Protein 3N5F (pdb70)

CATH classification: 3.40.630.10 (+1 more: 3.30.70.360)

Sequence (812 aa):
QGERLWQRLMELGEVGKQPSGGVTRLSFTAEERRAKDLVASYMREAGLFVYEDAAGNLIGRKEGTNPDATVVLVGSHLDSVYNGGCFDGPLGVLAGVEVVQTMNEHGVVTHHPIEVVAFTDEEGARFRFGMIGSRAMAGTLPPEALECRDAEGISLAEAMKQAGLDPDRLPQAARKPGTVKAYVELHIEQGRVLEETGLPVGIVTGIAGLIWVKFTIEGKAEHAGATPMSLRRDPMAAAAQIIIVIEEEARRRRTGTTVGTVGQLHVYPGGINVIPERVEFVLDLRDLKAEVRDQVWKAIAVRAEETIAKERNVRVTTERLQEMMPPVLCSDEVKRAAEAACQKLGYPSFWLPSGAAHDSVQLAPICPIGMIFVRSQDGVSHSPAEWSTKEDCAAGAEVLYHTVWQLAQGQGERLWQRLMELGEVGKQPSGGVTRLSFTAEERRAKKDLVASYMREAGLFVYEDAAGNLIGRKEGTNPDATVVLVGSHLDSVYNGGCFDGPLGVLAGVEVVQTMNEHGVVVTHHPIEVVAFTDEEGARFRFGMIGSRAMAGTLPPEALECRDAEGISLAEAMKQAGLDPDRLPQAARKPGTVKAYVELHIEQGRVLEETGLPVGIVTGIAGLIIWVKFTIEGKAEHAGATPMSLRRDPMAAAAQIIIVIEEEARRTGTTVGTVGQQLHVYPGGINVIPERVEFVLDLRDLKAEVRDQVWKAIAVRAETIAKERNVRVTTEERLQEMPPVLCSDEVKRAAEAACQKLGYPSFWWLPSGAAHDSVQLAPICPIGMIFVRSQDGVSHSPAEWSTKEDCAAGAEVLYHTVWQLAQG

Foldseek 3Di:
DLVVLVVLLVVLQVLQQDPQQAGAFAFLDPSVVVNLVSLQVLLVVLVFDWDADLLGKTKTKDQAPANQAAEEEWAAASHAAGFFASARGSLRLSLLSVQSSVQVVPVHHFRHMYMYIHFTFQVCRFFVDGLSRLLLAQQNRDPCQQQTAGPVGQGVVNSSVVSVRHPVSSNVNYDALRRHAEHETEHAQLACPCVVVVHFKAWAFWEWKKWKKKKKKFWDKDFQPPDDPVGGQARVVLVVVLVVQLVVLQVVVVFKDKDWDDKDFPPDDPGIRTGMIMTMIIITGQDPVSRVVSVVSSVVVSVVSCVVSVMDIDMDIDDTGHMDTADVLLVVLLCVLCVVVVHHHHYDHRNDDGSVVSNVVSYGYIYMHGYWDNSDTSHSVTDDDSVSSVVSSSSVSSSSRVSRHD/DLVVLVVLLVVLLVQQQDPLSFHAFAFLDVSVVVSLVSLVVLLVVLVFDWDADLLRKIKTKDAAPANQDAEEEWAFASGAAGRFASAFGSLRQSLLSVLSSVCVVVVHHFHHMYMRIHFTAAVCHFQVDHLSRLLLQQVNDDVVQQQGAGPVGQGNCRSCVVVVHHVVCSNVNYDAFPSHLEYETEGAQLAQPCVVVPFFKAWAQWEKKKWKKKKKKFWDKDFQVPDDPVRGLARVVLVVVLQVQQVVLQVVVVFKDKDWDDKDFPPDDPGIRTRIMMTMIIIIGQDPVSRVVSVVSSVVVSVVSCVVRVMDIDMDIPDTDHMGGADPLLLVQLCVLCVVVVHDHHYDHRHDDGSQSSCRVRYGYIYMHGRWVNSDTGHHVTDGDSVSSVVSSSSVSRSSRSSRHD

Structure (mmCIF, N/CA/C/O backbone):
data_3N5F
#
_entry.id   3N5F
#
_cell.length_a   103.208
_cell.length_b   211.683
_cell.length_c   43.091
_cell.angle_alpha   90.00
_cell.angle_beta   90.00
_cell.angle_gamma   90.00
#
_symmetry.space_group_name_H-M   'P 21 21 2'
#
loop_
_entity.id
_entity.type
_entity.pdbx_description
1 polymer 'N-carbamoyl-L-amino acid hydrolase'
2 non-polymer 'ISOPROPYL ALCOHOL'
3 non-polymer 'COBALT (II) ION'
4 non-polymer 'CACODYLATE ION'
5 water water
#
loop_
_atom_site.group_PDB
_atom_site.id
_atom_site.type_symbol
_atom_site.label_atom_id
_atom_site.label_alt_id
_atom_site.label_comp_id
_atom_site.label_asym_id
_atom_site.label_entity_id
_atom_site.label_seq_id
_atom_site.pdbx_PDB_ins_code
_atom_site.Cartn_x
_atom_site.Cartn_y
_atom_site.Cartn_z
_atom_site.occupancy
_atom_site.B_iso_or_equiv
_atom_site.auth_seq_id
_atom_site.auth_comp_id
_atom_site.auth_asym_id
_atom_site.auth_atom_id
_atom_site.pdbx_PDB_model_num
ATOM 1 N N . GLN A 1 3 ? -13.625 20.413 3.569 1.00 28.63 3 GLN A N 1
ATOM 2 C CA . GLN A 1 3 ? -13.551 19.141 2.796 1.00 28.77 3 GLN A CA 1
ATOM 3 C C . GLN A 1 3 ? -13.962 17.888 3.618 1.00 28.31 3 GLN A C 1
ATOM 4 O O . GLN A 1 3 ? -15.137 17.475 3.557 1.00 28.23 3 GLN A O 1
ATOM 10 N N . GLY A 1 4 ? -13.025 17.298 4.374 1.00 27.30 4 GLY A N 1
ATOM 11 C CA . GLY A 1 4 ? -13.339 16.132 5.222 1.00 26.48 4 GLY A CA 1
ATOM 12 C C . GLY A 1 4 ? -14.646 16.240 6.018 1.00 25.85 4 GLY A C 1
ATOM 13 O O . GLY A 1 4 ? -15.531 15.394 5.890 1.00 25.47 4 GLY A O 1
ATOM 14 N N . GLU A 1 5 ? -14.757 17.307 6.813 1.00 25.40 5 GLU A N 1
ATOM 15 C CA . GLU A 1 5 ? -15.887 17.595 7.697 1.00 24.70 5 GLU A CA 1
ATOM 16 C C . GLU A 1 5 ? -17.213 17.850 6.985 1.00 23.93 5 GLU A C 1
ATOM 17 O O . GLU A 1 5 ? -18.263 17.316 7.393 1.00 23.40 5 GLU A O 1
ATOM 23 N N . ARG A 1 6 ? -17.168 18.662 5.922 1.00 23.19 6 ARG A N 1
ATOM 24 C CA . ARG A 1 6 ? -18.361 18.938 5.093 1.00 22.05 6 ARG A CA 1
ATOM 25 C C . ARG A 1 6 ? -18.978 17.637 4.575 1.00 21.11 6 ARG A C 1
ATOM 26 O O . ARG A 1 6 ? -20.198 17.475 4.610 1.00 20.95 6 ARG A O 1
ATOM 34 N N . LEU A 1 7 ? -18.127 16.712 4.122 1.00 20.26 7 LEU A N 1
ATOM 35 C CA . LEU A 1 7 ? -18.587 15.390 3.673 1.00 19.67 7 LEU A CA 1
ATOM 36 C C . LEU A 1 7 ? -19.324 14.666 4.804 1.00 19.72 7 LEU A C 1
ATOM 37 O O . LEU A 1 7 ? -20.453 14.191 4.632 1.00 18.99 7 LEU A O 1
ATOM 42 N N . TRP A 1 8 ? -18.690 14.635 5.970 1.00 20.16 8 TRP A N 1
ATOM 43 C CA . TRP A 1 8 ? -19.246 13.932 7.116 1.00 20.85 8 TRP A CA 1
ATOM 44 C C . TRP A 1 8 ? -20.607 14.517 7.555 1.00 20.78 8 TRP A C 1
ATOM 45 O O . TRP A 1 8 ? -21.596 13.776 7.761 1.00 20.12 8 TRP A O 1
ATOM 56 N N . GLN A 1 9 ? -20.651 15.847 7.671 1.00 20.80 9 GLN A N 1
ATOM 57 C CA . GLN A 1 9 ? -21.844 16.508 8.181 1.00 21.04 9 GLN A CA 1
ATOM 58 C C . GLN A 1 9 ? -23.030 16.166 7.282 1.00 20.93 9 GLN A C 1
ATOM 59 O O . GLN A 1 9 ? -24.134 15.897 7.770 1.00 20.89 9 GLN A O 1
ATOM 61 N N . ARG A 1 10 ? -22.765 16.137 5.975 1.00 20.75 10 ARG A N 1
ATOM 62 C CA . ARG A 1 10 ? -23.765 15.815 4.950 1.00 20.43 10 ARG A CA 1
ATOM 63 C C . ARG A 1 10 ? -24.252 14.361 5.025 1.00 20.19 10 ARG A C 1
ATOM 64 O O . ARG A 1 10 ? -25.442 14.092 4.925 1.00 19.54 10 ARG A O 1
ATOM 72 N N . LEU A 1 11 ? -23.313 13.433 5.195 1.00 20.37 11 LEU A N 1
ATOM 73 C CA . LEU A 1 11 ? -23.628 12.015 5.399 1.00 20.47 11 LEU A CA 1
ATOM 74 C C . LEU A 1 11 ? -24.592 11.813 6.549 1.00 20.92 11 LEU A C 1
ATOM 75 O O . LEU A 1 11 ? -25.541 11.034 6.445 1.00 20.80 11 LEU A O 1
ATOM 80 N N . MET A 1 12 ? -24.355 12.536 7.635 1.00 21.87 12 MET A N 1
ATOM 81 C CA . MET A 1 12 ? -25.254 12.477 8.771 1.00 23.07 12 MET A CA 1
ATOM 82 C C . MET A 1 12 ? -26.561 13.198 8.463 1.00 22.97 12 MET A C 1
ATOM 83 O O . MET A 1 12 ? -27.645 12.658 8.704 1.00 23.41 12 MET A O 1
ATOM 88 N N . GLU A 1 13 ? -26.471 14.401 7.911 1.00 22.93 13 GLU A N 1
ATOM 89 C CA . GLU A 1 13 ? -27.670 15.149 7.550 1.00 22.95 13 GLU A CA 1
ATOM 90 C C . GLU A 1 13 ? -28.558 14.242 6.683 1.00 23.36 13 GLU A C 1
ATOM 91 O O . GLU A 1 13 ? -29.749 14.120 6.926 1.00 23.03 13 GLU A O 1
ATOM 95 N N . LEU A 1 14 ? -27.946 13.559 5.716 1.00 24.26 14 LEU A N 1
ATOM 96 C CA . LEU A 1 14 ? -28.655 12.701 4.771 1.00 25.10 14 LEU A CA 1
ATOM 97 C C . LEU A 1 14 ? -29.097 11.401 5.413 1.00 25.96 14 LEU A C 1
ATOM 98 O O . LEU A 1 14 ? -30.196 10.912 5.130 1.00 25.74 14 LEU A O 1
ATOM 103 N N . GLY A 1 15 ? -28.226 10.853 6.264 1.00 26.90 15 GLY A N 1
ATOM 104 C CA . GLY A 1 15 ? -28.510 9.654 7.052 1.00 28.63 15 GLY A CA 1
ATOM 105 C C . GLY A 1 15 ? -29.717 9.716 7.992 1.00 30.04 15 GLY A C 1
ATOM 106 O O . GLY A 1 15 ? -30.113 8.7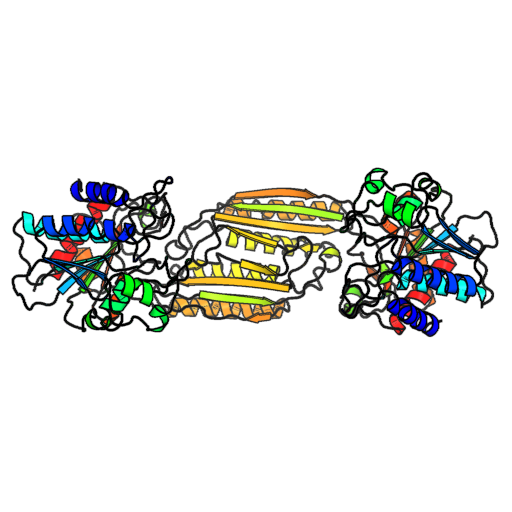06 8.577 1.00 29.81 15 GLY A O 1
ATOM 107 N N . GLU A 1 16 ? -30.296 10.907 8.141 1.00 31.57 16 GLU A N 1
ATOM 108 C CA . GLU A 1 16 ? -31.533 11.097 8.912 1.00 32.64 16 GLU A CA 1
ATOM 109 C C . GLU A 1 16 ? -32.790 10.989 8.021 1.00 33.25 16 GLU A C 1
ATOM 110 O O . GLU A 1 16 ? -33.906 10.838 8.533 1.00 33.45 16 GLU A O 1
ATOM 116 N N . VAL A 1 17 ? -32.615 11.041 6.700 1.00 33.85 17 VAL A N 1
ATOM 117 C CA . VAL A 1 17 ? -33.771 11.173 5.807 1.00 34.65 17 VAL A CA 1
ATOM 118 C C . VAL A 1 17 ? -34.721 9.974 5.738 1.00 35.09 17 VAL A C 1
ATOM 119 O O . VAL A 1 17 ? -35.923 10.163 5.639 1.00 35.51 17 VAL A O 1
ATOM 123 N N . GLY A 1 18 ? -34.220 8.753 5.797 1.00 35.59 18 GLY A N 1
ATOM 124 C CA . GLY A 1 18 ? -35.137 7.610 5.871 1.00 36.34 18 GLY A CA 1
ATOM 125 C C . GLY A 1 18 ? -34.974 6.844 7.170 1.00 37.14 18 GLY A C 1
ATOM 126 O O . GLY A 1 18 ? -35.382 5.674 7.265 1.00 36.39 18 GLY A O 1
ATOM 127 N N . LYS A 1 19 ? -34.369 7.527 8.156 1.00 38.07 19 LYS A N 1
ATOM 128 C CA . LYS A 1 19 ? -33.927 6.950 9.432 1.00 39.08 19 LYS A CA 1
ATOM 129 C C . LYS A 1 19 ? -35.068 6.282 10.149 1.00 39.96 19 LYS A C 1
ATOM 130 O O . LYS A 1 19 ? -36.081 6.912 10.454 1.00 40.05 19 LYS A O 1
ATOM 132 N N . GLN A 1 20 ? -34.894 4.991 10.390 1.00 41.03 20 GLN A N 1
ATOM 133 C CA . GLN A 1 20 ? -35.897 4.156 11.018 1.00 41.96 20 GLN A CA 1
ATOM 134 C C . GLN A 1 20 ? -35.509 3.889 12.478 1.00 42.74 20 GLN A C 1
ATOM 135 O O . GLN A 1 20 ? -34.334 3.662 12.773 1.00 42.45 20 GLN A O 1
ATOM 141 N N . PRO A 1 21 ? -36.507 3.944 13.392 1.00 43.59 21 PRO A N 1
ATOM 142 C CA . PRO A 1 21 ? -36.355 3.586 14.804 1.00 43.96 21 PRO A CA 1
ATOM 143 C C . PRO A 1 21 ? -35.762 2.213 14.867 1.00 44.21 21 PRO A C 1
ATOM 144 O O . PRO A 1 21 ? -35.208 1.822 15.878 1.00 44.51 21 PRO A O 1
ATOM 148 N N . SER A 1 22 ? -35.884 1.494 13.757 1.00 44.22 22 SER A N 1
ATOM 149 C CA . SER A 1 22 ? -35.195 0.222 13.560 1.00 44.08 22 SER A CA 1
ATOM 150 C C . SER A 1 22 ? -33.681 0.375 13.794 1.00 43.59 22 SER A C 1
ATOM 151 O O . SER A 1 22 ? -33.059 -0.518 14.333 1.00 43.70 22 SER A O 1
ATOM 154 N N . GLY A 1 23 ? -33.116 1.515 13.390 1.00 42.99 23 GLY A N 1
ATOM 155 C CA . GLY A 1 23 ? -31.672 1.792 13.435 1.00 41.65 23 GLY A CA 1
ATOM 156 C C . GLY A 1 23 ? -31.146 2.294 12.085 1.00 40.83 23 GLY A C 1
ATOM 157 O O . GLY A 1 23 ? -30.319 3.218 12.024 1.00 40.77 23 GLY A O 1
ATOM 158 N N . GLY A 1 24 ? -31.626 1.698 10.991 1.00 39.42 24 GLY A N 1
ATOM 159 C CA . GLY A 1 24 ? -31.064 1.990 9.670 1.00 37.67 24 GLY A CA 1
ATOM 160 C C . GLY A 1 24 ? -31.737 3.045 8.802 1.00 36.28 24 GLY A C 1
ATOM 161 O O . GLY A 1 24 ? -32.350 3.986 9.294 1.00 35.76 24 GLY A O 1
ATOM 162 N N . VAL A 1 25 ? -31.579 2.893 7.491 1.00 34.93 25 VAL A N 1
ATOM 163 C CA . VAL A 1 25 ? -32.314 3.705 6.532 1.00 33.77 25 VAL A CA 1
ATOM 164 C C . VAL A 1 25 ? -33.196 2.819 5.667 1.00 32.91 25 VAL A C 1
ATOM 165 O O . VAL A 1 25 ? -32.801 1.726 5.259 1.00 32.97 25 VAL A O 1
ATOM 169 N N . THR A 1 26 ? -34.416 3.281 5.442 1.00 31.69 26 THR A N 1
ATOM 170 C CA . THR A 1 26 ? -35.266 2.701 4.435 1.00 30.71 26 THR A CA 1
ATOM 171 C C . THR A 1 26 ? -35.585 3.856 3.486 1.00 30.26 26 THR A C 1
ATOM 172 O O . THR A 1 26 ? -36.313 4.801 3.824 1.00 30.24 26 THR A O 1
ATOM 176 N N . ARG A 1 27 ? -34.989 3.791 2.305 1.00 29.37 27 ARG A N 1
ATOM 177 C CA . ARG A 1 27 ? -35.187 4.811 1.296 1.00 28.27 27 ARG A CA 1
ATOM 178 C C . ARG A 1 27 ? -35.465 4.066 0.005 1.00 27.89 27 ARG A C 1
ATOM 179 O O . ARG A 1 27 ? -34.546 3.598 -0.655 1.00 27.78 27 ARG A O 1
ATOM 187 N N . LEU A 1 28 ? -36.741 3.908 -0.319 1.00 27.62 28 LEU A N 1
ATOM 188 C CA . LEU A 1 28 ? -37.127 3.223 -1.535 1.00 27.72 28 LEU A CA 1
ATOM 189 C C . LEU A 1 28 ? -37.496 4.220 -2.616 1.00 27.91 28 LEU A C 1
ATOM 190 O O . LEU A 1 28 ? -37.952 5.331 -2.334 1.00 28.05 28 LEU A O 1
ATOM 195 N N . SER A 1 29 ? -37.303 3.820 -3.864 1.00 28.06 29 SER A N 1
ATOM 196 C CA . SER A 1 29 ? -37.420 4.755 -4.969 1.00 28.26 29 SER A CA 1
ATOM 197 C C . SER A 1 29 ? -38.840 5.256 -5.084 1.00 28.42 29 SER A C 1
ATOM 198 O O . SER A 1 29 ? -39.754 4.606 -4.611 1.00 28.83 29 SER A O 1
ATOM 201 N N . PHE A 1 30 ? -39.006 6.428 -5.691 1.00 28.74 30 PHE A N 1
ATOM 202 C CA . PHE A 1 30 ? -40.321 6.989 -6.044 1.00 28.62 30 PHE A CA 1
ATOM 203 C C . PHE A 1 30 ? -41.275 7.184 -4.869 1.00 28.82 30 PHE A C 1
ATOM 204 O O . PHE A 1 30 ? -42.475 7.310 -5.054 1.00 29.36 30 PHE A O 1
ATOM 212 N N . THR A 1 31 ? -40.706 7.245 -3.670 1.00 28.74 31 THR A N 1
ATOM 213 C CA . THR A 1 31 ? -41.436 7.477 -2.443 1.00 28.52 31 THR A CA 1
ATOM 214 C C . THR A 1 31 ? -41.122 8.859 -1.901 1.00 28.77 31 THR A C 1
ATOM 215 O O . THR A 1 31 ? -40.198 9.529 -2.365 1.00 28.65 31 THR A O 1
ATOM 219 N N . ALA A 1 32 ? -41.863 9.249 -0.870 1.00 28.86 32 ALA A N 1
ATOM 220 C CA . ALA A 1 32 ? -41.686 10.544 -0.246 1.00 29.14 32 ALA A CA 1
ATOM 221 C C . ALA A 1 32 ? -40.284 10.695 0.340 1.00 29.49 32 ALA A C 1
ATOM 222 O O . ALA A 1 32 ? -39.774 11.803 0.476 1.00 29.42 32 ALA A O 1
ATOM 224 N N . GLU A 1 33 ? -39.667 9.572 0.688 1.00 29.99 33 GLU A N 1
ATOM 225 C CA . GLU A 1 33 ? -38.374 9.604 1.361 1.00 30.46 33 GLU A CA 1
ATOM 226 C C . GLU A 1 33 ? -37.248 9.832 0.354 1.00 30.39 33 GLU A C 1
ATOM 227 O O . GLU A 1 33 ? -36.194 10.378 0.705 1.00 30.15 33 GLU A O 1
ATOM 233 N N . GLU A 1 34 ? -37.474 9.398 -0.886 1.00 30.32 34 GLU A N 1
ATOM 234 C CA . GLU A 1 34 ? -36.518 9.612 -1.959 1.00 30.42 34 GLU A CA 1
ATOM 235 C C . GLU A 1 34 ? -36.501 11.090 -2.286 1.00 30.85 34 GLU A C 1
ATOM 236 O O . GLU A 1 34 ? -35.427 11.712 -2.338 1.00 31.44 34 GLU A O 1
ATOM 242 N N . ARG A 1 35 ? -37.694 11.654 -2.486 1.00 30.68 35 ARG A N 1
ATOM 243 C CA . ARG A 1 35 ? -37.836 13.066 -2.798 1.00 30.37 35 ARG A CA 1
ATOM 244 C C . ARG A 1 35 ? -37.021 13.885 -1.811 1.00 30.00 35 ARG A C 1
ATOM 245 O O . ARG A 1 35 ? -36.143 14.657 -2.204 1.00 29.94 35 ARG A O 1
ATOM 253 N N . ARG A 1 36 ? -37.292 13.678 -0.528 1.00 29.31 36 ARG A N 1
ATOM 254 C CA . ARG A 1 36 ? -36.685 14.480 0.527 1.00 28.83 36 ARG A CA 1
ATOM 255 C C . ARG A 1 36 ? -35.150 14.398 0.415 1.00 28.25 36 ARG A C 1
ATOM 256 O O . ARG A 1 36 ? -34.429 15.368 0.749 1.00 27.99 36 ARG A O 1
ATOM 260 N N . ALA A 1 37 ? -34.670 13.252 -0.089 1.00 26.93 37 ALA A N 1
ATOM 261 C CA . ALA A 1 37 ? -33.235 12.965 -0.168 1.00 25.86 37 ALA A CA 1
ATOM 262 C C . ALA A 1 37 ? -32.561 13.610 -1.382 1.00 25.13 37 ALA A C 1
ATOM 263 O O . ALA A 1 37 ? -31.423 14.055 -1.286 1.00 24.44 37 ALA A O 1
ATOM 265 N N . LYS A 1 38 ? -33.261 13.661 -2.514 1.00 24.69 38 LYS A N 1
ATOM 266 C CA . LYS A 1 38 ? -32.731 14.342 -3.692 1.00 24.39 38 LYS A CA 1
ATOM 267 C C . LYS A 1 38 ? -32.811 15.850 -3.493 1.00 24.84 38 LYS A C 1
ATOM 268 O O . LYS A 1 38 ? -31.802 16.534 -3.590 1.00 25.14 38 LYS A O 1
ATOM 274 N N . ASP A 1 39 ? -33.995 16.373 -3.186 1.00 25.15 39 ASP A N 1
ATOM 275 C CA . ASP A 1 39 ? -34.112 17.774 -2.852 1.00 25.43 39 ASP A CA 1
ATOM 276 C C . ASP A 1 39 ? -32.964 18.118 -1.957 1.00 25.49 39 ASP A C 1
ATOM 277 O O . ASP A 1 39 ? -32.320 19.137 -2.136 1.00 26.18 39 ASP A O 1
ATOM 282 N N . LEU A 1 40 ? -32.677 17.264 -0.992 1.00 25.30 40 LEU A N 1
ATOM 283 C CA . LEU A 1 40 ? -31.545 17.549 -0.143 1.00 25.54 40 LEU A CA 1
ATOM 284 C C . LEU A 1 40 ? -30.218 17.594 -0.893 1.00 25.55 40 LEU A C 1
ATOM 285 O O . LEU A 1 40 ? -29.510 18.581 -0.766 1.00 25.91 40 LEU A O 1
ATOM 290 N N . VAL A 1 41 ? -29.860 16.551 -1.647 1.00 25.37 41 VAL A N 1
ATOM 291 C CA . VAL A 1 41 ? -28.549 16.574 -2.311 1.00 25.56 41 VAL A CA 1
ATOM 292 C C . VAL A 1 41 ? -28.531 17.628 -3.401 1.00 25.38 41 VAL A C 1
ATOM 293 O O . VAL A 1 41 ? -27.500 18.258 -3.622 1.00 25.37 41 VAL A O 1
ATOM 297 N N . ALA A 1 42 ? -29.672 17.799 -4.073 1.00 24.97 42 ALA A N 1
ATOM 298 C CA . ALA A 1 42 ? -29.861 18.819 -5.106 1.00 24.55 42 ALA A CA 1
ATOM 299 C C . ALA A 1 42 ? -29.492 20.185 -4.555 1.00 24.35 42 ALA A C 1
ATOM 300 O O . ALA A 1 42 ? -29.089 21.095 -5.252 1.00 24.43 42 ALA A O 1
ATOM 302 N N . SER A 1 43 ? -29.637 20.294 -3.258 1.00 24.07 43 SER A N 1
ATOM 303 C CA . SER A 1 43 ? -29.488 21.522 -2.583 1.00 23.65 43 SER A CA 1
ATOM 304 C C . SER A 1 43 ? -28.008 21.730 -2.361 1.00 23.56 43 SER A C 1
ATOM 305 O O . SER A 1 43 ? -27.534 22.847 -2.407 1.00 23.24 43 SER A O 1
ATOM 308 N N . TYR A 1 44 ? -27.277 20.643 -2.128 1.00 23.85 44 TYR A N 1
ATOM 309 C CA . TYR A 1 44 ? -25.831 20.717 -1.927 1.00 24.51 44 TYR A CA 1
ATOM 310 C C . TYR A 1 44 ? -25.171 21.040 -3.237 1.00 24.24 44 TYR A C 1
ATOM 311 O O . TYR A 1 44 ? -24.214 21.825 -3.298 1.00 24.17 44 TYR A O 1
ATOM 320 N N . MET A 1 45 ? -25.687 20.386 -4.275 1.00 23.77 45 MET A N 1
ATOM 321 C CA . MET A 1 45 ? -25.244 20.588 -5.631 1.00 23.31 45 MET A CA 1
ATOM 322 C C . MET A 1 45 ? -25.380 22.061 -6.024 1.00 23.13 45 MET A C 1
ATOM 323 O O . MET A 1 45 ? -24.429 22.643 -6.571 1.00 22.89 45 MET A O 1
ATOM 328 N N . ARG A 1 46 ? -26.543 22.663 -5.740 1.00 22.75 46 ARG A N 1
ATOM 329 C CA . ARG A 1 46 ? -26.779 24.071 -6.100 1.00 22.63 46 ARG A CA 1
ATOM 330 C C . ARG A 1 46 ? -25.774 25.003 -5.420 1.00 22.77 46 ARG A C 1
ATOM 331 O O . ARG A 1 46 ? -25.266 25.940 -6.029 1.00 22.72 46 ARG A O 1
ATOM 336 N N . GLU A 1 47 ? -25.467 24.685 -4.172 1.00 22.99 47 GLU A N 1
ATOM 337 C CA . GLU A 1 47 ? -24.461 25.351 -3.381 1.00 23.10 47 GLU A CA 1
ATOM 338 C C . GLU A 1 47 ? -23.050 25.137 -3.930 1.00 22.60 47 GLU A C 1
ATOM 339 O O . GLU A 1 47 ? -22.212 26.019 -3.845 1.00 23.03 47 GLU A O 1
ATOM 345 N N . ALA A 1 48 ? -22.775 23.966 -4.486 1.00 22.45 48 ALA A N 1
ATOM 346 C CA . ALA A 1 48 ? -21.485 23.721 -5.134 1.00 21.98 48 ALA A CA 1
ATOM 347 C C . ALA A 1 48 ? -21.253 24.651 -6.354 1.00 21.85 48 ALA A C 1
ATOM 348 O O . ALA A 1 48 ? -20.113 24.933 -6.743 1.00 22.64 48 ALA A O 1
ATOM 350 N N . GLY A 1 49 ? -22.325 25.152 -6.944 1.00 20.69 49 GLY A N 1
ATOM 351 C CA . GLY A 1 49 ? -22.171 26.052 -8.059 1.00 19.82 49 GLY A CA 1
ATOM 352 C C . GLY A 1 49 ? -22.226 25.296 -9.363 1.00 19.45 49 GLY A C 1
ATOM 353 O O . GLY A 1 49 ? -21.430 25.541 -10.269 1.00 18.90 49 GLY A O 1
ATOM 354 N N . LEU A 1 50 ? -23.202 24.394 -9.438 1.00 19.19 50 LEU A N 1
ATOM 355 C CA . LEU A 1 50 ? -23.380 23.489 -10.545 1.00 19.04 50 LEU A CA 1
ATOM 356 C C . LEU A 1 50 ? -24.728 23.743 -11.211 1.00 19.70 50 LEU A C 1
ATOM 357 O O . LEU A 1 50 ? -25.651 24.293 -10.595 1.00 19.56 50 LEU A O 1
ATOM 362 N N . PHE A 1 51 ? -24.822 23.360 -12.485 1.00 20.02 51 PHE A N 1
ATOM 363 C CA . PHE A 1 51 ? -26.087 23.300 -13.156 1.00 20.41 51 PHE A CA 1
ATOM 364 C C . PHE A 1 51 ? -26.737 22.004 -12.685 1.00 20.80 51 PHE A C 1
ATOM 365 O O . PHE A 1 51 ? -26.122 20.947 -12.731 1.00 21.20 51 PHE A O 1
ATOM 373 N N . VAL A 1 52 ? -27.970 22.082 -12.217 1.00 21.40 52 VAL A N 1
ATOM 374 C CA . VAL A 1 52 ? -28.612 20.913 -11.642 1.00 22.11 52 VAL A CA 1
ATOM 375 C C . VAL A 1 52 ? -29.882 20.534 -12.371 1.00 22.64 52 VAL A C 1
ATOM 376 O O . VAL A 1 52 ? -30.719 21.390 -12.622 1.00 22.85 52 VAL A O 1
ATOM 380 N N . TYR A 1 53 ? -30.013 19.247 -12.703 1.00 23.51 53 TYR A N 1
ATOM 381 C CA . TYR A 1 53 ? -31.226 18.696 -13.338 1.00 24.08 53 TYR A CA 1
ATOM 382 C C . TYR A 1 53 ? -31.498 17.233 -13.010 1.00 24.40 53 TYR A C 1
ATOM 383 O O . TYR A 1 53 ? -30.645 16.539 -12.463 1.00 24.64 53 TYR A O 1
ATOM 392 N N . GLU A 1 54 ? -32.702 16.781 -13.356 1.00 25.07 54 GLU A N 1
ATOM 393 C CA . GLU A 1 54 ? -33.082 15.375 -13.244 1.00 25.44 54 GLU A CA 1
ATOM 394 C C . GLU A 1 54 ? -33.460 14.857 -14.593 1.00 25.27 54 GLU A C 1
ATOM 395 O O . GLU A 1 54 ? -34.193 15.526 -15.320 1.00 24.93 54 GLU A O 1
ATOM 401 N N . ASP A 1 55 ? -32.987 13.659 -14.933 1.00 25.52 55 ASP A N 1
ATOM 402 C CA . ASP A 1 55 ? -33.412 13.054 -16.188 1.00 25.92 55 ASP A CA 1
ATOM 403 C C . ASP A 1 55 ? -34.823 12.443 -16.117 1.00 25.95 55 ASP A C 1
ATOM 404 O O . ASP A 1 55 ? -35.505 12.494 -15.086 1.00 26.08 55 ASP A O 1
ATOM 409 N N . ALA A 1 56 ? -35.258 11.870 -17.232 1.00 25.94 56 ALA A N 1
ATOM 410 C CA . ALA A 1 56 ? -36.604 11.348 -17.346 1.00 25.30 56 ALA A CA 1
ATOM 411 C C . ALA A 1 56 ? -36.751 10.008 -16.621 1.00 24.99 56 ALA A C 1
ATOM 412 O O . ALA A 1 56 ? -37.835 9.411 -16.639 1.00 25.65 56 ALA A O 1
ATOM 414 N N . ALA A 1 57 ? -35.661 9.536 -16.008 1.00 23.97 57 ALA A N 1
ATOM 415 C CA . ALA A 1 57 ? -35.688 8.352 -15.138 1.00 23.26 57 ALA A CA 1
ATOM 416 C C . ALA A 1 57 ? -35.504 8.764 -13.666 1.00 22.90 57 ALA A C 1
ATOM 417 O O . ALA A 1 57 ? -35.420 7.912 -12.768 1.00 22.40 57 ALA A O 1
ATOM 419 N N . GLY A 1 58 ? -35.434 10.075 -13.439 1.00 22.20 58 GLY A N 1
ATOM 420 C CA . GLY A 1 58 ? -35.281 10.629 -12.106 1.00 21.63 58 GLY A CA 1
ATOM 421 C C . GLY A 1 58 ? -33.854 10.661 -11.577 1.00 21.25 58 GLY A C 1
ATOM 422 O O . GLY A 1 58 ? -33.633 10.973 -10.391 1.00 21.40 58 GLY A O 1
ATOM 423 N N . ASN A 1 59 ? -32.880 10.324 -12.418 1.00 19.97 59 ASN A N 1
ATOM 424 C CA . ASN A 1 59 ? -31.501 10.493 -12.001 1.00 19.56 59 ASN A CA 1
ATOM 425 C C . ASN A 1 59 ? -31.199 11.960 -11.667 1.00 19.51 59 ASN A C 1
ATOM 426 O O . ASN A 1 59 ? -31.749 12.883 -12.283 1.00 19.52 59 ASN A O 1
ATOM 431 N N . LEU A 1 60 ? -30.323 12.189 -10.700 1.00 19.02 60 LEU A N 1
ATOM 432 C CA . LEU A 1 60 ? -30.035 13.555 -10.307 1.00 18.26 60 LEU A CA 1
ATOM 433 C C . LEU A 1 60 ? -28.621 13.980 -10.733 1.00 17.77 60 LEU A C 1
ATOM 434 O O . LEU A 1 60 ? -27.624 13.382 -10.303 1.00 18.08 60 LEU A O 1
ATOM 439 N N . ILE A 1 61 ? -28.543 15.026 -11.554 1.00 16.48 61 ILE A N 1
ATOM 440 C CA . ILE A 1 61 ? -27.271 15.461 -12.125 1.00 15.34 61 ILE A CA 1
ATOM 441 C C . ILE A 1 61 ? -26.881 16.862 -11.676 1.00 14.78 61 ILE A C 1
ATOM 442 O O . ILE A 1 61 ? -27.715 17.775 -11.658 1.00 14.47 61 ILE A O 1
ATOM 447 N N . GLY A 1 62 ? -25.608 17.022 -11.330 1.00 14.14 62 GLY A N 1
ATOM 448 C CA . GLY A 1 62 ? -25.006 18.329 -11.077 1.00 13.54 62 GLY A CA 1
ATOM 449 C C . GLY A 1 62 ? -23.815 18.478 -12.005 1.00 13.48 62 GLY A C 1
ATOM 450 O O . GLY A 1 62 ? -22.834 17.741 -11.900 1.00 13.32 62 GLY A O 1
ATOM 451 N N . ARG A 1 63 ? -23.904 19.415 -12.939 1.00 13.23 63 ARG A N 1
ATOM 452 C CA . ARG A 1 63 ? -22.857 19.579 -13.948 1.00 13.15 63 ARG A CA 1
ATOM 453 C C . ARG A 1 63 ? -21.926 20.713 -13.553 1.00 12.74 63 ARG A C 1
ATOM 454 O O . ARG A 1 63 ? -22.385 21.795 -13.189 1.00 12.83 63 ARG A O 1
ATOM 462 N N . LYS A 1 64 ? -20.626 20.466 -13.649 1.00 11.80 64 LYS A N 1
ATOM 463 C CA . LYS A 1 64 ? -19.641 21.521 -13.561 1.00 11.45 64 LYS A CA 1
ATOM 464 C C . LYS A 1 64 ? -19.173 21.709 -14.992 1.00 11.54 64 LYS A C 1
ATOM 465 O O . LYS A 1 64 ? -18.680 20.763 -15.615 1.00 11.80 64 LYS A O 1
ATOM 471 N N . GLU A 1 65 ? -19.348 22.913 -15.534 1.00 10.77 65 GLU A N 1
ATOM 472 C CA . GLU A 1 65 ? -19.084 23.121 -16.932 1.00 10.09 65 GLU A CA 1
ATOM 473 C C . GLU A 1 65 ? -17.595 23.040 -17.111 1.00 10.45 65 GLU A C 1
ATOM 474 O O . GLU A 1 65 ? -16.830 23.539 -16.290 1.00 10.32 65 GLU A O 1
ATOM 480 N N . GLY A 1 66 ? -17.186 22.356 -18.167 1.00 10.70 66 GLY A N 1
ATOM 481 C CA . GLY A 1 66 ? -15.790 22.348 -18.513 1.00 11.25 66 GLY A CA 1
ATOM 482 C C . GLY A 1 66 ? -15.459 23.513 -19.421 1.00 11.80 66 GLY A C 1
ATOM 483 O O . GLY A 1 66 ? -16.337 24.228 -19.919 1.00 12.22 66 GLY A O 1
ATOM 484 N N . THR A 1 67 ? -14.169 23.679 -19.643 1.00 11.99 67 THR A N 1
ATOM 485 C CA . THR A 1 67 ? -13.614 24.647 -20.554 1.00 12.26 67 THR A CA 1
ATOM 486 C C . THR A 1 67 ? -13.989 24.350 -22.023 1.00 12.30 67 THR A C 1
ATOM 487 O O . THR A 1 67 ? -14.083 25.244 -22.871 1.00 12.45 67 THR A O 1
ATOM 491 N N . ASN A 1 68 ? -14.220 23.087 -22.311 1.00 12.24 68 ASN A N 1
ATOM 492 C CA . ASN A 1 68 ? -14.784 22.711 -23.575 1.00 12.51 68 ASN A CA 1
ATOM 493 C C . ASN A 1 68 ? -16.227 22.219 -23.374 1.00 13.20 68 ASN A C 1
ATOM 494 O O . ASN A 1 68 ? -16.481 21.031 -23.197 1.00 12.97 68 ASN A O 1
ATOM 499 N N . PRO A 1 69 ? -17.187 23.154 -23.383 1.00 14.04 69 PRO A N 1
ATOM 500 C CA . PRO A 1 69 ? -18.578 22.791 -23.133 1.00 14.46 69 PRO A CA 1
ATOM 501 C C . PRO A 1 69 ? -19.073 21.666 -24.037 1.00 14.64 69 PRO A C 1
ATOM 502 O O . PRO A 1 69 ? -20.021 20.985 -23.686 1.00 15.14 69 PRO A O 1
ATOM 506 N N . ASP A 1 70 ? -18.439 21.488 -25.192 1.00 14.58 70 ASP A N 1
ATOM 507 C CA . ASP A 1 70 ? -18.808 20.421 -26.138 1.00 14.35 70 ASP A CA 1
ATOM 508 C C . ASP A 1 70 ? -18.083 19.102 -25.858 1.00 13.45 70 ASP A C 1
ATOM 509 O O . ASP A 1 70 ? -18.348 18.087 -26.491 1.00 12.69 70 ASP A O 1
ATOM 514 N N . ALA A 1 71 ? -17.159 19.110 -24.917 1.00 12.98 71 ALA A N 1
ATOM 515 C CA . ALA A 1 71 ? -16.372 17.919 -24.688 1.00 12.48 71 ALA A CA 1
ATOM 516 C C . ALA A 1 71 ? -17.148 16.813 -23.985 1.00 11.99 71 ALA A C 1
ATOM 517 O O . ALA A 1 71 ? -18.268 16.969 -23.507 1.00 11.70 71 ALA A O 1
ATOM 519 N N . THR A 1 72 ? -16.497 15.684 -23.951 1.00 11.40 72 THR A N 1
ATOM 520 C CA . THR A 1 72 ? -17.071 14.478 -23.517 1.00 11.39 72 THR A CA 1
ATOM 521 C C . THR A 1 72 ? -17.152 14.565 -21.961 1.00 11.31 72 THR A C 1
ATOM 522 O O . THR A 1 72 ? -16.305 15.188 -21.318 1.00 11.16 72 THR A O 1
ATOM 526 N N . VAL A 1 73 ? -18.208 13.998 -21.383 1.00 11.04 73 VAL A N 1
ATOM 527 C CA . VAL A 1 73 ? -18.551 14.156 -19.957 1.00 11.05 73 VAL A CA 1
ATOM 528 C C . VAL A 1 73 ? -17.874 13.140 -19.046 1.00 10.67 73 VAL A C 1
ATOM 529 O O . VAL A 1 73 ? -17.992 11.945 -19.264 1.00 9.72 73 VAL A O 1
ATOM 533 N N . VAL A 1 74 ? -17.189 13.616 -18.011 1.00 10.67 74 VAL A N 1
ATOM 534 C CA . VAL A 1 74 ? -16.663 12.729 -16.967 1.00 11.13 74 VAL A CA 1
ATOM 535 C C . VAL A 1 74 ? -17.729 12.470 -15.870 1.00 11.50 74 VAL A C 1
ATOM 536 O O . VAL A 1 74 ? -18.127 13.383 -15.110 1.00 11.40 74 VAL A O 1
ATOM 540 N N . LEU A 1 75 ? -18.196 11.223 -15.803 1.00 11.86 75 LEU A N 1
ATOM 541 C CA . LEU A 1 75 ? -19.249 10.860 -14.849 1.00 12.27 75 LEU A CA 1
ATOM 542 C C . LEU A 1 75 ? -18.725 10.449 -13.481 1.00 11.95 75 LEU A C 1
ATOM 543 O O . LEU A 1 75 ? -17.703 9.774 -13.372 1.00 11.84 75 LEU A O 1
ATOM 548 N N . VAL A 1 76 ? -19.440 10.887 -12.452 1.00 12.03 76 VAL A N 1
ATOM 549 C CA . VAL A 1 76 ? -19.046 10.692 -11.048 1.00 12.78 76 VAL A CA 1
ATOM 550 C C . VAL A 1 76 ? -20.307 10.474 -10.224 1.00 12.59 76 VAL A C 1
ATOM 551 O O . VAL A 1 76 ? -21.073 11.411 -9.999 1.00 12.09 76 VAL A O 1
ATOM 555 N N . GLY A 1 77 ? -20.545 9.249 -9.783 1.00 12.61 77 GLY A N 1
ATOM 556 C CA . GLY A 1 77 ? -21.744 9.031 -8.984 1.00 13.24 77 GLY A CA 1
ATOM 557 C C . GLY A 1 77 ? -21.814 7.858 -8.036 1.00 13.51 77 GLY A C 1
ATOM 558 O O . GLY A 1 77 ? -20.826 7.203 -7.737 1.00 13.30 77 GLY A O 1
ATOM 559 N N . SER A 1 78 ? -23.015 7.643 -7.528 1.00 14.51 78 SER A N 1
ATOM 560 C CA . SER A 1 78 ? -23.406 6.396 -6.859 1.00 15.18 78 SER A CA 1
ATOM 561 C C . SER A 1 78 ? -24.938 6.408 -6.745 1.00 15.83 78 SER A C 1
ATOM 562 O O . SER A 1 78 ? -25.615 6.775 -7.706 1.00 16.20 78 SER A O 1
ATOM 565 N N . HIS A 1 79 ? -25.486 6.023 -5.592 1.00 16.58 79 HIS A N 1
ATOM 566 C CA . HIS A 1 79 ? -26.944 5.954 -5.415 1.00 16.98 79 HIS A CA 1
ATOM 567 C C . HIS A 1 79 ? -27.389 6.550 -4.086 1.00 17.26 79 HIS A C 1
ATOM 568 O O . HIS A 1 79 ? -26.678 6.480 -3.088 1.00 17.29 79 HIS A O 1
ATOM 575 N N . LEU A 1 80 ? -28.576 7.133 -4.078 1.00 17.60 80 LEU A N 1
ATOM 576 C CA . LEU A 1 80 ? -29.132 7.652 -2.845 1.00 17.77 80 LEU A CA 1
ATOM 577 C C . LEU A 1 80 ? -30.066 6.673 -2.122 1.00 18.31 80 LEU A C 1
ATOM 578 O O . LEU A 1 80 ? -30.359 6.874 -0.955 1.00 19.05 80 LEU A O 1
ATOM 583 N N . ASP A 1 81 ? -30.536 5.633 -2.803 1.00 18.49 81 ASP A N 1
ATOM 584 C CA . ASP A 1 81 ? -31.572 4.768 -2.246 1.00 19.00 81 ASP A CA 1
ATOM 585 C C . ASP A 1 81 ? -30.968 3.639 -1.396 1.00 19.85 81 ASP A C 1
ATOM 586 O O . ASP A 1 81 ? -29.734 3.472 -1.364 1.00 20.29 81 ASP A O 1
ATOM 591 N N . SER A 1 82 ? -31.815 2.862 -0.711 1.00 20.30 82 SER A N 1
ATOM 592 C CA . SER A 1 82 ? -31.311 1.736 0.105 1.00 21.01 82 SER A CA 1
ATOM 593 C C . SER A 1 82 ? -32.102 0.421 0.008 1.00 21.51 82 SER A C 1
ATOM 594 O O . SER A 1 82 ? -33.129 0.332 -0.702 1.00 21.79 82 SER A O 1
ATOM 597 N N . VAL A 1 83 ? -31.562 -0.594 0.698 1.00 21.58 83 VAL A N 1
ATOM 598 C CA . VAL A 1 83 ? -32.273 -1.828 1.065 1.00 21.32 83 VAL A CA 1
ATOM 599 C C . VAL A 1 83 ? -33.040 -1.561 2.373 1.00 21.72 83 VAL A C 1
ATOM 600 O O . VAL A 1 83 ? -32.925 -0.474 2.946 1.00 21.48 83 VAL A O 1
ATOM 604 N N . TYR A 1 84 ? -33.787 -2.546 2.870 1.00 22.39 84 TYR A N 1
ATOM 605 C CA . TYR A 1 84 ? -34.735 -2.278 3.948 1.00 22.84 84 TYR A CA 1
ATOM 606 C C . TYR A 1 84 ? -34.129 -1.788 5.238 1.00 23.66 84 TYR A C 1
ATOM 607 O O . TYR A 1 84 ? -34.615 -0.825 5.838 1.00 23.81 84 TYR A O 1
ATOM 616 N N . ASN A 1 85 ? -33.062 -2.408 5.690 1.00 24.56 85 ASN A N 1
ATOM 617 C CA . ASN A 1 85 ? -32.491 -1.847 6.900 1.00 25.51 85 ASN A CA 1
ATOM 618 C C . ASN A 1 85 ? -31.045 -1.556 6.770 1.00 25.66 85 ASN A C 1
ATOM 619 O O . ASN A 1 85 ? -30.205 -2.319 7.257 1.00 26.11 85 ASN A O 1
ATOM 624 N N . GLY A 1 86 ? -30.788 -0.428 6.105 1.00 25.53 86 GLY A N 1
ATOM 625 C CA . GLY A 1 86 ? -29.488 -0.136 5.505 1.00 25.61 86 GLY A CA 1
ATOM 626 C C . GLY A 1 86 ? -28.631 0.855 6.251 1.00 25.63 86 GLY A C 1
ATOM 627 O O . GLY A 1 86 ? -29.092 1.531 7.163 1.00 26.22 86 GLY A O 1
ATOM 628 N N . GLY A 1 87 ? -27.365 0.928 5.871 1.00 25.62 87 GLY A N 1
ATOM 629 C CA . GLY A 1 87 ? -26.459 1.883 6.480 1.00 25.53 87 GLY A CA 1
ATOM 630 C C . GLY A 1 87 ? -26.553 3.199 5.745 1.00 25.55 87 GLY A C 1
ATOM 631 O O . GLY A 1 87 ? -27.210 3.295 4.703 1.00 26.04 87 GLY A O 1
ATOM 632 N N . CYS A 1 88 ? -25.890 4.221 6.255 1.00 25.05 88 CYS A N 1
ATOM 633 C CA . CYS A 1 88 ? -26.013 5.514 5.612 1.00 24.95 88 CYS A CA 1
ATOM 634 C C . CYS A 1 88 ? -24.798 5.875 4.727 1.00 23.59 88 CYS A C 1
ATOM 635 O O . CYS A 1 88 ? -24.679 7.014 4.269 1.00 23.74 88 CYS A O 1
ATOM 638 N N . PHE A 1 89 ? -23.915 4.903 4.498 1.00 22.02 89 PHE A N 1
ATOM 639 C CA . PHE A 1 89 ? -22.736 5.079 3.644 1.00 20.77 89 PHE A CA 1
ATOM 640 C C . PHE A 1 89 ? -22.878 4.434 2.264 1.00 19.84 89 PHE A C 1
ATOM 641 O O . PHE A 1 89 ? -22.369 4.972 1.279 1.00 19.32 89 PHE A O 1
ATOM 649 N N . ASP A 1 90 ? -23.546 3.280 2.200 1.00 18.98 90 ASP A N 1
ATOM 650 C CA . ASP A 1 90 ? -23.830 2.625 0.917 1.00 18.87 90 ASP A CA 1
ATOM 651 C C . ASP A 1 90 ? -24.742 3.470 0.034 1.00 18.07 90 ASP A C 1
ATOM 652 O O . ASP A 1 90 ? -25.964 3.497 0.203 1.00 18.48 90 ASP A O 1
ATOM 657 N N . GLY A 1 91 ? -24.124 4.166 -0.907 1.00 16.93 91 GLY A N 1
ATOM 658 C CA . GLY A 1 91 ? -24.853 5.050 -1.775 1.00 16.00 91 GLY A CA 1
ATOM 659 C C . GLY A 1 91 ? -24.328 6.451 -1.572 1.00 15.24 91 GLY A C 1
ATOM 660 O O . GLY A 1 91 ? -23.596 6.976 -2.409 1.00 14.83 91 GLY A O 1
ATOM 661 N N . PRO A 1 92 ? -24.715 7.063 -0.444 1.00 14.59 92 PRO A N 1
ATOM 662 C CA . PRO A 1 92 ? -24.358 8.418 -0.191 1.00 13.95 92 PRO A CA 1
ATOM 663 C C . PRO A 1 92 ? -22.892 8.666 -0.406 1.00 13.58 92 PRO A C 1
ATOM 664 O O . PRO A 1 92 ? -22.507 9.663 -1.031 1.00 14.00 92 PRO A O 1
ATOM 668 N N . LEU A 1 93 ? -22.059 7.776 0.092 1.00 12.90 93 LEU A N 1
ATOM 669 C CA . LEU A 1 93 ? -20.655 8.129 0.137 1.00 12.47 93 LEU A CA 1
ATOM 670 C C . LEU A 1 93 ? -20.240 8.606 -1.240 1.00 12.10 93 LEU A C 1
ATOM 671 O O . LEU A 1 93 ? -19.524 9.594 -1.371 1.00 11.86 93 LEU A O 1
ATOM 676 N N . GLY A 1 94 ? -20.746 7.931 -2.269 1.00 11.79 94 GLY A N 1
ATOM 677 C CA . GLY A 1 94 ? -20.311 8.210 -3.622 1.00 11.17 94 GLY A CA 1
ATOM 678 C C . GLY A 1 94 ? -20.868 9.535 -4.060 1.00 10.56 94 GLY A C 1
ATOM 679 O O . GLY A 1 94 ? -20.123 10.417 -4.485 1.00 10.18 94 GLY A O 1
ATOM 680 N N . VAL A 1 95 ? -22.185 9.667 -3.934 1.00 10.05 95 VAL A N 1
ATOM 681 C CA . VAL A 1 95 ? -22.887 10.864 -4.386 1.00 9.98 95 VAL A CA 1
ATOM 682 C C . VAL A 1 95 ? -22.407 12.085 -3.624 1.00 10.29 95 VAL A C 1
ATOM 683 O O . VAL A 1 95 ? -22.196 13.154 -4.211 1.00 10.72 95 VAL A O 1
ATOM 687 N N . LEU A 1 96 ? -22.187 11.930 -2.325 1.00 10.46 96 LEU A N 1
ATOM 688 C CA . LEU A 1 96 ? -21.735 13.066 -1.549 1.00 10.19 96 LEU A CA 1
ATOM 689 C C . LEU A 1 96 ? -20.239 13.338 -1.726 1.00 10.35 96 LEU A C 1
ATOM 690 O O . LEU A 1 96 ? -19.789 14.487 -1.586 1.00 11.03 96 LEU A O 1
ATOM 695 N N . ALA A 1 97 ? -19.467 12.308 -2.053 1.00 9.50 97 ALA A N 1
ATOM 696 C CA . ALA A 1 97 ? -18.054 12.529 -2.269 1.00 8.97 97 ALA A CA 1
ATOM 697 C C . ALA A 1 97 ? -17.848 13.198 -3.625 1.00 8.98 97 ALA A C 1
ATOM 698 O O . ALA A 1 97 ? -16.963 14.068 -3.801 1.00 8.55 97 ALA A O 1
ATOM 700 N N . GLY A 1 98 ? -18.685 12.796 -4.577 1.00 8.76 98 GLY A N 1
ATOM 701 C CA . GLY A 1 98 ? -18.652 13.354 -5.922 1.00 8.38 98 GLY A CA 1
ATOM 702 C C . GLY A 1 98 ? -18.975 14.827 -5.897 1.00 8.32 98 GLY A C 1
ATOM 703 O O . GLY A 1 98 ? -18.235 15.625 -6.457 1.00 8.06 98 GLY A O 1
ATOM 704 N N . VAL A 1 99 ? -20.070 15.188 -5.230 1.00 8.13 99 VAL A N 1
ATOM 705 C CA . VAL A 1 99 ? -20.387 16.586 -4.990 1.00 7.86 99 VAL A CA 1
ATOM 706 C C . VAL A 1 99 ? -19.229 17.287 -4.303 1.00 8.31 99 VAL A C 1
ATOM 707 O O . VAL A 1 99 ? -18.895 18.417 -4.656 1.00 8.78 99 VAL A O 1
ATOM 711 N N . GLU A 1 100 ? -18.601 16.649 -3.320 1.00 8.61 100 GLU A N 1
ATOM 712 C CA . GLU A 1 100 ? -17.484 17.312 -2.651 1.00 9.50 100 GLU A CA 1
ATOM 713 C C . GLU A 1 100 ? -16.390 17.682 -3.635 1.00 9.87 100 GLU A C 1
ATOM 714 O O . GLU A 1 100 ? -15.821 18.760 -3.544 1.00 10.45 100 GLU A O 1
ATOM 720 N N . VAL A 1 101 ? -16.078 16.775 -4.559 1.00 9.63 101 VAL A N 1
ATOM 721 C CA . VAL A 1 101 ? -15.039 17.032 -5.526 1.00 9.25 101 VAL A CA 1
ATOM 722 C C . VAL A 1 101 ? -15.317 18.313 -6.315 1.00 9.35 101 VAL A C 1
ATOM 723 O O . VAL A 1 101 ? -14.575 19.291 -6.214 1.00 8.93 101 VAL A O 1
ATOM 727 N N . VAL A 1 102 ? -16.391 18.311 -7.086 1.00 9.79 102 VAL A N 1
ATOM 728 C CA . VAL A 1 102 ? -16.678 19.453 -7.939 1.00 10.99 102 VAL A CA 1
ATOM 729 C C . VAL A 1 102 ? -16.668 20.783 -7.145 1.00 11.72 102 VAL A C 1
ATOM 730 O O . VAL A 1 102 ? -15.952 21.721 -7.500 1.00 11.95 102 VAL A O 1
ATOM 734 N N . GLN A 1 103 ? -17.436 20.840 -6.056 1.00 12.30 103 GLN A N 1
ATOM 735 C CA . GLN A 1 103 ? -17.445 22.006 -5.172 1.00 12.75 103 GLN A CA 1
ATOM 736 C C . GLN A 1 103 ? -16.056 22.447 -4.663 1.00 13.24 103 GLN A C 1
ATOM 737 O O . GLN A 1 103 ? -15.741 23.648 -4.635 1.00 13.72 103 GLN A O 1
ATOM 743 N N . THR A 1 104 ? -15.236 21.493 -4.241 1.00 13.28 104 THR A N 1
ATOM 744 C CA . THR A 1 104 ? -13.896 21.836 -3.812 1.00 13.32 104 THR A CA 1
ATOM 745 C C . THR A 1 104 ? -13.190 22.481 -4.990 1.00 13.67 104 THR A C 1
ATOM 746 O O . THR A 1 104 ? -12.595 23.552 -4.830 1.00 14.49 104 THR A O 1
ATOM 750 N N . MET A 1 105 ? -13.298 21.860 -6.166 1.00 13.25 105 MET A N 1
ATOM 751 C CA . MET A 1 105 ? -12.767 22.442 -7.397 1.00 13.26 105 MET A CA 1
ATOM 752 C C . MET A 1 105 ? -13.262 23.899 -7.614 1.00 13.66 105 MET A C 1
ATOM 753 O O . MET A 1 105 ? -12.470 24.836 -7.764 1.00 12.79 105 MET A O 1
ATOM 758 N N . ASN A 1 106 ? -14.569 24.092 -7.607 1.00 14.47 106 ASN A N 1
ATOM 759 C CA . ASN A 1 106 ? -15.085 25.418 -7.826 1.00 15.80 106 ASN A CA 1
ATOM 760 C C . ASN A 1 106 ? -14.524 26.415 -6.829 1.00 16.44 106 ASN A C 1
ATOM 761 O O . ASN A 1 106 ? -13.989 27.444 -7.269 1.00 17.34 106 ASN A O 1
ATOM 766 N N . GLU A 1 107 ? -14.575 26.105 -5.522 1.00 16.50 107 GLU A N 1
ATOM 767 C CA . GLU A 1 107 ? -14.038 27.014 -4.479 1.00 16.91 107 GLU A CA 1
ATOM 768 C C . GLU A 1 107 ? -12.547 27.302 -4.646 1.00 17.60 107 GLU A C 1
ATOM 769 O O . GLU A 1 107 ? -12.063 28.390 -4.359 1.00 18.22 107 GLU A O 1
ATOM 775 N N . HIS A 1 108 ? -11.795 26.310 -5.083 1.00 18.08 108 HIS A N 1
ATOM 776 C CA . HIS A 1 108 ? -10.417 26.559 -5.428 1.00 18.14 108 HIS A CA 1
ATOM 777 C C . HIS A 1 108 ? -10.511 27.010 -6.872 1.00 17.85 108 HIS A C 1
ATOM 778 O O . HIS A 1 108 ? -11.628 27.183 -7.387 1.00 17.74 108 HIS A O 1
ATOM 785 N N . GLY A 1 109 ? -9.409 27.263 -7.552 1.00 17.04 109 GLY A N 1
ATOM 786 C CA . GLY A 1 109 ? -9.612 27.849 -8.878 1.00 16.66 109 GLY A CA 1
ATOM 787 C C . GLY A 1 109 ? -9.859 26.901 -10.042 1.00 15.91 109 GLY A C 1
ATOM 788 O O . GLY A 1 109 ? -9.443 27.200 -11.137 1.00 16.10 109 GLY A O 1
ATOM 789 N N . VAL A 1 110 ? -10.549 25.780 -9.837 1.00 15.45 110 VAL A N 1
ATOM 790 C CA . VAL A 1 110 ? -10.286 24.630 -10.696 1.00 14.89 110 VAL A CA 1
ATOM 791 C C . VAL A 1 110 ? -11.247 24.429 -11.835 1.00 14.54 110 VAL A C 1
ATOM 792 O O . VAL A 1 110 ? -12.446 24.231 -11.640 1.00 14.51 110 VAL A O 1
ATOM 796 N N . VAL A 1 111 ? -10.681 24.490 -13.035 1.00 13.60 111 VAL A N 1
ATOM 797 C CA . VAL A 1 111 ? -11.425 24.196 -14.231 1.00 13.10 111 VAL A CA 1
ATOM 798 C C . VAL A 1 111 ? -10.706 23.080 -14.956 1.00 12.61 111 VAL A C 1
ATOM 799 O O . VAL A 1 111 ? -9.489 22.953 -14.881 1.00 12.37 111 VAL A O 1
ATOM 803 N N . THR A 1 112 ? -11.477 22.244 -15.629 1.00 11.99 112 THR A N 1
ATOM 804 C CA . THR A 1 112 ? -10.919 21.118 -16.355 1.00 11.08 112 THR A CA 1
ATOM 805 C C . THR A 1 112 ? -11.489 21.159 -17.753 1.00 11.08 112 THR A C 1
ATOM 806 O O . THR A 1 112 ? -12.574 21.706 -17.946 1.00 10.22 112 THR A O 1
ATOM 810 N N . HIS A 1 113 ? -10.758 20.591 -18.721 1.00 11.53 113 HIS A N 1
ATOM 811 C CA . HIS A 1 113 ? -11.183 20.587 -20.139 1.00 11.38 113 HIS A CA 1
ATOM 812 C C . HIS A 1 113 ? -12.536 19.918 -20.339 1.00 11.45 113 HIS A C 1
ATOM 813 O O . HIS A 1 113 ? -13.412 20.466 -21.010 1.00 11.60 113 HIS A O 1
ATOM 820 N N . HIS A 1 114 ? -12.710 18.736 -19.744 1.00 11.46 114 HIS A N 1
ATOM 821 C CA . HIS A 1 114 ? -13.994 18.044 -19.778 1.00 11.00 114 HIS A CA 1
ATOM 822 C C . HIS A 1 114 ? -14.929 18.511 -18.655 1.00 10.91 114 HIS A C 1
ATOM 823 O O . HIS A 1 114 ? -14.486 18.782 -17.521 1.00 10.49 114 HIS A O 1
ATOM 830 N N . PRO A 1 115 ? -16.229 18.611 -18.969 1.00 10.75 115 PRO A N 1
ATOM 831 C CA . PRO A 1 115 ? -17.245 18.812 -17.951 1.00 11.12 115 PRO A CA 1
ATOM 832 C C . PRO A 1 115 ? -17.317 17.618 -17.028 1.00 11.39 115 PRO A C 1
ATOM 833 O O . PRO A 1 115 ? -17.094 16.492 -17.440 1.00 12.17 115 PRO A O 1
ATOM 837 N N . ILE A 1 116 ? -17.620 17.878 -15.776 1.00 11.71 116 ILE A N 1
ATOM 838 C CA . ILE A 1 116 ? -17.858 16.835 -14.816 1.00 11.75 116 ILE A CA 1
ATOM 839 C C . ILE A 1 116 ? -19.356 16.800 -14.442 1.00 12.30 116 ILE A C 1
ATOM 840 O O . ILE A 1 116 ? -19.994 17.843 -14.228 1.00 12.58 116 ILE A O 1
ATOM 845 N N . GLU A 1 117 ? -19.942 15.615 -14.397 1.00 12.54 117 GLU A N 1
ATOM 846 C CA . GLU A 1 117 ? -21.243 15.531 -13.759 1.00 13.26 117 GLU A CA 1
ATOM 847 C C . GLU A 1 117 ? -21.262 14.566 -12.573 1.00 13.65 117 GLU A C 1
ATOM 848 O O . GLU A 1 117 ? -20.890 13.396 -12.696 1.00 14.41 117 GLU A O 1
ATOM 854 N N . VAL A 1 118 ? -21.701 15.066 -11.429 1.00 13.56 118 VAL A N 1
ATOM 855 C CA . VAL A 1 118 ? -22.052 14.205 -10.331 1.00 14.09 118 VAL A CA 1
ATOM 856 C C . VAL A 1 118 ? -23.430 13.648 -10.593 1.00 14.77 118 VAL A C 1
ATOM 857 O O . VAL A 1 118 ? -24.361 14.406 -10.879 1.00 15.36 118 VAL A O 1
ATOM 861 N N . VAL A 1 119 ? -23.574 12.332 -10.483 1.00 15.06 119 VAL A N 1
ATOM 862 C CA . VAL A 1 119 ? -24.859 11.702 -10.700 1.00 15.61 119 VAL A CA 1
ATOM 863 C C . VAL A 1 119 ? -25.365 10.896 -9.492 1.00 16.49 119 VAL A C 1
ATOM 864 O O . VAL A 1 119 ? -24.604 10.173 -8.865 1.00 17.05 119 VAL A O 1
ATOM 868 N N . ALA A 1 120 ? -26.650 11.025 -9.176 1.00 17.46 120 ALA A N 1
ATOM 869 C CA . ALA A 1 120 ? -27.288 10.153 -8.190 1.00 18.60 120 ALA A CA 1
ATOM 870 C C . ALA A 1 120 ? -28.294 9.239 -8.878 1.00 19.56 120 ALA A C 1
ATOM 871 O O . ALA A 1 120 ? -29.389 9.660 -9.269 1.00 19.35 120 ALA A O 1
ATOM 873 N N . PHE A 1 121 ? -27.906 7.983 -9.051 1.00 20.80 121 PHE A N 1
ATOM 874 C CA . PHE A 1 121 ? -28.732 7.036 -9.779 1.00 21.81 121 PHE A CA 1
ATOM 875 C C . PHE A 1 121 ? -29.979 6.620 -9.007 1.00 22.50 121 PHE A C 1
ATOM 876 O O . PHE A 1 121 ? -29.928 6.321 -7.813 1.00 22.66 121 PHE A O 1
ATOM 884 N N . THR A 1 122 ? -31.103 6.589 -9.700 1.00 23.37 122 THR A N 1
ATOM 885 C CA . THR A 1 122 ? -32.308 6.128 -9.064 1.00 24.36 122 THR A CA 1
ATOM 886 C C . THR A 1 122 ? -32.325 4.597 -9.007 1.00 25.07 122 THR A C 1
ATOM 887 O O . THR A 1 122 ? -32.004 3.920 -9.988 1.00 24.83 122 THR A O 1
ATOM 891 N N . ASP A 1 123 ? -32.653 4.074 -7.823 1.00 25.85 123 ASP A N 1
ATOM 892 C CA . ASP A 1 123 ? -32.864 2.639 -7.575 1.00 26.34 123 ASP A CA 1
ATOM 893 C C . ASP A 1 123 ? -31.795 1.637 -8.059 1.00 26.68 123 ASP A C 1
ATOM 894 O O . ASP A 1 123 ? -32.021 0.865 -8.989 1.00 26.55 123 ASP A O 1
ATOM 899 N N . GLU A 1 124 ? -30.641 1.655 -7.406 1.00 26.97 124 GLU A N 1
ATOM 900 C CA . GLU A 1 124 ? -29.614 0.663 -7.648 1.00 27.44 124 GLU A CA 1
ATOM 901 C C . GLU A 1 124 ? -29.812 -0.624 -6.875 1.00 27.96 124 GLU A C 1
ATOM 902 O O . GLU A 1 124 ? -29.419 -1.694 -7.355 1.00 27.61 124 GLU A O 1
ATOM 908 N N . GLU A 1 125 ? -30.370 -0.511 -5.663 1.00 28.35 125 GLU A N 1
ATOM 909 C CA . GLU A 1 125 ? -30.572 -1.672 -4.788 1.00 28.75 125 GLU A CA 1
ATOM 910 C C . GLU A 1 125 ? -31.761 -2.530 -5.248 1.00 28.83 125 GLU A C 1
ATOM 911 O O . GLU A 1 125 ? -31.775 -3.748 -5.037 1.00 28.73 125 GLU A O 1
ATOM 917 N N . GLY A 1 126 ? -32.734 -1.890 -5.894 1.00 28.95 126 GLY A N 1
ATOM 918 C CA . GLY A 1 126 ? -33.880 -2.591 -6.462 1.00 29.67 126 GLY A CA 1
ATOM 919 C C . GLY A 1 126 ? -34.890 -3.104 -5.449 1.00 30.30 126 GLY A C 1
ATOM 920 O O . GLY A 1 126 ? -35.709 -3.983 -5.765 1.00 30.75 126 GLY A O 1
ATOM 921 N N . ALA A 1 127 ? -34.850 -2.534 -4.244 1.00 30.47 127 ALA A N 1
ATOM 922 C CA . ALA A 1 127 ? -35.649 -2.998 -3.120 1.00 30.53 127 ALA A CA 1
ATOM 923 C C . ALA A 1 127 ? -37.136 -2.916 -3.367 1.00 30.77 127 ALA A C 1
ATOM 924 O O . ALA A 1 127 ? -37.858 -3.813 -2.958 1.00 31.26 127 ALA A O 1
ATOM 926 N N . ARG A 1 128 ? -37.602 -1.873 -4.047 1.00 31.12 128 ARG A N 1
ATOM 927 C CA . ARG A 1 128 ? -39.040 -1.718 -4.242 1.00 31.12 128 ARG A CA 1
ATOM 928 C C . ARG A 1 128 ? -39.641 -2.691 -5.237 1.00 31.61 128 ARG A C 1
ATOM 929 O O . ARG A 1 128 ? -40.804 -3.076 -5.090 1.00 32.01 128 ARG A O 1
ATOM 937 N N . PHE A 1 129 ? -38.877 -3.093 -6.246 1.00 32.00 129 PHE A N 1
ATOM 938 C CA . PHE A 1 129 ? -39.494 -3.819 -7.349 1.00 32.35 129 PHE A CA 1
ATOM 939 C C . PHE A 1 129 ? -38.898 -5.142 -7.743 1.00 33.05 129 PHE A C 1
ATOM 940 O O . PHE A 1 129 ? -39.237 -5.630 -8.824 1.00 33.46 129 PHE A O 1
ATOM 948 N N . ARG A 1 130 ? -38.017 -5.717 -6.926 1.00 33.53 130 ARG A N 1
ATOM 949 C CA . ARG A 1 130 ? -37.288 -6.926 -7.337 1.00 34.43 130 ARG A CA 1
ATOM 950 C C . ARG A 1 130 ? -36.380 -6.615 -8.536 1.00 34.19 130 ARG A C 1
ATOM 951 O O . ARG A 1 130 ? -35.793 -7.520 -9.156 1.00 34.49 130 ARG A O 1
ATOM 959 N N . PHE A 1 131 ? -36.313 -5.351 -8.920 1.00 33.48 131 PHE A N 1
ATOM 960 C CA . PHE A 1 131 ? -35.546 -5.019 -10.092 1.00 32.43 131 PHE A CA 1
ATOM 961 C C . PHE A 1 131 ? -34.669 -3.850 -9.761 1.00 31.60 131 PHE A C 1
ATOM 962 O O . PHE A 1 131 ? -35.162 -2.801 -9.331 1.00 31.65 131 PHE A O 1
ATOM 970 N N . GLY A 1 132 ?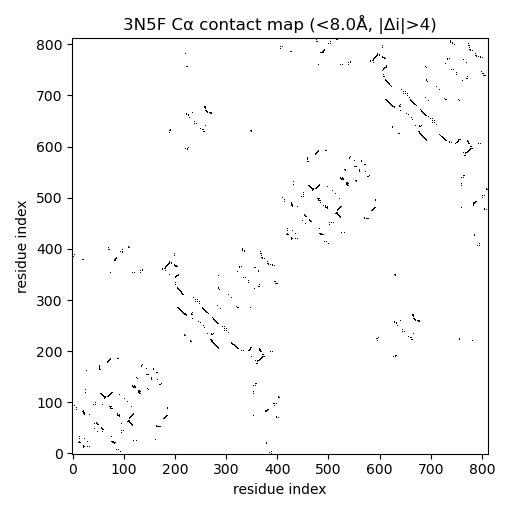 -33.369 -4.042 -9.962 1.00 30.44 132 GLY A N 1
ATOM 971 C CA . GLY A 1 132 ? -32.370 -3.048 -9.580 1.00 28.87 132 GLY A CA 1
ATOM 972 C C . GLY A 1 132 ? -31.697 -2.329 -10.728 1.00 27.66 132 GLY A C 1
ATOM 973 O O . GLY A 1 132 ? -31.724 -2.782 -11.876 1.00 27.79 132 GLY A O 1
ATOM 974 N N . MET A 1 133 ? -31.092 -1.195 -10.400 1.00 26.35 133 MET A N 1
ATOM 975 C CA . MET A 1 133 ? -30.336 -0.386 -11.356 1.00 24.92 133 MET A CA 1
ATOM 976 C C . MET A 1 133 ? -31.202 0.249 -12.435 1.00 24.58 133 MET A C 1
ATOM 977 O O . MET A 1 133 ? -30.776 0.379 -13.584 1.00 24.50 133 MET A O 1
ATOM 982 N N . ILE A 1 134 ? -32.416 0.641 -12.043 1.00 23.88 134 ILE A N 1
ATOM 983 C CA . ILE A 1 134 ? -33.355 1.336 -12.931 1.00 23.15 134 ILE A CA 1
ATOM 984 C C . ILE A 1 134 ? -32.690 2.561 -13.591 1.00 22.80 134 ILE A C 1
ATOM 985 O O . ILE A 1 134 ? -32.653 2.675 -14.816 1.00 22.64 134 ILE A O 1
ATOM 990 N N . GLY A 1 135 ? -32.137 3.447 -12.778 1.00 22.35 135 GLY A N 1
ATOM 991 C CA . GLY A 1 135 ? -31.492 4.666 -13.279 1.00 22.42 135 GLY A CA 1
ATOM 992 C C . GLY A 1 135 ? -30.310 4.480 -14.218 1.00 22.09 135 GLY A C 1
ATOM 993 O O . GLY A 1 135 ? -30.335 4.965 -15.351 1.00 22.27 135 GLY A O 1
ATOM 994 N N . SER A 1 136 ? -29.271 3.800 -13.736 1.00 21.66 136 SER A N 1
ATOM 995 C CA . SER A 1 136 ? -28.103 3.437 -14.538 1.00 21.41 136 SER A CA 1
ATOM 996 C C . SER A 1 136 ? -28.421 2.667 -15.845 1.00 21.52 136 SER A C 1
ATOM 997 O O . SER A 1 136 ? -27.811 2.919 -16.874 1.00 21.61 136 SER A O 1
ATOM 1000 N N . ARG A 1 137 ? -29.364 1.732 -15.803 1.00 21.60 137 ARG A N 1
ATOM 1001 C CA . ARG A 1 137 ? -29.825 1.063 -17.008 1.00 21.82 137 ARG A CA 1
ATOM 1002 C C . ARG A 1 137 ? -30.463 2.054 -17.990 1.00 21.61 137 ARG A C 1
ATOM 1003 O O . ARG A 1 137 ? -30.192 1.992 -19.205 1.00 21.15 137 ARG A O 1
ATOM 1011 N N . ALA A 1 138 ? -31.290 2.963 -17.454 1.00 21.51 138 ALA A N 1
ATOM 1012 C CA . ALA A 1 138 ? -32.001 3.984 -18.252 1.00 21.58 138 ALA A CA 1
ATOM 1013 C C . ALA A 1 138 ? -31.046 4.910 -18.973 1.00 21.65 138 ALA A C 1
ATOM 1014 O O . ALA A 1 138 ? -31.329 5.348 -20.073 1.00 21.85 138 ALA A O 1
ATOM 1016 N N . MET A 1 139 ? -29.917 5.192 -18.340 1.00 22.15 139 MET A N 1
ATOM 1017 C CA . MET A 1 139 ? -28.920 6.096 -18.889 1.00 23.08 139 MET A CA 1
ATOM 1018 C C . MET A 1 139 ? -28.040 5.360 -19.863 1.00 23.76 139 MET A C 1
ATOM 1019 O O . MET A 1 139 ? -27.587 5.939 -20.838 1.00 24.20 139 MET A O 1
ATOM 1024 N N . ALA A 1 140 ? -27.776 4.091 -19.585 1.00 24.53 140 ALA A N 1
ATOM 1025 C CA . ALA A 1 140 ? -26.933 3.295 -20.452 1.00 25.65 140 ALA A CA 1
ATOM 1026 C C . ALA A 1 140 ? -27.708 2.873 -21.700 1.00 26.64 140 ALA A C 1
ATOM 1027 O O . ALA A 1 140 ? -27.107 2.457 -22.698 1.00 26.40 140 ALA A O 1
ATOM 1029 N N . GLY A 1 141 ? -29.038 2.989 -21.613 1.00 28.06 141 GLY A N 1
ATOM 1030 C CA . GLY A 1 141 ? -29.975 2.667 -22.692 1.00 29.81 141 GLY A CA 1
ATOM 1031 C C . GLY A 1 141 ? -30.500 1.243 -22.654 1.00 31.39 141 GLY A C 1
ATOM 1032 O O . GLY A 1 141 ? -31.110 0.782 -23.612 1.00 32.02 141 GLY A O 1
ATOM 1033 N N . THR A 1 142 ? -30.276 0.541 -21.549 1.00 32.65 142 THR A N 1
ATOM 1034 C CA . THR A 1 142 ? -30.519 -0.902 -21.502 1.00 33.66 142 THR A CA 1
ATOM 1035 C C . THR A 1 142 ? -31.593 -1.269 -20.498 1.00 34.67 142 THR A C 1
ATOM 1036 O O . THR A 1 142 ? -31.579 -2.377 -19.955 1.00 35.12 142 THR A O 1
ATOM 1040 N N . LEU A 1 143 ? -32.504 -0.332 -20.238 1.00 35.95 143 LEU A N 1
ATOM 1041 C CA . LEU A 1 143 ? -33.595 -0.542 -19.289 1.00 36.97 143 LEU A CA 1
ATOM 1042 C C . LEU A 1 143 ? -34.717 -1.290 -19.993 1.00 38.25 143 LEU A C 1
ATOM 1043 O O . LEU A 1 143 ? -35.387 -0.703 -20.848 1.00 38.68 143 LEU A O 1
ATOM 1048 N N . PRO A 1 144 ? -34.934 -2.578 -19.638 1.00 39.27 144 PRO A N 1
ATOM 1049 C CA . PRO A 1 144 ? -35.892 -3.388 -20.376 1.00 40.20 144 PRO A CA 1
ATOM 1050 C C . PRO A 1 144 ? -37.300 -2.831 -20.205 1.00 41.42 144 PRO A C 1
ATOM 1051 O O . PRO A 1 144 ? -37.644 -2.362 -19.108 1.00 41.40 144 PRO A O 1
ATOM 1055 N N . PRO A 1 145 ? -38.107 -2.850 -21.289 1.00 42.63 145 PRO A N 1
ATOM 1056 C CA . PRO A 1 145 ? -39.466 -2.301 -21.192 1.00 43.36 145 PRO A CA 1
ATOM 1057 C C . PRO A 1 145 ? -40.345 -3.185 -20.289 1.00 44.21 145 PRO A C 1
ATOM 1058 O O . PRO A 1 145 ? -41.417 -2.752 -19.846 1.00 44.69 145 PRO A O 1
ATOM 1062 N N . GLU A 1 146 ? -39.857 -4.394 -19.999 1.00 44.80 146 GLU A N 1
ATOM 1063 C CA . GLU A 1 146 ? -40.537 -5.390 -19.147 1.00 45.39 146 GLU A CA 1
ATOM 1064 C C . GLU A 1 146 ? -40.599 -5.008 -17.670 1.00 45.05 146 GLU A C 1
ATOM 1065 O O . GLU A 1 146 ? -41.420 -5.529 -16.922 1.00 45.08 146 GLU A O 1
ATOM 1071 N N . ALA A 1 147 ? -39.722 -4.113 -17.244 1.00 44.93 147 ALA A N 1
ATOM 1072 C CA . ALA A 1 147 ? -39.663 -3.754 -15.838 1.00 45.04 147 ALA A CA 1
ATOM 1073 C C . ALA A 1 147 ? -40.618 -2.609 -15.515 1.00 45.13 147 ALA A C 1
ATOM 1074 O O . ALA A 1 147 ? -40.750 -2.198 -14.359 1.00 45.05 147 ALA A O 1
ATOM 1076 N N . LEU A 1 148 ? -41.278 -2.091 -16.547 1.00 45.07 148 LEU A N 1
ATOM 1077 C CA . LEU A 1 148 ? -42.334 -1.105 -16.355 1.00 44.94 148 LEU A CA 1
ATOM 1078 C C . LEU A 1 148 ? -43.518 -1.829 -15.735 1.00 44.82 148 LEU A C 1
ATOM 1079 O O . LEU A 1 148 ? -44.311 -1.239 -14.993 1.00 44.93 148 LEU A O 1
ATOM 1084 N N . GLU A 1 149 ? -43.591 -3.124 -16.040 1.00 44.31 149 GLU A N 1
ATOM 1085 C CA . GLU A 1 149 ? -44.600 -4.028 -15.518 1.00 43.85 149 GLU A CA 1
ATOM 1086 C C . GLU A 1 149 ? -44.348 -4.503 -14.065 1.00 43.62 149 GLU A C 1
ATOM 1087 O O . GLU A 1 149 ? -45.308 -4.839 -13.368 1.00 43.30 149 GLU A O 1
ATOM 1091 N N . CYS A 1 150 ? -43.080 -4.518 -13.620 1.00 43.16 150 CYS A N 1
ATOM 1092 C CA . CYS A 1 150 ? -42.682 -4.960 -12.254 1.00 42.45 150 CYS A CA 1
ATOM 1093 C C . CYS A 1 150 ? -43.434 -4.287 -11.099 1.00 42.17 150 CYS A C 1
ATOM 1094 O O . CYS A 1 150 ? -43.554 -3.060 -11.046 1.00 41.91 150 CYS A O 1
ATOM 1097 N N . ARG A 1 151 ? -43.898 -5.098 -10.153 1.00 42.12 151 ARG A N 1
ATOM 1098 C CA . ARG A 1 151 ? -44.822 -4.636 -9.110 1.00 42.15 151 ARG A CA 1
ATOM 1099 C C . ARG A 1 151 ? -44.336 -4.592 -7.644 1.00 42.09 151 ARG A C 1
ATOM 1100 O O . ARG A 1 151 ? -43.599 -5.444 -7.159 1.00 42.03 151 ARG A O 1
ATOM 1102 N N . ASP A 1 152 ? -44.806 -3.558 -6.974 1.00 42.03 152 ASP A N 1
ATOM 1103 C CA . ASP A 1 152 ? -44.582 -3.248 -5.580 1.00 42.24 152 ASP A CA 1
ATOM 1104 C C . ASP A 1 152 ? -45.198 -4.276 -4.617 1.00 42.39 152 ASP A C 1
ATOM 1105 O O . ASP A 1 152 ? -46.140 -4.974 -4.981 1.00 42.44 152 ASP A O 1
ATOM 1110 N N . ALA A 1 153 ? -44.699 -4.338 -3.380 1.00 42.40 153 ALA A N 1
ATOM 1111 C CA . ALA A 1 153 ? -45.386 -5.062 -2.286 1.00 42.47 153 ALA A CA 1
ATOM 1112 C C . ALA A 1 153 ? -46.830 -4.590 -2.056 1.00 42.51 153 ALA A C 1
ATOM 1113 O O . ALA A 1 153 ? -47.706 -5.406 -1.809 1.00 42.24 153 ALA A O 1
ATOM 1115 N N . GLU A 1 154 ? -47.058 -3.277 -2.128 1.00 42.85 154 GLU A N 1
ATOM 1116 C CA . GLU A 1 154 ? -48.405 -2.690 -2.097 1.00 43.38 154 GLU A CA 1
ATOM 1117 C C . GLU A 1 154 ? -49.069 -2.936 -3.426 1.00 43.79 154 GLU A C 1
ATOM 1118 O O . GLU A 1 154 ? -50.235 -2.593 -3.620 1.00 43.99 154 GLU A O 1
ATOM 1124 N N . GLY A 1 155 ? -48.299 -3.492 -4.355 1.00 44.07 155 GLY A N 1
ATOM 1125 C CA . GLY A 1 155 ? -48.828 -3.912 -5.644 1.00 44.03 155 GLY A CA 1
ATOM 1126 C C . GLY A 1 155 ? -48.826 -2.888 -6.767 1.00 43.82 155 GLY A C 1
ATOM 1127 O O . GLY A 1 155 ? -49.217 -3.232 -7.870 1.00 44.00 155 GLY A O 1
ATOM 1128 N N . ILE A 1 156 ? -48.383 -1.653 -6.495 1.00 43.50 156 ILE A N 1
ATOM 1129 C CA . ILE A 1 156 ? -48.182 -0.618 -7.529 1.00 42.92 156 ILE A CA 1
ATOM 1130 C C . ILE A 1 156 ? -47.102 -1.030 -8.542 1.00 42.72 156 ILE A C 1
ATOM 1131 O O . ILE A 1 156 ? -46.096 -1.628 -8.181 1.00 42.43 156 ILE A O 1
ATOM 1133 N N . SER A 1 157 ? -47.336 -0.715 -9.811 1.00 42.74 157 SER A N 1
ATOM 1134 C CA . SER A 1 157 ? -46.409 -1.078 -10.875 1.00 42.79 157 SER A CA 1
ATOM 1135 C C . SER A 1 157 ? -45.399 0.038 -11.130 1.00 42.93 157 SER A C 1
ATOM 1136 O O . SER A 1 157 ? -45.769 1.214 -11.152 1.00 43.28 157 SER A O 1
ATOM 1139 N N . LEU A 1 158 ? -44.132 -0.331 -11.333 1.00 42.83 158 LEU A N 1
ATOM 1140 C CA . LEU A 1 158 ? -43.077 0.654 -11.611 1.00 42.57 158 LEU A CA 1
ATOM 1141 C C . LEU A 1 158 ? -43.608 1.840 -12.416 1.00 42.62 158 LEU A C 1
ATOM 1142 O O . LEU A 1 158 ? -43.523 2.993 -11.979 1.00 42.46 158 LEU A O 1
ATOM 1147 N N . ALA A 1 159 ? -44.165 1.546 -13.588 1.00 42.47 159 ALA A N 1
ATOM 1148 C CA . ALA A 1 159 ? -44.770 2.565 -14.421 1.00 42.15 159 ALA A CA 1
ATOM 1149 C C . ALA A 1 159 ? -45.719 3.450 -13.605 1.00 42.03 159 ALA A C 1
ATOM 1150 O O . ALA A 1 159 ? -45.618 4.669 -13.676 1.00 42.08 159 ALA A O 1
ATOM 1152 N N . GLU A 1 160 ? -46.604 2.846 -12.807 1.00 42.07 160 GLU A N 1
ATOM 1153 C CA . GLU A 1 160 ? -47.569 3.621 -11.997 1.00 42.23 160 GLU A CA 1
ATOM 1154 C C . GLU A 1 160 ? -46.909 4.471 -10.916 1.00 42.12 160 GLU A C 1
ATOM 1155 O O . GLU A 1 160 ? -47.454 5.499 -10.512 1.00 41.98 160 GLU A O 1
ATOM 1157 N N . ALA A 1 161 ? -45.741 4.031 -10.457 1.00 42.22 161 ALA A N 1
ATOM 1158 C CA . ALA A 1 161 ? -44.972 4.751 -9.444 1.00 42.44 161 ALA A CA 1
ATOM 1159 C C . ALA A 1 161 ? -44.242 5.941 -10.041 1.00 42.50 161 ALA A C 1
ATOM 1160 O O . ALA A 1 161 ? -44.026 6.948 -9.369 1.00 42.41 161 ALA A O 1
ATOM 1162 N N . MET A 1 162 ? -43.857 5.811 -11.307 1.00 42.78 162 MET A N 1
ATOM 1163 C CA . MET A 1 162 ? -43.191 6.891 -12.025 1.00 43.10 162 MET A CA 1
ATOM 1164 C C . MET A 1 162 ? -44.176 7.977 -12.425 1.00 43.37 162 MET A C 1
ATOM 1165 O O . MET A 1 162 ? -43.890 9.168 -12.248 1.00 43.47 162 MET A O 1
ATOM 1170 N N . LYS A 1 163 ? -45.327 7.570 -12.969 1.00 43.45 163 LYS A N 1
ATOM 1171 C CA . LYS A 1 163 ? -46.413 8.517 -13.245 1.00 43.73 163 LYS A CA 1
ATOM 1172 C C . LYS A 1 163 ? -46.745 9.270 -11.958 1.00 43.74 163 LYS A C 1
ATOM 1173 O O . LYS A 1 163 ? -46.800 10.494 -11.957 1.00 43.49 163 LYS A O 1
ATOM 1175 N N . GLN A 1 164 ? -46.917 8.524 -10.868 1.00 44.09 164 GLN A N 1
ATOM 1176 C CA . GLN A 1 164 ? -47.142 9.090 -9.543 1.00 44.55 164 GLN A CA 1
ATOM 1177 C C . GLN A 1 164 ? -46.113 10.163 -9.211 1.00 45.07 164 GLN A C 1
ATOM 1178 O O . GLN A 1 164 ? -46.487 11.268 -8.836 1.00 45.13 164 GLN A O 1
ATOM 1180 N N . ALA A 1 165 ? -44.824 9.859 -9.374 1.00 45.72 165 ALA A N 1
ATOM 1181 C CA . ALA A 1 165 ? -43.759 10.864 -9.168 1.00 46.25 165 ALA A CA 1
ATOM 1182 C C . ALA A 1 165 ? -43.692 11.905 -10.303 1.00 46.80 165 ALA A C 1
ATOM 1183 O O . ALA A 1 165 ? -42.783 12.741 -10.336 1.00 46.80 165 ALA A O 1
ATOM 1185 N N . GLY A 1 166 ? -44.653 11.843 -11.229 1.00 47.33 166 GLY A N 1
ATOM 1186 C CA . GLY A 1 166 ? -44.699 12.745 -12.383 1.00 47.61 166 GLY A CA 1
ATOM 1187 C C . GLY A 1 166 ? -43.514 12.570 -13.319 1.00 47.81 166 GLY A C 1
ATOM 1188 O O . GLY A 1 166 ? -42.784 13.522 -13.587 1.00 47.85 166 GLY A O 1
ATOM 1189 N N . LEU A 1 167 ? -43.309 11.346 -13.796 1.00 47.80 167 LEU A N 1
ATOM 1190 C CA . LEU A 1 167 ? -42.273 11.069 -14.782 1.00 47.79 167 LEU A CA 1
ATOM 1191 C C . LEU A 1 167 ? -42.846 10.150 -15.851 1.00 47.90 167 LEU A C 1
ATOM 1192 O O . LEU A 1 167 ? -43.138 8.985 -15.591 1.00 48.05 167 LEU A O 1
ATOM 1197 N N . ASP A 1 168 ? -43.015 10.702 -17.046 1.00 47.92 168 ASP A N 1
ATOM 1198 C CA . ASP A 1 168 ? -43.621 10.013 -18.174 1.00 48.06 168 ASP A CA 1
ATOM 1199 C C . ASP A 1 168 ? -42.788 8.793 -18.615 1.00 48.22 168 ASP A C 1
ATOM 1200 O O . ASP A 1 168 ? -41.707 8.957 -19.196 1.00 48.31 168 ASP A O 1
ATOM 1205 N N . PRO A 1 169 ? -43.289 7.563 -18.343 1.00 48.20 169 PRO A N 1
ATOM 1206 C CA . PRO A 1 169 ? -42.596 6.295 -18.675 1.00 48.06 169 PRO A CA 1
ATOM 1207 C C . PRO A 1 169 ? -42.282 6.141 -20.159 1.00 47.96 169 PRO A C 1
ATOM 1208 O O . PRO A 1 169 ? -41.423 5.328 -20.547 1.00 47.93 169 PRO A O 1
ATOM 1212 N N . ASP A 1 170 ? -42.998 6.902 -20.978 1.00 47.56 170 ASP A N 1
ATOM 1213 C CA . ASP A 1 170 ? -42.816 6.848 -22.420 1.00 47.72 170 ASP A CA 1
ATOM 1214 C C . ASP A 1 170 ? -41.608 7.708 -22.775 1.00 47.08 170 ASP A C 1
ATOM 1215 O O . ASP A 1 170 ? -40.925 7.446 -23.772 1.00 46.90 170 ASP A O 1
ATOM 1220 N N . ARG A 1 171 ? -41.344 8.722 -21.947 1.00 46.21 171 ARG A N 1
ATOM 1221 C CA . ARG A 1 171 ? -40.205 9.618 -22.156 1.00 45.49 171 ARG A CA 1
ATOM 1222 C C . ARG A 1 171 ? -38.916 9.032 -21.545 1.00 45.02 171 ARG A C 1
ATOM 1223 O O . ARG A 1 171 ? -37.897 9.709 -21.455 1.00 45.02 171 ARG A O 1
ATOM 1225 N N . LEU A 1 172 ? -38.966 7.760 -21.156 1.00 44.51 172 LEU A N 1
ATOM 1226 C CA . LEU A 1 172 ? -37.818 7.067 -20.575 1.00 44.20 172 LEU A CA 1
ATOM 1227 C C . LEU A 1 172 ? -36.569 6.992 -21.470 1.00 43.97 172 LEU A C 1
ATOM 1228 O O . LEU A 1 172 ? -35.454 7.214 -20.990 1.00 44.11 172 LEU A O 1
ATOM 1233 N N . PRO A 1 173 ? -36.737 6.683 -22.771 1.00 43.74 173 PRO A N 1
ATOM 1234 C CA . PRO A 1 173 ? -35.533 6.465 -23.571 1.00 43.21 173 PRO A CA 1
ATOM 1235 C C . PRO A 1 173 ? -34.670 7.713 -23.643 1.00 42.59 173 PRO A C 1
ATOM 1236 O O . PRO A 1 173 ? -33.491 7.622 -23.949 1.00 42.43 173 PRO A O 1
ATOM 1240 N N . GLN A 1 174 ? -35.261 8.863 -23.334 1.00 42.10 174 GLN A N 1
ATOM 1241 C CA . GLN A 1 174 ? -34.574 10.159 -23.421 1.00 41.69 174 GLN A CA 1
ATOM 1242 C C . GLN A 1 174 ? -33.460 10.322 -22.388 1.00 40.91 174 GLN A C 1
ATOM 1243 O O . GLN A 1 174 ? -32.605 11.193 -22.521 1.00 40.32 174 GLN A O 1
ATOM 1249 N N . ALA A 1 175 ? -33.484 9.471 -21.365 1.00 40.49 175 ALA A N 1
ATOM 1250 C CA . ALA A 1 175 ? -32.459 9.448 -20.325 1.00 39.78 175 ALA A CA 1
ATOM 1251 C C . ALA A 1 175 ? -31.143 8.938 -20.867 1.00 39.26 175 ALA A C 1
ATOM 1252 O O . ALA A 1 175 ? -30.087 9.183 -20.272 1.00 39.46 175 ALA A O 1
ATOM 1254 N N . ALA A 1 176 ? -31.215 8.232 -21.994 1.00 38.66 176 ALA A N 1
ATOM 1255 C CA . ALA A 1 176 ? -30.056 7.551 -22.563 1.00 38.60 176 ALA A CA 1
ATOM 1256 C C . ALA A 1 176 ? -28.999 8.498 -23.147 1.00 38.77 176 ALA A C 1
ATOM 1257 O O . ALA A 1 176 ? -29.294 9.633 -23.543 1.00 39.19 176 ALA A O 1
ATOM 1259 N N . ARG A 1 177 ? -27.762 8.030 -23.201 1.00 38.52 177 ARG A N 1
ATOM 1260 C CA . ARG A 1 177 ? -26.672 8.833 -23.713 1.00 38.05 177 ARG A CA 1
ATOM 1261 C C . ARG A 1 177 ? -25.833 7.949 -24.616 1.00 38.30 177 ARG A C 1
ATOM 1262 O O . ARG A 1 177 ? -25.732 6.744 -24.375 1.00 37.91 177 ARG A O 1
ATOM 1270 N N . LYS A 1 178 ? -25.233 8.552 -25.643 1.00 38.52 178 LYS A N 1
ATOM 1271 C CA . LYS A 1 178 ? -24.362 7.845 -26.590 1.00 38.65 178 LYS A CA 1
ATOM 1272 C C . LYS A 1 178 ? -23.081 7.272 -25.961 1.00 38.73 178 LYS A C 1
ATOM 1273 O O . LYS A 1 178 ? -22.608 7.732 -24.885 1.00 39.08 178 LYS A O 1
ATOM 1275 N N . PRO A 1 179 ? -22.522 6.239 -26.615 1.00 38.36 179 PRO A N 1
ATOM 1276 C CA . PRO A 1 179 ? -21.193 5.732 -26.254 1.00 37.92 179 PRO A CA 1
ATOM 1277 C C . PRO A 1 179 ? -20.166 6.860 -26.376 1.00 37.20 179 PRO A C 1
ATOM 1278 O O . PRO A 1 179 ? -19.165 6.879 -25.642 1.00 37.76 179 PRO A O 1
ATOM 1282 N N . GLY A 1 180 ? -20.440 7.802 -27.276 1.00 35.72 180 GLY A N 1
ATOM 1283 C CA . GLY A 1 180 ? -19.588 8.972 -27.451 1.00 33.64 180 GLY A CA 1
ATOM 1284 C C . GLY A 1 180 ? -19.692 10.018 -26.357 1.00 31.88 180 GLY A C 1
ATOM 1285 O O . GLY A 1 180 ? -18.708 10.611 -25.970 1.00 31.60 180 GLY A O 1
ATOM 1286 N N . THR A 1 181 ? -20.904 10.212 -25.860 1.00 30.12 181 THR A N 1
ATOM 1287 C CA . THR A 1 181 ? -21.290 11.318 -24.984 1.00 27.96 181 THR A CA 1
ATOM 1288 C C . THR A 1 181 ? -20.494 11.405 -23.676 1.00 26.19 181 THR A C 1
ATOM 1289 O O . THR A 1 181 ? -20.294 12.494 -23.129 1.00 25.96 181 THR A O 1
ATOM 1293 N N . VAL A 1 182 ? -20.024 10.262 -23.196 1.00 23.93 182 VAL A N 1
ATOM 1294 C CA . VAL A 1 182 ? -19.406 10.167 -21.882 1.00 21.86 182 VAL A CA 1
ATOM 1295 C C . VAL A 1 182 ? -17.971 9.637 -21.964 1.00 21.04 182 VAL A C 1
ATOM 1296 O O . VAL A 1 182 ? -17.743 8.585 -22.544 1.00 21.42 182 VAL A O 1
ATOM 1300 N N . LYS A 1 183 ? -17.014 10.345 -21.359 1.00 19.60 183 LYS A N 1
ATOM 1301 C CA . LYS A 1 183 ? -15.611 9.929 -21.367 1.00 18.12 183 LYS A CA 1
ATOM 1302 C C . LYS A 1 183 ? -15.262 8.785 -20.413 1.00 17.79 183 LYS A C 1
ATOM 1303 O O . LYS A 1 183 ? -14.445 7.915 -20.736 1.00 18.23 183 LYS A O 1
ATOM 1309 N N . ALA A 1 184 ? -15.838 8.821 -19.221 1.00 17.00 184 ALA A N 1
ATOM 1310 C CA . ALA A 1 184 ? -15.465 7.905 -18.162 1.00 16.25 184 ALA A CA 1
ATOM 1311 C C . ALA A 1 184 ? -16.529 7.917 -17.083 1.00 16.10 184 ALA A C 1
ATOM 1312 O O . ALA A 1 184 ? -17.310 8.869 -16.981 1.00 15.90 184 ALA A O 1
ATOM 1314 N N . TYR A 1 185 ? -16.567 6.846 -16.291 1.00 15.81 185 TYR A N 1
ATOM 1315 C CA . TYR A 1 185 ? -17.409 6.799 -15.107 1.00 15.45 185 TYR A CA 1
ATOM 1316 C C . TYR A 1 185 ? -16.604 6.348 -13.896 1.00 15.30 185 TYR A C 1
ATOM 1317 O O . TYR A 1 185 ? -15.920 5.317 -13.961 1.00 15.56 185 TYR A O 1
ATOM 1326 N N . VAL A 1 186 ? -16.684 7.118 -12.803 1.00 14.51 186 VAL A N 1
ATOM 1327 C CA . VAL A 1 186 ? -16.078 6.729 -11.522 1.00 14.22 186 VAL A CA 1
ATOM 1328 C C . VAL A 1 186 ? -17.082 6.775 -10.402 1.00 13.53 186 VAL A C 1
ATOM 1329 O O . VAL A 1 186 ? -17.885 7.701 -10.303 1.00 14.26 186 VAL A O 1
ATOM 1333 N N . GLU A 1 187 ? -16.977 5.791 -9.526 1.00 12.87 187 GLU A N 1
ATOM 1334 C CA . GLU A 1 187 ? -17.796 5.706 -8.339 1.00 12.25 187 GLU A CA 1
ATOM 1335 C C . GLU A 1 187 ? -16.928 5.427 -7.098 1.00 11.95 187 GLU A C 1
ATOM 1336 O O . GLU A 1 187 ? -15.972 4.627 -7.131 1.00 12.49 187 GLU A O 1
ATOM 1342 N N . LEU A 1 188 ? -17.245 6.110 -6.014 1.00 11.01 188 LEU A N 1
ATOM 1343 C CA . LEU A 1 188 ? -16.605 5.826 -4.763 1.00 9.94 188 LEU A CA 1
ATOM 1344 C C . LEU A 1 188 ? -17.622 5.074 -3.939 1.00 9.84 188 LEU A C 1
ATOM 1345 O O . LEU A 1 188 ? -18.751 5.543 -3.747 1.00 9.57 188 LEU A O 1
ATOM 1350 N N . HIS A 1 189 ? -17.212 3.896 -3.479 1.00 9.40 189 HIS A N 1
ATOM 1351 C CA . HIS A 1 189 ? -18.062 3.031 -2.679 1.00 9.49 189 HIS A CA 1
ATOM 1352 C C . HIS A 1 189 ? -17.326 2.505 -1.463 1.00 9.47 189 HIS A C 1
ATOM 1353 O O . HIS A 1 189 ? -16.087 2.469 -1.446 1.00 9.76 189 HIS A O 1
ATOM 1360 N N . ILE A 1 190 ? -18.077 2.083 -0.453 1.00 8.86 190 ILE A N 1
ATOM 1361 C CA . ILE A 1 190 ? -17.456 1.353 0.653 1.00 9.28 190 ILE A CA 1
ATOM 1362 C C . ILE A 1 190 ? -17.076 -0.041 0.166 1.00 9.22 190 ILE A C 1
ATOM 1363 O O . ILE A 1 190 ? -17.773 -0.591 -0.695 1.00 9.41 190 ILE A O 1
ATOM 1368 N N . GLU A 1 191 ? -15.993 -0.609 0.701 1.00 8.79 191 GLU A N 1
ATOM 1369 C CA . GLU A 1 191 ? -15.600 -1.965 0.306 1.00 8.46 191 GLU A CA 1
ATOM 1370 C C . GLU A 1 191 ? -16.744 -2.973 0.396 1.00 8.86 191 GLU A C 1
ATOM 1371 O O . GLU A 1 191 ? -16.925 -3.765 -0.541 1.00 9.74 191 GLU A O 1
ATOM 1377 N N . GLN A 1 192 ? -17.491 -2.964 1.509 1.00 8.20 192 GLN A N 1
ATOM 1378 C CA . GLN A 1 192 ? -18.513 -3.998 1.766 1.00 7.93 192 GLN A CA 1
ATOM 1379 C C . GLN A 1 192 ? -17.890 -5.376 2.018 1.00 7.18 192 GLN A C 1
ATOM 1380 O O . GLN A 1 192 ? -18.490 -6.408 1.711 1.00 7.30 192 GLN A O 1
ATOM 1386 N N . GLY A 1 193 ? -16.685 -5.354 2.579 1.00 6.60 193 GLY A N 1
ATOM 1387 C CA . GLY A 1 193 ? -15.856 -6.534 2.832 1.00 6.73 193 GLY A CA 1
ATOM 1388 C C . GLY A 1 193 ? -14.693 -6.167 3.755 1.00 6.83 193 GLY A C 1
ATOM 1389 O O . GLY A 1 193 ? -14.499 -4.988 4.090 1.00 6.81 193 GLY A O 1
ATOM 1390 N N . ARG A 1 194 ? -13.903 -7.153 4.168 1.00 6.96 194 ARG A N 1
ATOM 1391 C CA . ARG A 1 194 ? -12.866 -6.871 5.148 1.00 7.40 194 ARG A CA 1
ATOM 1392 C C . ARG A 1 194 ? -11.482 -6.753 4.554 1.00 8.07 194 ARG A C 1
ATOM 1393 O O . ARG A 1 194 ? -10.514 -6.570 5.295 1.00 9.37 194 ARG A O 1
ATOM 1401 N N . VAL A 1 195 ? -11.366 -6.842 3.230 1.00 8.50 195 VAL A N 1
ATOM 1402 C CA . VAL A 1 195 ? -10.050 -6.896 2.578 1.00 8.38 195 VAL A CA 1
ATOM 1403 C C . VAL A 1 195 ? -9.198 -5.702 2.956 1.00 9.03 195 VAL A C 1
ATOM 1404 O O . VAL A 1 195 ? -8.089 -5.892 3.427 1.00 9.13 195 VAL A O 1
ATOM 1408 N N . LEU A 1 196 ? -9.727 -4.486 2.801 1.00 9.90 196 LEU A N 1
ATOM 1409 C CA . LEU A 1 196 ? -8.990 -3.264 3.216 1.00 10.65 196 LEU A CA 1
ATOM 1410 C C . LEU A 1 196 ? -8.697 -3.195 4.706 1.00 11.41 196 LEU A C 1
ATOM 1411 O O . LEU A 1 196 ? -7.611 -2.780 5.115 1.00 11.38 196 LEU A O 1
ATOM 1416 N N . GLU A 1 197 ? -9.667 -3.616 5.511 1.00 12.73 197 GLU A N 1
ATOM 1417 C CA . GLU A 1 197 ? -9.488 -3.698 6.969 1.00 14.01 197 GLU A CA 1
ATOM 1418 C C . GLU A 1 197 ? -8.281 -4.555 7.381 1.00 14.72 197 GLU A C 1
ATOM 1419 O O . GLU A 1 197 ? -7.449 -4.091 8.154 1.00 14.46 197 GLU A O 1
ATOM 1425 N N . GLU A 1 198 ? -8.183 -5.775 6.843 1.00 15.46 198 GLU A N 1
ATOM 1426 C CA . GLU A 1 198 ? -7.066 -6.687 7.161 1.00 16.59 198 GLU A CA 1
ATOM 1427 C C . GLU A 1 198 ? -5.714 -6.280 6.535 1.00 16.23 198 GLU A C 1
ATOM 1428 O O . GLU A 1 198 ? -4.659 -6.576 7.104 1.00 16.02 198 GLU A O 1
ATOM 1434 N N . THR A 1 199 ? -5.755 -5.635 5.365 1.00 15.89 199 THR A N 1
ATOM 1435 C CA . THR A 1 199 ? -4.560 -5.089 4.741 1.00 15.60 199 THR A CA 1
ATOM 1436 C C . THR A 1 199 ? -3.997 -3.964 5.584 1.00 15.68 199 THR A C 1
ATOM 1437 O O . THR A 1 199 ? -2.778 -3.901 5.783 1.00 15.95 199 THR A O 1
ATOM 1441 N N . GLY A 1 200 ? -4.879 -3.092 6.072 1.00 14.88 200 GLY A N 1
ATOM 1442 C CA . GLY A 1 200 ? -4.475 -2.001 6.941 1.00 14.57 200 GLY A CA 1
ATOM 1443 C C . GLY A 1 200 ? -4.660 -0.672 6.252 1.00 14.72 200 GLY A C 1
ATOM 1444 O O . GLY A 1 200 ? -4.114 0.351 6.677 1.00 14.89 200 GLY A O 1
ATOM 1445 N N . LEU A 1 201 ? -5.456 -0.688 5.188 1.00 14.58 201 LEU A N 1
ATOM 1446 C CA . LEU A 1 201 ? -5.571 0.457 4.285 1.00 14.24 201 LEU A CA 1
ATOM 1447 C C . LEU A 1 201 ? -6.967 1.069 4.263 1.00 13.57 201 LEU A C 1
ATOM 1448 O O . LEU A 1 201 ? -7.963 0.347 4.379 1.00 13.47 201 LEU A O 1
ATOM 1453 N N . PRO A 1 202 ? -7.034 2.409 4.123 1.00 12.85 202 PRO A N 1
ATOM 1454 C CA . PRO A 1 202 ? -8.315 3.095 4.084 1.00 12.32 202 PRO A CA 1
ATOM 1455 C C . PRO A 1 202 ? -9.030 3.069 2.733 1.00 11.89 202 PRO A C 1
ATOM 1456 O O . PRO A 1 202 ? -10.228 3.396 2.674 1.00 11.76 202 PRO A O 1
ATOM 1460 N N . VAL A 1 203 ? -8.310 2.684 1.677 1.00 11.32 203 VAL A N 1
ATOM 1461 C CA . VAL A 1 203 ? -8.724 2.938 0.290 1.00 11.10 203 VAL A CA 1
ATOM 1462 C C . VAL A 1 203 ? -8.107 1.904 -0.632 1.00 11.09 203 VAL A C 1
ATOM 1463 O O . VAL A 1 203 ? -7.098 1.299 -0.309 1.00 12.31 203 VAL A O 1
ATOM 1467 N N . GLY A 1 204 ? -8.699 1.718 -1.800 1.00 10.59 204 GLY A N 1
ATOM 1468 C CA . GLY A 1 204 ? -8.193 0.759 -2.759 1.00 9.30 204 GLY A CA 1
ATOM 1469 C C . GLY A 1 204 ? -8.912 0.905 -4.084 1.00 8.72 204 GLY A C 1
ATOM 1470 O O . GLY A 1 204 ? -10.001 1.490 -4.166 1.00 8.43 204 GLY A O 1
ATOM 1471 N N . ILE A 1 205 ? -8.302 0.358 -5.123 1.00 8.22 205 ILE A N 1
ATOM 1472 C CA . ILE A 1 205 ? -8.855 0.460 -6.444 1.00 8.22 205 ILE A CA 1
ATOM 1473 C C . ILE A 1 205 ? -9.457 -0.856 -6.923 1.00 8.68 205 ILE A C 1
ATOM 1474 O O . ILE A 1 205 ? -8.762 -1.857 -7.081 1.00 8.65 205 ILE A O 1
ATOM 1479 N N . VAL A 1 206 ? -10.765 -0.827 -7.156 1.00 9.01 206 VAL A N 1
ATOM 1480 C CA . VAL A 1 206 ? -11.504 -1.961 -7.692 1.00 9.25 206 VAL A CA 1
ATOM 1481 C C . VAL A 1 206 ? -11.010 -2.378 -9.079 1.00 9.98 206 VAL A C 1
ATOM 1482 O O . VAL A 1 206 ? -10.901 -1.547 -9.975 1.00 10.06 206 VAL A O 1
ATOM 1486 N N . THR A 1 207 ? -10.723 -3.671 -9.246 1.00 10.88 207 THR A N 1
ATOM 1487 C CA . THR A 1 207 ? -10.264 -4.256 -10.532 1.00 11.29 207 THR A CA 1
ATOM 1488 C C . THR A 1 207 ? -11.379 -4.812 -11.441 1.00 11.35 207 THR A C 1
ATOM 1489 O O . THR A 1 207 ? -11.212 -4.893 -12.684 1.00 10.95 207 THR A O 1
ATOM 1493 N N . GLY A 1 208 ? -12.485 -5.213 -10.803 1.00 11.30 208 GLY A N 1
ATOM 1494 C CA . GLY A 1 208 ? -13.687 -5.730 -11.472 1.00 11.75 208 GLY A CA 1
ATOM 1495 C C . GLY A 1 208 ? -14.623 -6.514 -10.549 1.00 12.44 208 GLY A C 1
ATOM 1496 O O . GLY A 1 208 ? -14.415 -6.568 -9.320 1.00 12.07 208 GLY A O 1
ATOM 1497 N N . ILE A 1 209 ? -15.678 -7.092 -11.132 1.00 12.80 209 ILE A N 1
ATOM 1498 C CA . ILE A 1 209 ? -16.425 -8.166 -10.455 1.00 13.38 209 ILE A CA 1
ATOM 1499 C C . ILE A 1 209 ? -16.020 -9.513 -11.046 1.00 12.74 209 ILE A C 1
ATOM 1500 O O . ILE A 1 209 ? -15.822 -9.647 -12.256 1.00 12.86 209 ILE A O 1
ATOM 1505 N N . ALA A 1 210 ? -15.873 -10.499 -10.186 1.00 12.13 210 ALA A N 1
ATOM 1506 C CA . ALA A 1 210 ? -15.566 -11.835 -10.634 1.00 12.34 210 ALA A CA 1
ATOM 1507 C C . ALA A 1 210 ? -16.692 -12.459 -11.488 1.00 12.88 210 ALA A C 1
ATOM 1508 O O . ALA A 1 210 ? -17.880 -12.106 -11.356 1.00 12.77 210 ALA A O 1
ATOM 1510 N N . GLY A 1 211 ? -16.306 -13.369 -12.382 1.00 12.90 211 GLY A N 1
ATOM 1511 C CA . GLY A 1 211 ? -17.257 -14.256 -13.027 1.00 13.59 211 GLY A CA 1
ATOM 1512 C C . GLY A 1 211 ? -17.733 -15.338 -12.053 1.00 14.43 211 GLY A C 1
ATOM 1513 O O . GLY A 1 211 ? -17.050 -15.693 -11.085 1.00 14.41 211 GLY A O 1
ATOM 1514 N N . LEU A 1 212 ? -18.898 -15.895 -12.336 1.00 14.86 212 LEU A N 1
ATOM 1515 C CA . LEU A 1 212 ? -19.610 -16.695 -11.368 1.00 14.93 212 LEU A CA 1
ATOM 1516 C C . LEU A 1 212 ? -20.281 -17.902 -12.026 1.00 14.79 212 LEU A C 1
ATOM 1517 O O . LEU A 1 212 ? -20.914 -17.785 -13.100 1.00 15.38 212 LEU A O 1
ATOM 1522 N N . ILE A 1 213 ? -20.138 -19.053 -11.385 1.00 13.98 213 ILE A N 1
ATOM 1523 C CA . ILE A 1 213 ? -21.011 -20.191 -11.668 1.00 13.54 213 ILE A CA 1
ATOM 1524 C C . ILE A 1 213 ? -21.653 -20.719 -10.389 1.00 13.08 213 ILE A C 1
ATOM 1525 O O . ILE A 1 213 ? -21.056 -20.635 -9.315 1.00 13.19 213 ILE A O 1
ATOM 1530 N N . TRP A 1 214 ? -22.876 -21.227 -10.509 1.00 12.51 214 TRP A N 1
ATOM 1531 C CA . TRP A 1 214 ? -23.485 -22.028 -9.465 1.00 12.63 214 TRP A CA 1
ATOM 1532 C C . TRP A 1 214 ? -23.667 -23.463 -9.990 1.00 12.18 214 TRP A C 1
ATOM 1533 O O . TRP A 1 214 ? -24.203 -23.664 -11.071 1.00 12.48 214 TRP A O 1
ATOM 1544 N N . VAL A 1 215 ? -23.197 -24.455 -9.242 1.00 11.32 215 VAL A N 1
ATOM 1545 C CA . VAL A 1 215 ? -23.342 -25.847 -9.643 1.00 10.14 215 VAL A CA 1
ATOM 1546 C C . VAL A 1 215 ? -23.915 -26.660 -8.479 1.00 9.88 215 VAL A C 1
ATOM 1547 O O . VAL A 1 215 ? -23.355 -26.696 -7.391 1.00 9.56 215 VAL A O 1
ATOM 1551 N N . LYS A 1 216 ? -25.042 -27.309 -8.725 1.00 9.72 216 LYS A N 1
ATOM 1552 C CA . LYS A 1 216 ? -25.665 -28.188 -7.746 1.00 9.91 216 LYS A CA 1
ATOM 1553 C C . LYS A 1 216 ? -25.017 -29.571 -7.784 1.00 9.28 216 LYS A C 1
ATOM 1554 O O . LYS A 1 216 ? -24.950 -30.176 -8.848 1.00 8.65 216 LYS A O 1
ATOM 1560 N N . PHE A 1 217 ? -24.546 -30.053 -6.634 1.00 8.86 217 PHE A N 1
ATOM 1561 C CA . PHE A 1 217 ? -24.097 -31.433 -6.506 1.00 9.03 217 PHE A CA 1
ATOM 1562 C C . PHE A 1 217 ? -25.195 -32.170 -5.821 1.00 9.45 217 PHE A C 1
ATOM 1563 O O . PHE A 1 217 ? -25.766 -31.657 -4.864 1.00 10.24 217 PHE A O 1
ATOM 1571 N N . THR A 1 218 ? -25.497 -33.363 -6.314 1.00 9.50 218 THR A N 1
ATOM 1572 C CA . THR A 1 218 ? -26.427 -34.263 -5.670 1.00 9.43 218 THR A CA 1
ATOM 1573 C C . THR A 1 218 ? -25.651 -35.548 -5.545 1.00 9.56 218 THR A C 1
ATOM 1574 O O . THR A 1 218 ? -25.285 -36.153 -6.552 1.00 9.38 218 THR A O 1
ATOM 1578 N N . ILE A 1 219 ? -25.366 -35.931 -4.305 1.00 10.09 219 ILE A N 1
ATOM 1579 C CA . ILE A 1 219 ? -24.575 -37.114 -3.972 1.00 10.58 219 ILE A CA 1
ATOM 1580 C C . ILE A 1 219 ? -25.489 -38.202 -3.406 1.00 10.92 219 ILE A C 1
ATOM 1581 O O . ILE A 1 219 ? -26.159 -37.977 -2.396 1.00 11.58 219 ILE A O 1
ATOM 1586 N N . GLU A 1 220 ? -25.522 -39.371 -4.048 1.00 10.89 220 GLU A N 1
ATOM 1587 C CA . GLU A 1 220 ? -26.426 -40.448 -3.631 1.00 11.25 220 GLU A CA 1
ATOM 1588 C C . GLU A 1 220 ? -25.691 -41.703 -3.234 1.00 10.93 220 GLU A C 1
ATOM 1589 O O . GLU A 1 220 ? -24.875 -42.204 -3.992 1.00 11.02 220 GLU A O 1
ATOM 1595 N N . GLY A 1 221 ? -26.007 -42.206 -2.041 1.00 11.03 221 GLY A N 1
ATOM 1596 C CA . GLY A 1 221 ? -25.501 -43.473 -1.529 1.00 10.52 221 GLY A CA 1
ATOM 1597 C C . GLY A 1 221 ? -26.654 -44.321 -1.035 1.00 10.43 221 GLY A C 1
ATOM 1598 O O . GLY A 1 221 ? -27.710 -44.364 -1.662 1.00 10.97 221 GLY A O 1
ATOM 1599 N N . LYS A 1 222 ? -26.470 -44.987 0.100 1.00 9.99 222 LYS A N 1
ATOM 1600 C CA . LYS A 1 222 ? -27.491 -45.887 0.601 1.00 9.28 222 LYS A CA 1
ATOM 1601 C C . LYS A 1 222 ? -27.858 -45.567 2.045 1.00 8.36 222 LYS A C 1
ATOM 1602 O O . LYS A 1 222 ? -27.013 -45.629 2.934 1.00 7.87 222 LYS A O 1
ATOM 1608 N N . ALA A 1 223 ? -29.127 -45.210 2.251 1.00 7.72 223 ALA A N 1
ATOM 1609 C CA . ALA A 1 223 ? -29.677 -44.973 3.578 1.00 6.96 223 ALA A CA 1
ATOM 1610 C C . ALA A 1 223 ? -29.801 -46.286 4.326 1.00 7.35 223 ALA A C 1
ATOM 1611 O O . ALA A 1 223 ? -30.468 -47.242 3.837 1.00 7.99 223 ALA A O 1
ATOM 1613 N N . GLU A 1 224 ? -29.150 -46.343 5.496 1.00 6.28 224 GLU A N 1
ATOM 1614 C CA . GLU A 1 224 ? -29.092 -47.546 6.308 1.00 5.15 224 GLU A CA 1
ATOM 1615 C C . GLU A 1 224 ? -28.940 -47.179 7.779 1.00 5.67 224 GLU A C 1
ATOM 1616 O O . GLU A 1 224 ? -28.621 -46.034 8.106 1.00 5.97 224 GLU A O 1
ATOM 1622 N N . HIS A 1 225 ? -29.129 -48.161 8.664 1.00 5.86 225 HIS A N 1
ATOM 1623 C CA . HIS A 1 225 ? -29.043 -47.933 10.101 1.00 5.85 225 HIS A CA 1
ATOM 1624 C C . HIS A 1 225 ? -27.601 -47.555 10.476 1.00 5.61 225 HIS A C 1
ATOM 1625 O O . HIS A 1 225 ? -26.665 -48.272 10.127 1.00 5.81 225 HIS A O 1
ATOM 1632 N N . ALA A 1 226 ? -27.445 -46.430 11.173 1.00 4.88 226 ALA A N 1
ATOM 1633 C CA . ALA A 1 226 ? -26.140 -45.887 11.514 1.00 4.43 226 ALA A CA 1
ATOM 1634 C C . ALA A 1 226 ? -25.412 -46.724 12.562 1.00 4.48 226 ALA A C 1
ATOM 1635 O O . ALA A 1 226 ? -24.181 -46.626 12.708 1.00 4.33 226 ALA A O 1
ATOM 1637 N N . GLY A 1 227 ? -26.174 -47.518 13.305 1.00 4.26 227 GLY A N 1
ATOM 1638 C CA . GLY A 1 227 ? -25.600 -48.337 14.351 1.00 4.95 227 GLY A CA 1
ATOM 1639 C C . GLY A 1 227 ? -25.253 -49.735 13.878 1.00 4.95 227 GLY A C 1
ATOM 1640 O O . GLY A 1 227 ? -24.281 -50.335 14.319 1.00 4.39 227 GLY A O 1
ATOM 1641 N N . ALA A 1 228 ? -26.060 -50.240 12.971 1.00 5.54 228 ALA A N 1
ATOM 1642 C CA . ALA A 1 228 ? -25.994 -51.624 12.590 1.00 6.33 228 ALA A CA 1
ATOM 1643 C C . ALA A 1 228 ? -25.158 -51.827 11.346 1.00 7.05 228 ALA A C 1
ATOM 1644 O O . ALA A 1 228 ? -24.835 -52.971 11.014 1.00 7.03 228 ALA A O 1
ATOM 1646 N N . THR A 1 229 ? -24.791 -50.733 10.667 1.00 7.75 229 THR A N 1
ATOM 1647 C CA . THR A 1 229 ? -23.990 -50.831 9.431 1.00 7.75 229 THR A CA 1
ATOM 1648 C C . THR A 1 229 ? -22.531 -50.514 9.740 1.00 7.60 229 THR A C 1
ATOM 1649 O O . THR A 1 229 ? -22.241 -49.397 10.117 1.00 8.08 229 THR A O 1
ATOM 1653 N N . PRO A 1 230 ? -21.616 -51.505 9.603 1.00 7.19 230 PRO A N 1
ATOM 1654 C CA . PRO A 1 230 ? -20.166 -51.328 9.813 1.00 6.66 230 PRO A CA 1
ATOM 1655 C C . PRO A 1 230 ? -19.511 -50.338 8.863 1.00 6.59 230 PRO A C 1
ATOM 1656 O O . PRO A 1 230 ? -19.962 -50.147 7.753 1.00 6.62 230 PRO A O 1
ATOM 1660 N N . MET A 1 231 ? -18.432 -49.713 9.306 1.00 6.80 231 MET A N 1
ATOM 1661 C CA . MET A 1 231 ? -17.813 -48.695 8.505 1.00 6.70 231 MET A CA 1
ATOM 1662 C C . MET A 1 231 ? -17.444 -49.270 7.154 1.00 7.50 231 MET A C 1
ATOM 1663 O O . MET A 1 231 ? -17.459 -48.572 6.155 1.00 8.48 231 MET A O 1
ATOM 1668 N N . SER A 1 232 ? -17.159 -50.562 7.112 1.00 8.38 232 SER A N 1
ATOM 1669 C CA . SER A 1 232 ? -16.639 -51.186 5.897 1.00 8.45 232 SER A CA 1
ATOM 1670 C C . SER A 1 232 ? -17.708 -51.731 4.975 1.00 8.72 232 SER A C 1
ATOM 1671 O O . SER A 1 232 ? -17.379 -52.513 4.079 1.00 9.19 232 SER A O 1
ATOM 1674 N N . LEU A 1 233 ? -18.970 -51.349 5.191 1.00 8.63 233 LEU A N 1
ATOM 1675 C CA . LEU A 1 233 ? -20.054 -51.744 4.275 1.00 8.52 233 LEU A CA 1
ATOM 1676 C C . LEU A 1 233 ? -20.874 -50.593 3.752 1.00 8.59 233 LEU A C 1
ATOM 1677 O O . LEU A 1 233 ? -21.647 -50.751 2.815 1.00 8.70 233 LEU A O 1
ATOM 1682 N N . ARG A 1 234 ? -20.741 -49.441 4.383 1.00 8.84 234 ARG A N 1
ATOM 1683 C CA . ARG A 1 234 ? -21.668 -48.343 4.114 1.00 9.02 234 ARG A CA 1
ATOM 1684 C C . ARG A 1 234 ? -21.246 -47.568 2.872 1.00 8.88 234 ARG A C 1
ATOM 1685 O O . ARG A 1 234 ? -20.143 -47.744 2.336 1.00 8.90 234 ARG A O 1
ATOM 1693 N N . ARG A 1 235 ? -22.150 -46.714 2.426 1.00 8.54 235 ARG A N 1
ATOM 1694 C CA . ARG A 1 235 ? -21.966 -45.956 1.211 1.00 8.39 235 ARG A CA 1
ATOM 1695 C C . ARG A 1 235 ? -22.556 -44.582 1.488 1.00 7.28 235 ARG A C 1
ATOM 1696 O O . ARG A 1 235 ? -23.668 -44.253 1.046 1.00 5.86 235 ARG A O 1
ATOM 1704 N N . ASP A 1 236 ? -21.767 -43.798 2.227 1.00 7.01 236 ASP A N 1
ATOM 1705 C CA . ASP A 1 236 ? -22.238 -42.611 2.948 1.00 6.87 236 ASP A CA 1
ATOM 1706 C C . ASP A 1 236 ? -22.106 -41.306 2.160 1.00 6.36 236 ASP A C 1
ATOM 1707 O O . ASP A 1 236 ? -21.000 -40.790 2.013 1.00 6.48 236 ASP A O 1
ATOM 1712 N N . PRO A 1 237 ? -23.228 -40.756 1.673 1.00 6.13 237 PRO A N 1
ATOM 1713 C CA . PRO A 1 237 ? -23.197 -39.563 0.830 1.00 6.48 237 PRO A CA 1
ATOM 1714 C C . PRO A 1 237 ? -22.688 -38.333 1.586 1.00 6.30 237 PRO A C 1
ATOM 1715 O O . PRO A 1 237 ? -21.982 -37.513 1.005 1.00 6.25 237 PRO A O 1
ATOM 1719 N N . MET A 1 238 ? -23.008 -38.220 2.872 1.00 6.15 238 MET A N 1
ATOM 1720 C CA . MET A 1 238 ? -22.467 -37.122 3.667 1.00 5.86 238 MET A CA 1
ATOM 1721 C C . MET A 1 238 ? -20.965 -37.201 3.726 1.00 4.89 238 MET A C 1
ATOM 1722 O O . MET A 1 238 ? -20.290 -36.226 3.416 1.00 5.45 238 MET A O 1
ATOM 1727 N N . ALA A 1 239 ? -20.432 -38.349 4.099 1.00 3.76 239 ALA A N 1
ATOM 1728 C CA . ALA A 1 239 ? -18.991 -38.456 4.214 1.00 3.85 239 ALA A CA 1
ATOM 1729 C C . ALA A 1 239 ? -18.347 -38.079 2.890 1.00 4.42 239 ALA A C 1
ATOM 1730 O O . ALA A 1 239 ? -17.361 -37.346 2.862 1.00 4.55 239 ALA A O 1
ATOM 1732 N N . ALA A 1 240 ? -18.930 -38.572 1.797 1.00 5.03 240 ALA A N 1
ATOM 1733 C CA . ALA A 1 240 ? -18.467 -38.270 0.446 1.00 5.14 240 ALA A CA 1
ATOM 1734 C C . ALA A 1 240 ? -18.561 -36.783 0.180 1.00 5.33 240 ALA A C 1
ATOM 1735 O O . ALA A 1 240 ? -17.593 -36.169 -0.229 1.00 5.39 240 ALA A O 1
ATOM 1737 N N . ALA A 1 241 ? -19.735 -36.204 0.425 1.00 5.28 241 ALA A N 1
ATOM 1738 C CA . ALA A 1 241 ? -19.935 -34.777 0.244 1.00 5.38 241 ALA A CA 1
ATOM 1739 C C . ALA A 1 241 ? -18.898 -33.975 1.029 1.00 5.61 241 ALA A C 1
ATOM 1740 O O . ALA A 1 241 ? -18.381 -32.976 0.529 1.00 5.17 241 ALA A O 1
ATOM 1742 N N . ALA A 1 242 ? -18.586 -34.428 2.249 1.00 5.73 242 ALA A N 1
ATOM 1743 C CA . ALA A 1 242 ? -17.667 -33.689 3.101 1.00 6.23 242 ALA A CA 1
ATOM 1744 C C . ALA A 1 242 ? -16.336 -33.592 2.375 1.00 6.83 242 ALA A C 1
ATOM 1745 O O . ALA A 1 242 ? -15.734 -32.503 2.270 1.00 6.99 242 ALA A O 1
ATOM 1747 N N . GLN A 1 243 ? -15.910 -34.722 1.817 1.00 6.83 243 GLN A N 1
ATOM 1748 C CA . GLN A 1 243 ? -14.656 -34.756 1.078 1.00 7.15 243 GLN A CA 1
ATOM 1749 C C . GLN A 1 243 ? -14.670 -33.914 -0.222 1.00 7.29 243 GLN A C 1
ATOM 1750 O O . GLN A 1 243 ? -13.656 -33.296 -0.550 1.00 7.42 243 GLN A O 1
ATOM 1756 N N . ILE A 1 244 ? -15.800 -33.874 -0.939 1.00 7.16 244 ILE A N 1
ATOM 1757 C CA . ILE A 1 244 ? -15.907 -33.006 -2.112 1.00 7.28 244 ILE A CA 1
ATOM 1758 C C . ILE A 1 244 ? -15.816 -31.529 -1.683 1.00 7.55 244 ILE A C 1
ATOM 1759 O O . ILE A 1 244 ? -15.216 -30.697 -2.381 1.00 7.69 244 ILE A O 1
ATOM 1764 N N . ILE A 1 245 ? -16.409 -31.218 -0.530 1.00 7.07 245 ILE A N 1
ATOM 1765 C CA . ILE A 1 245 ? -16.433 -29.865 -0.039 1.00 6.61 245 ILE A CA 1
ATOM 1766 C C . ILE A 1 245 ? -15.024 -29.427 0.338 1.00 7.24 245 ILE A C 1
ATOM 1767 O O . ILE A 1 245 ? -14.660 -28.277 0.100 1.00 7.72 245 ILE A O 1
ATOM 1772 N N . ILE A 1 246 ? -14.223 -30.348 0.888 1.00 7.50 246 ILE A N 1
ATOM 1773 C CA . ILE A 1 246 ? -12.835 -30.049 1.224 1.00 7.49 246 ILE A CA 1
ATOM 1774 C C . ILE A 1 246 ? -12.135 -29.820 -0.085 1.00 7.77 246 ILE A C 1
ATOM 1775 O O . ILE A 1 246 ? -11.359 -28.884 -0.247 1.00 7.90 246 ILE A O 1
ATOM 1780 N N . VAL A 1 247 ? -12.390 -30.699 -1.036 1.00 8.19 247 VAL A N 1
ATOM 1781 C CA . VAL A 1 247 ? -11.698 -30.580 -2.306 1.00 8.71 247 VAL A CA 1
ATOM 1782 C C . VAL A 1 247 ? -11.961 -29.192 -2.945 1.00 8.74 247 VAL A C 1
ATOM 1783 O O . VAL A 1 247 ? -11.032 -28.544 -3.424 1.00 8.24 247 VAL A O 1
ATOM 1787 N N . ILE A 1 248 ? -13.222 -28.746 -2.915 1.00 9.14 248 ILE A N 1
ATOM 1788 C CA . ILE A 1 248 ? -13.606 -27.437 -3.433 1.00 8.77 248 ILE A CA 1
ATOM 1789 C C . ILE A 1 248 ? -12.679 -26.409 -2.818 1.00 10.10 248 ILE A C 1
ATOM 1790 O O . ILE A 1 248 ? -12.067 -25.598 -3.515 1.00 10.36 248 ILE A O 1
ATOM 1795 N N . GLU A 1 249 ? -12.530 -26.470 -1.510 1.00 10.82 249 GLU A N 1
ATOM 1796 C CA . GLU A 1 249 ? -11.673 -25.518 -0.877 1.00 12.32 249 GLU A CA 1
ATOM 1797 C C . GLU A 1 249 ? -10.233 -25.648 -1.297 1.00 13.23 249 GLU A C 1
ATOM 1798 O O . GLU A 1 249 ? -9.608 -24.644 -1.582 1.00 13.84 249 GLU A O 1
ATOM 1804 N N . GLU A 1 250 ? -9.695 -26.863 -1.323 1.00 14.57 250 GLU A N 1
ATOM 1805 C CA . GLU A 1 250 ? -8.293 -27.065 -1.713 1.00 15.94 250 GLU A CA 1
ATOM 1806 C C . GLU A 1 250 ? -7.926 -26.419 -3.053 1.00 16.73 250 GLU A C 1
ATOM 1807 O O . GLU A 1 250 ? -6.797 -25.964 -3.253 1.00 16.77 250 GLU A O 1
ATOM 1813 N N . GLU A 1 251 ? -8.900 -26.383 -3.958 1.00 17.18 251 GLU A N 1
ATOM 1814 C CA . GLU A 1 251 ? -8.662 -26.037 -5.334 1.00 17.87 251 GLU A CA 1
ATOM 1815 C C . GLU A 1 251 ? -8.892 -24.534 -5.559 1.00 18.00 251 GLU A C 1
ATOM 1816 O O . GLU A 1 251 ? -8.205 -23.899 -6.362 1.00 18.81 251 GLU A O 1
ATOM 1822 N N . ALA A 1 252 ? -9.836 -23.949 -4.834 1.00 17.69 252 ALA A N 1
ATOM 1823 C CA . ALA A 1 252 ? -10.019 -22.504 -4.887 1.00 16.70 252 ALA A CA 1
ATOM 1824 C C . ALA A 1 252 ? -8.851 -21.819 -4.177 1.00 16.39 252 ALA A C 1
ATOM 1825 O O . ALA A 1 252 ? -8.433 -20.743 -4.587 1.00 16.94 252 ALA A O 1
ATOM 1827 N N . ARG A 1 253 ? -8.308 -22.439 -3.132 1.00 15.66 253 ARG A N 1
ATOM 1828 C CA A ARG A 1 253 ? -7.128 -21.894 -2.466 0.60 15.56 253 ARG A CA 1
ATOM 1829 C CA B ARG A 1 253 ? -7.125 -21.897 -2.471 0.40 15.55 253 ARG A CA 1
ATOM 1830 C C . ARG A 1 253 ? -5.919 -21.909 -3.414 1.00 15.76 253 ARG A C 1
ATOM 1831 O O . ARG A 1 253 ? -5.123 -20.988 -3.424 1.00 15.82 253 ARG A O 1
ATOM 1846 N N . ARG A 1 254 ? -5.802 -22.952 -4.232 1.00 16.15 254 ARG A N 1
ATOM 1847 C CA A ARG A 1 254 ? -4.585 -23.127 -5.005 0.70 16.13 254 ARG A CA 1
ATOM 1848 C CA B ARG A 1 254 ? -4.629 -23.189 -5.073 0.30 15.55 254 ARG A CA 1
ATOM 1849 C C . ARG A 1 254 ? -4.255 -21.983 -5.933 1.00 15.63 254 ARG A C 1
ATOM 1850 O O . ARG A 1 254 ? -3.092 -21.719 -6.150 1.00 15.99 254 ARG A O 1
ATOM 1865 N N . THR A 1 255 ? -5.248 -21.282 -6.457 1.00 14.89 255 THR A N 1
ATOM 1866 C CA . THR A 1 255 ? -4.928 -20.257 -7.442 1.00 14.39 255 THR A CA 1
ATOM 1867 C C . THR A 1 255 ? -4.575 -18.907 -6.835 1.00 15.09 255 THR A C 1
ATOM 1868 O O . THR A 1 255 ? -3.957 -18.065 -7.503 1.00 15.85 255 THR A O 1
ATOM 1872 N N . GLY A 1 256 ? -5.003 -18.675 -5.595 1.00 14.73 256 GLY A N 1
ATOM 1873 C CA . GLY A 1 256 ? -4.776 -17.401 -4.935 1.00 13.98 256 GLY A CA 1
ATOM 1874 C C . GLY A 1 256 ? -5.870 -16.383 -5.238 1.00 14.13 256 GLY A C 1
ATOM 1875 O O . GLY A 1 256 ? -6.099 -15.428 -4.447 1.00 13.58 256 GLY A O 1
ATOM 1876 N N . THR A 1 257 ? -6.559 -16.596 -6.365 1.00 13.56 257 THR A N 1
ATOM 1877 C CA . THR A 1 257 ? -7.444 -15.588 -6.947 1.00 13.24 257 THR A CA 1
ATOM 1878 C C . THR A 1 257 ? -8.884 -16.035 -6.988 1.00 13.52 257 THR A C 1
ATOM 1879 O O . THR A 1 257 ? -9.793 -15.215 -7.117 1.00 13.30 257 THR A O 1
ATOM 1883 N N . THR A 1 258 ? -9.084 -17.353 -6.927 1.00 14.00 258 THR A N 1
ATOM 1884 C CA . THR A 1 258 ? -10.414 -17.979 -6.962 1.00 13.72 258 THR A CA 1
ATOM 1885 C C . THR A 1 258 ? -11.008 -18.127 -5.558 1.00 13.33 258 THR A C 1
ATOM 1886 O O . THR A 1 258 ? -10.305 -18.454 -4.612 1.00 13.85 258 THR A O 1
ATOM 1890 N N . VAL A 1 259 ? -12.305 -17.899 -5.431 1.00 13.07 259 VAL A N 1
ATOM 1891 C CA . VAL A 1 259 ? -13.037 -18.257 -4.222 1.00 12.65 259 VAL A CA 1
ATOM 1892 C C . VAL A 1 259 ? -14.222 -19.181 -4.554 1.00 12.62 259 VAL A C 1
ATOM 1893 O O . VAL A 1 259 ? -14.963 -18.936 -5.519 1.00 11.91 259 VAL A O 1
ATOM 1897 N N . GLY A 1 260 ? -14.370 -20.232 -3.734 1.00 12.60 260 GLY A N 1
ATOM 1898 C CA . GLY A 1 260 ? -15.410 -21.255 -3.856 1.00 12.35 260 GLY A CA 1
ATOM 1899 C C . GLY A 1 260 ? -16.130 -21.444 -2.525 1.00 12.97 260 GLY A C 1
ATOM 1900 O O . GLY A 1 260 ? -15.497 -21.584 -1.455 1.00 13.15 260 GLY A O 1
ATOM 1901 N N . THR A 1 261 ? -17.462 -21.477 -2.584 1.00 12.59 261 THR A N 1
ATOM 1902 C CA . THR A 1 261 ? -18.266 -21.418 -1.378 1.00 12.02 261 THR A CA 1
ATOM 1903 C C . THR A 1 261 ? -19.433 -22.408 -1.368 1.00 11.89 261 THR A C 1
ATOM 1904 O O . THR A 1 261 ? -20.207 -22.478 -2.343 1.00 12.29 261 THR A O 1
ATOM 1908 N N . VAL A 1 262 ? -19.558 -23.175 -0.282 1.00 10.81 262 VAL A N 1
ATOM 1909 C CA . VAL A 1 262 ? -20.787 -23.913 -0.059 1.00 10.89 262 VAL A CA 1
ATOM 1910 C C . VAL A 1 262 ? -21.483 -23.319 1.142 1.00 11.29 262 VAL A C 1
ATOM 1911 O O . VAL A 1 262 ? -20.949 -23.300 2.259 1.00 10.88 262 VAL A O 1
ATOM 1915 N N . GLY A 1 263 ? -22.687 -22.825 0.897 1.00 11.89 263 GLY A N 1
ATOM 1916 C CA . GLY A 1 263 ? -23.402 -22.087 1.923 1.00 13.12 263 GLY A CA 1
ATOM 1917 C C . GLY A 1 263 ? -24.772 -22.613 2.258 1.00 13.87 263 GLY A C 1
ATOM 1918 O O . GLY A 1 263 ? -25.447 -22.043 3.106 1.00 14.36 263 GLY A O 1
ATOM 1919 N N . GLN A 1 264 ? -25.187 -23.671 1.565 1.00 14.72 264 GLN A N 1
ATOM 1920 C CA . GLN A 1 264 ? -26.399 -24.421 1.884 1.00 15.90 264 GLN A CA 1
ATOM 1921 C C . GLN A 1 264 ? -26.143 -25.899 1.639 1.00 15.43 264 GLN A C 1
ATOM 1922 O O . GLN A 1 264 ? -25.415 -26.259 0.702 1.00 16.48 264 GLN A O 1
ATOM 1928 N N . LEU A 1 265 ? -26.750 -26.747 2.461 1.00 14.22 265 LEU A N 1
ATOM 1929 C CA . LEU A 1 265 ? -26.524 -28.175 2.373 1.00 13.31 265 LEU A CA 1
ATOM 1930 C C . LEU A 1 265 ? -27.745 -28.922 2.884 1.00 13.11 265 LEU A C 1
ATOM 1931 O O . LEU A 1 265 ? -28.072 -28.856 4.066 1.00 13.13 265 LEU A O 1
ATOM 1936 N N . HIS A 1 266 ? -28.408 -29.650 1.998 1.00 12.57 266 HIS A N 1
ATOM 1937 C CA . HIS A 1 266 ? -29.551 -30.424 2.408 1.00 12.46 266 HIS A CA 1
ATOM 1938 C C . HIS A 1 266 ? -29.241 -31.887 2.548 1.00 12.10 266 HIS A C 1
ATOM 1939 O O . HIS A 1 266 ? -28.661 -32.511 1.646 1.00 12.13 266 HIS A O 1
ATOM 1946 N N . VAL A 1 267 ? -29.638 -32.443 3.691 1.00 11.81 267 VAL A N 1
ATOM 1947 C CA . VAL A 1 267 ? -29.459 -33.879 3.953 1.00 11.07 267 VAL A CA 1
ATOM 1948 C C . VAL A 1 267 ? -30.806 -34.588 3.879 1.00 11.37 267 VAL A C 1
ATOM 1949 O O . VAL A 1 267 ? -31.834 -34.014 4.255 1.00 11.34 267 VAL A O 1
ATOM 1953 N N . TYR A 1 268 ? -30.794 -35.812 3.354 1.00 11.79 268 TYR A N 1
ATOM 1954 C CA . TYR A 1 268 ? -31.998 -36.644 3.249 1.00 12.93 268 TYR A CA 1
ATOM 1955 C C . TYR A 1 268 ? -31.693 -38.071 3.690 1.00 13.02 268 TYR A C 1
ATOM 1956 O O . TYR A 1 268 ? -30.740 -38.661 3.187 1.00 13.91 268 TYR A O 1
ATOM 1965 N N . PRO A 1 269 ? -32.508 -38.652 4.600 1.00 13.26 269 PRO A N 1
ATOM 1966 C CA . PRO A 1 269 ? -33.785 -38.187 5.186 1.00 13.24 269 PRO A CA 1
ATOM 1967 C C . PRO A 1 269 ? -33.640 -37.192 6.337 1.00 13.20 269 PRO A C 1
ATOM 1968 O O . PRO A 1 269 ? -34.541 -36.408 6.561 1.00 13.78 269 PRO A O 1
ATOM 1972 N N . GLY A 1 270 ? -32.545 -37.236 7.084 1.00 12.92 270 GLY A N 1
ATOM 1973 C CA . GLY A 1 270 ? -32.346 -36.247 8.112 1.00 12.55 270 GLY A CA 1
ATOM 1974 C C . GLY A 1 270 ? -32.067 -36.763 9.504 1.00 12.61 270 GLY A C 1
ATOM 1975 O O . GLY A 1 270 ? -31.767 -35.965 10.383 1.00 13.19 270 GLY A O 1
ATOM 1976 N N . GLY A 1 271 ? -32.149 -38.079 9.710 1.00 12.13 271 GLY A N 1
ATOM 1977 C CA . GLY A 1 271 ? -32.052 -38.677 11.052 1.00 11.09 271 GLY A CA 1
ATOM 1978 C C . GLY A 1 271 ? -30.641 -38.785 11.628 1.00 10.69 271 GLY A C 1
ATOM 1979 O O . GLY A 1 271 ? -29.670 -39.050 10.911 1.00 10.70 271 GLY A O 1
ATOM 1980 N N . ILE A 1 272 ? -30.530 -38.579 12.935 1.00 9.80 272 ILE A N 1
ATOM 1981 C CA . ILE A 1 272 ? -29.247 -38.635 13.617 1.00 8.84 272 ILE A CA 1
ATOM 1982 C C . ILE A 1 272 ? -28.685 -40.052 13.519 1.00 9.02 272 ILE A C 1
ATOM 1983 O O . ILE A 1 272 ? -27.474 -40.224 13.461 1.00 9.74 272 ILE A O 1
ATOM 1988 N N . ASN A 1 273 ? -29.558 -41.065 13.508 1.00 8.35 273 ASN A N 1
ATOM 1989 C CA . ASN A 1 273 ? -29.134 -42.482 13.388 1.00 7.86 273 ASN A CA 1
ATOM 1990 C C . ASN A 1 273 ? -29.334 -43.102 11.998 1.00 7.37 273 ASN A C 1
ATOM 1991 O O . ASN A 1 273 ? -29.383 -44.321 11.846 1.00 7.20 273 ASN A O 1
ATOM 1996 N N . VAL A 1 274 ? -29.470 -42.265 10.980 1.00 7.02 274 VAL A N 1
ATOM 1997 C CA . VAL A 1 274 ? -29.548 -42.773 9.611 1.00 6.57 274 VAL A CA 1
ATOM 1998 C C . VAL A 1 274 ? -28.423 -42.263 8.696 1.00 6.49 274 VAL A C 1
ATOM 1999 O O . VAL A 1 274 ? -28.363 -41.057 8.392 1.00 6.81 274 VAL A O 1
ATOM 2003 N N . ILE A 1 275 ? -27.553 -43.170 8.250 1.00 5.74 275 ILE A N 1
ATOM 2004 C CA . ILE A 1 275 ? -26.715 -42.894 7.099 1.00 5.95 275 ILE A CA 1
ATOM 2005 C C . ILE A 1 275 ? -27.654 -42.349 6.034 1.00 6.67 275 ILE A C 1
ATOM 2006 O O . ILE A 1 275 ? -28.665 -42.971 5.732 1.00 6.91 275 ILE A O 1
ATOM 2011 N N . PRO A 1 276 ? -27.361 -41.164 5.495 1.00 7.26 276 PRO A N 1
ATOM 2012 C CA . PRO A 1 276 ? -28.291 -40.544 4.541 1.00 7.86 276 PRO A CA 1
ATOM 2013 C C . PRO A 1 276 ? -28.369 -41.294 3.197 1.00 9.07 276 PRO A C 1
ATOM 2014 O O . PRO A 1 276 ? -27.389 -41.971 2.828 1.00 9.43 276 PRO A O 1
ATOM 2018 N N . GLU A 1 277 ? -29.521 -41.206 2.499 1.00 9.70 277 GLU A N 1
ATOM 2019 C CA . GLU A 1 277 ? -29.666 -41.672 1.101 1.00 10.24 277 GLU A CA 1
ATOM 2020 C C . GLU A 1 277 ? -29.103 -40.637 0.115 1.00 10.52 277 GLU A C 1
ATOM 2021 O O . GLU A 1 277 ? -28.515 -41.003 -0.896 1.00 9.94 277 GLU A O 1
ATOM 2023 N N . ARG A 1 278 ? -29.278 -39.352 0.416 1.00 11.20 278 ARG A N 1
ATOM 2024 C CA . ARG A 1 278 ? -28.865 -38.264 -0.524 1.00 12.53 278 ARG A CA 1
ATOM 2025 C C . ARG A 1 278 ? -28.405 -36.969 0.171 1.00 12.14 278 ARG A C 1
ATOM 2026 O O . ARG A 1 278 ? -28.967 -36.582 1.202 1.00 11.87 278 ARG A O 1
ATOM 2034 N N . VAL A 1 279 ? -27.384 -36.321 -0.387 1.00 12.14 279 VAL A N 1
ATOM 2035 C CA . VAL A 1 279 ? -26.987 -34.973 0.044 1.00 12.78 279 VAL A CA 1
ATOM 2036 C C . VAL A 1 279 ? -26.969 -33.992 -1.152 1.00 12.90 279 VAL A C 1
ATOM 2037 O O . VAL A 1 279 ? -26.595 -34.349 -2.247 1.00 13.26 279 VAL A O 1
ATOM 2041 N N . GLU A 1 280 ? -27.411 -32.763 -0.942 1.00 13.46 280 GLU A N 1
ATOM 2042 C CA . GLU A 1 280 ? -27.484 -31.769 -2.016 1.00 13.55 280 GLU A CA 1
ATOM 2043 C C . GLU A 1 280 ? -26.870 -30.488 -1.516 1.00 13.15 280 GLU A C 1
ATOM 2044 O O . GLU A 1 280 ? -27.207 -29.990 -0.437 1.00 13.52 280 GLU A O 1
ATOM 2050 N N . PHE A 1 281 ? -25.950 -29.944 -2.282 1.00 12.64 281 PHE A N 1
ATOM 2051 C CA . PHE A 1 281 ? -25.445 -28.634 -1.945 1.00 12.05 281 PHE A CA 1
ATOM 2052 C C . PHE A 1 281 ? -25.108 -27.914 -3.217 1.00 12.74 281 PHE A C 1
ATOM 2053 O O . PHE A 1 281 ? -25.011 -28.534 -4.294 1.00 12.65 281 PHE A O 1
ATOM 2061 N N . VAL A 1 282 ? -24.921 -26.603 -3.073 1.00 13.20 282 VAL A N 1
ATOM 2062 C CA . VAL A 1 282 ? -24.629 -25.748 -4.198 1.00 13.02 282 VAL A CA 1
ATOM 2063 C C . VAL A 1 282 ? -23.312 -25.043 -3.972 1.00 12.97 282 VAL A C 1
ATOM 2064 O O . VAL A 1 282 ? -23.095 -24.409 -2.928 1.00 13.32 282 VAL A O 1
ATOM 2068 N N . LEU A 1 283 ? -22.439 -25.184 -4.966 1.00 12.45 283 LEU A N 1
ATOM 2069 C CA . LEU A 1 283 ? -21.134 -24.567 -4.957 1.00 12.03 283 LEU A CA 1
ATOM 2070 C C . LEU A 1 283 ? -21.220 -23.258 -5.683 1.00 12.09 283 LEU A C 1
ATOM 2071 O O . LEU A 1 283 ? -21.518 -23.235 -6.868 1.00 13.00 283 LEU A O 1
ATOM 2076 N N . ASP A 1 284 ? -20.951 -22.171 -4.972 1.00 12.01 284 ASP A N 1
ATOM 2077 C CA . ASP A 1 284 ? -20.791 -20.844 -5.579 1.00 11.16 284 ASP A CA 1
ATOM 2078 C C . ASP A 1 284 ? -19.301 -20.711 -5.878 1.00 10.90 284 ASP A C 1
ATOM 2079 O O . ASP A 1 284 ? -18.471 -20.794 -4.975 1.00 10.92 284 ASP A O 1
ATOM 2084 N N . LEU A 1 285 ? -18.970 -20.555 -7.152 1.00 10.88 285 LEU A N 1
ATOM 2085 C CA . LEU A 1 285 ? -17.564 -20.453 -7.586 1.00 11.33 285 LEU A CA 1
ATOM 2086 C C . LEU A 1 285 ? -17.241 -19.195 -8.418 1.00 11.76 285 LEU A C 1
ATOM 2087 O O . LEU A 1 285 ? -17.908 -18.910 -9.425 1.00 12.51 285 LEU A O 1
ATOM 2092 N N . ARG A 1 286 ? -16.206 -18.458 -8.027 1.00 11.57 286 ARG A N 1
ATOM 2093 C CA . ARG A 1 286 ? -15.952 -17.171 -8.669 1.00 11.42 286 ARG A CA 1
ATOM 2094 C C . ARG A 1 286 ? -14.478 -16.892 -8.934 1.00 11.33 286 ARG A C 1
ATOM 2095 O O . ARG A 1 286 ? -13.627 -17.250 -8.141 1.00 11.10 286 ARG A O 1
ATOM 2103 N N . ASP A 1 287 ? -14.197 -16.256 -10.069 1.00 11.65 287 ASP A N 1
ATOM 2104 C CA . ASP A 1 287 ? -12.856 -15.755 -10.400 1.00 12.13 287 ASP A CA 1
ATOM 2105 C C . ASP A 1 287 ? -12.991 -14.609 -11.421 1.00 12.29 287 ASP A C 1
ATOM 2106 O O . ASP A 1 287 ? -14.006 -14.522 -12.127 1.00 12.18 287 ASP A O 1
ATOM 2111 N N . LEU A 1 288 ? -11.994 -13.723 -11.466 1.00 12.20 288 LEU A N 1
ATOM 2112 C CA . LEU A 1 288 ? -12.029 -12.518 -12.296 1.00 12.31 288 LEU A CA 1
ATOM 2113 C C . LEU A 1 288 ? -11.722 -12.882 -13.747 1.00 12.71 288 LEU A C 1
ATOM 2114 O O . LEU A 1 288 ? -12.254 -12.294 -14.691 1.00 12.42 288 LEU A O 1
ATOM 2119 N N . LYS A 1 289 ? -10.835 -13.854 -13.909 1.00 13.33 289 LYS A N 1
ATOM 2120 C CA . LYS A 1 289 ? -10.555 -14.421 -15.202 1.00 14.06 289 LYS A CA 1
ATOM 2121 C C . LYS A 1 289 ? -11.444 -15.671 -15.360 1.00 14.55 289 LYS A C 1
ATOM 2122 O O . LYS A 1 289 ? -11.239 -16.678 -14.675 1.00 14.34 289 LYS A O 1
ATOM 2126 N N . ALA A 1 290 ? -12.431 -15.597 -16.254 1.00 14.83 290 ALA A N 1
ATOM 2127 C CA . ALA A 1 290 ? -13.256 -16.752 -16.555 1.00 15.23 290 ALA A CA 1
ATOM 2128 C C . ALA A 1 290 ? -12.391 -18.008 -16.720 1.00 15.69 290 ALA A C 1
ATOM 2129 O O . ALA A 1 290 ? -12.540 -18.963 -15.951 1.00 16.51 290 ALA A O 1
ATOM 2131 N N . GLU A 1 291 ? -11.482 -18.003 -17.702 1.00 15.35 291 GLU A N 1
ATOM 2132 C CA . GLU A 1 291 ? -10.637 -19.163 -17.966 1.00 14.57 291 GLU A CA 1
ATOM 2133 C C . GLU A 1 291 ? -10.152 -19.786 -16.649 1.00 14.31 291 GLU A C 1
ATOM 2134 O O . GLU A 1 291 ? -10.234 -21.002 -16.480 1.00 13.97 291 GLU A O 1
ATOM 2136 N N . VAL A 1 292 ? -9.676 -18.950 -15.719 1.00 14.06 292 VAL A N 1
ATOM 2137 C CA . VAL A 1 292 ? -9.077 -19.436 -14.466 1.00 13.75 292 VAL A CA 1
ATOM 2138 C C . VAL A 1 292 ? -10.138 -20.100 -13.592 1.00 13.57 292 VAL A C 1
ATOM 2139 O O . VAL A 1 292 ? -9.805 -21.034 -12.879 1.00 13.78 292 VAL A O 1
ATOM 2143 N N . ARG A 1 293 ? -11.396 -19.655 -13.654 1.00 13.17 293 ARG A N 1
ATOM 2144 C CA . ARG A 1 293 ? -12.445 -20.333 -12.891 1.00 13.59 293 ARG A CA 1
ATOM 2145 C C . ARG A 1 293 ? -12.839 -21.591 -13.591 1.00 13.90 293 ARG A C 1
ATOM 2146 O O . ARG A 1 293 ? -12.906 -22.635 -12.958 1.00 14.69 293 ARG A O 1
ATOM 2154 N N . ASP A 1 294 ? -13.095 -21.499 -14.893 1.00 13.91 294 ASP A N 1
ATOM 2155 C CA . ASP A 1 294 ? -13.301 -22.678 -15.728 1.00 13.89 294 ASP A CA 1
ATOM 2156 C C . ASP A 1 294 ? -12.254 -23.814 -15.479 1.00 13.95 294 ASP A C 1
ATOM 2157 O O . ASP A 1 294 ? -12.613 -24.997 -15.497 1.00 14.31 294 ASP A O 1
ATOM 2162 N N . GLN A 1 295 ? -10.999 -23.442 -15.199 1.00 13.59 295 GLN A N 1
ATOM 2163 C CA . GLN A 1 295 ? -9.908 -24.374 -14.873 1.00 13.53 295 GLN A CA 1
ATOM 2164 C C . GLN A 1 295 ? -10.079 -24.987 -13.475 1.00 13.97 295 GLN A C 1
ATOM 2165 O O . GLN A 1 295 ? -9.691 -26.141 -13.232 1.00 14.23 295 GLN A O 1
ATOM 2168 N N . VAL A 1 296 ? -10.650 -24.214 -12.553 1.00 14.17 296 VAL A N 1
ATOM 2169 C CA . VAL A 1 296 ? -10.900 -24.689 -11.176 1.00 14.31 296 VAL A CA 1
ATOM 2170 C C . VAL A 1 296 ? -12.129 -25.651 -11.092 1.00 14.55 296 VAL A C 1
ATOM 2171 O O . VAL A 1 296 ? -12.089 -26.688 -10.381 1.00 13.41 296 VAL A O 1
ATOM 2175 N N . TRP A 1 297 ? -13.175 -25.324 -11.856 1.00 14.35 297 TRP A N 1
ATOM 2176 C CA . TRP A 1 297 ? -14.290 -26.221 -12.002 1.00 15.34 297 TRP A CA 1
ATOM 2177 C C . TRP A 1 297 ? -13.889 -27.558 -12.592 1.00 15.97 297 TRP A C 1
ATOM 2178 O O . TRP A 1 297 ? -14.423 -28.580 -12.179 1.00 17.17 297 TRP A O 1
ATOM 2189 N N . LYS A 1 298 ? -12.985 -27.572 -13.570 1.00 15.95 298 LYS A N 1
ATOM 2190 C CA . LYS A 1 298 ? -12.592 -28.847 -14.155 1.00 15.59 298 LYS A CA 1
ATOM 2191 C C . LYS A 1 298 ? -11.874 -29.658 -13.075 1.00 15.15 298 LYS A C 1
ATOM 2192 O O . LYS A 1 298 ? -12.181 -30.839 -12.847 1.00 15.08 298 LYS A O 1
ATOM 2194 N N . ALA A 1 299 ? -10.964 -28.997 -12.371 1.00 14.61 299 ALA A N 1
ATOM 2195 C CA . ALA A 1 299 ? -10.206 -29.656 -11.310 1.00 14.49 299 ALA A CA 1
ATOM 2196 C C . ALA A 1 299 ? -11.104 -30.228 -10.181 1.00 14.35 299 ALA A C 1
ATOM 2197 O O . ALA A 1 299 ? -10.840 -31.317 -9.662 1.00 14.29 299 ALA A O 1
ATOM 2199 N N . ILE A 1 300 ? -12.156 -29.497 -9.812 1.00 13.83 300 ILE A N 1
ATOM 2200 C CA . ILE A 1 300 ? -13.110 -29.979 -8.814 1.00 13.56 300 ILE A CA 1
ATOM 2201 C C . ILE A 1 300 ? -13.837 -31.220 -9.367 1.00 13.37 300 ILE A C 1
ATOM 2202 O O . ILE A 1 300 ? -13.884 -32.297 -8.735 1.00 12.94 300 ILE A O 1
ATOM 2207 N N . ALA A 1 301 ? -14.365 -31.044 -10.575 1.00 12.81 301 ALA A N 1
ATOM 2208 C CA . ALA A 1 301 ? -15.285 -31.976 -11.186 1.00 12.19 301 ALA A CA 1
ATOM 2209 C C . ALA A 1 301 ? -14.662 -33.359 -11.320 1.00 11.67 301 ALA A C 1
ATOM 2210 O O . ALA A 1 301 ? -15.345 -34.383 -11.145 1.00 11.21 301 ALA A O 1
ATOM 2212 N N . VAL A 1 302 ? -13.364 -33.356 -11.616 1.00 11.31 302 VAL A N 1
ATOM 2213 C CA . VAL A 1 302 ? -12.599 -34.565 -11.873 1.00 11.55 302 VAL A CA 1
ATOM 2214 C C . VAL A 1 302 ? -12.321 -35.258 -10.554 1.00 12.45 302 VAL A C 1
ATOM 2215 O O . VAL A 1 302 ? -12.540 -36.467 -10.432 1.00 13.02 302 VAL A O 1
ATOM 2219 N N . ARG A 1 303 ? -11.867 -34.500 -9.557 1.00 12.84 303 ARG A N 1
ATOM 2220 C CA . ARG A 1 303 ? -11.661 -35.095 -8.241 1.00 13.48 303 ARG A CA 1
ATOM 2221 C C . ARG A 1 303 ? -12.968 -35.653 -7.640 1.00 13.82 303 ARG A C 1
ATOM 2222 O O . ARG A 1 303 ? -12.987 -36.767 -7.102 1.00 13.57 303 ARG A O 1
ATOM 2230 N N . ALA A 1 304 ? -14.054 -34.892 -7.792 1.00 13.99 304 ALA A N 1
ATOM 2231 C CA . ALA A 1 304 ? -15.398 -35.348 -7.441 1.00 14.03 304 ALA A CA 1
ATOM 2232 C C . ALA A 1 304 ? -15.734 -36.723 -8.030 1.00 14.32 304 ALA A C 1
ATOM 2233 O O . ALA A 1 304 ? -16.155 -37.608 -7.285 1.00 14.39 304 ALA A O 1
ATOM 2235 N N . GLU A 1 305 ? -15.565 -36.878 -9.354 1.00 14.51 305 GLU A N 1
ATOM 2236 C CA A GLU A 1 305 ? -15.702 -38.142 -10.108 0.70 14.48 305 GLU A CA 1
ATOM 2237 C CA B GLU A 1 305 ? -15.786 -38.169 -10.006 0.30 13.78 305 GLU A CA 1
ATOM 2238 C C . GLU A 1 305 ? -14.832 -39.268 -9.557 1.00 13.80 305 GLU A C 1
ATOM 2239 O O . GLU A 1 305 ? -15.222 -40.429 -9.508 1.00 13.56 305 GLU A O 1
ATOM 2250 N N . THR A 1 306 ? -13.605 -38.905 -9.200 1.00 13.32 306 THR A N 1
ATOM 2251 C CA . THR A 1 306 ? -12.625 -39.862 -8.682 1.00 13.00 306 THR A CA 1
ATOM 2252 C C . THR A 1 306 ? -13.050 -40.369 -7.320 1.00 12.14 306 THR A C 1
ATOM 2253 O O . THR A 1 306 ? -12.906 -41.534 -7.007 1.00 12.42 306 THR A O 1
ATOM 2257 N N . ILE A 1 307 ? -13.577 -39.467 -6.516 1.00 11.10 307 ILE A N 1
ATOM 2258 C CA . ILE A 1 307 ? -14.134 -39.802 -5.246 1.00 10.41 307 ILE A CA 1
ATOM 2259 C C . ILE A 1 307 ? -15.461 -40.598 -5.427 1.00 10.45 307 ILE A C 1
ATOM 2260 O O . ILE A 1 307 ? -15.668 -41.651 -4.791 1.00 10.14 307 ILE A O 1
ATOM 2265 N N . ALA A 1 308 ? -16.329 -40.158 -6.328 1.00 10.04 308 ALA A N 1
ATOM 2266 C CA . ALA A 1 308 ? -17.528 -40.942 -6.594 1.00 10.51 308 ALA A CA 1
ATOM 2267 C C . ALA A 1 308 ? -17.152 -42.419 -6.779 1.00 11.14 308 ALA A C 1
ATOM 2268 O O . ALA A 1 308 ? -17.765 -43.301 -6.174 1.00 10.72 308 ALA A O 1
ATOM 2270 N N . LYS A 1 309 ? -16.124 -42.673 -7.598 1.00 11.97 309 LYS A N 1
ATOM 2271 C CA . LYS A 1 309 ? -15.810 -44.035 -8.020 1.00 12.27 309 LYS A CA 1
ATOM 2272 C C . LYS A 1 309 ? -15.250 -44.778 -6.827 1.00 12.62 309 LYS A C 1
ATOM 2273 O O . LYS A 1 309 ? -15.705 -45.863 -6.532 1.00 12.69 309 LYS A O 1
ATOM 2275 N N . GLU A 1 310 ? -14.321 -44.165 -6.108 1.00 13.67 310 GLU A N 1
ATOM 2276 C CA . GLU A 1 310 ? -13.725 -44.752 -4.884 1.00 15.07 310 GLU A CA 1
ATOM 2277 C C . GLU A 1 310 ? -14.716 -45.152 -3.772 1.00 15.03 310 GLU A C 1
ATOM 2278 O O . GLU A 1 310 ? -14.526 -46.153 -3.110 1.00 14.79 310 GLU A O 1
ATOM 2284 N N . ARG A 1 311 ? -15.753 -44.350 -3.567 1.00 15.26 311 ARG A N 1
ATOM 2285 C CA . ARG A 1 311 ? -16.636 -44.525 -2.440 1.00 15.21 311 ARG A CA 1
ATOM 2286 C C . ARG A 1 311 ? -17.874 -45.270 -2.822 1.00 15.78 311 ARG A C 1
ATOM 2287 O O . ARG A 1 311 ? -18.729 -45.547 -1.960 1.00 16.46 311 ARG A O 1
ATOM 2295 N N . ASN A 1 312 ? -17.969 -45.601 -4.108 1.00 15.75 312 ASN A N 1
ATOM 2296 C CA . ASN A 1 312 ? -19.167 -46.190 -4.702 1.00 15.62 312 ASN A CA 1
ATOM 2297 C C . ASN A 1 312 ? -20.455 -45.389 -4.408 1.00 14.79 312 ASN A C 1
ATOM 2298 O O . ASN A 1 312 ? -21.446 -45.921 -3.905 1.00 15.09 312 ASN A O 1
ATOM 2303 N N . VAL A 1 313 ? -20.420 -44.099 -4.702 1.00 13.96 313 VAL A N 1
ATOM 2304 C CA . VAL A 1 313 ? -21.610 -43.252 -4.635 1.00 13.47 313 VAL A CA 1
ATOM 2305 C C . VAL A 1 313 ? -21.774 -42.500 -5.946 1.00 13.57 313 VAL A C 1
ATOM 2306 O O . VAL A 1 313 ? -20.862 -42.467 -6.790 1.00 13.59 313 VAL A O 1
ATOM 2310 N N . ARG A 1 314 ? -22.931 -41.874 -6.100 1.00 13.47 314 ARG A N 1
ATOM 2311 C CA . ARG A 1 314 ? -23.284 -41.208 -7.326 1.00 13.67 314 ARG A CA 1
ATOM 2312 C C . ARG A 1 314 ? -23.269 -39.683 -7.133 1.00 13.65 314 ARG A C 1
ATOM 2313 O O . ARG A 1 314 ? -23.946 -39.176 -6.255 1.00 13.70 314 ARG A O 1
ATOM 2321 N N . VAL A 1 315 ? -22.453 -38.970 -7.918 1.00 13.77 315 VAL A N 1
ATOM 2322 C CA . VAL A 1 315 ? -22.456 -37.511 -7.920 1.00 14.26 315 VAL A CA 1
ATOM 2323 C C . VAL A 1 315 ? -22.926 -36.945 -9.255 1.00 14.33 315 VAL A C 1
ATOM 2324 O O . VAL A 1 315 ? -22.386 -37.244 -10.299 1.00 13.84 315 VAL A O 1
ATOM 2328 N N . THR A 1 316 ? -23.946 -36.112 -9.203 1.00 15.11 316 THR A N 1
ATOM 2329 C CA . THR A 1 316 ? -24.443 -35.496 -10.411 1.00 15.86 316 THR A CA 1
ATOM 2330 C C . THR A 1 316 ? -24.333 -33.987 -10.272 1.00 16.18 316 THR A C 1
ATOM 2331 O O . THR A 1 316 ? -24.957 -33.382 -9.398 1.00 16.67 316 THR A O 1
ATOM 2335 N N . THR A 1 317 ? -23.528 -33.380 -11.131 1.00 16.28 317 THR A N 1
ATOM 2336 C CA . THR A 1 317 ? -23.398 -31.943 -11.115 1.00 16.47 317 THR A CA 1
ATOM 2337 C C . THR A 1 317 ? -24.348 -31.273 -12.093 1.00 16.78 317 THR A C 1
ATOM 2338 O O . THR A 1 317 ? -24.845 -31.901 -13.030 1.00 17.14 317 THR A O 1
ATOM 2342 N N . GLU A 1 318 ? -24.645 -30.004 -11.847 1.00 17.37 318 GLU A N 1
ATOM 2343 C CA . GLU A 1 318 ? -25.629 -29.298 -12.665 1.00 17.71 318 GLU A CA 1
ATOM 2344 C C . GLU A 1 318 ? -25.465 -27.798 -12.573 1.00 17.13 318 GLU A C 1
ATOM 2345 O O . GLU A 1 318 ? -25.742 -27.229 -11.524 1.00 17.22 318 GLU A O 1
ATOM 2351 N N . ARG A 1 319 ? -25.027 -27.177 -13.670 1.00 17.06 319 ARG A N 1
ATOM 2352 C CA . ARG A 1 319 ? -24.838 -25.723 -13.748 1.00 17.31 319 ARG A CA 1
ATOM 2353 C C . ARG A 1 319 ? -26.172 -25.011 -13.604 1.00 17.72 319 ARG A C 1
ATOM 2354 O O . ARG A 1 319 ? -27.051 -25.185 -14.430 1.00 18.63 319 ARG A O 1
ATOM 2358 N N . LEU A 1 320 ? -26.348 -24.228 -12.548 1.00 18.37 320 LEU A N 1
ATOM 2359 C CA . LEU A 1 320 ? -27.598 -23.493 -12.364 1.00 19.34 320 LEU A CA 1
ATOM 2360 C C . LEU A 1 320 ? -27.597 -22.107 -13.064 1.00 20.56 320 LEU A C 1
ATOM 2361 O O . LEU A 1 320 ? -28.625 -21.670 -13.603 1.00 20.27 320 LEU A O 1
ATOM 2366 N N . GLN A 1 321 ? -26.442 -21.435 -13.044 1.00 21.42 321 GLN A N 1
ATOM 2367 C CA . GLN A 1 321 ? -26.313 -20.060 -13.504 1.00 22.19 321 GLN A CA 1
ATOM 2368 C C . GLN A 1 321 ? -24.880 -19.807 -13.862 1.00 21.91 321 GLN A C 1
ATOM 2369 O O . GLN A 1 321 ? -23.981 -20.356 -13.236 1.00 22.33 321 GLN A O 1
ATOM 2375 N N . GLU A 1 322 ? -24.660 -18.972 -14.866 1.00 21.59 322 GLU A N 1
ATOM 2376 C CA . GLU A 1 322 ? -23.314 -18.587 -15.277 1.00 20.91 322 GLU A CA 1
ATOM 2377 C C . GLU A 1 322 ? -23.321 -17.090 -15.581 1.00 20.53 322 GLU A C 1
ATOM 2378 O O . GLU A 1 322 ? -24.260 -16.579 -16.213 1.00 20.58 322 GLU A O 1
ATOM 2382 N N . MET A 1 323 ? -22.306 -16.392 -15.068 1.00 20.23 323 MET A N 1
ATOM 2383 C CA A MET A 1 323 ? -22.130 -14.949 -15.323 0.70 20.03 323 MET A CA 1
ATOM 2384 C CA B MET A 1 323 ? -22.131 -14.953 -15.314 0.30 19.35 323 MET A CA 1
ATOM 2385 C C . MET A 1 323 ? -20.675 -14.626 -15.679 1.00 18.86 323 MET A C 1
ATOM 2386 O O . MET A 1 323 ? -19.749 -15.150 -15.057 1.00 18.81 323 MET A O 1
ATOM 2395 N N . PRO A 1 324 ? -20.465 -13.774 -16.699 1.00 17.31 324 PRO A N 1
ATOM 2396 C CA . PRO A 1 324 ? -19.105 -13.380 -17.025 1.00 16.18 324 PRO A CA 1
ATOM 2397 C C . PRO A 1 324 ? -18.556 -12.336 -16.034 1.00 15.47 324 PRO A C 1
ATOM 2398 O O . PRO A 1 324 ? -19.341 -11.660 -15.353 1.00 14.78 324 PRO A O 1
ATOM 2402 N N . PRO A 1 325 ? -17.215 -12.202 -15.958 1.00 14.81 325 PRO A N 1
ATOM 2403 C CA . PRO A 1 325 ? -16.602 -11.129 -15.183 1.00 14.34 325 PRO A CA 1
ATOM 2404 C C . PRO A 1 325 ? -16.904 -9.831 -15.870 1.00 14.34 325 PRO A C 1
ATOM 2405 O O . PRO A 1 325 ? -17.272 -9.835 -17.052 1.00 14.75 325 PRO A O 1
ATOM 2409 N N . VAL A 1 326 ? -16.785 -8.728 -15.151 1.00 13.80 326 VAL A N 1
ATOM 2410 C CA . VAL A 1 326 ? -16.714 -7.439 -15.816 1.00 13.54 326 VAL A CA 1
ATOM 2411 C C . VAL A 1 326 ? -15.625 -6.619 -15.166 1.00 13.98 326 VAL A C 1
ATOM 2412 O O . VAL A 1 326 ? -15.673 -6.320 -13.976 1.00 14.78 326 VAL A O 1
ATOM 2416 N N . LEU A 1 327 ? -14.616 -6.323 -15.975 1.00 14.17 327 LEU A N 1
ATOM 2417 C CA . LEU A 1 327 ? -13.421 -5.617 -15.571 1.00 13.93 327 LEU A CA 1
ATOM 2418 C C . LEU A 1 327 ? -13.672 -4.125 -15.537 1.00 14.23 327 LEU A C 1
ATOM 2419 O O . LEU A 1 327 ? -14.566 -3.614 -16.213 1.00 14.12 327 LEU A O 1
ATOM 2424 N N . CYS A 1 328 ? -12.883 -3.437 -14.719 1.00 14.60 328 CYS A N 1
ATOM 2425 C CA . CYS A 1 328 ? -12.814 -2.000 -14.743 1.00 14.78 328 CYS A CA 1
ATOM 2426 C C . CYS A 1 328 ? -11.744 -1.658 -15.733 1.00 15.18 328 CYS A C 1
ATOM 2427 O O . CYS A 1 328 ? -10.695 -2.287 -15.757 1.00 15.70 328 CYS A O 1
ATOM 2430 N N . SER A 1 329 ? -12.025 -0.658 -16.556 1.00 16.07 329 SER A N 1
ATOM 2431 C CA . SER A 1 329 ? -11.184 -0.214 -17.671 1.00 15.84 329 SER A CA 1
ATOM 2432 C C . SER A 1 329 ? -9.865 0.396 -17.207 1.00 15.47 329 SER A C 1
ATOM 2433 O O . SER A 1 329 ? -9.837 1.155 -16.247 1.00 14.90 329 SER A O 1
ATOM 2436 N N . ASP A 1 330 ? -8.789 0.094 -17.931 1.00 15.82 330 ASP A N 1
ATOM 2437 C CA . ASP A 1 330 ? -7.442 0.581 -17.592 1.00 16.37 330 ASP A CA 1
ATOM 2438 C C . ASP A 1 330 ? -7.352 2.123 -17.422 1.00 16.63 330 ASP A C 1
ATOM 2439 O O . ASP A 1 330 ? -6.595 2.613 -16.583 1.00 16.32 330 ASP A O 1
ATOM 2441 N N . GLU A 1 331 ? -8.132 2.871 -18.203 1.00 16.84 331 GLU A N 1
ATOM 2442 C CA . GLU A 1 331 ? -8.091 4.328 -18.158 1.00 17.60 331 GLU A CA 1
ATOM 2443 C C . GLU A 1 331 ? -8.454 4.848 -16.776 1.00 17.19 331 GLU A C 1
ATOM 2444 O O . GLU A 1 331 ? -7.803 5.761 -16.246 1.00 16.99 331 GLU A O 1
ATOM 2450 N N . VAL A 1 332 ? -9.508 4.283 -16.197 1.00 16.78 332 VAL A N 1
ATOM 2451 C CA . VAL A 1 332 ? -9.936 4.737 -14.886 1.00 16.39 332 VAL A CA 1
ATOM 2452 C C . VAL A 1 332 ? -8.914 4.230 -13.868 1.00 16.75 332 VAL A C 1
ATOM 2453 O O . VAL A 1 332 ? -8.550 4.935 -12.906 1.00 17.15 332 VAL A O 1
ATOM 2457 N N . LYS A 1 333 ? -8.425 3.017 -14.118 1.00 16.18 333 LYS A N 1
ATOM 2458 C CA . LYS A 1 333 ? -7.516 2.365 -13.217 1.00 15.65 333 LYS A CA 1
ATOM 2459 C C . LYS A 1 333 ? -6.225 3.136 -13.112 1.00 16.12 333 LYS A C 1
ATOM 2460 O O . LYS A 1 333 ? -5.709 3.315 -12.012 1.00 16.77 333 LYS A O 1
ATOM 2466 N N . ARG A 1 334 ? -5.711 3.600 -14.246 1.00 16.51 334 ARG A N 1
ATOM 2467 C CA . ARG A 1 334 ? -4.485 4.400 -14.266 1.00 16.97 334 ARG A CA 1
ATOM 2468 C C . ARG A 1 334 ? -4.730 5.711 -13.482 1.00 16.98 334 ARG A C 1
ATOM 2469 O O . ARG A 1 334 ? -3.878 6.134 -12.682 1.00 16.96 334 ARG A O 1
ATOM 2471 N N . ALA A 1 335 ? -5.916 6.300 -13.669 1.00 16.35 335 ALA A N 1
ATOM 2472 C CA . ALA A 1 335 ? -6.274 7.531 -12.983 1.00 16.05 335 ALA A CA 1
ATOM 2473 C C . ALA A 1 335 ? -6.271 7.375 -11.461 1.00 16.38 335 ALA A C 1
ATOM 2474 O O . ALA A 1 335 ? -5.585 8.132 -10.748 1.00 16.69 335 ALA A O 1
ATOM 2476 N N . ALA A 1 336 ? -7.020 6.398 -10.954 1.00 16.29 336 ALA A N 1
ATOM 2477 C CA . ALA A 1 336 ? -6.987 6.098 -9.533 1.00 16.18 336 ALA A CA 1
ATOM 2478 C C . ALA A 1 336 ? -5.559 5.784 -9.076 1.00 16.89 336 ALA A C 1
ATOM 2479 O O . ALA A 1 336 ? -5.140 6.224 -7.990 1.00 16.56 336 ALA A O 1
ATOM 2481 N N . GLU A 1 337 ? -4.820 5.031 -9.907 1.00 17.67 337 GLU A N 1
ATOM 2482 C CA . GLU A 1 337 ? -3.393 4.722 -9.666 1.00 18.43 337 GLU A CA 1
ATOM 2483 C C . GLU A 1 337 ? -2.663 6.024 -9.382 1.00 18.73 337 GLU A C 1
ATOM 2484 O O . GLU A 1 337 ? -2.176 6.230 -8.275 1.00 19.03 337 GLU A O 1
ATOM 2488 N N . ALA A 1 338 ? -2.632 6.911 -10.374 1.00 19.02 338 ALA A N 1
ATOM 2489 C CA . ALA A 1 338 ? -2.042 8.248 -10.206 1.00 19.91 338 ALA A CA 1
ATOM 2490 C C . ALA A 1 338 ? -2.583 9.026 -8.971 1.00 20.57 338 ALA A C 1
ATOM 2491 O O . ALA A 1 338 ? -1.809 9.676 -8.250 1.00 20.28 338 ALA A O 1
ATOM 2493 N N . ALA A 1 339 ? -3.896 8.949 -8.727 1.00 21.14 339 ALA A N 1
ATOM 2494 C CA . ALA A 1 339 ? -4.490 9.615 -7.566 1.00 21.54 339 ALA A CA 1
ATOM 2495 C C . ALA A 1 339 ? -3.824 9.179 -6.250 1.00 21.77 339 ALA A C 1
ATOM 2496 O O . ALA A 1 339 ? -3.463 10.017 -5.410 1.00 22.23 339 ALA A O 1
ATOM 2498 N N . CYS A 1 340 ? -3.608 7.880 -6.100 1.00 21.90 340 CYS A N 1
ATOM 2499 C CA . CYS A 1 340 ? -3.002 7.364 -4.879 1.00 21.93 340 CYS A CA 1
ATOM 2500 C C . CYS A 1 340 ? -1.537 7.762 -4.747 1.00 22.39 340 CYS A C 1
ATOM 2501 O O . CYS A 1 340 ? -1.111 8.162 -3.666 1.00 22.31 340 CYS A O 1
ATOM 2504 N N . GLN A 1 341 ? -0.770 7.656 -5.833 1.00 23.03 341 GLN A N 1
ATOM 2505 C CA . GLN A 1 341 ? 0.651 8.039 -5.802 1.00 24.15 341 GLN A CA 1
ATOM 2506 C C . GLN A 1 341 ? 0.824 9.525 -5.399 1.00 24.98 341 GLN A C 1
ATOM 2507 O O . GLN A 1 341 ? 1.658 9.844 -4.543 1.00 25.26 341 GLN A O 1
ATOM 2509 N N . LYS A 1 342 ? 0.011 10.411 -5.987 1.00 25.41 342 LYS A N 1
ATOM 2510 C CA . LYS A 1 342 ? 0.032 11.842 -5.671 1.00 25.83 342 LYS A CA 1
ATOM 2511 C C . LYS A 1 342 ? -0.112 12.147 -4.183 1.00 25.28 342 LYS A C 1
ATOM 2512 O O . LYS A 1 342 ? 0.544 13.055 -3.665 1.00 25.32 342 LYS A O 1
ATOM 2518 N N . LEU A 1 343 ? -0.962 11.376 -3.511 1.00 24.71 343 LEU A N 1
ATOM 2519 C CA . LEU A 1 343 ? -1.325 11.622 -2.117 1.00 23.93 343 LEU A CA 1
ATOM 2520 C C . LEU A 1 343 ? -0.476 10.852 -1.132 1.00 23.61 343 LEU A C 1
ATOM 2521 O O . LEU A 1 343 ? -0.672 10.970 0.073 1.00 23.73 343 LEU A O 1
ATOM 2526 N N . GLY A 1 344 ? 0.438 10.032 -1.643 1.00 23.51 344 GLY A N 1
ATOM 2527 C CA . GLY A 1 344 ? 1.254 9.158 -0.794 1.00 23.22 344 GLY A CA 1
ATOM 2528 C C . GLY A 1 344 ? 0.622 7.837 -0.356 1.00 22.68 344 GLY A C 1
ATOM 2529 O O . GLY A 1 344 ? 1.207 7.142 0.466 1.00 23.00 344 GLY A O 1
ATOM 2530 N N . TYR A 1 345 ? -0.555 7.491 -0.893 1.00 21.89 345 TYR A N 1
ATOM 2531 C CA . TYR A 1 345 ? -1.220 6.216 -0.601 1.00 21.11 345 TYR A CA 1
ATOM 2532 C C . TYR A 1 345 ? -0.684 5.131 -1.516 1.00 19.57 345 TYR A C 1
ATOM 2533 O O . TYR A 1 345 ? -0.526 5.355 -2.730 1.00 19.17 345 TYR A O 1
ATOM 2542 N N . PRO A 1 346 ? -0.382 3.948 -0.943 1.00 17.85 346 PRO A N 1
ATOM 2543 C CA . PRO A 1 346 ? -0.035 2.819 -1.780 1.00 16.18 346 PRO A CA 1
ATOM 2544 C C . PRO A 1 346 ? -1.272 2.416 -2.535 1.00 14.76 346 PRO A C 1
ATOM 2545 O O . PRO A 1 346 ? -2.355 2.490 -1.989 1.00 14.55 346 PRO A O 1
ATOM 2549 N N . SER A 1 347 ? -1.128 2.040 -3.793 1.00 13.47 347 SER A N 1
ATOM 2550 C CA . SER A 1 347 ? -2.273 1.549 -4.530 1.00 12.70 347 SER A CA 1
ATOM 2551 C C . SER A 1 347 ? -2.481 0.055 -4.236 1.00 12.10 347 SER A C 1
ATOM 2552 O O . SER A 1 347 ? -1.539 -0.734 -4.296 1.00 11.05 347 SER A O 1
ATOM 2555 N N . PHE A 1 348 ? -3.716 -0.300 -3.875 1.00 11.86 348 PHE A N 1
ATOM 2556 C CA . PHE A 1 348 ? -4.100 -1.679 -3.565 1.00 11.60 348 PHE A CA 1
ATOM 2557 C C . PHE A 1 348 ? -5.277 -2.143 -4.411 1.00 10.56 348 PHE A C 1
ATOM 2558 O O . PHE A 1 348 ? -6.343 -1.566 -4.344 1.00 10.07 348 PHE A O 1
ATOM 2566 N N . TRP A 1 349 ? -5.085 -3.211 -5.176 1.00 9.97 349 TRP A N 1
ATOM 2567 C CA . TRP A 1 349 ? -6.125 -3.721 -6.092 1.00 9.74 349 TRP A CA 1
ATOM 2568 C C . TRP A 1 349 ? -7.059 -4.799 -5.516 1.00 9.74 349 TRP A C 1
ATOM 2569 O O . TRP A 1 349 ? -6.626 -5.739 -4.858 1.00 9.96 349 TRP A O 1
ATOM 2580 N N . LEU A 1 350 ? -8.344 -4.696 -5.801 1.00 9.60 350 LEU A N 1
ATOM 2581 C CA . LEU A 1 350 ? -9.252 -5.729 -5.333 1.00 9.53 350 LEU A CA 1
ATOM 2582 C C . LEU A 1 350 ? -10.531 -5.837 -6.152 1.00 9.44 350 LEU A C 1
ATOM 2583 O O . LEU A 1 350 ? -10.973 -4.859 -6.761 1.00 9.46 350 LEU A O 1
ATOM 2588 N N . PRO A 1 351 ? -11.086 -7.052 -6.236 1.00 9.21 351 PRO A N 1
ATOM 2589 C CA . PRO A 1 351 ? -12.347 -7.174 -6.928 1.00 9.59 351 PRO A CA 1
ATOM 2590 C C . PRO A 1 351 ? -13.444 -6.629 -6.033 1.00 9.96 351 PRO A C 1
ATOM 2591 O O . PRO A 1 351 ? -13.217 -6.506 -4.826 1.00 10.26 351 PRO A O 1
ATOM 2595 N N . SER A 1 352 ? -14.585 -6.260 -6.619 1.00 9.94 352 SER A N 1
ATOM 2596 C CA . SER A 1 352 ? -15.796 -5.977 -5.852 1.00 10.07 352 SER A CA 1
ATOM 2597 C C . SER A 1 352 ? -16.604 -7.275 -5.764 1.00 10.58 352 SER A C 1
ATOM 2598 O O . SER A 1 352 ? -16.699 -8.010 -6.746 1.00 10.13 352 SER A O 1
ATOM 2601 N N . GLY A 1 353 ? -17.171 -7.567 -4.592 1.00 11.32 353 GLY A N 1
ATOM 2602 C CA . GLY A 1 353 ? -17.977 -8.787 -4.409 1.00 12.28 353 GLY A CA 1
ATOM 2603 C C . GLY A 1 353 ? -19.294 -8.686 -5.179 1.00 13.62 353 GLY A C 1
ATOM 2604 O O . GLY A 1 353 ? -19.784 -9.661 -5.757 1.00 14.01 353 GLY A O 1
ATOM 2605 N N . ALA A 1 354 ? -19.849 -7.479 -5.204 1.00 14.35 354 ALA A N 1
ATOM 2606 C CA . ALA A 1 354 ? -21.130 -7.205 -5.818 1.00 14.63 354 ALA A CA 1
ATOM 2607 C C . ALA A 1 354 ? -20.981 -6.374 -7.115 1.00 15.08 354 ALA A C 1
ATOM 2608 O O . ALA A 1 354 ? -19.927 -5.747 -7.370 1.00 14.88 354 ALA A O 1
ATOM 2610 N N . ALA A 1 355 ? -22.051 -6.362 -7.912 1.00 15.10 355 ALA A N 1
ATOM 2611 C CA . ALA A 1 355 ? -22.178 -5.413 -9.016 1.00 15.53 355 ALA A CA 1
ATOM 2612 C C . ALA A 1 355 ? -22.666 -4.063 -8.484 1.00 15.51 355 ALA A C 1
ATOM 2613 O O . ALA A 1 355 ? -23.401 -4.015 -7.506 1.00 15.07 355 ALA A O 1
ATOM 2615 N N . HIS A 1 356 ? -22.235 -2.975 -9.121 1.00 15.98 356 HIS A N 1
ATOM 2616 C CA . HIS A 1 356 ? -22.747 -1.626 -8.828 1.00 16.20 356 HIS A CA 1
ATOM 2617 C C . HIS A 1 356 ? -23.232 -0.956 -10.110 1.00 16.93 356 HIS A C 1
ATOM 2618 O O . HIS A 1 356 ? -23.112 -1.521 -11.196 1.00 17.49 356 HIS A O 1
ATOM 2625 N N . ASP A 1 357 ? -23.759 0.260 -9.997 1.00 17.85 357 ASP A N 1
ATOM 2626 C CA . ASP A 1 357 ? -24.200 1.057 -11.169 1.00 18.29 357 ASP A CA 1
ATOM 2627 C C . ASP A 1 357 ? -23.206 1.099 -12.326 1.00 18.44 357 ASP A C 1
ATOM 2628 O O . ASP A 1 357 ? -23.583 1.376 -13.458 1.00 17.79 357 ASP A O 1
ATOM 2633 N N . SER A 1 358 ? -21.929 0.869 -12.031 1.00 19.16 358 SER A N 1
ATOM 2634 C CA . SER A 1 358 ? -20.897 0.967 -13.058 1.00 19.83 358 SER A CA 1
ATOM 2635 C C . SER A 1 358 ? -20.926 -0.215 -14.035 1.00 20.43 358 SER A C 1
ATOM 2636 O O . SER A 1 358 ? -20.437 -0.098 -15.166 1.00 20.80 358 SER A O 1
ATOM 2639 N N . VAL A 1 359 ? -21.493 -1.343 -13.603 1.00 20.39 359 VAL A N 1
ATOM 2640 C CA . VAL A 1 359 ? -21.608 -2.509 -14.467 1.00 20.38 359 VAL A CA 1
ATOM 2641 C C . VAL A 1 359 ? -22.508 -2.088 -15.618 1.00 20.29 359 VAL A C 1
ATOM 2642 O O . VAL A 1 359 ? -22.161 -2.224 -16.806 1.00 20.30 359 VAL A O 1
ATOM 2646 N N . GLN A 1 360 ? -23.653 -1.532 -15.245 1.00 19.97 360 GLN A N 1
ATOM 2647 C CA . GLN A 1 360 ? -24.669 -1.126 -16.197 1.00 19.73 360 GLN A CA 1
ATOM 2648 C C . GLN A 1 360 ? -24.140 -0.011 -17.111 1.00 19.72 360 GLN A C 1
ATOM 2649 O O . GLN A 1 360 ? -24.741 0.287 -18.149 1.00 19.78 360 GLN A O 1
ATOM 2653 N N . LEU A 1 361 ? -22.984 0.558 -16.757 1.00 19.33 361 LEU A N 1
ATOM 2654 C CA . LEU A 1 361 ? -22.380 1.610 -17.572 1.00 19.35 361 LEU A CA 1
ATOM 2655 C C . LEU A 1 361 ? -21.314 1.159 -18.568 1.00 19.17 361 LEU A C 1
ATOM 2656 O O . LEU A 1 361 ? -20.963 1.932 -19.456 1.00 19.03 361 LEU A O 1
ATOM 2661 N N . ALA A 1 362 ? -20.826 -0.076 -18.429 1.00 18.83 362 ALA A N 1
ATOM 2662 C CA . ALA A 1 362 ? -19.725 -0.603 -19.244 1.00 18.58 362 ALA A CA 1
ATOM 2663 C C . ALA A 1 362 ? -19.898 -0.492 -20.774 1.00 18.60 362 ALA A C 1
ATOM 2664 O O . ALA A 1 362 ? -18.924 -0.205 -21.477 1.00 18.63 362 ALA A O 1
ATOM 2666 N N . PRO A 1 363 ? -21.121 -0.728 -21.303 1.00 18.38 363 PRO A N 1
ATOM 2667 C CA . PRO A 1 363 ? -21.265 -0.573 -22.754 1.00 17.98 363 PRO A CA 1
ATOM 2668 C C . PRO A 1 363 ? -20.914 0.829 -23.256 1.00 16.99 363 PRO A C 1
ATOM 2669 O O . PRO A 1 363 ? -20.221 0.963 -24.264 1.00 17.38 363 PRO A O 1
ATOM 2673 N N . ILE A 1 364 ? -21.382 1.861 -22.565 1.00 15.64 364 ILE A N 1
ATOM 2674 C CA . ILE A 1 364 ? -21.219 3.218 -23.084 1.00 14.08 364 ILE A CA 1
ATOM 2675 C C . ILE A 1 364 ? -19.913 3.928 -22.736 1.00 12.89 364 ILE A C 1
ATOM 2676 O O . ILE A 1 364 ? -19.545 4.858 -23.436 1.00 13.67 364 ILE A O 1
ATOM 2681 N N . CYS A 1 365 ? -19.187 3.502 -21.713 1.00 11.20 365 CYS A N 1
ATOM 2682 C CA . CYS A 1 365 ? -17.903 4.166 -21.429 1.00 10.07 365 CYS A CA 1
ATOM 2683 C C . CYS A 1 365 ? -16.917 3.374 -20.560 1.00 9.38 365 CYS A C 1
ATOM 2684 O O . CYS A 1 365 ? -17.299 2.398 -19.926 1.00 8.69 365 CYS A O 1
ATOM 2687 N N . PRO A 1 366 ? -15.634 3.805 -20.528 1.00 8.97 366 PRO A N 1
ATOM 2688 C CA . PRO A 1 366 ? -14.740 3.312 -19.464 1.00 8.87 366 PRO A CA 1
ATOM 2689 C C . PRO A 1 366 ? -15.280 3.577 -18.030 1.00 8.62 366 PRO A C 1
ATOM 2690 O O . PRO A 1 366 ? -15.807 4.651 -17.739 1.00 9.10 366 PRO A O 1
ATOM 2694 N N . ILE A 1 367 ? -15.162 2.573 -17.172 1.00 8.07 367 ILE A N 1
ATOM 2695 C CA . ILE A 1 367 ? -15.634 2.620 -15.796 1.00 7.47 367 ILE A CA 1
ATOM 2696 C C . ILE A 1 367 ? -14.518 2.211 -14.824 1.00 7.44 367 ILE A C 1
ATOM 2697 O O . ILE A 1 367 ? -13.521 1.596 -15.209 1.00 7.67 367 ILE A O 1
ATOM 2702 N N . GLY A 1 368 ? -14.681 2.552 -13.555 1.00 7.51 368 GLY A N 1
ATOM 2703 C CA . GLY A 1 368 ? -13.736 2.151 -12.518 1.00 6.92 368 GLY A CA 1
ATOM 2704 C C . GLY A 1 368 ? -14.409 2.458 -11.208 1.00 7.16 368 GLY A C 1
ATOM 2705 O O . GLY A 1 368 ? -15.483 3.081 -11.193 1.00 6.44 368 GLY A O 1
ATOM 2706 N N . MET A 1 369 ? -13.810 2.011 -10.107 1.00 7.39 369 MET A N 1
ATOM 2707 C CA . MET A 1 369 ? -14.329 2.382 -8.791 1.00 8.09 369 MET A CA 1
ATOM 2708 C C . MET A 1 369 ? -13.224 2.521 -7.778 1.00 7.82 369 MET A C 1
ATOM 2709 O O . MET A 1 369 ? -12.132 1.953 -7.951 1.00 7.72 369 MET A O 1
ATOM 2714 N N . ILE A 1 370 ? -13.506 3.260 -6.714 1.00 7.19 370 ILE A N 1
ATOM 2715 C CA . ILE A 1 370 ? -12.586 3.279 -5.580 1.00 7.53 370 ILE A CA 1
ATOM 2716 C C . ILE A 1 370 ? -13.324 2.769 -4.355 1.00 7.37 370 ILE A C 1
ATOM 2717 O O . ILE A 1 370 ? -14.494 3.103 -4.133 1.00 7.57 370 ILE A O 1
ATOM 2722 N N . PHE A 1 371 ? -12.650 1.920 -3.586 1.00 6.93 371 PHE A N 1
ATOM 2723 C CA . PHE A 1 371 ? -13.240 1.386 -2.374 1.00 6.52 371 PHE A CA 1
ATOM 2724 C C . PHE A 1 371 ? -12.653 2.081 -1.187 1.00 6.57 371 PHE A C 1
ATOM 2725 O O . PHE A 1 371 ? -11.456 2.371 -1.159 1.00 6.24 371 PHE A O 1
ATOM 2733 N N . VAL A 1 372 ? -13.499 2.330 -0.196 1.00 7.33 372 VAL A N 1
ATOM 2734 C CA . VAL A 1 372 ? -13.024 2.666 1.142 1.00 8.17 372 VAL A CA 1
ATOM 2735 C C . VAL A 1 372 ? -13.272 1.548 2.153 1.00 8.55 372 VAL A C 1
ATOM 2736 O O . VAL A 1 372 ? -14.278 0.839 2.101 1.00 7.85 372 VAL A O 1
ATOM 2740 N N . ARG A 1 373 ? -12.312 1.399 3.054 1.00 10.01 373 ARG A N 1
ATOM 2741 C CA . ARG A 1 373 ? -12.372 0.486 4.192 1.00 11.59 373 ARG A CA 1
ATOM 2742 C C . ARG A 1 373 ? -13.701 0.546 4.957 1.00 12.44 373 ARG A C 1
ATOM 2743 O O . ARG A 1 373 ? -14.132 1.610 5.391 1.00 12.33 373 ARG A O 1
ATOM 2751 N N . SER A 1 374 ? -14.348 -0.619 5.065 1.00 14.20 374 SER A N 1
ATOM 2752 C CA . SER A 1 374 ? -15.604 -0.850 5.801 1.00 15.11 374 SER A CA 1
ATOM 2753 C C . SER A 1 374 ? -15.323 -1.489 7.170 1.00 15.82 374 SER A C 1
ATOM 2754 O O . SER A 1 374 ? -14.609 -2.501 7.264 1.00 15.85 374 SER A O 1
ATOM 2757 N N . GLN A 1 375 ? -15.902 -0.938 8.229 1.00 16.75 375 GLN A N 1
ATOM 2758 C CA . GLN A 1 375 ? -15.625 -1.475 9.554 1.00 17.63 375 GLN A CA 1
ATOM 2759 C C . GLN A 1 375 ? -16.207 -2.869 9.658 1.00 18.17 375 GLN A C 1
ATOM 2760 O O . GLN A 1 375 ? -17.405 -3.035 9.622 1.00 18.41 375 GLN A O 1
ATOM 2766 N N . ASP A 1 376 ? -15.334 -3.863 9.769 1.00 19.43 376 ASP A N 1
ATOM 2767 C CA . ASP A 1 376 ? -15.709 -5.269 9.949 1.00 20.36 376 ASP A CA 1
ATOM 2768 C C . ASP A 1 376 ? -16.448 -5.818 8.746 1.00 20.28 376 ASP A C 1
ATOM 2769 O O . ASP A 1 376 ? -17.204 -6.774 8.864 1.00 20.11 376 ASP A O 1
ATOM 2774 N N . GLY A 1 377 ? -16.228 -5.209 7.589 1.00 20.41 377 GLY A N 1
ATOM 2775 C CA . GLY A 1 377 ? -16.838 -5.675 6.352 1.00 20.76 377 GLY A CA 1
ATOM 2776 C C . GLY A 1 377 ? -18.351 -5.531 6.275 1.00 21.27 377 GLY A C 1
ATOM 2777 O O . GLY A 1 377 ? -18.949 -5.737 5.217 1.00 20.88 377 GLY A O 1
ATOM 2778 N N . VAL A 1 378 ? -18.974 -5.175 7.394 1.00 22.12 378 VAL A N 1
ATOM 2779 C CA . VAL A 1 378 ? -20.431 -5.252 7.517 1.00 22.79 378 VAL A CA 1
ATOM 2780 C C . VAL A 1 378 ? -21.118 -4.250 6.594 1.00 23.03 378 VAL A C 1
ATOM 2781 O O . VAL A 1 378 ? -20.649 -3.124 6.417 1.00 22.93 378 VAL A O 1
ATOM 2785 N N . SER A 1 379 ? -22.235 -4.673 6.019 1.00 23.49 379 SER A N 1
ATOM 2786 C CA . SER A 1 379 ? -23.024 -3.798 5.192 1.00 24.00 379 SER A CA 1
ATOM 2787 C C . SER A 1 379 ? -24.478 -4.227 5.106 1.00 24.59 379 SER A C 1
ATOM 2788 O O . SER A 1 379 ? -24.858 -5.286 5.602 1.00 24.79 379 SER A O 1
ATOM 2791 N N . HIS A 1 380 ? -25.276 -3.381 4.456 1.00 25.21 380 HIS A N 1
ATOM 2792 C CA . HIS A 1 380 ? -26.669 -3.663 4.144 1.00 25.69 380 HIS A CA 1
ATOM 2793 C C . HIS A 1 380 ? -27.433 -3.946 5.410 1.00 25.50 380 HIS A C 1
ATOM 2794 O O . HIS A 1 380 ? -28.414 -4.699 5.417 1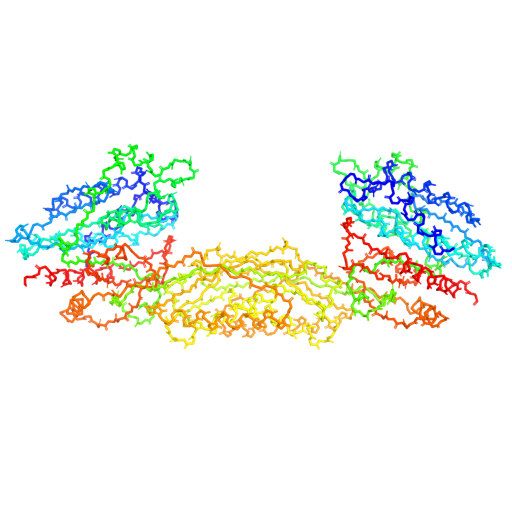.00 25.80 380 HIS A O 1
ATOM 2801 N N . SER A 1 381 ? -26.929 -3.320 6.473 1.00 25.05 381 SER A N 1
ATOM 2802 C CA . SER A 1 381 ? -27.521 -3.307 7.797 1.00 24.75 381 SER A CA 1
ATOM 2803 C C . SER A 1 381 ? -27.029 -2.040 8.536 1.00 24.61 381 SER A C 1
ATOM 2804 O O . SER A 1 381 ? -26.031 -1.431 8.142 1.00 24.90 381 SER A O 1
ATOM 2807 N N . PRO A 1 382 ? -27.738 -1.626 9.600 1.00 24.28 382 PRO A N 1
ATOM 2808 C CA . PRO A 1 382 ? -27.338 -0.423 10.370 1.00 23.61 382 PRO A CA 1
ATOM 2809 C C . PRO A 1 382 ? -25.995 -0.499 11.121 1.00 22.40 382 PRO A C 1
ATOM 2810 O O . PRO A 1 382 ? -25.537 0.498 11.668 1.00 21.75 382 PRO A O 1
ATOM 2814 N N . ALA A 1 383 ? -25.376 -1.664 11.154 1.00 21.42 383 ALA A N 1
ATOM 2815 C CA . ALA A 1 383 ? -24.093 -1.782 11.811 1.00 21.05 383 ALA A CA 1
ATOM 2816 C C . ALA A 1 383 ? -23.023 -1.176 10.883 1.00 20.76 383 ALA A C 1
ATOM 2817 O O . ALA A 1 383 ? -21.874 -0.926 11.288 1.00 20.49 383 ALA A O 1
ATOM 2819 N N . GLU A 1 384 ? -23.457 -0.916 9.645 1.00 20.11 384 GLU 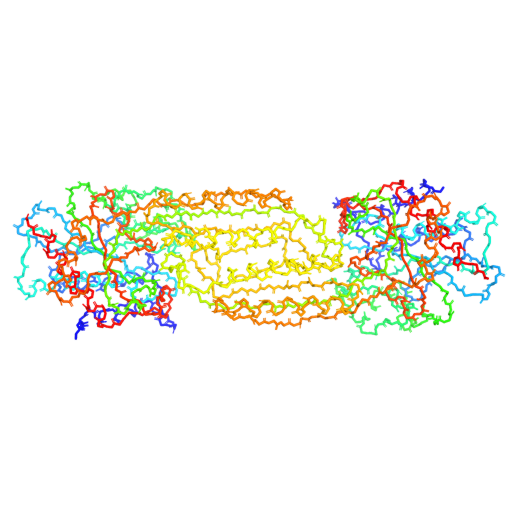A N 1
ATOM 2820 C CA . GLU A 1 384 ? -22.632 -0.450 8.540 1.00 19.22 384 GLU A CA 1
ATOM 2821 C C . GLU A 1 384 ? -21.915 0.820 8.897 1.00 18.85 384 GLU A C 1
ATOM 2822 O O . GLU A 1 384 ? -22.553 1.828 9.201 1.00 19.40 384 GLU A O 1
ATOM 2828 N N . TRP A 1 385 ? -20.592 0.789 8.853 1.00 18.08 385 TRP A N 1
ATOM 2829 C CA . TRP A 1 385 ? -19.824 1.944 9.285 1.00 17.13 385 TRP A CA 1
ATOM 2830 C C . TRP A 1 385 ? -18.513 2.192 8.547 1.00 16.60 385 TRP A C 1
ATOM 2831 O O . TRP A 1 385 ? -17.696 1.280 8.369 1.00 16.54 385 TRP A O 1
ATOM 2842 N N . SER A 1 386 ? -18.306 3.454 8.186 1.00 16.14 386 SER A N 1
ATOM 2843 C CA . SER A 1 386 ? -17.010 3.950 7.717 1.00 16.28 386 SER A CA 1
ATOM 2844 C C . SER A 1 386 ? -16.496 5.180 8.499 1.00 16.23 386 SER A C 1
ATOM 2845 O O . SER A 1 386 ? -17.284 6.070 8.834 1.00 16.22 386 SER A O 1
ATOM 2848 N N . THR A 1 387 ? -15.186 5.250 8.757 1.00 15.92 387 THR A N 1
ATOM 2849 C CA . THR A 1 387 ? -14.641 6.360 9.553 1.00 15.79 387 THR A CA 1
ATOM 2850 C C . THR A 1 387 ? -14.527 7.650 8.752 1.00 16.16 387 THR A C 1
ATOM 2851 O O . THR A 1 387 ? -14.240 7.628 7.548 1.00 16.53 387 THR A O 1
ATOM 2855 N N . LYS A 1 388 ? -14.796 8.770 9.421 1.00 16.44 388 LYS A N 1
ATOM 2856 C CA . LYS A 1 388 ? -14.711 10.098 8.823 1.00 16.85 388 LYS A CA 1
ATOM 2857 C C . LYS A 1 388 ? -13.416 10.203 8.021 1.00 17.53 388 LYS A C 1
ATOM 2858 O O . LYS A 1 388 ? -13.412 10.631 6.864 1.00 17.82 388 LYS A O 1
ATOM 2862 N N . GLU A 1 389 ? -12.325 9.787 8.652 1.00 17.58 389 GLU A N 1
ATOM 2863 C CA . GLU A 1 389 ? -11.009 9.846 8.067 1.00 17.99 389 GLU A CA 1
ATOM 2864 C C . GLU A 1 389 ? -10.923 9.025 6.779 1.00 17.39 389 GLU A C 1
ATOM 2865 O O . GLU A 1 389 ? -10.485 9.528 5.722 1.00 16.81 389 GLU A O 1
ATOM 2871 N N . ASP A 1 390 ? -11.347 7.767 6.889 1.00 16.52 390 ASP A N 1
ATOM 2872 C CA . ASP A 1 390 ? -11.397 6.875 5.765 1.00 15.90 390 ASP A CA 1
ATOM 2873 C C . ASP A 1 390 ? -12.195 7.515 4.622 1.00 15.82 390 ASP A C 1
ATOM 2874 O O . ASP A 1 390 ? -11.711 7.601 3.485 1.00 14.86 390 ASP A O 1
ATOM 2879 N N . CYS A 1 391 ? -13.397 7.998 4.929 1.00 15.72 391 CYS A N 1
ATOM 2880 C CA . CYS A 1 391 ? -14.203 8.674 3.908 1.00 16.01 391 CYS A CA 1
ATOM 2881 C C . CYS A 1 391 ? -13.455 9.827 3.199 1.00 16.05 391 CYS A C 1
ATOM 2882 O O . CYS A 1 391 ? -13.460 9.920 1.969 1.00 16.08 391 CYS A O 1
ATOM 2885 N N . ALA A 1 392 ? -12.791 10.674 3.981 1.00 16.02 392 ALA A N 1
ATOM 2886 C CA . ALA A 1 392 ? -12.036 11.797 3.454 1.00 15.64 392 ALA A CA 1
ATOM 2887 C C . ALA A 1 392 ? -10.938 11.287 2.539 1.00 15.37 392 ALA A C 1
ATOM 2888 O O . ALA A 1 392 ? -10.742 11.808 1.429 1.00 16.19 392 ALA A O 1
ATOM 2890 N N . ALA A 1 393 ? -10.241 10.256 3.000 1.00 14.32 393 ALA A N 1
ATOM 2891 C CA . ALA A 1 393 ? -9.193 9.629 2.220 1.00 13.52 393 ALA A CA 1
ATOM 2892 C C . ALA A 1 393 ? -9.704 9.193 0.842 1.00 12.95 393 ALA A C 1
ATOM 2893 O O . ALA A 1 393 ? -9.040 9.437 -0.163 1.00 12.65 393 ALA A O 1
ATOM 2895 N N . GLY A 1 394 ? -10.885 8.568 0.809 1.00 12.67 394 GLY A N 1
ATOM 2896 C CA . GLY A 1 394 ? -11.470 8.048 -0.430 1.00 12.46 394 GLY A CA 1
ATOM 2897 C C . GLY A 1 394 ? -11.774 9.215 -1.341 1.00 12.59 394 GLY A C 1
ATOM 2898 O O . GLY A 1 394 ? -11.365 9.249 -2.505 1.00 12.00 394 GLY A O 1
ATOM 2899 N N . ALA A 1 395 ? -12.472 10.194 -0.772 1.00 12.76 395 ALA A N 1
ATOM 2900 C CA . ALA A 1 395 ? -12.875 11.382 -1.480 1.00 13.01 395 ALA A CA 1
ATOM 2901 C C . ALA A 1 395 ? -11.679 12.172 -2.040 1.00 13.52 395 ALA A C 1
ATOM 2902 O O . ALA A 1 395 ? -11.727 12.637 -3.186 1.00 13.62 395 ALA A O 1
ATOM 2904 N N . GLU A 1 396 ? -10.606 12.308 -1.259 1.00 13.29 396 GLU A N 1
ATOM 2905 C CA . GLU A 1 396 ? -9.395 12.941 -1.771 1.00 13.34 396 GLU A CA 1
ATOM 2906 C C . GLU A 1 396 ? -8.842 12.120 -2.946 1.00 13.25 396 GLU A C 1
ATOM 2907 O O . GLU A 1 396 ? -8.338 12.685 -3.912 1.00 13.66 396 GLU A O 1
ATOM 2911 N N . VAL A 1 397 ? -8.934 10.790 -2.883 1.00 12.64 397 VAL A N 1
ATOM 2912 C CA . VAL A 1 397 ? -8.423 9.979 -3.987 1.00 11.94 397 VAL A CA 1
ATOM 2913 C C . VAL A 1 397 ? -9.330 10.164 -5.198 1.00 11.80 397 VAL A C 1
ATOM 2914 O O . VAL A 1 397 ? -8.866 10.241 -6.341 1.00 11.69 397 VAL A O 1
ATOM 2918 N N . LEU A 1 398 ? -10.627 10.269 -4.916 1.00 11.77 398 LEU A N 1
ATOM 2919 C CA . LEU A 1 398 ? -11.651 10.439 -5.937 1.00 11.01 398 LEU A CA 1
ATOM 2920 C C . LEU A 1 398 ? -11.420 11.756 -6.638 1.00 11.05 398 LEU A C 1
ATOM 2921 O O . LEU A 1 398 ? -11.590 11.856 -7.872 1.00 11.66 398 LEU A O 1
ATOM 2926 N N . TYR A 1 399 ? -11.019 12.758 -5.851 1.00 10.17 399 TYR A N 1
ATOM 2927 C CA . TYR A 1 399 ? -10.805 14.100 -6.356 1.00 9.54 399 TYR A CA 1
ATOM 2928 C C . TYR A 1 399 ? -9.845 14.047 -7.491 1.00 9.73 399 TYR A C 1
ATOM 2929 O O . TYR A 1 399 ? -10.229 14.335 -8.603 1.00 10.45 399 TYR A O 1
ATOM 2938 N N . HIS A 1 400 ? -8.608 13.639 -7.221 1.00 9.82 400 HIS A N 1
ATOM 2939 C CA . HIS A 1 400 ? -7.559 13.579 -8.248 1.00 9.66 400 HIS A CA 1
ATOM 2940 C C . HIS A 1 400 ? -7.809 12.553 -9.336 1.00 9.20 400 HIS A C 1
ATOM 2941 O O . HIS A 1 400 ? -7.205 12.633 -10.410 1.00 9.04 400 HIS A O 1
ATOM 2948 N N . THR A 1 401 ? -8.677 11.582 -9.066 1.00 8.36 401 THR A N 1
ATOM 2949 C CA . THR A 1 401 ? -9.049 10.653 -10.111 1.00 7.97 401 THR A CA 1
ATOM 2950 C C . THR A 1 401 ? -9.906 11.420 -11.098 1.00 8.23 401 THR A C 1
ATOM 2951 O O . THR A 1 401 ? -9.573 11.514 -12.275 1.00 7.85 401 THR A O 1
ATOM 2955 N N . VAL A 1 402 ? -10.990 12.007 -10.595 1.00 8.72 402 VAL A N 1
ATOM 2956 C CA . VAL A 1 402 ? -11.843 12.876 -11.408 1.00 9.14 402 VAL A CA 1
ATOM 2957 C C . VAL A 1 402 ? -11.020 13.935 -12.149 1.00 9.37 402 VAL A C 1
ATOM 2958 O O . VAL A 1 402 ? -11.278 14.201 -13.317 1.00 9.49 402 VAL A O 1
ATOM 2962 N N . TRP A 1 403 ? -10.013 14.508 -11.483 1.00 9.64 403 TRP A N 1
ATOM 2963 C CA . TRP A 1 403 ? -9.205 15.558 -12.096 1.00 10.26 403 TRP A CA 1
ATOM 2964 C C . TRP A 1 403 ? -8.457 15.033 -13.334 1.00 10.58 403 TRP A C 1
ATOM 2965 O O . TRP A 1 403 ? -8.505 15.651 -14.394 1.00 10.15 403 TRP A O 1
ATOM 2976 N N . GLN A 1 404 ? -7.813 13.877 -13.199 1.00 10.81 404 GLN A N 1
ATOM 2977 C CA . GLN A 1 404 ? -7.012 13.320 -14.264 1.00 11.43 404 GLN A CA 1
ATOM 2978 C C . GLN A 1 404 ? -7.879 12.946 -15.440 1.00 11.46 404 GLN A C 1
ATOM 2979 O O . GLN A 1 404 ? -7.466 13.038 -16.590 1.00 11.69 404 GLN A O 1
ATOM 2985 N N . LEU A 1 405 ? -9.093 12.520 -15.150 1.00 11.56 405 LEU A N 1
ATOM 2986 C CA . LEU A 1 405 ? -9.982 12.045 -16.184 1.00 11.41 405 LEU A CA 1
ATOM 2987 C C . LEU A 1 405 ? -10.650 13.185 -16.898 1.00 11.76 405 LEU A C 1
ATOM 2988 O O . LEU A 1 405 ? -11.296 12.981 -17.923 1.00 11.60 405 LEU A O 1
ATOM 2993 N N . ALA A 1 406 ? -10.521 14.385 -16.351 1.00 12.34 406 ALA A N 1
ATOM 2994 C CA . ALA A 1 406 ? -11.195 15.519 -16.947 1.00 13.34 406 ALA A CA 1
ATOM 2995 C C . ALA A 1 406 ? -10.244 16.372 -17.787 1.00 13.85 406 ALA A C 1
ATOM 2996 O O . ALA A 1 406 ? -10.616 17.440 -18.290 1.00 13.49 406 ALA A O 1
ATOM 2998 N N . GLN A 1 407 ? -9.026 15.874 -17.948 1.00 14.85 407 GLN A N 1
ATOM 2999 C CA . GLN A 1 407 ? -8.026 16.544 -18.767 1.00 16.44 407 GLN A CA 1
ATOM 3000 C C . GLN A 1 407 ? -8.267 16.241 -20.247 1.00 17.26 407 GLN A C 1
ATOM 3001 O O . GLN A 1 407 ? -8.821 15.183 -20.586 1.00 17.20 407 GLN A O 1
ATOM 3007 N N . GLY A 1 408 ? -7.860 17.181 -21.108 1.00 18.28 408 GLY A N 1
ATOM 3008 C CA . GLY A 1 408 ? -7.893 17.003 -22.569 1.00 19.06 408 GLY A CA 1
ATOM 3009 C C . GLY A 1 408 ? -6.498 16.853 -23.160 1.00 19.69 408 GLY A C 1
ATOM 3010 O O . GLY A 1 408 ? -5.877 15.782 -23.066 1.00 19.87 408 GLY A O 1
ATOM 3011 N N . GLN B 1 3 ? -42.293 -75.162 5.966 1.00 17.29 3 GLN B N 1
ATOM 3012 C CA . GLN B 1 3 ? -41.111 -74.860 6.852 1.00 18.63 3 GLN B CA 1
ATOM 3013 C C . GLN B 1 3 ? -41.222 -73.552 7.638 1.00 18.40 3 GLN B C 1
ATOM 3014 O O . GLN B 1 3 ? -40.908 -72.487 7.114 1.00 19.42 3 GLN B O 1
ATOM 3020 N N . GLY B 1 4 ? -41.625 -73.633 8.895 1.00 17.72 4 GLY B N 1
ATOM 3021 C CA . GLY B 1 4 ? -41.895 -72.436 9.665 1.00 15.43 4 GLY B CA 1
ATOM 3022 C C . GLY B 1 4 ? -43.147 -71.783 9.141 1.00 14.53 4 GLY B C 1
ATOM 3023 O O . GLY B 1 4 ? -43.201 -70.566 9.055 1.00 15.04 4 GLY B O 1
ATOM 3024 N N . GLU B 1 5 ? -44.152 -72.595 8.805 1.00 13.37 5 GLU B N 1
ATOM 3025 C CA . GLU B 1 5 ? -45.428 -72.121 8.280 1.00 13.08 5 GLU B CA 1
ATOM 3026 C C . GLU B 1 5 ? -46.219 -71.285 9.253 1.00 12.24 5 GLU B C 1
ATOM 3027 O O . GLU B 1 5 ? -46.490 -70.118 9.010 1.00 12.69 5 GLU B O 1
ATOM 3033 N N . ARG B 1 6 ? -46.627 -71.909 10.348 1.00 11.41 6 ARG B N 1
ATOM 3034 C CA . ARG B 1 6 ? -47.421 -71.252 11.372 1.00 9.90 6 ARG B CA 1
ATOM 3035 C C . ARG B 1 6 ? -46.824 -69.894 11.741 1.00 9.38 6 ARG B C 1
ATOM 3036 O O . ARG B 1 6 ? -47.554 -68.903 11.875 1.00 9.23 6 ARG B O 1
ATOM 3044 N N . LEU B 1 7 ? -45.503 -69.843 11.905 1.00 8.54 7 LEU B N 1
ATOM 3045 C CA . LEU B 1 7 ? -44.870 -68.585 12.267 1.00 7.68 7 LEU B CA 1
ATOM 3046 C C . LEU B 1 7 ? -45.031 -67.595 11.138 1.00 7.47 7 LEU B C 1
ATOM 3047 O O . LEU B 1 7 ? -45.356 -66.445 11.386 1.00 7.32 7 LEU B O 1
ATOM 3052 N N . TRP B 1 8 ? -44.816 -68.038 9.909 1.00 7.32 8 TRP B N 1
ATOM 3053 C CA . TRP B 1 8 ? -44.869 -67.111 8.790 1.00 8.30 8 TRP B CA 1
ATOM 3054 C C . TRP B 1 8 ? -46.283 -66.606 8.578 1.00 9.00 8 TRP B C 1
ATOM 3055 O O . TRP B 1 8 ? -46.511 -65.430 8.299 1.00 9.92 8 TRP B O 1
ATOM 3066 N N . GLN B 1 9 ? -47.234 -67.505 8.736 1.00 9.54 9 GLN B N 1
ATOM 3067 C CA . GLN B 1 9 ? -48.621 -67.184 8.538 1.00 10.31 9 GLN B CA 1
ATOM 3068 C C . GLN B 1 9 ? -49.065 -66.157 9.569 1.00 9.53 9 GLN B C 1
ATOM 3069 O O . GLN B 1 9 ? -49.941 -65.327 9.294 1.00 9.79 9 GLN B O 1
ATOM 3075 N N . ARG B 1 10 ? -48.467 -66.207 10.760 1.00 8.59 10 ARG B N 1
ATOM 3076 C CA . ARG B 1 10 ? -48.851 -65.276 11.824 1.00 7.37 10 ARG B CA 1
ATOM 3077 C C . ARG B 1 10 ? -48.274 -63.883 11.595 1.00 6.61 10 ARG B C 1
ATOM 3078 O O . ARG B 1 10 ? -48.906 -62.856 11.884 1.00 6.59 10 ARG B O 1
ATOM 3086 N N . LEU B 1 11 ? -47.081 -63.864 11.041 1.00 5.66 11 LEU B N 1
ATOM 3087 C CA . LEU B 1 11 ? -46.426 -62.642 10.679 1.00 5.22 11 LEU B CA 1
ATOM 3088 C C . LEU B 1 11 ? -47.208 -61.930 9.581 1.00 5.74 11 LEU B C 1
ATOM 3089 O O . LEU B 1 11 ? -47.452 -60.727 9.659 1.00 5.54 11 LEU B O 1
ATOM 3094 N N . MET B 1 12 ? -47.609 -62.679 8.561 1.00 5.99 12 MET B N 1
ATOM 3095 C CA . MET B 1 12 ? -48.411 -62.098 7.496 1.00 6.65 12 MET B CA 1
ATOM 3096 C C . MET B 1 12 ? -49.732 -61.552 8.066 1.00 6.77 12 MET B C 1
ATOM 3097 O O . MET B 1 12 ? -50.104 -60.412 7.791 1.00 7.16 12 MET B O 1
ATOM 3102 N N . GLU B 1 13 ? -50.395 -62.339 8.906 1.00 6.82 13 GLU B N 1
ATOM 3103 C CA . GLU B 1 13 ? -51.676 -61.953 9.480 1.00 7.32 13 GLU B CA 1
ATOM 3104 C C . GLU B 1 13 ? -51.564 -60.711 10.366 1.00 7.59 13 GLU B C 1
ATOM 3105 O O . GLU B 1 13 ? -52.319 -59.753 10.210 1.00 7.60 13 GLU B O 1
ATOM 3111 N N . LEU B 1 14 ? -50.604 -60.717 11.287 1.00 7.29 14 LEU B N 1
ATOM 3112 C CA . LEU B 1 14 ? -50.399 -59.567 12.145 1.00 6.58 14 LEU B CA 1
ATOM 3113 C C . LEU B 1 14 ? -50.037 -58.351 11.328 1.00 6.40 14 LEU B C 1
ATOM 3114 O O . LEU B 1 14 ? -50.420 -57.236 11.657 1.00 6.62 14 LEU B O 1
ATOM 3119 N N . GLY B 1 15 ? -49.313 -58.583 10.242 1.00 6.47 15 GLY B N 1
ATOM 3120 C CA . GLY B 1 15 ? -48.904 -57.522 9.334 1.00 5.91 15 GLY B CA 1
ATOM 3121 C C . GLY B 1 15 ? -50.072 -56.779 8.731 1.00 5.57 15 GLY B C 1
ATOM 3122 O O . GLY B 1 15 ? -49.902 -55.720 8.140 1.00 5.65 15 GLY B O 1
ATOM 3123 N N . GLU B 1 16 ? -51.266 -57.328 8.864 1.00 5.38 16 GLU B N 1
ATOM 3124 C CA . GLU B 1 16 ? -52.427 -56.634 8.334 1.00 5.71 16 GLU B CA 1
ATOM 3125 C C . GLU B 1 16 ? -52.889 -55.520 9.281 1.00 5.13 16 GLU B C 1
ATOM 3126 O O . GLU B 1 16 ? -53.551 -54.568 8.851 1.00 5.12 16 GLU B O 1
ATOM 3132 N N . VAL B 1 17 ? -52.514 -55.623 10.553 1.00 4.20 17 VAL B N 1
ATOM 3133 C CA . VAL B 1 17 ? -53.054 -54.733 11.550 1.00 3.23 17 VAL B CA 1
ATOM 3134 C C . VAL B 1 17 ? -52.294 -53.416 11.538 1.00 4.04 17 VAL B C 1
ATOM 3135 O O . VAL B 1 17 ? -51.123 -53.331 11.952 1.00 4.01 17 VAL B O 1
ATOM 3139 N N . GLY B 1 18 ? -52.974 -52.386 11.056 1.00 4.55 18 GLY B N 1
ATOM 3140 C CA . GLY B 1 18 ? -52.350 -51.099 10.843 1.00 5.70 18 GLY B CA 1
ATOM 3141 C C . GLY B 1 18 ? -51.500 -51.015 9.581 1.00 7.11 18 GLY B C 1
ATOM 3142 O O . GLY B 1 18 ? -50.664 -50.117 9.466 1.00 7.60 18 GLY B O 1
ATOM 3143 N N . LYS B 1 19 ? -51.702 -51.944 8.643 1.00 8.05 19 LYS B N 1
ATOM 3144 C CA . LYS B 1 19 ? -51.055 -51.903 7.340 1.00 9.23 19 LYS B CA 1
ATOM 3145 C C . LYS B 1 19 ? -51.419 -50.594 6.648 1.00 9.94 19 LYS B C 1
ATOM 3146 O O . LYS B 1 19 ? -52.563 -50.118 6.757 1.00 10.24 19 LYS B O 1
ATOM 3152 N N . GLN B 1 20 ? -50.445 -50.014 5.954 1.00 10.04 20 GLN B N 1
ATOM 3153 C CA . GLN B 1 20 ? -50.646 -48.776 5.213 1.00 10.13 20 GLN B CA 1
ATOM 3154 C C . GLN B 1 20 ? -50.910 -49.071 3.738 1.00 10.54 20 GLN B C 1
ATOM 3155 O O . GLN B 1 20 ? -50.824 -50.210 3.308 1.00 11.13 20 GLN B O 1
ATOM 3161 N N . PRO B 1 21 ? -51.243 -48.053 2.942 1.00 10.90 21 PRO B N 1
ATOM 3162 C CA . PRO B 1 21 ? -51.257 -48.356 1.524 1.00 10.99 21 PRO B CA 1
ATOM 3163 C C . PRO B 1 21 ? -49.888 -48.784 1.017 1.00 11.07 21 PRO B C 1
ATOM 3164 O O . PRO B 1 21 ? -49.809 -49.558 0.069 1.00 11.38 21 PRO B O 1
ATOM 3168 N N . SER B 1 22 ? -48.826 -48.320 1.676 1.00 11.31 22 SER B N 1
ATOM 3169 C CA . SER B 1 22 ? -47.439 -48.697 1.340 1.00 11.45 22 SER B CA 1
ATOM 3170 C C . SER B 1 22 ? -47.093 -50.169 1.540 1.00 11.32 22 SER B C 1
ATOM 3171 O O . SER B 1 22 ? -46.105 -50.633 0.989 1.00 10.83 22 SER B O 1
ATOM 3174 N N . GLY B 1 23 ? -47.866 -50.891 2.350 1.00 11.38 23 GLY B N 1
ATOM 3175 C CA . GLY B 1 23 ? -47.498 -52.255 2.710 1.00 11.62 23 GLY B CA 1
ATOM 3176 C C . GLY B 1 23 ? -46.843 -52.276 4.080 1.00 12.20 23 GLY B C 1
ATOM 3177 O O . GLY B 1 23 ? -46.903 -53.287 4.786 1.00 13.18 23 GLY B O 1
ATOM 3178 N N . GLY B 1 24 ? -46.255 -51.148 4.488 1.00 11.87 24 GLY B N 1
ATOM 3179 C CA . GLY B 1 24 ? -45.677 -51.025 5.830 1.00 11.20 24 GLY B CA 1
ATOM 3180 C C . GLY B 1 24 ? -46.730 -50.923 6.921 1.00 10.45 24 GLY B C 1
ATOM 3181 O O . GLY B 1 24 ? -47.933 -50.928 6.630 1.00 10.40 24 GLY B O 1
ATOM 3182 N N . VAL B 1 25 ? -46.293 -50.836 8.179 1.00 9.52 25 VAL B N 1
ATOM 3183 C CA . VAL B 1 25 ? -47.253 -50.696 9.273 1.00 8.48 25 VAL B CA 1
ATOM 3184 C C . VAL B 1 25 ? -47.009 -49.506 10.189 1.00 7.77 25 VAL B C 1
ATOM 3185 O O . VAL B 1 25 ? -45.895 -48.969 10.278 1.00 7.73 25 VAL B O 1
ATOM 3189 N N . THR B 1 26 ? -48.087 -49.089 10.841 1.00 6.84 26 THR B N 1
ATOM 3190 C CA . THR B 1 26 ? -48.023 -48.068 11.869 1.00 6.53 26 THR B CA 1
ATOM 3191 C C . THR B 1 26 ? -48.915 -48.503 13.021 1.00 6.00 26 THR B C 1
ATOM 3192 O O . THR B 1 26 ? -50.145 -48.580 12.872 1.00 5.49 26 THR B O 1
ATOM 3196 N N . ARG B 1 27 ? -48.272 -48.815 14.143 1.00 5.23 27 ARG B N 1
ATOM 3197 C CA . ARG B 1 27 ? -48.958 -49.114 15.407 1.00 5.29 27 ARG B CA 1
ATOM 3198 C C . ARG B 1 27 ? -48.288 -48.365 16.520 1.00 5.40 27 ARG B C 1
ATOM 3199 O O . ARG B 1 27 ? -47.187 -48.728 16.967 1.00 5.15 27 ARG B O 1
ATOM 3207 N N . LEU B 1 28 ? -48.950 -47.310 16.961 1.00 5.93 28 LEU B N 1
ATOM 3208 C CA . LEU B 1 28 ? -48.445 -46.544 18.071 1.00 6.38 28 LEU B CA 1
ATOM 3209 C C . LEU B 1 28 ? -49.030 -47.157 19.324 1.00 6.74 28 LEU B C 1
ATOM 3210 O O . LEU B 1 28 ? -50.097 -47.752 19.278 1.00 5.80 28 LEU B O 1
ATOM 3215 N N . SER B 1 29 ? -48.298 -47.038 20.427 1.00 7.66 29 SER B N 1
ATOM 3216 C CA . SER B 1 29 ? -48.789 -47.464 21.713 1.00 8.88 29 SER B CA 1
ATOM 3217 C C . SER B 1 29 ? -50.129 -46.784 22.019 1.00 9.59 29 SER B C 1
ATOM 3218 O O . SER B 1 29 ? -50.353 -45.618 21.624 1.00 9.37 29 SER B O 1
ATOM 3221 N N . PHE B 1 30 ? -51.007 -47.529 22.709 1.00 9.81 30 PHE B N 1
ATOM 3222 C CA . PHE B 1 30 ? -52.239 -46.967 23.258 1.00 10.14 30 PHE B CA 1
ATOM 3223 C C . PHE B 1 30 ? -53.115 -46.450 22.130 1.00 10.63 30 PHE B C 1
ATOM 3224 O O . PHE B 1 30 ? -53.627 -45.338 22.154 1.00 11.05 30 PHE B O 1
ATOM 3232 N N . THR B 1 31 ? -53.256 -47.283 21.116 1.00 10.87 31 THR B N 1
ATOM 3233 C CA . THR B 1 31 ? -54.101 -46.973 19.996 1.00 10.59 31 THR B CA 1
ATOM 3234 C C . THR B 1 31 ? -54.937 -48.228 19.772 1.00 10.65 31 THR B C 1
ATOM 3235 O O . THR B 1 31 ? -54.601 -49.304 20.287 1.00 10.65 31 THR B O 1
ATOM 3239 N N . ALA B 1 32 ? -56.021 -48.095 19.013 1.00 10.55 32 ALA B N 1
ATOM 3240 C CA . ALA B 1 32 ? -56.857 -49.242 18.683 1.00 10.63 32 ALA B CA 1
ATOM 3241 C C . ALA B 1 32 ? -56.091 -50.288 17.896 1.00 10.79 32 ALA B C 1
ATOM 3242 O O . ALA B 1 32 ? -56.341 -51.478 18.049 1.00 11.18 32 ALA B O 1
ATOM 3244 N N . GLU B 1 33 ? -55.163 -49.840 17.056 1.00 11.27 33 GLU B N 1
ATOM 3245 C CA . GLU B 1 33 ? -54.350 -50.742 16.247 1.00 11.88 33 GLU B CA 1
ATOM 3246 C C . GLU B 1 33 ? -53.444 -51.606 17.101 1.00 11.95 33 GLU B C 1
ATOM 3247 O O . GLU B 1 33 ? -53.484 -52.836 16.958 1.00 12.11 33 GLU B O 1
ATOM 3253 N N . GLU B 1 34 ? -52.623 -51.016 17.977 1.00 12.00 34 GLU B N 1
ATOM 3254 C CA . GLU B 1 34 ? -51.815 -51.902 18.849 1.00 12.80 34 GLU B CA 1
ATOM 3255 C C . GLU B 1 34 ? -52.717 -52.793 19.713 1.00 12.22 34 GLU B C 1
ATOM 3256 O O . GLU B 1 34 ? -52.383 -53.952 19.987 1.00 12.33 34 GLU B O 1
ATOM 3262 N N . ARG B 1 35 ? -53.885 -52.276 20.074 1.00 11.41 35 ARG B N 1
ATOM 3263 C CA . ARG B 1 35 ? -54.826 -53.075 20.808 1.00 11.14 35 ARG B CA 1
ATOM 3264 C C . ARG B 1 35 ? -55.265 -54.275 20.007 1.00 10.83 35 ARG B C 1
ATOM 3265 O O . ARG B 1 35 ? -55.296 -55.401 20.538 1.00 10.96 35 ARG B O 1
ATOM 3273 N N . ARG B 1 36 ? -55.608 -54.046 18.742 1.00 10.14 36 ARG B N 1
ATOM 3274 C CA . ARG B 1 36 ? -55.999 -55.149 17.880 1.00 10.08 36 ARG B CA 1
ATOM 3275 C C . ARG B 1 36 ? -54.837 -56.150 17.822 1.00 9.72 36 ARG B C 1
ATOM 3276 O O . ARG B 1 36 ? -55.043 -57.359 17.956 1.00 10.90 36 ARG B O 1
ATOM 3280 N N . ALA B 1 37 ? -53.624 -55.632 17.695 1.00 8.78 37 ALA B N 1
ATOM 3281 C CA . ALA B 1 37 ? -52.414 -56.455 17.611 1.00 8.42 37 ALA B CA 1
ATOM 3282 C C . ALA B 1 37 ? -52.201 -57.294 18.849 1.00 7.91 37 ALA B C 1
ATOM 3283 O O . ALA B 1 37 ? -51.911 -58.487 18.754 1.00 7.93 37 ALA B O 1
ATOM 3285 N N . LYS B 1 38 ? -52.319 -56.643 20.012 1.00 7.72 38 LYS B N 1
ATOM 3286 C CA A LYS B 1 38 ? -52.136 -57.288 21.312 0.70 7.11 38 LYS B CA 1
ATOM 3287 C CA B LYS B 1 38 ? -52.117 -57.321 21.283 0.30 6.91 38 LYS B CA 1
ATOM 3288 C C . LYS B 1 38 ? -53.113 -58.467 21.448 1.00 6.81 38 LYS B C 1
ATOM 3289 O O . LYS B 1 38 ? -52.743 -59.536 21.898 1.00 6.56 38 LYS B O 1
ATOM 3300 N N . ASP B 1 39 ? -54.370 -58.252 21.038 1.00 6.94 39 ASP B N 1
ATOM 3301 C CA . ASP B 1 39 ? -55.446 -59.265 21.183 1.00 6.86 39 ASP B CA 1
ATOM 3302 C C . ASP B 1 39 ? -55.242 -60.389 20.191 1.00 6.58 39 ASP B C 1
ATOM 3303 O O . ASP B 1 39 ? -55.538 -61.552 20.466 1.00 6.89 39 ASP B O 1
ATOM 3308 N N . LEU B 1 40 ? -54.735 -60.041 19.021 1.00 5.72 40 LEU B N 1
ATOM 3309 C CA . LEU B 1 40 ? -54.462 -61.045 18.065 1.00 4.85 40 LEU B CA 1
ATOM 3310 C C . LEU B 1 40 ? -53.334 -61.939 18.572 1.00 4.88 40 LEU B C 1
ATOM 3311 O O . LEU B 1 40 ? -53.449 -63.166 18.529 1.00 5.34 40 LEU B O 1
ATOM 3316 N N . VAL B 1 41 ? -52.255 -61.345 19.069 1.00 4.51 41 VAL B N 1
ATOM 3317 C CA . VAL B 1 41 ? -51.131 -62.148 19.563 1.00 4.15 41 VAL B CA 1
ATOM 3318 C C . VAL B 1 41 ? -51.614 -63.002 20.749 1.00 4.84 41 VAL B C 1
ATOM 3319 O O . VAL B 1 41 ? -51.319 -64.196 20.844 1.00 4.76 41 VAL B O 1
ATOM 3323 N N . ALA B 1 42 ? -52.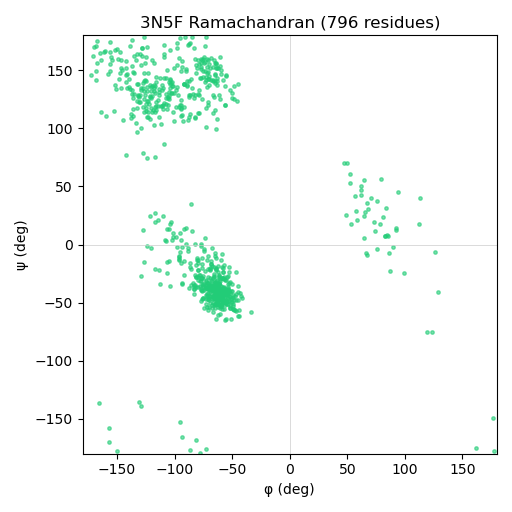414 -62.379 21.615 1.00 5.23 42 ALA B N 1
ATOM 3324 C CA . ALA B 1 42 ? -53.062 -63.039 22.750 1.00 5.24 42 ALA B CA 1
ATOM 3325 C C . ALA B 1 42 ? -53.859 -64.272 22.387 1.00 5.28 42 ALA B C 1
ATOM 3326 O O . ALA B 1 42 ? -53.946 -65.207 23.183 1.00 5.29 42 ALA B O 1
ATOM 3328 N N . SER B 1 43 ? -54.466 -64.274 21.204 1.00 5.85 43 SER B N 1
ATOM 3329 C CA . SER B 1 43 ? -55.263 -65.439 20.773 1.00 6.29 43 SER B CA 1
ATOM 3330 C C . SER B 1 43 ? -54.327 -66.570 20.367 1.00 6.34 43 SER B C 1
ATOM 3331 O O . SER B 1 43 ? -54.691 -67.739 20.455 1.00 6.88 43 SER B O 1
ATOM 3334 N N . TYR B 1 44 ? -53.119 -66.207 19.926 1.00 6.66 44 TYR B N 1
ATOM 3335 C CA . TYR B 1 44 ? -52.056 -67.178 19.592 1.00 6.51 44 TYR B CA 1
ATOM 3336 C C . TYR B 1 44 ? -51.480 -67.735 20.905 1.00 6.43 44 TYR B C 1
ATOM 3337 O O . TYR B 1 44 ? -51.075 -68.904 20.999 1.00 5.80 44 TYR B O 1
ATOM 3346 N N . MET B 1 45 ? -51.443 -66.872 21.919 1.00 6.43 45 MET B N 1
ATOM 3347 C CA . MET B 1 45 ? -50.991 -67.272 23.247 1.00 6.41 45 MET B CA 1
ATOM 3348 C C . MET B 1 45 ? -51.978 -68.290 23.836 1.00 6.46 45 MET B C 1
ATOM 3349 O O . MET B 1 45 ? -51.576 -69.336 24.368 1.00 6.50 45 MET B O 1
ATOM 3354 N N . ARG B 1 46 ? -53.272 -68.026 23.700 1.00 6.31 46 ARG B N 1
ATOM 3355 C CA . ARG B 1 46 ? -54.230 -69.032 24.161 1.00 6.36 46 ARG B CA 1
ATOM 3356 C C . ARG B 1 46 ? -54.061 -70.339 23.413 1.00 5.52 46 ARG B C 1
ATOM 3357 O O . ARG B 1 46 ? -54.063 -71.391 24.029 1.00 5.01 46 ARG B O 1
ATOM 3365 N N . GLU B 1 47 ? -53.893 -70.268 22.095 1.00 5.01 47 GLU B N 1
ATOM 3366 C CA . GLU B 1 47 ? -53.865 -71.479 21.300 1.00 5.23 47 GLU B CA 1
ATOM 3367 C C . GLU B 1 47 ? -52.749 -72.392 21.821 1.00 5.38 47 GLU B C 1
ATOM 3368 O O . GLU B 1 47 ? -52.926 -73.608 21.932 1.00 5.18 47 GLU B O 1
ATOM 3371 N N . ALA B 1 48 ? -51.642 -71.766 22.229 1.00 5.82 48 ALA B N 1
ATOM 3372 C CA . ALA B 1 48 ? -50.434 -72.430 22.732 1.00 5.44 48 ALA B CA 1
ATOM 3373 C C . ALA B 1 48 ? -50.582 -72.998 24.148 1.00 5.90 48 ALA B C 1
ATOM 3374 O O . ALA B 1 48 ? -49.654 -73.646 24.666 1.00 6.61 48 ALA B O 1
ATOM 3376 N N . GLY B 1 49 ? -51.730 -72.763 24.784 1.00 5.76 49 GLY B N 1
ATOM 3377 C CA . GLY B 1 49 ? -51.956 -73.231 26.156 1.00 5.57 49 GLY B CA 1
ATOM 3378 C C . GLY B 1 49 ? -51.437 -72.305 27.238 1.00 5.81 49 GLY B C 1
ATOM 3379 O O . GLY B 1 49 ? -51.453 -72.643 28.410 1.00 6.48 49 GLY B O 1
ATOM 3380 N N . LEU B 1 50 ? -50.982 -71.124 26.852 1.00 5.95 50 LEU B N 1
ATOM 3381 C CA . LEU B 1 50 ? -50.429 -70.178 27.804 1.00 6.02 50 LEU B CA 1
ATOM 3382 C C . LEU B 1 50 ? -51.460 -69.549 28.736 1.00 5.86 50 LEU B C 1
ATOM 3383 O O . LEU B 1 50 ? -52.650 -69.513 28.438 1.00 5.86 50 LEU B O 1
ATOM 3388 N N . PHE B 1 51 ? -50.967 -69.046 29.856 1.00 6.05 51 PHE B N 1
ATOM 3389 C CA . PHE B 1 51 ? -51.743 -68.227 30.774 1.00 6.89 51 PHE B CA 1
ATOM 3390 C C . PHE B 1 51 ? -51.446 -66.783 30.380 1.00 6.82 51 PHE B C 1
ATOM 3391 O O . PHE B 1 51 ? -50.289 -66.360 30.416 1.00 7.13 51 PHE B O 1
ATOM 3399 N N . VAL B 1 52 ? -52.487 -66.039 30.006 1.00 6.61 52 VAL B N 1
ATOM 3400 C CA . VAL B 1 52 ? -52.340 -64.704 29.426 1.00 6.52 52 VAL B CA 1
ATOM 3401 C C . VAL B 1 52 ? -52.706 -63.584 30.391 1.00 6.95 52 VAL B C 1
ATOM 3402 O O . VAL B 1 52 ? -53.798 -63.569 30.960 1.00 7.16 52 VAL B O 1
ATOM 3406 N N . TYR B 1 53 ? -51.786 -62.644 30.566 1.00 7.51 53 TYR B N 1
ATOM 3407 C CA . TYR B 1 53 ? -52.077 -61.419 31.297 1.00 8.16 53 TYR B CA 1
ATOM 3408 C C . TYR B 1 53 ? -51.281 -60.239 30.800 1.00 7.96 53 TYR B C 1
ATOM 3409 O O . TYR B 1 53 ? -50.251 -60.406 30.144 1.00 7.39 53 TYR B O 1
ATOM 3418 N N . GLU B 1 54 ? -51.796 -59.052 31.120 1.00 8.47 54 GLU B N 1
ATOM 3419 C CA . GLU B 1 54 ? -51.087 -57.785 30.902 1.00 9.10 54 GLU B CA 1
ATOM 3420 C C . GLU B 1 54 ? -50.721 -57.216 32.245 1.00 8.43 54 GLU B C 1
ATOM 3421 O O . GLU B 1 54 ? -51.529 -57.213 33.159 1.00 9.35 54 GLU B O 1
ATOM 3427 N N . ASP B 1 55 ? -49.510 -56.711 32.367 1.00 7.63 55 ASP B N 1
ATOM 3428 C CA . ASP B 1 55 ? -49.133 -56.032 33.580 1.00 6.80 55 ASP B CA 1
ATOM 3429 C C . ASP B 1 55 ? -49.596 -54.562 33.666 1.00 6.18 55 ASP B C 1
ATOM 3430 O O . ASP B 1 55 ? -50.419 -54.082 32.873 1.00 5.69 55 ASP B O 1
ATOM 3435 N N . ALA B 1 56 ? -49.042 -53.883 34.668 1.00 5.42 56 ALA B N 1
ATOM 3436 C CA . ALA B 1 56 ? -49.332 -52.508 34.993 1.00 4.42 56 ALA B CA 1
ATOM 3437 C C . ALA B 1 56 ? -48.790 -51.559 33.938 1.00 4.16 56 ALA B C 1
ATOM 3438 O O . ALA B 1 56 ? -49.276 -50.443 33.804 1.00 4.09 56 ALA B O 1
ATOM 3440 N N . ALA B 1 57 ? -47.794 -52.002 33.175 1.00 3.82 57 ALA B N 1
ATOM 3441 C CA . ALA B 1 57 ? -47.285 -51.184 32.087 1.00 3.38 57 ALA B CA 1
ATOM 3442 C C . ALA B 1 57 ? -47.905 -51.471 30.711 1.00 3.93 57 ALA B C 1
ATOM 3443 O O . ALA B 1 57 ? -47.493 -50.865 29.701 1.00 3.95 57 ALA B O 1
ATOM 3445 N N . GLY B 1 58 ? -48.897 -52.374 30.660 1.00 3.75 58 GLY B N 1
ATOM 3446 C CA . GLY B 1 58 ? -49.547 -52.781 29.397 1.00 3.65 58 GLY B CA 1
ATOM 3447 C C . GLY B 1 58 ? -48.848 -53.924 28.646 1.00 4.65 58 GLY B C 1
ATOM 3448 O O . GLY B 1 58 ? -49.361 -54.420 27.643 1.00 4.93 58 GLY B O 1
ATOM 3449 N N . ASN B 1 59 ? -47.665 -54.331 29.123 1.00 5.19 59 ASN B N 1
ATOM 3450 C CA . ASN B 1 59 ? -46.945 -55.513 28.662 1.00 4.72 59 ASN B CA 1
ATOM 3451 C C . ASN B 1 59 ? -47.803 -56.741 28.594 1.00 5.26 59 ASN B C 1
ATOM 3452 O O . ASN B 1 59 ? -48.571 -56.991 29.498 1.00 5.40 59 ASN B O 1
ATOM 3457 N N . LEU B 1 60 ? -47.672 -57.511 27.519 1.00 5.84 60 LEU B N 1
ATOM 3458 C CA . LEU B 1 60 ? -48.536 -58.655 27.288 1.00 6.27 60 LEU B CA 1
ATOM 3459 C C . LEU B 1 60 ? -47.764 -59.923 27.507 1.00 7.19 60 LEU B C 1
ATOM 3460 O O . LEU B 1 60 ? -46.715 -60.126 26.897 1.00 8.83 60 LEU B O 1
ATOM 3465 N N . ILE B 1 61 ? -48.271 -60.801 28.359 1.00 7.46 61 ILE B N 1
ATOM 3466 C CA . ILE B 1 61 ? -47.483 -61.952 28.788 1.00 6.82 61 ILE B CA 1
ATOM 3467 C C . ILE B 1 61 ? -48.189 -63.297 28.623 1.00 7.20 61 ILE B C 1
ATOM 3468 O O . ILE B 1 61 ? -49.358 -63.448 28.968 1.00 7.32 61 ILE B O 1
ATOM 3473 N N . GLY B 1 62 ? -47.467 -64.277 28.097 1.00 7.16 62 GLY B N 1
ATOM 3474 C CA . GLY B 1 62 ? -47.965 -65.632 28.067 1.00 7.60 62 GLY B CA 1
ATOM 3475 C C . GLY B 1 62 ? -47.131 -66.572 28.902 1.00 8.37 62 GLY B C 1
ATOM 3476 O O . GLY B 1 62 ? -45.934 -66.757 28.638 1.00 8.90 62 GLY B O 1
ATOM 3477 N N . ARG B 1 63 ? -47.757 -67.186 29.906 1.00 8.85 63 ARG B N 1
ATOM 3478 C CA . ARG B 1 63 ? -47.029 -68.089 30.804 1.00 8.96 63 ARG B CA 1
ATOM 3479 C C . ARG B 1 63 ? -47.295 -69.551 30.564 1.00 9.71 63 ARG B C 1
ATOM 3480 O O . ARG B 1 63 ? -48.440 -70.010 30.475 1.00 8.84 63 ARG B O 1
ATOM 3488 N N . LYS B 1 64 ? -46.192 -70.273 30.484 1.00 11.20 64 LYS B N 1
ATOM 3489 C CA . LYS B 1 64 ? -46.180 -71.713 30.424 1.00 12.84 64 LYS B CA 1
ATOM 3490 C C . LYS B 1 64 ? -45.461 -72.195 31.682 1.00 13.84 64 LYS B C 1
ATOM 3491 O O . LYS B 1 64 ? -44.282 -71.875 31.903 1.00 13.25 64 LYS B O 1
ATOM 3497 N N . GLU B 1 65 ? -46.181 -72.948 32.508 1.00 15.19 65 GLU B N 1
ATOM 3498 C CA . GLU B 1 65 ? -45.666 -73.373 33.799 1.00 16.06 65 GLU B CA 1
ATOM 3499 C C . GLU B 1 65 ? -44.552 -74.390 33.639 1.00 16.47 65 GLU B C 1
ATOM 3500 O O . GLU B 1 65 ? -44.553 -75.191 32.697 1.00 16.73 65 GLU B O 1
ATOM 3506 N N . GLY B 1 66 ? -43.579 -74.310 34.542 1.00 17.00 66 GLY B N 1
ATOM 3507 C CA . GLY B 1 66 ? -42.535 -75.308 34.647 1.00 17.45 66 GLY B CA 1
ATOM 3508 C C . GLY B 1 66 ? -42.901 -76.284 35.752 1.00 18.16 66 GLY B C 1
ATOM 3509 O O . GLY B 1 66 ? -43.830 -76.036 36.525 1.00 18.10 66 GLY B O 1
ATOM 3510 N N . THR B 1 67 ? -42.162 -77.392 35.823 1.00 18.65 67 THR B N 1
ATOM 3511 C CA . THR B 1 67 ? -42.364 -78.454 36.818 1.00 18.49 67 THR B CA 1
ATOM 3512 C C . THR B 1 67 ? -42.043 -78.007 38.238 1.00 18.46 67 THR B C 1
ATOM 3513 O O . THR B 1 67 ? -42.168 -78.776 39.191 1.00 18.75 67 THR B O 1
ATOM 3517 N N . ASN B 1 68 ? -41.585 -76.780 38.372 1.00 18.12 68 ASN B N 1
ATOM 3518 C CA . ASN B 1 68 ? -41.375 -76.218 39.676 1.00 18.14 68 ASN B CA 1
ATOM 3519 C C . ASN B 1 68 ? -42.074 -74.895 39.626 1.00 18.21 68 ASN B C 1
ATOM 3520 O O . ASN B 1 68 ? -41.517 -73.947 39.078 1.00 18.59 68 ASN B O 1
ATOM 3525 N N . PRO B 1 69 ? -43.295 -74.812 40.186 1.00 18.04 69 PRO B N 1
ATOM 3526 C CA . PRO B 1 69 ? -44.014 -73.535 40.084 1.00 17.71 69 PRO B CA 1
ATOM 3527 C C . PRO B 1 69 ? -43.236 -72.358 40.704 1.00 16.93 69 PRO B C 1
ATOM 3528 O O . PRO B 1 69 ? -43.521 -71.207 40.375 1.00 17.91 69 PRO B O 1
ATOM 3532 N N . ASP B 1 70 ? -42.262 -72.620 41.565 1.00 15.05 70 ASP B N 1
ATOM 3533 C CA . ASP B 1 70 ? -41.558 -71.511 42.206 1.00 13.82 70 ASP B CA 1
ATOM 3534 C C . ASP B 1 70 ? -40.222 -71.184 41.538 1.00 12.70 70 ASP B C 1
ATOM 3535 O O . ASP B 1 70 ? -39.461 -70.346 42.019 1.00 12.03 70 ASP B O 1
ATOM 3540 N N . ALA B 1 71 ? -39.947 -71.839 40.415 1.00 11.82 71 ALA B N 1
ATOM 3541 C CA . ALA B 1 71 ? -38.673 -71.644 39.724 1.00 11.13 71 ALA B CA 1
ATOM 3542 C C . ALA B 1 71 ? -38.610 -70.279 39.002 1.00 10.99 71 ALA B C 1
ATOM 3543 O O . ALA B 1 71 ? -39.606 -69.714 38.541 1.00 10.61 71 ALA B O 1
ATOM 3545 N N . THR B 1 72 ? -37.406 -69.765 38.926 1.00 10.65 72 THR B N 1
ATOM 3546 C CA . THR B 1 72 ? -37.122 -68.504 38.339 1.00 10.38 72 THR B CA 1
ATOM 3547 C C . THR B 1 72 ? -37.432 -68.530 36.808 1.00 10.85 72 THR B C 1
ATOM 3548 O O . THR B 1 72 ? -37.296 -69.580 36.160 1.00 10.81 72 THR B O 1
ATOM 3552 N N . VAL B 1 73 ? -37.898 -67.393 36.258 1.00 10.48 73 VAL B N 1
ATOM 3553 C CA . VAL B 1 73 ? -38.489 -67.314 34.891 1.00 10.08 73 VAL B CA 1
ATOM 3554 C C . VAL B 1 73 ? -37.516 -67.033 33.720 1.00 9.17 73 VAL B C 1
ATOM 3555 O O . VAL B 1 73 ? -36.658 -66.129 33.810 1.00 8.83 73 VAL B O 1
ATOM 3559 N N . VAL B 1 74 ? -37.702 -67.775 32.624 1.00 7.17 74 VAL B N 1
ATOM 3560 C CA . VAL B 1 74 ? -36.998 -67.524 31.387 1.00 6.52 74 VAL B CA 1
ATOM 3561 C C . VAL B 1 74 ? -37.891 -66.659 30.500 1.00 6.77 74 VAL B C 1
ATOM 3562 O O . VAL B 1 74 ? -39.000 -67.047 30.155 1.00 6.96 74 VAL B O 1
ATOM 3566 N N . LEU B 1 75 ? -37.414 -65.477 30.139 1.00 6.44 75 LEU B N 1
ATOM 3567 C CA . LEU B 1 75 ? -38.230 -64.542 29.418 1.00 6.52 75 LEU B CA 1
ATOM 3568 C C . LEU B 1 75 ? -37.842 -64.443 27.966 1.00 7.18 75 LEU B C 1
ATOM 3569 O O . LEU B 1 75 ? -36.654 -64.193 27.663 1.00 7.71 75 LEU B O 1
ATOM 3574 N N . VAL B 1 76 ? -38.816 -64.625 27.068 1.00 7.03 76 VAL B N 1
ATOM 3575 C CA . VAL B 1 76 ? -38.582 -64.394 25.646 1.00 7.40 76 VAL B CA 1
ATOM 3576 C C . VAL B 1 76 ? -39.549 -63.364 25.157 1.00 7.51 76 VAL B C 1
ATOM 3577 O O . VAL B 1 76 ? -40.759 -63.538 25.250 1.00 8.19 76 VAL B O 1
ATOM 3581 N N . GLY B 1 77 ? -39.035 -62.272 24.628 1.00 7.48 77 GLY B N 1
ATOM 3582 C CA . GLY B 1 77 ? -39.935 -61.379 23.948 1.00 7.14 77 GLY B CA 1
ATOM 3583 C C . GLY B 1 77 ? -39.344 -60.449 22.922 1.00 7.00 77 GLY B C 1
ATOM 3584 O O . GLY B 1 77 ? -38.290 -60.686 22.330 1.00 7.07 77 GLY B O 1
ATOM 3585 N N . SER B 1 78 ? -40.098 -59.391 22.708 1.00 7.05 78 SER B N 1
ATOM 3586 C CA . SER B 1 78 ? -39.803 -58.350 21.757 1.00 7.58 78 SER B CA 1
ATOM 3587 C C . SER B 1 78 ? -40.995 -57.402 21.811 1.00 7.74 78 SER B C 1
ATOM 3588 O O . SER B 1 78 ? -41.628 -57.280 22.867 1.00 8.92 78 SER B O 1
ATOM 3591 N N . HIS B 1 79 ? -41.339 -56.741 20.714 1.00 7.08 79 HIS B N 1
ATOM 3592 C CA . HIS B 1 79 ? -42.389 -55.731 20.815 1.00 7.14 79 HIS B CA 1
ATOM 3593 C C . HIS B 1 79 ? -43.395 -55.817 19.677 1.00 7.68 79 HIS B C 1
ATOM 3594 O O . HIS B 1 79 ? -43.117 -56.443 18.650 1.00 8.25 79 HIS B O 1
ATOM 3601 N N . LEU B 1 80 ? -44.564 -55.206 19.869 1.00 7.43 80 LEU B N 1
ATOM 3602 C CA . LEU B 1 80 ? -45.598 -55.209 18.835 1.00 7.42 80 LEU B CA 1
ATOM 3603 C C . LEU B 1 80 ? -45.766 -53.862 18.129 1.00 7.78 80 LEU B C 1
ATOM 3604 O O . LEU B 1 80 ? -46.245 -53.808 16.991 1.00 8.71 80 LEU B O 1
ATOM 3609 N N . ASP B 1 81 ? -45.384 -52.776 18.792 1.00 7.50 81 ASP B N 1
ATOM 3610 C CA . ASP B 1 81 ? -45.521 -51.454 18.205 1.00 7.43 81 ASP B CA 1
ATOM 3611 C C . ASP B 1 81 ? -44.505 -51.234 17.068 1.00 7.01 81 ASP B C 1
ATOM 3612 O O . ASP B 1 81 ? -43.488 -51.915 17.009 1.00 6.74 81 ASP B O 1
ATOM 3617 N N . SER B 1 82 ? -44.770 -50.276 16.186 1.00 6.81 82 SER B N 1
ATOM 3618 C CA . SER B 1 82 ? -43.820 -49.946 15.130 1.00 7.08 82 SER B CA 1
ATOM 3619 C C . SER B 1 82 ? -43.532 -48.468 15.092 1.00 7.61 82 SER B C 1
ATOM 3620 O O . SER B 1 82 ? -44.217 -47.678 15.743 1.00 7.77 82 SER B O 1
ATOM 3623 N N . VAL B 1 83 ? -42.509 -48.103 14.323 1.00 8.58 83 VAL B N 1
ATOM 3624 C CA . VAL B 1 83 ? -42.329 -46.726 13.853 1.00 9.57 83 VAL B CA 1
ATOM 3625 C C . VAL B 1 83 ? -43.393 -46.414 12.754 1.00 10.55 83 VAL B C 1
ATOM 3626 O O . VAL B 1 83 ? -44.236 -47.253 12.436 1.00 10.47 83 VAL B O 1
ATOM 3630 N N . TYR B 1 84 ? -43.339 -45.238 12.141 1.00 12.05 84 TYR B N 1
ATOM 3631 C CA . TYR B 1 84 ? -44.410 -44.822 11.229 1.00 12.92 84 TYR B CA 1
ATOM 3632 C C . TYR B 1 84 ? -44.650 -45.654 9.972 1.00 13.69 84 TYR B C 1
ATOM 3633 O O . TYR B 1 84 ? -45.737 -46.191 9.752 1.00 14.49 84 TYR B O 1
ATOM 3642 N N . ASN B 1 85 ? -43.686 -45.775 9.108 1.00 14.01 85 ASN B N 1
ATOM 3643 C CA . ASN B 1 85 ? -44.024 -46.582 7.966 1.00 14.28 85 ASN B CA 1
ATOM 3644 C C . ASN B 1 85 ? -43.071 -47.704 8.106 1.00 14.00 85 ASN B C 1
ATOM 3645 O O . ASN B 1 85 ? -42.036 -47.740 7.442 1.00 14.48 85 ASN B O 1
ATOM 3650 N N . GLY B 1 86 ? -43.377 -48.578 9.047 1.00 13.69 86 GLY B N 1
ATOM 3651 C CA . GLY B 1 86 ? -42.428 -49.605 9.441 1.00 13.73 86 GLY B CA 1
ATOM 3652 C C . GLY B 1 86 ? -42.636 -50.924 8.732 1.00 13.95 86 GLY B C 1
ATOM 3653 O O . GLY B 1 86 ? -43.565 -51.077 7.933 1.00 13.94 86 GLY B O 1
ATOM 3654 N N . GLY B 1 87 ? -41.760 -51.882 9.025 1.00 14.21 87 GLY B N 1
ATOM 3655 C CA . GLY B 1 87 ? -41.857 -53.230 8.463 1.00 14.24 87 GLY B CA 1
ATOM 3656 C C . GLY B 1 87 ? -42.682 -54.098 9.379 1.00 14.31 87 GLY B C 1
ATOM 3657 O O . GLY B 1 87 ? -43.141 -53.658 10.419 1.00 15.24 87 GLY B O 1
ATOM 3658 N N . CYS B 1 88 ? -42.887 -55.340 9.012 1.00 14.09 88 CYS B N 1
ATOM 3659 C CA . CYS B 1 88 ? -43.691 -56.178 9.848 1.00 14.16 88 CYS B CA 1
ATOM 3660 C C . CYS B 1 88 ? -42.885 -57.317 10.456 1.00 12.46 88 CYS B C 1
ATOM 3661 O O . CYS B 1 88 ? -43.461 -58.301 10.901 1.00 12.38 88 CYS B O 1
ATOM 3664 N N . PHE B 1 89 ? -41.561 -57.150 10.517 1.00 10.77 89 PHE B N 1
ATOM 3665 C CA . PHE B 1 89 ? -40.663 -58.137 11.131 1.00 9.26 89 PHE B CA 1
ATOM 3666 C C . PHE B 1 89 ? -39.978 -57.639 12.415 1.00 8.83 89 PHE B C 1
ATOM 3667 O O . PHE B 1 89 ? -39.712 -58.419 13.351 1.00 8.18 89 PHE B O 1
ATOM 3675 N N . ASP B 1 90 ? -39.676 -56.338 12.454 1.00 8.21 90 ASP B N 1
ATOM 3676 C CA . ASP B 1 90 ? -39.043 -55.736 13.625 1.00 7.48 90 ASP B CA 1
ATOM 3677 C C . ASP B 1 90 ? -40.058 -55.637 14.744 1.00 7.08 90 ASP B C 1
ATOM 3678 O O . ASP B 1 90 ? -40.886 -54.719 14.738 1.00 8.04 90 ASP B O 1
ATOM 3683 N N . GLY B 1 91 ? -39.990 -56.562 15.696 1.00 5.50 91 GLY B N 1
ATOM 3684 C CA . GLY B 1 91 ? -40.980 -56.631 16.754 1.00 3.79 91 GLY B CA 1
ATOM 3685 C C . GLY B 1 91 ? -41.600 -58.003 16.763 1.00 3.18 91 GLY B C 1
ATOM 3686 O O . GLY B 1 91 ? -41.252 -58.838 17.575 1.00 3.28 91 GLY B O 1
ATOM 3687 N N . PRO B 1 92 ? -42.482 -58.270 15.804 1.00 2.54 92 PRO B N 1
ATOM 3688 C CA . PRO B 1 92 ? -43.212 -59.503 15.857 1.00 2.40 92 PRO B CA 1
ATOM 3689 C C . PRO B 1 92 ? -42.391 -60.769 15.704 1.00 2.19 92 PRO B C 1
ATOM 3690 O O . PRO B 1 92 ? -42.761 -61.786 16.296 1.00 2.38 92 PRO B O 1
ATOM 3694 N N . LEU B 1 93 ? -41.304 -60.736 14.934 1.00 2.00 93 LEU B N 1
ATOM 3695 C CA . LEU B 1 93 ? -40.453 -61.924 14.851 1.00 2.00 93 LEU B CA 1
ATOM 3696 C C . LEU B 1 93 ? -40.169 -62.457 16.250 1.00 2.00 93 LEU B C 1
ATOM 3697 O O . LEU B 1 93 ? -40.485 -63.595 16.553 1.00 2.00 93 LEU B O 1
ATOM 3702 N N . GLY B 1 94 ? -39.623 -61.610 17.111 1.00 2.00 94 GLY B N 1
ATOM 3703 C CA . GLY B 1 94 ? -39.276 -62.048 18.439 1.00 2.00 94 GLY B CA 1
ATOM 3704 C C . GLY B 1 94 ? -40.468 -62.572 19.214 1.00 2.15 94 GLY B C 1
ATOM 3705 O O . GLY B 1 94 ? -40.365 -63.606 19.880 1.00 2.27 94 GLY B O 1
ATOM 3706 N N . VAL B 1 95 ? -41.592 -61.860 19.125 1.00 2.04 95 VAL B N 1
ATOM 3707 C CA . VAL B 1 95 ? -42.760 -62.199 19.896 1.00 2.07 95 VAL B CA 1
ATOM 3708 C C . VAL B 1 95 ? -43.331 -63.481 19.351 1.00 3.12 95 VAL B C 1
ATOM 3709 O O . VAL B 1 95 ? -43.521 -64.444 20.086 1.00 3.57 95 VAL B O 1
ATOM 3713 N N . LEU B 1 96 ? -43.580 -63.499 18.048 1.00 3.64 96 LEU B N 1
ATOM 3714 C CA . LEU B 1 96 ? -44.247 -64.627 17.445 1.00 4.01 96 LEU B CA 1
ATOM 3715 C C . LEU B 1 96 ? -43.369 -65.844 17.519 1.00 4.31 96 LEU B C 1
ATOM 3716 O O . LEU B 1 96 ? -43.878 -66.926 17.760 1.00 5.55 96 LEU B O 1
ATOM 3721 N N . ALA B 1 97 ? -42.061 -65.690 17.349 1.00 4.10 97 ALA B N 1
ATOM 3722 C CA . ALA B 1 97 ? -41.176 -66.840 17.525 1.00 4.05 97 ALA B CA 1
ATOM 3723 C C . ALA B 1 97 ? -41.216 -67.282 18.982 1.00 4.14 97 ALA B C 1
ATOM 3724 O O . ALA B 1 97 ? -41.153 -68.481 19.290 1.00 4.83 97 ALA B O 1
ATOM 3726 N N . GLY B 1 98 ? -41.337 -66.321 19.887 1.00 3.26 98 GLY B N 1
ATOM 3727 C CA . GLY B 1 98 ? -41.486 -66.670 21.276 1.00 2.45 98 GLY B CA 1
ATOM 3728 C C . GLY B 1 98 ? -42.675 -67.599 21.433 1.00 2.20 98 GLY B C 1
ATOM 3729 O O . GLY B 1 98 ? -42.578 -68.649 22.063 1.00 2.61 98 GLY B O 1
ATOM 3730 N N . VAL B 1 99 ? -43.809 -67.229 20.860 1.00 2.00 99 VAL B N 1
ATOM 3731 C CA . VAL B 1 99 ? -44.989 -68.042 21.043 1.00 2.00 99 VAL B CA 1
ATOM 3732 C C . VAL B 1 99 ? -44.739 -69.416 20.417 1.00 2.06 99 VAL B C 1
ATOM 3733 O O . VAL B 1 99 ? -44.929 -70.468 21.043 1.00 2.18 99 VAL B O 1
ATOM 3737 N N . GLU B 1 100 ? -44.270 -69.384 19.181 1.00 2.38 100 GLU B N 1
ATOM 3738 C CA . GLU B 1 100 ? -43.904 -70.569 18.448 1.00 2.19 100 GLU B CA 1
ATOM 3739 C C . GLU B 1 100 ? -43.081 -71.526 19.306 1.00 2.80 100 GLU B C 1
ATOM 3740 O O . GLU B 1 100 ? -43.295 -72.735 19.262 1.00 3.20 100 GLU B O 1
ATOM 3746 N N . VAL B 1 101 ? -42.151 -70.994 20.100 1.00 2.90 101 VAL B N 1
ATOM 3747 C CA . VAL B 1 101 ? -41.310 -71.865 20.889 1.00 2.66 101 VAL B CA 1
ATOM 3748 C C . VAL B 1 101 ? -42.109 -72.605 21.941 1.00 3.80 101 VAL B C 1
ATOM 3749 O O . VAL B 1 101 ? -42.038 -73.834 22.028 1.00 4.00 101 VAL B O 1
ATOM 3753 N N . VAL B 1 102 ? -42.882 -71.877 22.736 1.00 4.69 102 VAL B N 1
ATOM 3754 C CA . VAL B 1 102 ? -43.649 -72.552 23.795 1.00 5.51 102 VAL B CA 1
ATOM 3755 C C . VAL B 1 102 ? -44.720 -73.513 23.272 1.00 6.10 102 VAL B C 1
ATOM 3756 O O . VAL B 1 102 ? -44.903 -74.611 23.837 1.00 6.18 102 VAL B O 1
ATOM 3760 N N . GLN B 1 103 ? -45.389 -73.126 22.188 1.00 6.26 103 GLN B N 1
ATOM 3761 C CA . GLN B 1 103 ? -46.502 -73.913 21.677 1.00 6.85 103 GLN B CA 1
ATOM 3762 C C . GLN B 1 103 ? -46.027 -75.238 21.074 1.00 7.69 103 GLN B C 1
ATOM 3763 O O . GLN B 1 103 ? -46.714 -76.271 21.151 1.00 7.73 103 GLN B O 1
ATOM 3769 N N . THR B 1 104 ? -44.838 -75.200 20.497 1.00 8.30 104 THR B N 1
ATOM 3770 C CA . THR B 1 104 ? -44.173 -76.405 20.060 1.00 9.01 104 THR B CA 1
ATOM 3771 C C . THR B 1 104 ? -43.971 -77.307 21.282 1.00 9.56 104 THR B C 1
ATOM 3772 O O . THR B 1 104 ? -44.394 -78.464 21.296 1.00 9.88 104 THR B O 1
ATOM 3776 N N . MET B 1 105 ? -43.364 -76.764 22.328 1.00 10.41 105 MET B N 1
ATOM 3777 C CA . MET B 1 105 ? -43.211 -77.501 23.590 1.00 10.84 105 MET B CA 1
ATOM 3778 C C . MET B 1 105 ? -44.527 -78.135 24.106 1.00 11.36 105 MET B C 1
ATOM 3779 O O . MET B 1 105 ? -44.575 -79.341 24.398 1.00 11.44 105 MET B O 1
ATOM 3784 N N . ASN B 1 106 ? -45.603 -77.371 24.173 1.00 11.81 106 ASN B N 1
ATOM 3785 C CA . ASN B 1 106 ? -46.867 -77.948 24.609 1.00 12.64 106 ASN B CA 1
ATOM 3786 C C . ASN B 1 106 ? -47.458 -79.030 23.711 1.00 12.88 106 ASN B C 1
ATOM 3787 O O . ASN B 1 106 ? -48.014 -80.004 24.202 1.00 12.87 106 ASN B O 1
ATOM 3792 N N . GLU B 1 107 ? -47.323 -78.855 22.402 1.00 13.35 107 GLU B N 1
ATOM 3793 C CA . GLU B 1 107 ? -47.806 -79.822 21.421 1.00 13.80 107 GLU B CA 1
ATOM 3794 C C . GLU B 1 107 ? -47.051 -81.130 21.462 1.00 14.55 107 GLU B C 1
ATOM 3795 O O . GLU B 1 107 ? -47.575 -82.164 21.094 1.00 14.51 107 GLU B O 1
ATOM 3801 N N . HIS B 1 108 ? -45.794 -81.072 21.868 1.00 14.97 108 HIS B N 1
ATOM 3802 C CA . HIS B 1 108 ? -44.976 -82.249 21.912 1.00 15.15 108 HIS B CA 1
ATOM 3803 C C . HIS B 1 108 ? -44.778 -82.740 23.316 1.00 15.23 108 HIS B C 1
ATOM 3804 O O . HIS B 1 108 ? -43.918 -83.568 23.547 1.00 15.32 108 HIS B O 1
ATOM 3811 N N . GLY B 1 109 ? -45.584 -82.215 24.240 1.00 15.23 109 GLY B N 1
ATOM 3812 C CA . GLY B 1 109 ? -45.538 -82.564 25.665 1.00 14.79 109 GLY B CA 1
ATOM 3813 C C . GLY B 1 109 ? -44.130 -82.409 26.209 1.00 14.53 109 GLY B C 1
ATOM 3814 O O . GLY B 1 109 ? -43.505 -83.366 26.638 1.00 14.83 109 GLY B O 1
ATOM 3815 N N . VAL B 1 110 ? -43.602 -81.201 26.155 1.00 13.77 110 VAL B N 1
ATOM 3816 C CA . VAL B 1 110 ? -42.280 -80.983 26.662 1.00 12.73 110 VAL B CA 1
ATOM 3817 C C . VAL B 1 110 ? -42.386 -80.089 27.854 1.00 12.14 110 VAL B C 1
ATOM 3818 O O . VAL B 1 110 ? -43.056 -79.070 27.835 1.00 12.00 110 VAL B O 1
ATOM 3822 N N . VAL B 1 111 ? -41.724 -80.519 28.905 1.00 11.91 111 VAL B N 1
ATOM 3823 C CA A VAL B 1 111 ? -41.790 -80.004 30.247 0.50 11.97 111 VAL B CA 1
ATOM 3824 C CA B VAL B 1 111 ? -41.804 -79.741 30.114 0.50 11.65 111 VAL B CA 1
ATOM 3825 C C . VAL B 1 111 ? -40.451 -79.297 30.513 1.00 11.71 111 VAL B C 1
ATOM 3826 O O . VAL B 1 111 ? -39.427 -79.698 29.970 1.00 11.98 111 VAL B O 1
ATOM 3833 N N . THR B 1 112 ? -40.443 -78.338 31.406 1.00 11.44 112 THR B N 1
ATOM 3834 C CA . THR B 1 112 ? -39.221 -77.636 31.646 1.00 10.52 112 THR B CA 1
ATOM 3835 C C . THR B 1 112 ? -39.167 -77.276 33.104 1.00 9.81 112 THR B C 1
ATOM 3836 O O . THR B 1 112 ? -40.204 -77.114 33.729 1.00 9.04 112 THR B O 1
ATOM 3840 N N . HIS B 1 113 ? -37.968 -77.196 33.674 1.00 9.93 113 HIS B N 1
ATOM 3841 C CA . HIS B 1 113 ? -37.891 -76.976 35.125 1.00 9.80 113 HIS B CA 1
ATOM 3842 C C . HIS B 1 113 ? -38.436 -75.588 35.418 1.00 9.98 113 HIS B C 1
ATOM 3843 O O . HIS B 1 113 ? -39.427 -75.452 36.139 1.00 9.92 113 HIS B O 1
ATOM 3850 N N . HIS B 1 114 ? -37.809 -74.580 34.803 1.00 9.65 114 HIS B N 1
ATOM 3851 C CA . HIS B 1 114 ? -38.251 -73.194 34.894 1.00 10.06 114 HIS B CA 1
ATOM 3852 C C . HIS B 1 114 ? -39.495 -72.881 34.035 1.00 9.96 114 HIS B C 1
ATOM 3853 O O . HIS B 1 114 ? -39.688 -73.477 32.963 1.00 10.61 114 HIS B O 1
ATOM 3860 N N . PRO B 1 115 ? -40.334 -71.928 34.483 1.00 9.34 115 PRO B N 1
ATOM 3861 C CA . PRO B 1 115 ? -41.386 -71.499 33.577 1.00 8.84 115 PRO B CA 1
ATOM 3862 C C . PRO B 1 115 ? -40.865 -70.500 32.538 1.00 8.27 115 PRO B C 1
ATOM 3863 O O . PRO B 1 115 ? -39.840 -69.854 32.760 1.00 8.29 115 PRO B O 1
ATOM 3867 N N . ILE B 1 116 ? -41.583 -70.387 31.427 1.00 7.62 116 ILE B N 1
ATOM 3868 C CA . ILE B 1 116 ? -41.197 -69.559 30.312 1.00 7.02 116 ILE B CA 1
ATOM 3869 C C . ILE B 1 116 ? -42.304 -68.577 29.997 1.00 6.75 116 ILE B C 1
ATOM 3870 O O . ILE B 1 116 ? -43.452 -68.952 29.755 1.00 6.55 116 ILE B O 1
ATOM 3875 N N . GLU B 1 117 ? -41.961 -67.302 30.006 1.00 6.57 117 GLU B N 1
ATOM 3876 C CA . GLU B 1 117 ? -42.926 -66.278 29.698 1.00 5.87 117 GLU B CA 1
ATOM 3877 C C . GLU B 1 117 ? -42.529 -65.604 28.384 1.00 5.75 117 GLU B C 1
ATOM 3878 O O . GLU B 1 117 ? -41.330 -65.288 28.155 1.00 5.26 117 GLU B O 1
ATOM 3884 N N . VAL B 1 118 ? -43.538 -65.435 27.519 1.00 4.56 118 VAL B N 1
ATOM 3885 C CA . VAL B 1 118 ? -43.373 -64.716 26.282 1.00 3.88 118 VAL B CA 1
ATOM 3886 C C . VAL B 1 118 ? -43.984 -63.362 26.504 1.00 3.68 118 VAL B C 1
ATOM 3887 O O . VAL B 1 118 ? -45.109 -63.266 26.971 1.00 4.02 118 VAL B O 1
ATOM 3891 N N . VAL B 1 119 ? -43.243 -62.318 26.154 1.00 3.28 119 VAL B N 1
ATOM 3892 C CA . VAL B 1 119 ? -43.668 -60.977 26.463 1.00 2.39 119 VAL B CA 1
ATOM 3893 C C . VAL B 1 119 ? -43.601 -60.052 25.268 1.00 2.43 119 VAL B C 1
ATOM 3894 O O . VAL B 1 119 ? -42.570 -59.938 24.593 1.00 2.00 119 VAL B O 1
ATOM 3898 N N . ALA B 1 120 ? -44.719 -59.396 25.008 1.00 2.42 120 ALA B N 1
ATOM 3899 C CA . ALA B 1 120 ? -44.705 -58.282 24.084 1.00 3.51 120 ALA B CA 1
ATOM 3900 C C . ALA B 1 120 ? -44.691 -56.938 24.866 1.00 3.76 120 ALA B C 1
ATOM 3901 O O . ALA B 1 120 ? -45.696 -56.527 25.471 1.00 3.96 120 ALA B O 1
ATOM 3903 N N . PHE B 1 121 ? -43.545 -56.283 24.871 1.00 3.78 121 PHE B N 1
ATOM 3904 C CA . PHE B 1 121 ? -43.356 -55.072 25.653 1.00 5.00 121 PHE B CA 1
ATOM 3905 C C . PHE B 1 121 ? -44.048 -53.834 25.086 1.00 6.23 121 PHE B C 1
ATOM 3906 O O . PHE B 1 121 ? -44.014 -53.569 23.914 1.00 6.59 121 PHE B O 1
ATOM 3914 N N . THR B 1 122 ? -44.622 -53.032 25.944 1.00 7.25 122 THR B N 1
ATOM 3915 C CA . THR B 1 122 ? -45.206 -51.814 25.495 1.00 8.88 122 THR B CA 1
ATOM 3916 C C . THR B 1 122 ? -44.202 -50.778 24.961 1.00 10.40 122 THR B C 1
ATOM 3917 O O . THR B 1 122 ? -43.215 -50.463 25.636 1.00 11.40 122 THR B O 1
ATOM 3921 N N . ASP B 1 123 ? -44.460 -50.265 23.750 1.00 11.17 123 ASP B N 1
ATOM 3922 C CA . ASP B 1 123 ? -43.713 -49.130 23.148 1.00 11.47 123 ASP B CA 1
ATOM 3923 C C . ASP B 1 123 ? -42.178 -49.128 23.184 1.00 12.01 123 ASP B C 1
ATOM 3924 O O . ASP B 1 123 ? -41.570 -48.293 23.866 1.00 12.43 123 ASP B O 1
ATOM 3929 N N . GLU B 1 124 ? -41.558 -50.013 22.409 1.00 11.82 124 GLU B N 1
ATOM 3930 C CA . GLU B 1 124 ? -40.106 -50.008 22.234 1.00 12.06 124 GLU B CA 1
ATOM 3931 C C . GLU B 1 124 ? -39.617 -48.921 21.279 1.00 12.30 124 GLU B C 1
ATOM 3932 O O . GLU B 1 124 ? -38.569 -48.341 21.507 1.00 12.89 124 GLU B O 1
ATOM 3938 N N . GLU B 1 125 ? -40.330 -48.657 20.194 1.00 12.77 125 GLU B N 1
ATOM 3939 C CA . GLU B 1 125 ? -39.763 -47.756 19.195 1.00 13.43 125 GLU B CA 1
ATOM 3940 C C . GLU B 1 125 ? -39.842 -46.283 19.632 1.00 13.41 125 GLU B C 1
ATOM 3941 O O . GLU B 1 125 ? -38.979 -45.497 19.252 1.00 14.06 125 GLU B O 1
ATOM 3947 N N . GLY B 1 126 ? -40.849 -45.938 20.444 1.00 13.04 126 GLY B N 1
ATOM 3948 C CA . GLY B 1 126 ? -41.022 -44.594 21.016 1.00 12.81 126 GLY B CA 1
ATOM 3949 C C . GLY B 1 126 ? -41.713 -43.556 20.140 1.00 12.47 126 GLY B C 1
ATOM 3950 O O . GLY B 1 126 ? -41.420 -42.372 20.241 1.00 12.60 126 GLY B O 1
ATOM 3951 N N . ALA B 1 127 ? -42.632 -43.982 19.287 1.00 11.51 127 ALA B N 1
ATOM 3952 C CA . ALA B 1 127 ? -42.986 -43.149 18.162 1.00 11.12 127 ALA B CA 1
ATOM 3953 C C . ALA B 1 127 ? -43.996 -42.124 18.592 1.00 11.83 127 ALA B C 1
ATOM 3954 O O . ALA B 1 127 ? -43.907 -40.950 18.206 1.00 12.63 127 ALA B O 1
ATOM 3956 N N . ARG B 1 128 ? -44.963 -42.565 19.395 1.00 11.68 128 ARG B N 1
ATOM 3957 C CA . ARG B 1 128 ? -46.047 -41.716 19.807 1.00 10.78 128 ARG B CA 1
ATOM 3958 C C . ARG B 1 128 ? -45.580 -40.603 20.723 1.00 11.16 128 ARG B C 1
ATOM 3959 O O . ARG B 1 128 ? -45.838 -39.436 20.441 1.00 11.57 128 ARG B O 1
ATOM 3967 N N . PHE B 1 129 ? -44.905 -40.931 21.816 1.00 10.83 129 PHE B N 1
ATOM 3968 C CA . PHE B 1 129 ? -44.488 -39.866 22.726 1.00 11.29 129 PHE B CA 1
ATOM 3969 C C . PHE B 1 129 ? -42.977 -39.537 22.622 1.00 12.06 129 PHE B C 1
ATOM 3970 O O . PHE B 1 129 ? -42.386 -38.898 23.508 1.00 11.80 129 PHE B O 1
ATOM 3978 N N . ARG B 1 130 ? -42.337 -39.947 21.536 1.00 12.62 130 ARG B N 1
ATOM 3979 C CA . ARG B 1 130 ? -40.900 -39.688 21.421 1.00 13.98 130 ARG B CA 1
ATOM 3980 C C . ARG B 1 130 ? -40.152 -40.101 22.706 1.00 14.08 130 ARG B C 1
ATOM 3981 O O . ARG B 1 130 ? -39.079 -39.570 23.023 1.00 14.50 130 ARG B O 1
ATOM 3985 N N . PHE B 1 131 ? -40.716 -41.034 23.455 1.00 13.78 131 PHE B N 1
ATOM 3986 C CA . PHE B 1 131 ? -39.951 -41.653 24.508 1.00 13.84 131 PHE B CA 1
ATOM 3987 C C . PHE B 1 131 ? -40.028 -43.145 24.308 1.00 13.87 131 PHE B C 1
ATOM 3988 O O . PHE B 1 131 ? -41.121 -43.707 24.227 1.00 14.24 131 PHE B O 1
ATOM 3996 N N . GLY B 1 132 ? -38.871 -43.791 24.229 1.00 13.74 132 GLY B N 1
ATOM 3997 C CA . GLY B 1 132 ? -38.824 -45.210 23.875 1.00 13.63 132 GLY B CA 1
ATOM 3998 C C . GLY B 1 132 ? -38.750 -46.209 25.029 1.00 13.67 132 GLY B C 1
ATOM 3999 O O . GLY B 1 132 ? -38.375 -45.844 26.158 1.00 14.28 132 GLY B O 1
ATOM 4000 N N . MET B 1 133 ? -39.115 -47.471 24.737 1.00 12.96 133 MET B N 1
ATOM 4001 C CA . MET B 1 133 ? -38.901 -48.601 25.635 1.00 11.87 133 MET B CA 1
ATOM 4002 C C . MET B 1 133 ? -39.642 -48.480 26.977 1.00 11.72 133 MET B C 1
ATOM 4003 O O . MET B 1 133 ? -39.078 -48.813 28.051 1.00 11.85 133 MET B O 1
ATOM 4008 N N . ILE B 1 134 ? -40.907 -48.035 26.892 1.00 10.31 134 ILE B N 1
ATOM 4009 C CA . ILE B 1 134 ? -41.753 -47.812 28.053 1.00 9.14 134 ILE B CA 1
ATOM 4010 C C . ILE B 1 134 ? -42.082 -49.102 28.795 1.00 8.98 134 ILE B C 1
ATOM 4011 O O . ILE B 1 134 ? -42.005 -49.136 30.018 1.00 8.54 134 ILE B O 1
ATOM 4016 N N . GLY B 1 135 ? -42.444 -50.152 28.062 1.00 8.58 135 GLY B N 1
ATOM 4017 C CA . GLY B 1 135 ? -42.775 -51.420 28.688 1.00 8.25 135 GLY B CA 1
ATOM 4018 C C . GLY B 1 135 ? -41.619 -52.083 29.418 1.00 8.47 135 GLY B C 1
ATOM 4019 O O . GLY B 1 135 ? -41.768 -52.506 30.570 1.00 9.43 135 GLY B O 1
ATOM 4020 N N . SER B 1 136 ? -40.461 -52.168 28.775 1.00 7.98 136 SER B N 1
ATOM 4021 C CA . SER B 1 136 ? -39.325 -52.870 29.360 1.00 7.75 136 SER B CA 1
ATOM 4022 C C . SER B 1 136 ? -38.642 -52.119 30.530 1.00 8.44 136 SER B C 1
ATOM 4023 O O . SER B 1 136 ? -38.183 -52.747 31.499 1.00 7.72 136 SER B O 1
ATOM 4026 N N . ARG B 1 137 ? -38.568 -50.784 30.450 1.00 8.74 137 ARG B N 1
ATOM 4027 C CA . ARG B 1 137 ? -38.131 -50.013 31.620 1.00 8.98 137 ARG B CA 1
ATOM 4028 C C . ARG B 1 137 ? -39.069 -50.300 32.801 1.00 8.65 137 ARG B C 1
ATOM 4029 O O . ARG B 1 137 ? -38.610 -50.499 33.925 1.00 8.14 137 ARG B O 1
ATOM 4037 N N . ALA B 1 138 ? -40.372 -50.340 32.533 1.00 8.02 138 ALA B N 1
ATOM 4038 C CA . ALA B 1 138 ? -41.338 -50.607 33.570 1.00 8.60 138 ALA B CA 1
ATOM 4039 C C . ALA B 1 138 ? -41.146 -51.978 34.261 1.00 8.92 138 ALA B C 1
ATOM 4040 O O . ALA B 1 138 ? -41.084 -52.053 35.486 1.00 8.94 138 ALA B O 1
ATOM 4042 N N . MET B 1 139 ? -41.037 -53.053 33.491 1.00 8.96 139 MET B N 1
ATOM 4043 C CA . MET B 1 139 ? -40.750 -54.372 34.064 1.00 8.93 139 MET B CA 1
ATOM 4044 C C . MET B 1 139 ? -39.397 -54.356 34.762 1.00 9.63 139 MET B C 1
ATOM 4045 O O . MET B 1 139 ? -39.166 -55.120 35.685 1.00 9.63 139 MET B O 1
ATOM 4050 N N . ALA B 1 140 ? -38.483 -53.500 34.311 1.00 10.46 140 ALA B N 1
ATOM 4051 C CA . ALA B 1 140 ? -37.160 -53.447 34.929 1.00 11.33 140 ALA B CA 1
ATOM 4052 C C . ALA B 1 140 ? -37.166 -52.509 36.137 1.00 12.43 140 ALA B C 1
ATOM 4053 O O . ALA B 1 140 ? -36.241 -52.535 36.954 1.00 13.05 140 ALA B O 1
ATOM 4055 N N . GLY B 1 141 ? -38.208 -51.677 36.231 1.00 13.14 141 GLY B N 1
ATOM 4056 C CA . GLY B 1 141 ? -38.362 -50.713 37.319 1.00 13.71 141 GLY B CA 1
ATOM 4057 C C . GLY B 1 141 ? -37.583 -49.403 37.185 1.00 14.10 141 GLY B C 1
ATOM 4058 O O . GLY B 1 141 ? -37.327 -48.736 38.190 1.00 14.26 141 GLY B O 1
ATOM 4059 N N . THR B 1 142 ? -37.234 -49.021 35.953 1.00 14.02 142 THR B N 1
ATOM 4060 C CA . THR B 1 142 ? -36.439 -47.820 35.697 1.00 13.41 142 THR B CA 1
ATOM 4061 C C . THR B 1 142 ? -37.146 -46.826 34.792 1.00 13.11 142 THR B C 1
ATOM 4062 O O . THR B 1 142 ? -36.501 -46.035 34.103 1.00 12.92 142 THR B O 1
ATOM 4066 N N . LEU B 1 143 ? -38.465 -46.863 34.756 1.00 13.19 143 LEU B N 1
ATOM 4067 C CA . LEU B 1 143 ? -39.164 -45.823 34.004 1.00 13.57 143 LEU B CA 1
ATOM 4068 C C . LEU B 1 143 ? -39.080 -44.512 34.792 1.00 14.30 143 LEU B C 1
ATOM 4069 O O . LEU B 1 143 ? -39.588 -44.445 35.911 1.00 14.47 143 LEU B O 1
ATOM 4074 N N . PRO B 1 144 ? -38.426 -43.471 34.224 1.00 14.96 144 PRO B N 1
ATOM 4075 C CA . PRO B 1 144 ? -38.411 -42.186 34.921 1.00 15.69 144 PRO B CA 1
ATOM 4076 C C . PRO B 1 144 ? -39.774 -41.517 34.844 1.00 16.44 144 PRO B C 1
ATOM 4077 O O . PRO B 1 144 ? -40.435 -41.622 33.823 1.00 16.42 144 PRO B O 1
ATOM 4081 N N . PRO B 1 145 ? -40.205 -40.861 35.929 1.00 17.57 145 PRO B N 1
ATOM 4082 C CA . PRO B 1 145 ? -41.464 -40.102 35.907 1.00 18.31 145 PRO B CA 1
ATOM 4083 C C . PRO B 1 145 ? -41.426 -38.930 34.935 1.00 18.53 145 PRO B C 1
ATOM 4084 O O . PRO B 1 145 ? -42.476 -38.459 34.513 1.00 18.35 145 PRO B O 1
ATOM 4088 N N . GLU B 1 146 ? -40.233 -38.467 34.573 1.00 19.27 146 GLU B N 1
ATOM 4089 C CA . GLU B 1 146 ? -40.115 -37.491 33.469 1.00 20.10 146 GLU B CA 1
ATOM 4090 C C . GLU B 1 146 ? -40.897 -37.962 32.198 1.00 20.15 146 GLU B C 1
ATOM 4091 O O . GLU B 1 146 ? -41.482 -37.148 31.474 1.00 20.32 146 GLU B O 1
ATOM 4093 N N . ALA B 1 147 ? -40.922 -39.278 31.967 1.00 19.86 147 ALA B N 1
ATOM 4094 C CA . ALA B 1 147 ? -41.569 -39.891 30.802 1.00 19.55 147 ALA B CA 1
ATOM 4095 C C . ALA B 1 147 ? -43.086 -39.816 30.812 1.00 19.54 147 ALA B C 1
ATOM 4096 O O . ALA B 1 147 ? -43.709 -39.713 29.760 1.00 20.02 147 ALA B O 1
ATOM 4098 N N . LEU B 1 148 ? -43.683 -39.909 31.988 1.00 19.01 148 LEU B N 1
ATOM 4099 C CA . LEU B 1 148 ? -45.113 -39.763 32.103 1.00 18.89 148 LEU B CA 1
ATOM 4100 C C . LEU B 1 148 ? -45.620 -38.421 31.550 1.00 18.82 148 LEU B C 1
ATOM 4101 O O . LEU B 1 148 ? -46.756 -38.331 31.069 1.00 18.61 148 LEU B O 1
ATOM 4106 N N . GLU B 1 149 ? -44.773 -37.395 31.595 1.00 18.86 149 GLU B N 1
ATOM 4107 C CA . GLU B 1 149 ? -45.170 -36.045 31.185 1.00 18.98 149 GLU B CA 1
ATOM 4108 C C . GLU B 1 149 ? -44.918 -35.755 29.674 1.00 19.14 149 GLU B C 1
ATOM 4109 O O . GLU B 1 149 ? -45.193 -34.663 29.179 1.00 19.65 149 GLU B O 1
ATOM 4111 N N . CYS B 1 150 ? -44.390 -36.725 28.940 1.00 19.19 150 CYS B N 1
ATOM 4112 C CA . CYS B 1 150 ? -44.240 -36.580 27.495 1.00 19.21 150 CYS B CA 1
ATOM 4113 C C . CYS B 1 150 ? -45.594 -36.616 26.782 1.00 19.68 150 CYS B C 1
ATOM 4114 O O . CYS B 1 150 ? -46.495 -37.393 27.122 1.00 19.35 150 CYS B O 1
ATOM 4117 N N . ARG B 1 151 ? -45.723 -35.805 25.748 1.00 20.30 151 ARG B N 1
ATOM 4118 C CA . ARG B 1 151 ? -46.971 -35.717 25.008 1.00 20.74 151 ARG B CA 1
ATOM 4119 C C . ARG B 1 151 ? -46.802 -36.102 23.560 1.00 20.73 151 ARG B C 1
ATOM 4120 O O . ARG B 1 151 ? -45.697 -36.087 23.040 1.00 20.10 151 ARG B O 1
ATOM 4128 N N . ASP B 1 152 ? -47.909 -36.480 22.932 1.00 20.93 152 ASP B N 1
ATOM 4129 C CA . ASP B 1 152 ? -47.876 -36.939 21.565 1.00 21.40 152 ASP B CA 1
ATOM 4130 C C . ASP B 1 152 ? -48.145 -35.764 20.626 1.00 21.82 152 ASP B C 1
ATOM 4131 O O . ASP B 1 152 ? -48.045 -34.629 21.018 1.00 22.10 152 ASP B O 1
ATOM 4136 N N . ALA B 1 153 ? -48.438 -36.022 19.370 1.00 22.21 153 ALA B N 1
ATOM 4137 C CA . ALA B 1 153 ? -48.685 -34.934 18.452 1.00 22.02 153 ALA B CA 1
ATOM 4138 C C . ALA B 1 153 ? -49.973 -34.251 18.800 1.00 21.76 153 ALA B C 1
ATOM 4139 O O . ALA B 1 153 ? -50.053 -33.047 18.752 1.00 22.06 153 ALA B O 1
ATOM 4141 N N . GLU B 1 154 ? -50.991 -35.026 19.146 1.00 21.21 154 GLU B N 1
ATOM 4142 C CA . GLU B 1 154 ? -52.293 -34.461 19.430 1.00 19.97 154 GLU B CA 1
ATOM 4143 C C . GLU B 1 154 ? -52.237 -33.853 20.818 1.00 19.73 154 GLU B C 1
ATOM 4144 O O . GLU B 1 154 ? -53.175 -33.259 21.279 1.00 19.61 154 GLU B O 1
ATOM 4147 N N . GLY B 1 155 ? -51.091 -33.984 21.468 1.00 19.50 155 GLY B N 1
ATOM 4148 C CA . GLY B 1 155 ? -50.834 -33.336 22.767 1.00 18.68 155 GLY B CA 1
ATOM 4149 C C . GLY B 1 155 ? -51.321 -34.077 24.045 1.00 18.65 155 GLY B C 1
ATOM 4150 O O . GLY B 1 155 ? -51.236 -33.516 25.134 1.00 17.98 155 GLY B O 1
ATOM 4151 N N . ILE B 1 156 ? -51.793 -35.321 23.907 1.00 18.02 156 ILE B N 1
ATOM 4152 C CA . ILE B 1 156 ? -52.195 -36.118 25.056 1.00 17.75 156 ILE B CA 1
ATOM 4153 C C . ILE B 1 156 ? -50.956 -36.759 25.667 1.00 17.44 156 ILE B C 1
ATOM 4154 O O . ILE B 1 156 ? -50.168 -37.384 24.959 1.00 17.53 156 ILE B O 1
ATOM 4159 N N . SER B 1 157 ? -50.788 -36.596 26.979 1.00 16.86 157 SER B N 1
ATOM 4160 C CA . SER B 1 157 ? -49.620 -37.127 27.683 1.00 16.06 157 SER B CA 1
ATOM 4161 C C . SER B 1 157 ? -49.656 -38.646 27.884 1.00 14.89 157 SER B C 1
ATOM 4162 O O . SER B 1 157 ? -50.711 -39.270 27.801 1.00 14.61 157 SER B O 1
ATOM 4165 N N . LEU B 1 158 ? -48.491 -39.224 28.156 1.00 13.54 158 LEU B N 1
ATOM 4166 C CA . LEU B 1 158 ? -48.386 -40.645 28.421 1.00 12.92 158 LEU B CA 1
ATOM 4167 C C . LEU B 1 158 ? -49.275 -41.045 29.595 1.00 12.92 158 LEU B C 1
ATOM 4168 O O . LEU B 1 158 ? -50.017 -42.024 29.519 1.00 12.50 158 LEU B O 1
ATOM 4173 N N . ALA B 1 159 ? -49.196 -40.286 30.680 1.00 13.09 159 ALA B N 1
ATOM 4174 C CA . ALA B 1 159 ? -50.037 -40.555 31.836 1.00 13.52 159 ALA B CA 1
ATOM 4175 C C . ALA B 1 159 ? -51.490 -40.503 31.442 1.00 13.79 159 ALA B C 1
ATOM 4176 O O . ALA B 1 159 ? -52.283 -41.276 31.941 1.00 13.46 159 ALA B O 1
ATOM 4178 N N . GLU B 1 160 ? -51.838 -39.578 30.553 1.00 14.59 160 GLU B N 1
ATOM 4179 C CA . GLU B 1 160 ? -53.235 -39.400 30.156 1.00 15.18 160 GLU B CA 1
ATOM 4180 C C . GLU B 1 160 ? -53.683 -40.579 29.315 1.00 15.20 160 GLU B C 1
ATOM 4181 O O . GLU B 1 160 ? -54.763 -41.157 29.540 1.00 15.08 160 GLU B O 1
ATOM 4184 N N . ALA B 1 161 ? -52.833 -40.933 28.352 1.00 15.09 161 ALA B N 1
ATOM 4185 C CA . ALA B 1 161 ? -53.025 -42.118 27.530 1.00 14.84 161 ALA B CA 1
ATOM 4186 C C . ALA B 1 161 ? -53.193 -43.343 28.408 1.00 14.79 161 ALA B C 1
ATOM 4187 O O . ALA B 1 161 ? -54.136 -44.131 28.215 1.00 14.57 161 ALA B O 1
ATOM 4189 N N . MET B 1 162 ? -52.287 -43.484 29.383 1.00 14.99 162 MET B N 1
ATOM 4190 C CA . MET B 1 162 ? -52.314 -44.628 30.303 1.00 15.16 162 MET B CA 1
ATOM 4191 C C . MET B 1 162 ? -53.623 -44.654 31.037 1.00 15.56 162 MET B C 1
ATOM 4192 O O . MET B 1 162 ? -54.330 -45.659 30.997 1.00 15.64 162 MET B O 1
ATOM 4197 N N . LYS B 1 163 ? -53.974 -43.515 31.636 1.00 16.33 163 LYS B N 1
ATOM 4198 C CA . LYS B 1 163 ? -55.299 -43.328 32.244 1.00 16.68 163 LYS B CA 1
ATOM 4199 C C . LYS B 1 163 ? -56.415 -43.792 31.322 1.00 17.03 163 LYS B C 1
ATOM 4200 O O . LYS B 1 163 ? -57.182 -44.673 31.689 1.00 16.80 163 LYS B O 1
ATOM 4202 N N . GLN B 1 164 ? -56.479 -43.232 30.117 1.00 18.05 164 GLN B N 1
ATOM 4203 C CA . GLN B 1 164 ? -57.583 -43.538 29.204 1.00 18.98 164 GLN B CA 1
ATOM 4204 C C . GLN B 1 164 ? -57.649 -45.036 29.011 1.00 19.56 164 GLN B C 1
ATOM 4205 O O . GLN B 1 164 ? -58.730 -45.590 28.826 1.00 19.80 164 GLN B O 1
ATOM 4207 N N . ALA B 1 165 ? -56.493 -45.694 29.087 1.00 20.30 165 ALA B N 1
ATOM 4208 C CA . ALA B 1 165 ? -56.421 -47.132 28.815 1.00 21.14 165 ALA B CA 1
ATOM 4209 C C . ALA B 1 165 ? -56.813 -48.044 30.018 1.00 21.73 165 ALA B C 1
ATOM 4210 O O . ALA B 1 165 ? -56.796 -49.274 29.908 1.00 21.86 165 ALA B O 1
ATOM 4212 N N . GLY B 1 166 ? -57.179 -47.437 31.144 1.00 22.15 166 GLY B N 1
ATOM 4213 C CA . GLY B 1 166 ? -57.503 -48.181 32.365 1.00 22.81 166 GLY B CA 1
ATOM 4214 C C . GLY B 1 166 ? -56.297 -48.357 33.283 1.00 23.37 166 GLY B C 1
ATOM 4215 O O . GLY B 1 166 ? -56.308 -49.167 34.223 1.00 23.02 166 GLY B O 1
ATOM 4216 N N . LEU B 1 167 ? -55.249 -47.586 33.017 1.00 23.74 167 LEU B N 1
ATOM 4217 C CA . LEU B 1 167 ? -53.954 -47.828 33.632 1.00 23.95 167 LEU B CA 1
ATOM 4218 C C . LEU B 1 167 ? -53.588 -46.688 34.568 1.00 23.72 167 LEU B C 1
ATOM 4219 O O . LEU B 1 167 ? -53.305 -45.581 34.116 1.00 23.65 167 LEU B O 1
ATOM 4224 N N . ASP B 1 168 ? -53.606 -46.958 35.871 1.00 23.54 168 ASP B N 1
ATOM 4225 C CA . ASP B 1 168 ? -53.222 -45.953 36.852 1.00 23.77 168 ASP B CA 1
ATOM 4226 C C . ASP B 1 168 ? -51.699 -45.909 36.913 1.00 23.52 168 ASP B C 1
ATOM 4227 O O . ASP B 1 168 ? -51.082 -46.881 37.319 1.00 23.57 168 ASP B O 1
ATOM 4232 N N . PRO B 1 169 ? -51.077 -44.790 36.480 1.00 23.51 169 PRO B N 1
ATOM 4233 C CA . PRO B 1 169 ? -49.608 -44.645 36.503 1.00 23.57 169 PRO B CA 1
ATOM 4234 C C . PRO B 1 169 ? -49.064 -44.840 37.904 1.00 23.99 169 PRO B C 1
ATOM 4235 O O . PRO B 1 169 ? -47.872 -45.050 38.103 1.00 24.11 169 PRO B O 1
ATOM 4239 N N . ASP B 1 170 ? -49.953 -44.730 38.878 1.00 24.67 170 ASP B N 1
ATOM 4240 C CA . ASP B 1 170 ? -49.605 -44.966 40.257 1.00 25.35 170 ASP B CA 1
ATOM 4241 C C . ASP B 1 170 ? -49.236 -46.431 40.499 1.00 24.60 170 ASP B C 1
ATOM 4242 O O . ASP B 1 170 ? -48.487 -46.754 41.405 1.00 24.39 170 ASP B O 1
ATOM 4247 N N . ARG B 1 171 ? -49.745 -47.314 39.672 1.00 24.15 171 ARG B N 1
ATOM 4248 C CA . ARG B 1 171 ? -49.515 -48.719 39.858 1.00 23.91 171 ARG B CA 1
ATOM 4249 C C . ARG B 1 171 ? -48.370 -49.257 39.055 1.00 23.54 171 ARG B C 1
ATOM 4250 O O . ARG B 1 171 ? -48.177 -50.439 38.999 1.00 24.05 171 ARG B O 1
ATOM 4258 N N . LEU B 1 172 ? -47.604 -48.376 38.446 1.00 23.18 172 LEU B N 1
ATOM 4259 C CA . LEU B 1 172 ? -46.532 -48.747 37.565 1.00 22.96 172 LEU B CA 1
ATOM 4260 C C . LEU B 1 172 ? -45.434 -49.555 38.231 1.00 22.96 172 LEU B C 1
ATOM 4261 O O . LEU B 1 172 ? -44.790 -50.358 37.591 1.00 23.03 172 LEU B O 1
ATOM 4266 N N . PRO B 1 173 ? -45.169 -49.301 39.511 1.00 23.12 173 PRO B N 1
ATOM 4267 C CA . PRO B 1 173 ? -44.171 -50.114 40.194 1.00 22.90 173 PRO B CA 1
ATOM 4268 C C . PRO B 1 173 ? -44.574 -51.584 40.318 1.00 22.85 173 PRO B C 1
ATOM 4269 O O . PRO B 1 173 ? -43.730 -52.442 40.497 1.00 23.02 173 PRO B O 1
ATOM 4273 N N . GLN B 1 174 ? -45.856 -51.869 40.226 1.00 22.73 174 GLN B N 1
ATOM 4274 C CA . GLN B 1 174 ? -46.331 -53.238 40.309 1.00 23.33 174 GLN B CA 1
ATOM 4275 C C . GLN B 1 174 ? -45.906 -54.064 39.097 1.00 22.92 174 GLN B C 1
ATOM 4276 O O . GLN B 1 174 ? -45.951 -55.287 39.131 1.00 22.92 174 GLN B O 1
ATOM 4282 N N . ALA B 1 175 ? -45.495 -53.375 38.035 1.00 22.69 175 ALA B N 1
ATOM 4283 C CA . ALA B 1 175 ? -45.101 -53.997 36.788 1.00 22.30 175 ALA B CA 1
ATOM 4284 C C . ALA B 1 175 ? -43.680 -54.478 36.897 1.00 22.26 175 ALA B C 1
ATOM 4285 O O . ALA B 1 175 ? -43.240 -55.309 36.109 1.00 22.96 175 ALA B O 1
ATOM 4287 N N . ALA B 1 176 ? -42.954 -53.960 37.872 1.00 21.67 176 ALA B N 1
ATOM 4288 C CA . ALA B 1 176 ? -41.561 -54.291 37.973 1.00 21.56 176 ALA B CA 1
ATOM 4289 C C . ALA B 1 176 ? -41.405 -55.705 38.450 1.00 21.67 176 ALA B C 1
ATOM 4290 O O . ALA B 1 176 ? -42.195 -56.192 39.250 1.00 21.91 176 ALA B O 1
ATOM 4292 N N . ARG B 1 177 ? -40.383 -56.357 37.919 1.00 21.93 177 ARG B N 1
ATOM 4293 C CA . ARG B 1 177 ? -39.888 -57.610 38.422 1.00 22.33 177 ARG B CA 1
ATOM 4294 C C . ARG B 1 177 ? -38.712 -57.283 39.298 1.00 22.94 177 ARG B C 1
ATOM 4295 O O . ARG B 1 177 ? -37.842 -56.481 38.927 1.00 23.32 177 ARG B O 1
ATOM 4303 N N . LYS B 1 178 ? -38.670 -57.921 40.457 1.00 23.44 178 LYS B N 1
ATOM 4304 C CA . LYS B 1 178 ? -37.567 -57.739 41.379 1.00 23.49 178 LYS B CA 1
ATOM 4305 C C . LYS B 1 178 ? -36.409 -58.596 40.865 1.00 23.36 178 LYS B C 1
ATOM 4306 O O . LYS B 1 178 ? -36.640 -59.594 40.138 1.00 23.87 178 LYS B O 1
ATOM 4312 N N . PRO B 1 179 ? -35.153 -58.230 41.220 1.00 22.91 179 PRO B N 1
ATOM 4313 C CA . PRO B 1 179 ? -34.050 -59.025 40.640 1.00 21.95 179 PRO B CA 1
ATOM 4314 C C . PRO B 1 179 ? -34.119 -60.434 41.201 1.00 20.63 179 PRO B C 1
ATOM 4315 O O . PRO B 1 179 ? -34.671 -60.632 42.255 1.00 20.51 179 PRO B O 1
ATOM 4319 N N . GLY B 1 180 ? -33.631 -61.416 40.469 1.00 19.97 180 GLY B N 1
ATOM 4320 C CA . GLY B 1 180 ? -33.726 -62.805 40.912 1.00 18.36 180 GLY B CA 1
ATOM 4321 C C . GLY B 1 180 ? -35.127 -63.380 41.005 1.00 17.30 180 GLY B C 1
ATOM 4322 O O . GLY B 1 180 ? -35.376 -64.223 41.839 1.00 17.01 180 GLY B O 1
ATOM 4323 N N . THR B 1 181 ? -36.062 -62.884 40.201 1.00 16.65 181 THR B N 1
ATOM 4324 C CA . THR B 1 181 ? -37.294 -63.647 39.909 1.00 15.51 181 THR B CA 1
ATOM 4325 C C . THR B 1 181 ? -37.208 -64.182 38.476 1.00 14.61 181 THR B C 1
ATOM 4326 O O . THR B 1 181 ? -37.929 -65.101 38.106 1.00 14.50 181 THR B O 1
ATOM 4330 N N . VAL B 1 182 ? -36.274 -63.620 37.707 1.00 13.59 182 VAL B N 1
ATOM 4331 C CA . VAL B 1 182 ? -36.040 -63.954 36.301 1.00 12.30 182 VAL B CA 1
ATOM 4332 C C . VAL B 1 182 ? -34.689 -64.682 36.076 1.00 12.02 182 VAL B C 1
ATOM 4333 O O . VAL B 1 182 ? -33.620 -64.133 36.353 1.00 11.71 182 VAL B O 1
ATOM 4337 N N . LYS B 1 183 ? -34.742 -65.910 35.559 1.00 11.36 183 LYS B N 1
ATOM 4338 C CA . LYS B 1 183 ? -33.532 -66.636 35.163 1.00 10.46 183 LYS B CA 1
ATOM 4339 C C . LYS B 1 183 ? -32.747 -65.841 34.139 1.00 9.81 183 LYS B C 1
ATOM 4340 O O . LYS B 1 183 ? -31.575 -65.571 34.372 1.00 10.66 183 LYS B O 1
ATOM 4346 N N . ALA B 1 184 ? -33.387 -65.467 33.024 1.00 8.50 184 ALA B N 1
ATOM 4347 C CA . ALA B 1 184 ? -32.723 -64.772 31.913 1.00 7.56 184 ALA B CA 1
ATOM 4348 C C . ALA B 1 184 ? -33.720 -64.268 30.896 1.00 7.03 184 ALA B C 1
ATOM 4349 O O . ALA B 1 184 ? -34.901 -64.633 30.954 1.00 7.46 184 ALA B O 1
ATOM 4351 N N . TYR B 1 185 ? -33.237 -63.440 29.966 1.00 5.85 185 TYR B N 1
ATOM 4352 C CA . TYR B 1 185 ? -34.031 -62.931 28.834 1.00 4.77 185 TYR B CA 1
ATOM 4353 C C . TYR B 1 185 ? -33.350 -63.109 27.454 1.00 4.52 185 TYR B C 1
ATOM 4354 O O . TYR B 1 185 ? -32.153 -62.819 27.269 1.00 4.52 185 TYR B O 1
ATOM 4363 N N . VAL B 1 186 ? -34.115 -63.573 26.475 1.00 4.01 186 VAL B N 1
ATOM 4364 C CA . VAL B 1 186 ? -33.562 -63.810 25.142 1.00 3.36 186 VAL B CA 1
ATOM 4365 C C . VAL B 1 186 ? -34.526 -63.202 24.186 1.00 3.51 186 VAL B C 1
ATOM 4366 O O . VAL B 1 186 ? -35.743 -63.346 24.367 1.00 3.61 186 VAL B O 1
ATOM 4370 N N . GLU B 1 187 ? -34.006 -62.525 23.164 1.00 3.22 187 GLU B N 1
ATOM 4371 C CA . GLU B 1 187 ? -34.875 -61.914 22.160 1.00 3.40 187 GLU B CA 1
ATOM 4372 C C . GLU B 1 187 ? -34.366 -62.286 20.771 1.00 3.40 187 GLU B C 1
ATOM 4373 O O . GLU B 1 187 ? -33.196 -62.122 20.474 1.00 3.90 187 GLU B O 1
ATOM 4379 N N . LEU B 1 188 ? -35.242 -62.814 19.940 1.00 3.47 188 LEU B N 1
ATOM 4380 C CA . LEU B 1 188 ? -34.946 -62.981 18.544 1.00 3.86 188 LEU B CA 1
ATOM 4381 C C . LEU B 1 188 ? -35.308 -61.694 17.823 1.00 4.45 188 LEU B C 1
ATOM 4382 O O . LEU B 1 188 ? -36.418 -61.179 17.964 1.00 4.62 188 LEU B O 1
ATOM 4387 N N . HIS B 1 189 ? -34.371 -61.172 17.045 1.00 4.63 189 HIS B N 1
ATOM 4388 C CA . HIS B 1 189 ? -34.609 -59.927 16.320 1.00 4.91 1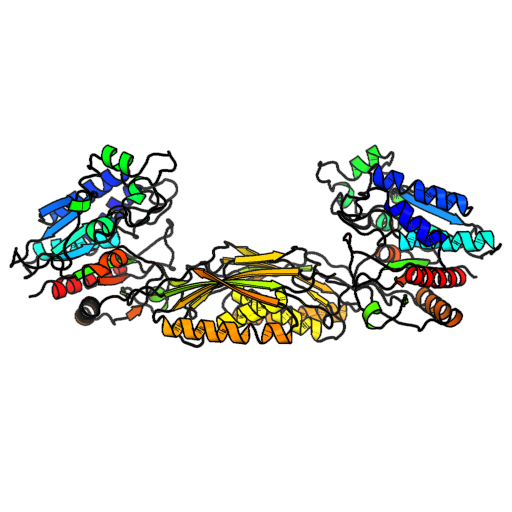89 HIS B CA 1
ATOM 4389 C C . HIS B 1 189 ? -33.965 -60.007 14.933 1.00 4.88 189 HIS B C 1
ATOM 4390 O O . HIS B 1 189 ? -32.987 -60.745 14.737 1.00 4.60 189 HIS B O 1
ATOM 4397 N N . ILE B 1 190 ? -34.544 -59.278 13.980 1.00 4.16 190 ILE B N 1
ATOM 4398 C CA . ILE B 1 190 ? -33.920 -59.115 12.682 1.00 4.27 190 ILE B CA 1
ATOM 4399 C C . ILE B 1 190 ? -32.704 -58.221 12.890 1.00 4.78 190 ILE B C 1
ATOM 4400 O O . ILE B 1 190 ? -32.730 -57.344 13.771 1.00 5.21 190 ILE B O 1
ATOM 4405 N N . GLU B 1 191 ? -31.652 -58.427 12.096 1.00 4.74 191 GLU B N 1
ATOM 4406 C CA . GLU B 1 191 ? -30.374 -57.724 12.304 1.00 4.62 191 GLU B CA 1
ATOM 4407 C C . GLU B 1 191 ? -30.450 -56.214 12.115 1.00 4.40 191 GLU B C 1
ATOM 4408 O O . GLU B 1 191 ? -29.823 -55.475 12.855 1.00 5.05 191 GLU B O 1
ATOM 4414 N N . GLN B 1 192 ? -31.186 -55.752 11.116 1.00 3.75 192 GLN B N 1
ATOM 4415 C CA . GLN B 1 192 ? -31.215 -54.322 10.766 1.00 3.46 192 GLN B CA 1
ATOM 4416 C C . GLN B 1 192 ? -29.952 -53.835 10.070 1.00 3.04 192 GLN B C 1
ATOM 4417 O O . GLN B 1 192 ? -29.773 -52.656 9.876 1.00 2.27 192 GLN B O 1
ATOM 4423 N N . GLY B 1 193 ? -29.104 -54.766 9.662 1.00 3.74 193 GLY B N 1
ATOM 4424 C CA . GLY B 1 193 ? -27.918 -54.454 8.856 1.00 4.33 193 GLY B CA 1
ATOM 4425 C C . GLY B 1 193 ? -27.532 -55.604 7.934 1.00 4.38 193 GLY B C 1
ATOM 4426 O O . GLY B 1 193 ? -28.193 -56.638 7.896 1.00 4.89 193 GLY B O 1
ATOM 4427 N N . ARG B 1 194 ? -26.447 -55.446 7.202 1.00 4.01 194 ARG B N 1
ATOM 4428 C CA . ARG B 1 194 ? -26.183 -56.354 6.123 1.00 3.76 194 ARG B CA 1
ATOM 4429 C C . ARG B 1 194 ? -25.052 -57.294 6.467 1.00 4.74 194 ARG B C 1
ATOM 4430 O O . ARG B 1 194 ? -24.528 -58.001 5.583 1.00 5.76 194 ARG B O 1
ATOM 4438 N N . VAL B 1 195 ? -24.679 -57.324 7.748 1.00 4.66 195 VAL B N 1
ATOM 4439 C CA . VAL B 1 195 ? -23.530 -58.098 8.186 1.00 4.25 195 VAL B CA 1
ATOM 4440 C C . VAL B 1 195 ? -23.763 -59.547 7.816 1.00 5.02 195 VAL B C 1
ATOM 4441 O O . VAL B 1 195 ? -22.937 -60.156 7.113 1.00 6.02 195 VAL B O 1
ATOM 4445 N N . LEU B 1 196 ? -24.890 -60.087 8.276 1.00 4.96 196 LEU B N 1
ATOM 4446 C CA . LEU B 1 196 ? -25.262 -61.476 8.009 1.00 5.36 196 LEU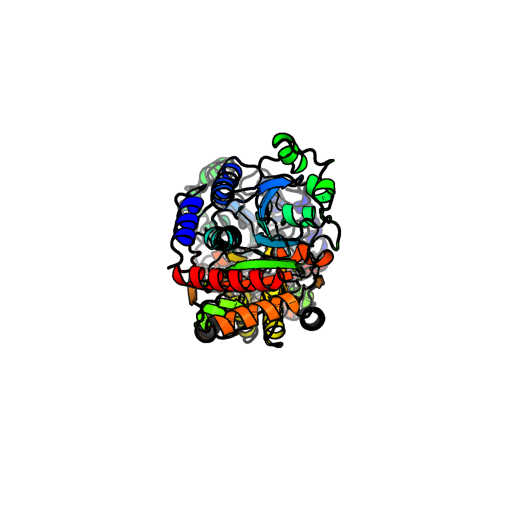 B CA 1
ATOM 4447 C C . LEU B 1 196 ? -25.524 -61.797 6.513 1.00 6.12 196 LEU B C 1
ATOM 4448 O O . LEU B 1 196 ? -25.134 -62.874 6.029 1.00 6.33 196 LEU B O 1
ATOM 4453 N N . GLU B 1 197 ? -26.215 -60.905 5.802 1.00 6.34 197 GLU B N 1
ATOM 4454 C CA . GLU B 1 197 ? -26.431 -61.116 4.387 1.00 7.82 197 GLU B CA 1
ATOM 4455 C C . GLU B 1 197 ? -25.055 -61.175 3.663 1.00 9.60 197 GLU B C 1
ATOM 4456 O O . GLU B 1 197 ? -24.852 -62.011 2.748 1.00 9.62 197 GLU B O 1
ATOM 4462 N N . GLU B 1 198 ? -24.102 -60.332 4.100 1.00 10.13 198 GLU B N 1
ATOM 4463 C CA . GLU B 1 198 ? -22.799 -60.305 3.444 1.00 10.20 198 GLU B CA 1
ATOM 4464 C C . GLU B 1 198 ? -22.028 -61.596 3.687 1.00 10.33 198 GLU B C 1
ATOM 4465 O O . GLU B 1 198 ? -21.342 -62.075 2.804 1.00 10.63 198 GLU B O 1
ATOM 4468 N N . THR B 1 199 ? -22.177 -62.192 4.855 1.00 10.46 199 THR B N 1
ATOM 4469 C CA . THR B 1 199 ? -21.504 -63.456 5.125 1.00 11.03 199 THR B CA 1
ATOM 4470 C C . THR B 1 199 ? -22.217 -64.653 4.510 1.00 11.07 199 THR B C 1
ATOM 4471 O O . THR B 1 199 ? -21.602 -65.698 4.269 1.00 11.90 199 THR B O 1
ATOM 4475 N N . GLY B 1 200 ? -23.508 -64.497 4.235 1.00 10.66 200 GLY B N 1
ATOM 4476 C CA . GLY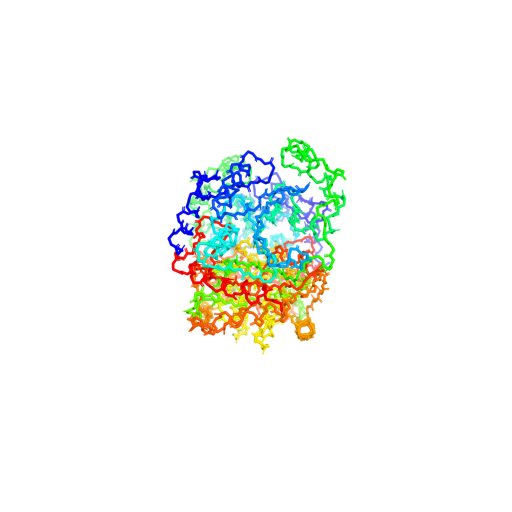 B 1 200 ? -24.287 -65.581 3.663 1.00 9.43 200 GLY B CA 1
ATOM 4477 C C . GLY B 1 200 ? -24.705 -66.590 4.705 1.00 8.67 200 GLY B C 1
ATOM 4478 O O . GLY B 1 200 ? -24.394 -67.762 4.568 1.00 9.12 200 GLY B O 1
ATOM 4479 N N . LEU B 1 201 ? -25.398 -66.129 5.749 1.00 7.57 201 LEU B N 1
ATOM 4480 C CA . LEU B 1 201 ? -25.915 -67.011 6.793 1.00 6.26 201 LEU B CA 1
ATOM 4481 C C . LEU B 1 201 ? -27.228 -66.472 7.342 1.00 5.90 201 LEU B C 1
ATOM 4482 O O . LEU B 1 201 ? -27.440 -65.251 7.406 1.00 5.62 201 LEU B O 1
ATOM 4487 N N . PRO B 1 202 ? -28.123 -67.382 7.750 1.00 5.37 202 PRO B N 1
ATOM 4488 C CA . PRO B 1 202 ? -29.445 -66.922 8.168 1.00 4.94 202 PRO B CA 1
ATOM 4489 C C . PRO B 1 202 ? -29.468 -66.418 9.605 1.00 4.65 202 PRO B C 1
ATOM 4490 O O . PRO B 1 202 ? -30.308 -65.572 9.960 1.00 5.12 202 PRO B O 1
ATOM 4494 N N . VAL B 1 203 ? -28.557 -66.907 10.432 1.00 3.62 203 VAL B N 1
ATOM 4495 C CA . VAL B 1 203 ? -28.676 -66.624 11.847 1.00 3.63 203 VAL B CA 1
ATOM 4496 C C . VAL B 1 203 ? -27.337 -66.321 12.489 1.00 3.32 203 VAL B C 1
ATOM 4497 O O . VAL B 1 203 ? -26.364 -67.044 12.266 1.00 3.71 203 VAL B O 1
ATOM 4501 N N . GLY B 1 204 ? -27.304 -65.281 13.313 1.00 2.52 204 GLY B N 1
ATOM 4502 C CA . GLY B 1 204 ? -26.111 -64.948 14.071 1.00 2.23 204 GLY B CA 1
ATOM 4503 C C . GLY B 1 204 ? -26.383 -64.856 15.547 1.00 2.04 204 GLY B C 1
ATOM 4504 O O . GLY B 1 204 ? -27.533 -64.725 15.954 1.00 2.40 204 GLY B O 1
ATOM 4505 N N . ILE B 1 205 ? -25.325 -64.933 16.347 1.00 2.01 205 ILE B N 1
ATOM 4506 C CA . ILE B 1 205 ? -25.420 -64.726 17.791 1.00 2.05 205 ILE B CA 1
ATOM 4507 C C . ILE B 1 205 ? -24.928 -63.332 18.220 1.00 2.49 205 ILE B C 1
ATOM 4508 O O . ILE B 1 205 ? -23.895 -62.827 17.763 1.00 2.07 205 ILE B O 1
ATOM 4513 N N . VAL B 1 206 ? -25.680 -62.710 19.115 1.00 3.06 206 VAL B N 1
ATOM 4514 C CA . VAL B 1 206 ? -25.350 -61.368 19.550 1.00 2.59 206 VAL B CA 1
ATOM 4515 C C . VAL B 1 206 ? -24.390 -61.408 20.707 1.00 3.19 206 VAL B C 1
ATOM 4516 O O . VAL B 1 206 ? -24.596 -62.136 21.693 1.00 2.33 206 VAL B O 1
ATOM 4520 N N . THR B 1 207 ? -23.311 -60.638 20.545 1.00 4.20 207 THR B N 1
ATOM 4521 C CA . THR B 1 207 ? -22.272 -60.552 21.550 1.00 4.70 207 THR B CA 1
ATOM 4522 C C . THR B 1 207 ? -22.656 -59.502 22.551 1.00 5.53 207 THR B C 1
ATOM 4523 O O . THR B 1 207 ? -22.388 -59.661 23.724 1.00 6.97 207 THR B O 1
ATOM 4527 N N . GLY B 1 208 ? -23.304 -58.441 22.097 1.00 6.27 208 GLY B N 1
ATOM 4528 C CA . GLY B 1 208 ? -23.857 -57.437 22.997 1.00 6.78 208 GLY B CA 1
ATOM 4529 C C . GLY B 1 208 ? -24.506 -56.278 22.267 1.00 7.36 208 GLY B C 1
ATOM 4530 O O . GLY B 1 208 ? -24.564 -56.263 21.033 1.00 7.94 208 GLY B O 1
ATOM 4531 N N . ILE B 1 209 ? -24.989 -55.304 23.028 1.00 7.38 209 ILE B N 1
ATOM 4532 C CA . ILE B 1 209 ? -25.663 -54.140 22.469 1.00 7.89 209 ILE B CA 1
ATOM 4533 C C . ILE B 1 209 ? -24.758 -52.929 22.670 1.00 8.59 209 ILE B C 1
ATOM 4534 O O . ILE B 1 209 ? -24.487 -52.550 23.820 1.00 8.54 209 ILE B O 1
ATOM 4539 N N . ALA B 1 210 ? -24.298 -52.327 21.561 1.00 8.85 210 ALA B N 1
ATOM 4540 C CA . ALA B 1 210 ? -23.171 -51.391 21.587 1.00 8.74 210 ALA B CA 1
ATOM 4541 C C . ALA B 1 210 ? -23.483 -50.199 22.476 1.00 9.45 210 ALA B C 1
ATOM 4542 O O . ALA B 1 210 ? -24.657 -49.857 22.681 1.00 9.64 210 ALA B O 1
ATOM 4544 N N . GLY B 1 211 ? -22.438 -49.588 23.024 1.00 9.82 211 GLY B N 1
ATOM 4545 C CA . GLY B 1 211 ? -22.586 -48.331 23.747 1.00 10.67 211 GLY B CA 1
ATOM 4546 C C . GLY B 1 211 ? -22.801 -47.195 22.770 1.00 11.11 211 GLY B C 1
ATOM 4547 O O . GLY B 1 211 ? -22.381 -47.288 21.634 1.00 11.41 211 GLY B O 1
ATOM 4548 N N . LEU B 1 212 ? -23.422 -46.112 23.221 1.00 11.77 212 LEU B N 1
ATOM 4549 C CA . LEU B 1 212 ? -23.862 -45.035 22.334 1.00 12.30 212 LEU B CA 1
ATOM 4550 C C . LEU B 1 212 ? -23.572 -43.638 22.894 1.00 12.20 212 LEU B C 1
ATOM 4551 O O . LEU B 1 212 ? -23.649 -43.402 24.099 1.00 12.47 212 LEU B O 1
ATOM 4556 N N A ILE B 1 213 ? -23.257 -42.720 21.989 0.50 12.30 213 ILE B N 1
ATOM 4557 N N B ILE B 1 213 ? -23.167 -42.721 22.029 0.50 12.10 213 ILE B N 1
ATOM 4558 C CA A ILE B 1 213 ? -23.074 -41.308 22.308 0.50 12.42 213 ILE B CA 1
ATOM 4559 C CA B ILE B 1 213 ? -23.240 -41.305 22.369 0.50 12.08 213 ILE B CA 1
ATOM 4560 C C A ILE B 1 213 ? -23.653 -40.462 21.165 0.50 12.45 213 ILE B C 1
ATOM 4561 C C B ILE B 1 213 ? -23.749 -40.512 21.189 0.50 12.24 213 ILE B C 1
ATOM 4562 O O A ILE B 1 213 ? -23.510 -40.819 19.995 0.50 12.53 213 ILE B O 1
ATOM 4563 O O B ILE B 1 213 ? -23.629 -40.925 20.035 0.50 12.33 213 ILE B O 1
ATOM 4572 N N . TRP B 1 214 ? -24.346 -39.378 21.515 1.00 12.36 214 TRP B N 1
ATOM 4573 C CA . TRP B 1 214 ? -24.812 -38.398 20.546 1.00 12.50 214 TRP B CA 1
ATOM 4574 C C . TRP B 1 214 ? -24.176 -37.104 20.989 1.00 12.39 214 TRP B C 1
ATOM 4575 O O . TRP B 1 214 ? -24.423 -36.650 22.096 1.00 12.44 214 TRP B O 1
ATOM 4586 N N . VAL B 1 215 ? -23.309 -36.545 20.152 1.00 12.67 215 VAL B N 1
ATOM 4587 C CA . VAL B 1 215 ? -22.657 -35.263 20.450 1.00 12.46 215 VAL B CA 1
ATOM 4588 C C . VAL B 1 215 ? -23.105 -34.284 19.398 1.00 12.30 215 VAL B C 1
ATOM 4589 O O . VAL B 1 215 ? -23.070 -34.591 18.202 1.00 13.12 215 VAL B O 1
ATOM 4593 N N . LYS B 1 216 ? -23.548 -33.117 19.832 1.00 11.69 216 LYS B N 1
ATOM 4594 C CA . LYS B 1 216 ? -23.932 -32.090 18.891 1.00 11.52 216 LYS B CA 1
ATOM 4595 C C . LYS B 1 216 ? -22.738 -31.171 18.669 1.00 11.17 216 LYS B C 1
ATOM 4596 O O . LYS B 1 216 ? -22.173 -30.633 19.621 1.00 11.16 216 LYS B O 1
ATOM 4602 N N . PHE B 1 217 ? -22.332 -31.017 17.418 1.00 10.55 217 PHE B N 1
ATOM 4603 C CA . PHE B 1 217 ? -21.270 -30.080 17.111 1.00 10.69 217 PHE B CA 1
ATOM 4604 C C . PHE B 1 217 ? -21.902 -28.796 16.651 1.00 10.79 217 PHE B C 1
ATOM 4605 O O . PHE B 1 217 ? -22.760 -28.814 15.778 1.00 10.46 217 PHE B O 1
ATOM 4613 N N . THR B 1 218 ? -21.475 -27.692 17.262 1.00 11.57 218 THR B N 1
ATOM 4614 C CA . THR B 1 218 ? -21.866 -26.325 16.892 1.00 11.81 218 THR B CA 1
ATOM 4615 C C . THR B 1 218 ? -20.596 -25.613 16.451 1.00 12.47 218 THR B C 1
ATOM 4616 O O . THR B 1 218 ? -19.685 -25.427 17.256 1.00 12.22 218 THR B O 1
ATOM 4620 N N . ILE B 1 219 ? -20.523 -25.249 15.171 1.00 13.20 219 ILE B N 1
ATOM 4621 C CA . ILE B 1 219 ? -19.334 -24.595 14.652 1.00 14.74 219 ILE B CA 1
ATOM 4622 C C . ILE B 1 219 ? -19.642 -23.159 14.220 1.00 15.25 219 ILE B C 1
ATOM 4623 O O . ILE B 1 219 ? -20.471 -22.937 13.325 1.00 15.29 219 ILE B O 1
ATOM 4628 N N . GLU B 1 220 ? -18.964 -22.198 14.854 1.00 15.60 220 GLU B N 1
ATOM 4629 C CA . GLU B 1 220 ? -19.233 -20.775 14.637 1.00 16.28 220 GLU B CA 1
ATOM 4630 C C . GLU B 1 220 ? -18.126 -20.107 13.844 1.00 16.37 220 GLU B C 1
ATOM 4631 O O . GLU B 1 220 ? -16.940 -20.230 14.190 1.00 16.76 220 GLU B O 1
ATOM 4637 N N . GLY B 1 221 ? -18.524 -19.393 12.788 1.00 16.38 221 GLY B N 1
ATOM 4638 C CA . GLY B 1 221 ? -17.593 -18.629 11.934 1.00 16.32 221 GLY B CA 1
ATOM 4639 C C . GLY B 1 221 ? -18.031 -17.189 11.689 1.00 15.96 221 GLY B C 1
ATOM 4640 O O . GLY B 1 221 ? -18.466 -16.501 12.606 1.00 15.42 221 GLY B O 1
ATOM 4641 N N . LYS B 1 222 ? -17.928 -16.737 10.445 1.00 15.87 222 LYS B N 1
ATOM 4642 C CA . LYS B 1 222 ? -18.291 -15.369 10.122 1.00 16.17 222 LYS B CA 1
ATOM 4643 C C . LYS B 1 222 ? -19.064 -15.336 8.813 1.00 15.80 222 LYS B C 1
ATOM 4644 O O . LYS B 1 222 ? -18.501 -15.579 7.751 1.00 15.96 222 LYS B O 1
ATOM 4650 N N . ALA B 1 223 ? -20.358 -15.060 8.897 1.00 15.44 223 ALA B N 1
ATOM 4651 C CA . ALA B 1 223 ? -21.182 -14.852 7.714 1.00 15.31 223 ALA B CA 1
ATOM 4652 C C . ALA B 1 223 ? -20.693 -13.635 6.936 1.00 15.81 223 ALA B C 1
ATOM 4653 O O . ALA B 1 223 ? -20.372 -12.588 7.530 1.00 16.80 223 ALA B O 1
ATOM 4655 N N . GLU B 1 224 ? -20.637 -13.758 5.615 1.00 15.67 224 GLU B N 1
ATOM 4656 C CA . GLU B 1 224 ? -19.927 -12.778 4.761 1.00 15.77 224 GLU B CA 1
ATOM 4657 C C . GLU B 1 224 ? -20.264 -13.169 3.326 1.00 15.36 224 GLU B C 1
ATOM 4658 O O . GLU B 1 224 ? -20.415 -14.353 3.053 1.00 15.26 224 GLU B O 1
ATOM 4664 N N . HIS B 1 225 ? -20.384 -12.194 2.420 1.00 14.95 225 HIS B N 1
ATOM 4665 C CA . HIS B 1 225 ? -20.708 -12.471 1.016 1.00 14.40 225 HIS B CA 1
ATOM 4666 C C . HIS B 1 225 ? -19.559 -13.256 0.394 1.00 14.05 225 HIS B C 1
ATOM 4667 O O . HIS B 1 225 ? -18.383 -12.972 0.666 1.00 14.68 225 HIS B O 1
ATOM 4674 N N . ALA B 1 226 ? -19.886 -14.256 -0.418 1.00 13.19 226 ALA B N 1
ATOM 4675 C CA . ALA B 1 226 ? -18.859 -15.074 -1.053 1.00 12.80 226 ALA B CA 1
ATOM 4676 C C . ALA B 1 226 ? -17.911 -14.256 -1.935 1.00 12.92 226 ALA B C 1
ATOM 4677 O O . ALA B 1 226 ? -16.693 -14.457 -1.896 1.00 13.46 226 ALA B O 1
ATOM 4679 N N . GLY B 1 227 ? -18.461 -13.327 -2.717 1.00 12.25 227 GLY B N 1
ATOM 4680 C CA . GLY B 1 227 ? -17.648 -12.541 -3.633 1.00 11.08 227 GLY B CA 1
ATOM 4681 C C . GLY B 1 227 ? -16.690 -11.650 -2.890 1.00 10.65 227 GLY B C 1
ATOM 4682 O O . GLY B 1 227 ? -15.533 -11.524 -3.263 1.00 10.35 227 GLY B O 1
ATOM 4683 N N . ALA B 1 228 ? -17.180 -11.027 -1.825 1.00 10.50 228 ALA B N 1
ATOM 4684 C CA . ALA B 1 228 ? -16.394 -10.056 -1.050 1.00 9.77 228 ALA B CA 1
ATOM 4685 C C . ALA B 1 228 ? -15.289 -10.727 -0.220 1.00 9.39 228 ALA B C 1
ATOM 4686 O O . ALA B 1 228 ? -14.388 -10.069 0.276 1.00 9.12 228 ALA B O 1
ATOM 4688 N N . THR B 1 229 ? -15.330 -12.036 -0.065 1.00 9.09 229 THR B N 1
ATOM 4689 C CA . THR B 1 229 ? -14.438 -12.601 0.947 1.00 9.37 229 THR B CA 1
ATOM 4690 C C . THR B 1 229 ? -13.404 -13.574 0.396 1.00 9.45 229 THR B C 1
ATOM 4691 O O . THR B 1 229 ? -13.737 -14.702 0.100 1.00 9.45 229 THR B O 1
ATOM 4695 N N . PRO B 1 230 ? -12.144 -13.135 0.249 1.00 9.83 230 PRO B N 1
ATOM 4696 C CA . PRO B 1 230 ? -11.106 -14.016 -0.288 1.00 10.28 230 PRO B CA 1
ATOM 4697 C C . PRO B 1 230 ? -10.921 -15.228 0.597 1.00 10.69 230 PRO B C 1
ATOM 4698 O O . PRO B 1 230 ? -11.323 -15.196 1.769 1.00 11.00 230 PRO B O 1
ATOM 4702 N N . MET B 1 231 ? -10.313 -16.278 0.050 1.00 11.04 231 MET B N 1
ATOM 4703 C CA . MET B 1 231 ? -10.136 -17.537 0.782 1.00 10.96 231 MET B CA 1
ATOM 4704 C C . MET B 1 231 ? -9.257 -17.317 1.988 1.00 11.63 231 MET B C 1
ATOM 4705 O O . MET B 1 231 ? -9.542 -17.851 3.058 1.00 12.02 231 MET B O 1
ATOM 4710 N N . SER B 1 232 ? -8.237 -16.477 1.818 1.00 12.40 232 SER B N 1
ATOM 4711 C CA . SER B 1 232 ? -7.232 -16.171 2.854 1.00 13.44 232 SER B CA 1
ATOM 4712 C C . SER B 1 232 ? -7.749 -15.447 4.111 1.00 13.62 232 SER B C 1
ATOM 4713 O O . SER B 1 232 ? -7.034 -15.342 5.105 1.00 13.89 232 SER B O 1
ATOM 4716 N N . LEU B 1 233 ? -8.994 -14.978 4.067 1.00 14.05 233 LEU B N 1
ATOM 4717 C CA . LEU B 1 233 ? -9.577 -14.117 5.092 1.00 14.31 233 LEU B CA 1
ATOM 4718 C C . LEU B 1 233 ? -10.725 -14.792 5.875 1.00 14.66 233 LEU B C 1
ATOM 4719 O O . LEU B 1 233 ? -11.090 -14.383 6.996 1.00 14.22 233 LEU B O 1
ATOM 4724 N N . ARG B 1 234 ? -11.300 -15.810 5.235 1.00 14.71 234 ARG B N 1
ATOM 4725 C CA . ARG B 1 234 ? -12.496 -16.515 5.668 1.00 14.52 234 ARG B CA 1
ATOM 4726 C C . ARG B 1 234 ? -12.369 -17.154 7.008 1.00 13.92 234 ARG B C 1
ATOM 4727 O O . ARG B 1 234 ? -11.299 -17.585 7.392 1.00 14.63 234 ARG B O 1
ATOM 4735 N N . ARG B 1 235 ? -13.494 -17.246 7.694 1.00 12.95 235 ARG B N 1
ATOM 4736 C CA . ARG B 1 235 ? -13.645 -18.113 8.841 1.00 11.94 235 ARG B CA 1
ATOM 4737 C C . ARG B 1 235 ? -14.866 -18.992 8.470 1.00 12.07 235 ARG B C 1
ATOM 4738 O O . ARG B 1 235 ? -15.968 -18.762 8.972 1.00 12.49 235 ARG B O 1
ATOM 4741 N N . ASP B 1 236 ? -14.685 -19.956 7.558 1.00 11.39 236 ASP B N 1
ATOM 4742 C CA . ASP B 1 236 ? -15.804 -20.737 7.042 1.00 10.79 236 ASP B CA 1
ATOM 4743 C C . ASP B 1 236 ? -16.121 -21.960 7.882 1.00 10.77 236 ASP B C 1
ATOM 4744 O O . ASP B 1 236 ? -15.400 -22.960 7.861 1.00 11.17 236 ASP B O 1
ATOM 4749 N N . PRO B 1 237 ? -17.255 -21.912 8.582 1.00 10.43 237 PRO B N 1
ATOM 4750 C CA . PRO B 1 237 ? -17.549 -23.029 9.445 1.00 10.15 237 PRO B CA 1
ATOM 4751 C C . PRO B 1 237 ? -18.125 -24.251 8.697 1.00 10.29 237 PRO B C 1
ATOM 4752 O O . PRO B 1 237 ? -18.208 -25.329 9.268 1.00 10.83 237 PRO B O 1
ATOM 4756 N N . MET B 1 238 ? -18.537 -24.086 7.445 1.00 10.22 238 MET B N 1
ATOM 4757 C CA . MET B 1 238 ? -19.016 -25.214 6.651 1.00 9.63 238 MET B CA 1
ATOM 4758 C C . MET B 1 238 ? -17.805 -26.005 6.177 1.00 9.08 238 MET B C 1
ATOM 4759 O O . MET B 1 238 ? -17.809 -27.238 6.166 1.00 8.43 238 MET B O 1
ATOM 4764 N N . ALA B 1 239 ? -16.751 -25.269 5.839 1.00 8.79 239 ALA B N 1
ATOM 4765 C CA . ALA B 1 239 ? -15.477 -25.863 5.455 1.00 8.72 239 ALA B CA 1
ATOM 4766 C C . ALA B 1 239 ? -14.847 -26.582 6.662 1.00 8.65 239 ALA B C 1
ATOM 4767 O O . ALA B 1 239 ? -14.235 -27.654 6.532 1.00 7.92 239 ALA B O 1
ATOM 4769 N N . ALA B 1 240 ? -15.017 -25.978 7.838 1.00 8.61 240 ALA B N 1
ATOM 4770 C CA . ALA B 1 240 ? -14.546 -26.578 9.076 1.00 8.32 240 ALA B CA 1
ATOM 4771 C C . ALA B 1 240 ? -15.309 -27.862 9.353 1.00 8.12 240 ALA B C 1
ATOM 4772 O O . ALA B 1 240 ? -14.718 -28.854 9.817 1.00 7.96 240 ALA B O 1
ATOM 4774 N N . ALA B 1 241 ? -16.616 -27.829 9.074 1.00 7.99 241 ALA B N 1
ATOM 4775 C CA . ALA B 1 241 ? -17.500 -28.968 9.326 1.00 8.21 241 ALA B CA 1
ATOM 4776 C C . ALA B 1 241 ? -17.106 -30.155 8.441 1.00 8.12 241 ALA B C 1
ATOM 4777 O O . ALA B 1 241 ? -16.974 -31.300 8.913 1.00 8.09 241 ALA B O 1
ATOM 4779 N N . ALA B 1 242 ? -16.877 -29.859 7.167 1.00 7.89 242 ALA B N 1
ATOM 4780 C CA . ALA B 1 242 ? -16.479 -30.876 6.222 1.00 7.79 242 ALA B CA 1
ATOM 4781 C C . ALA B 1 242 ? -15.235 -31.619 6.680 1.00 7.66 242 ALA B C 1
ATOM 4782 O O . ALA B 1 242 ? -15.170 -32.820 6.499 1.00 8.46 242 ALA B O 1
ATOM 4784 N N . GLN B 1 243 ? -14.258 -30.923 7.259 1.00 7.54 243 GLN B N 1
ATOM 4785 C CA . GLN B 1 243 ? -13.004 -31.571 7.660 1.00 8.20 243 GLN B CA 1
ATOM 4786 C C . GLN B 1 243 ? -13.185 -32.485 8.876 1.00 7.49 243 GLN B C 1
ATOM 4787 O O . GLN B 1 243 ? -12.570 -33.553 8.952 1.00 7.32 243 GLN B O 1
ATOM 4793 N N . ILE B 1 244 ? -14.035 -32.042 9.803 1.00 6.73 244 ILE B N 1
ATOM 4794 C CA . ILE B 1 244 ? -14.324 -32.736 11.040 1.00 6.23 244 ILE B CA 1
ATOM 4795 C C . ILE B 1 244 ? -15.116 -34.004 10.738 1.00 6.11 244 ILE B C 1
ATOM 4796 O O . ILE B 1 244 ? -14.902 -35.049 11.343 1.00 5.30 244 ILE B O 1
ATOM 4801 N N . ILE B 1 245 ? -16.022 -33.893 9.775 1.00 6.21 245 ILE B N 1
ATOM 4802 C CA . ILE B 1 245 ? -16.815 -35.034 9.352 1.00 6.86 245 ILE B CA 1
ATOM 4803 C C . ILE B 1 245 ? -15.888 -36.103 8.764 1.00 7.24 245 ILE B C 1
ATOM 4804 O O . ILE B 1 245 ? -16.110 -37.290 8.953 1.00 7.51 245 ILE B O 1
ATOM 4809 N N . ILE B 1 246 ? -14.829 -35.677 8.092 1.00 7.01 246 ILE B N 1
ATOM 4810 C CA . ILE B 1 246 ? -13.873 -36.642 7.639 1.00 7.51 246 ILE B CA 1
ATOM 4811 C C . ILE B 1 246 ? -13.162 -37.233 8.838 1.00 7.16 246 ILE B C 1
ATOM 4812 O O . ILE B 1 246 ? -13.000 -38.454 8.885 1.00 7.67 246 ILE B O 1
ATOM 4817 N N . VAL B 1 247 ? -12.758 -36.404 9.804 1.00 6.31 247 VAL B N 1
ATOM 4818 C CA . VAL B 1 247 ? -12.033 -36.931 10.962 1.00 5.36 247 VAL B CA 1
ATOM 4819 C C . VAL B 1 247 ? -12.861 -38.005 11.629 1.00 5.02 247 VAL B C 1
ATOM 4820 O O . VAL B 1 247 ? -12.342 -39.051 11.982 1.00 4.30 247 VAL B O 1
ATOM 4824 N N . ILE B 1 248 ? -14.163 -37.745 11.759 1.00 5.10 248 ILE B N 1
ATOM 4825 C CA . ILE B 1 248 ? -15.087 -38.699 12.340 1.00 5.02 248 ILE B CA 1
ATOM 4826 C C . ILE B 1 248 ? -14.963 -40.060 11.641 1.00 6.23 248 ILE B C 1
ATOM 4827 O O . ILE B 1 248 ? -14.815 -41.086 12.285 1.00 6.36 248 ILE B O 1
ATOM 4832 N N . GLU B 1 249 ? -14.988 -40.054 10.315 1.00 7.32 249 GLU B N 1
ATOM 4833 C CA . GLU B 1 249 ? -14.913 -41.282 9.542 1.00 8.10 249 GLU B CA 1
ATOM 4834 C C . GLU B 1 249 ? -13.561 -42.014 9.749 1.00 9.09 249 GLU B C 1
ATOM 4835 O O . GLU B 1 249 ? -13.544 -43.213 10.071 1.00 9.47 249 GLU B O 1
ATOM 4841 N N . GLU B 1 250 ? -12.449 -41.291 9.579 1.00 9.44 250 GLU B N 1
ATOM 4842 C CA . GLU B 1 250 ? -11.127 -41.816 9.874 1.00 10.00 250 GLU B CA 1
ATOM 4843 C C . GLU B 1 250 ? -11.079 -42.442 11.282 1.00 10.17 250 GLU B C 1
ATOM 4844 O O . GLU B 1 250 ? -10.560 -43.551 11.471 1.00 10.35 250 GLU B O 1
ATOM 4850 N N . GLU B 1 251 ? -11.631 -41.756 12.275 1.00 9.99 251 GLU B N 1
ATOM 4851 C CA . GLU B 1 251 ? -11.495 -42.268 13.631 1.00 10.20 251 GLU B CA 1
ATOM 4852 C C . GLU B 1 251 ? -12.423 -43.436 13.942 1.00 10.54 251 GLU B C 1
ATOM 4853 O O . GLU B 1 251 ? -12.081 -44.296 14.738 1.00 10.96 251 GLU B O 1
ATOM 4859 N N . ALA B 1 252 ? -13.574 -43.509 13.295 1.00 11.23 252 ALA B N 1
ATOM 4860 C CA . ALA B 1 252 ? -14.450 -44.677 13.480 1.00 11.66 252 ALA B CA 1
ATOM 4861 C C . ALA B 1 252 ? -13.974 -45.909 12.685 1.00 11.99 252 ALA B C 1
ATOM 4862 O O . ALA B 1 252 ? -14.151 -47.056 13.124 1.00 12.95 252 ALA B O 1
ATOM 4864 N N . ARG B 1 253 ? -13.347 -45.673 11.538 1.00 11.71 253 ARG B N 1
ATOM 4865 C CA . ARG B 1 253 ? -12.834 -46.758 10.730 1.00 11.87 253 ARG B CA 1
ATOM 4866 C C . ARG B 1 253 ? -11.657 -47.436 11.387 1.00 12.07 253 ARG B C 1
ATOM 4867 O O . ARG B 1 253 ? -11.409 -48.621 11.162 1.00 12.10 253 ARG B O 1
ATOM 4875 N N . ARG B 1 254 ? -10.930 -46.665 12.194 1.00 12.37 254 ARG B N 1
ATOM 4876 C CA . ARG B 1 254 ? -9.624 -47.053 12.726 1.00 12.21 254 ARG B CA 1
ATOM 4877 C C . ARG B 1 254 ? -9.669 -48.318 13.599 1.00 11.86 254 ARG B C 1
ATOM 4878 O O . ARG B 1 254 ? -8.788 -49.168 13.499 1.00 12.04 254 ARG B O 1
ATOM 4886 N N . THR B 1 255 ? -10.695 -48.442 14.435 1.00 11.35 255 THR B N 1
ATOM 4887 C CA . THR B 1 255 ? -10.788 -49.553 15.382 1.00 11.12 255 THR B CA 1
ATOM 4888 C C . THR B 1 255 ? -11.282 -50.868 14.781 1.00 10.92 255 THR B C 1
ATOM 4889 O O . THR B 1 255 ? -11.169 -51.912 15.405 1.00 10.83 255 THR B O 1
ATOM 4893 N N . GLY B 1 256 ? -11.866 -50.822 13.594 1.00 10.60 256 GLY B N 1
ATOM 4894 C CA . GLY B 1 256 ? -12.445 -52.034 13.026 1.00 10.48 256 GLY B CA 1
ATOM 4895 C C . GLY B 1 256 ? -13.761 -52.430 13.657 1.00 10.27 256 GLY B C 1
ATOM 4896 O O . GLY B 1 256 ? -14.439 -53.342 13.190 1.00 10.48 256 GLY B O 1
ATOM 4897 N N . THR B 1 257 ? -14.162 -51.679 14.677 1.00 10.25 257 THR B N 1
ATOM 4898 C CA . THR B 1 257 ? -15.201 -52.089 15.615 1.00 9.21 257 THR B CA 1
ATOM 4899 C C . THR B 1 257 ? -16.279 -51.035 15.790 1.00 8.88 257 THR B C 1
ATOM 4900 O O . THR B 1 257 ? -17.419 -51.348 16.115 1.00 9.18 257 THR B O 1
ATOM 4904 N N . THR B 1 258 ? -15.905 -49.783 15.571 1.00 8.58 258 THR B N 1
ATOM 4905 C CA . THR B 1 258 ? -16.744 -48.627 15.877 1.00 7.55 258 THR B CA 1
ATOM 4906 C C . THR B 1 258 ? -17.555 -48.206 14.650 1.00 7.17 258 THR B C 1
ATOM 4907 O O . THR B 1 258 ? -17.145 -48.441 13.526 1.00 7.78 258 THR B O 1
ATOM 4911 N N . VAL B 1 259 ? -18.700 -47.589 14.886 1.00 6.72 259 VAL B N 1
ATOM 4912 C CA . VAL B 1 259 ? -19.492 -46.917 13.849 1.00 6.44 259 VAL B CA 1
ATOM 4913 C C . VAL B 1 259 ? -19.600 -45.416 14.167 1.00 6.25 259 VAL B C 1
ATOM 4914 O O . VAL B 1 259 ? -19.889 -45.047 15.305 1.00 6.44 259 VAL B O 1
ATOM 4918 N N . GLY B 1 260 ? -19.395 -44.549 13.184 1.00 5.96 260 GLY B N 1
ATOM 4919 C CA . GLY B 1 260 ? -19.545 -43.124 13.425 1.00 6.02 260 GLY B CA 1
ATOM 4920 C C . GLY B 1 260 ? -20.275 -42.525 12.261 1.00 6.93 260 GLY B C 1
ATOM 4921 O O . GLY B 1 260 ? -19.939 -42.812 11.089 1.00 6.67 260 GLY B O 1
ATOM 4922 N N . THR B 1 261 ? -21.281 -41.702 12.566 1.00 7.12 261 THR B N 1
ATOM 4923 C CA . THR B 1 261 ? -22.141 -41.150 11.508 1.00 7.29 261 THR B CA 1
ATOM 4924 C C . THR B 1 261 ? -22.543 -39.711 11.781 1.00 7.57 261 THR B C 1
ATOM 4925 O O . THR B 1 261 ? -22.816 -39.340 12.916 1.00 7.28 261 THR B O 1
ATOM 4929 N N . VAL B 1 262 ? -22.558 -38.903 10.723 1.00 8.28 262 VAL B N 1
ATOM 4930 C CA . VAL B 1 262 ? -23.246 -37.619 10.754 1.00 8.49 262 VAL B CA 1
ATOM 4931 C C . VAL B 1 262 ? -24.359 -37.721 9.736 1.00 9.18 262 VAL B C 1
ATOM 4932 O O . VAL B 1 262 ? -24.100 -37.892 8.551 1.00 8.84 262 VAL B O 1
ATOM 4936 N N . GLY B 1 263 ? -25.597 -37.656 10.214 1.00 10.24 263 GLY B N 1
ATOM 4937 C CA . GLY B 1 263 ? -26.757 -37.942 9.388 1.00 11.72 263 GLY B CA 1
ATOM 4938 C C . GLY B 1 263 ? -27.710 -36.780 9.300 1.00 13.19 263 GLY B C 1
ATOM 4939 O O . GLY B 1 263 ? -28.731 -36.852 8.593 1.00 13.57 263 GLY B O 1
ATOM 4940 N N . GLN B 1 264 ? -27.372 -35.722 10.039 1.00 13.97 264 GLN B N 1
ATOM 4941 C CA A GLN B 1 264 ? -28.108 -34.479 9.942 0.47 14.42 264 GLN B CA 1
ATOM 4942 C CA B GLN B 1 264 ? -28.151 -34.500 10.146 0.53 14.58 264 GLN B CA 1
ATOM 4943 C C . GLN B 1 264 ? -27.158 -33.351 10.178 1.00 14.91 264 GLN B C 1
ATOM 4944 O O . GLN B 1 264 ? -26.148 -33.495 10.847 1.00 15.44 264 GLN B O 1
ATOM 4955 N N . LEU B 1 265 ? -27.468 -32.228 9.533 1.00 15.55 265 LEU B N 1
ATOM 4956 C CA . LEU B 1 265 ? -26.590 -31.063 9.547 1.00 16.81 265 LEU B CA 1
ATOM 4957 C C . LEU B 1 265 ? -27.329 -29.817 9.094 1.00 17.06 265 LEU B C 1
ATOM 4958 O O . LEU B 1 265 ? -27.719 -29.718 7.950 1.00 17.77 265 LEU B O 1
ATOM 4963 N N . HIS B 1 266 ? -27.502 -28.863 9.994 1.00 17.87 266 HIS B N 1
ATOM 4964 C CA . HIS B 1 266 ? -28.151 -27.607 9.656 1.00 19.13 266 HIS B CA 1
ATOM 4965 C C . HIS B 1 266 ? -27.165 -26.463 9.509 1.00 19.10 266 HIS B C 1
ATOM 4966 O O . HIS B 1 266 ? -26.187 -26.358 10.258 1.00 19.22 266 HIS B O 1
ATOM 4973 N N . VAL B 1 267 ? -27.434 -25.613 8.523 1.00 19.22 267 VAL B N 1
ATOM 4974 C CA . VAL B 1 267 ? -26.545 -24.513 8.162 1.00 19.43 267 VAL B CA 1
ATOM 4975 C C . VAL B 1 267 ? -27.270 -23.180 8.365 1.00 19.61 267 VAL B C 1
ATOM 4976 O O . VAL B 1 267 ? -28.412 -23.022 7.936 1.00 19.52 267 VAL B O 1
ATOM 4980 N N . TYR B 1 268 ? -26.609 -22.235 9.031 1.00 19.67 268 TYR B N 1
ATOM 4981 C CA . TYR B 1 268 ? -27.179 -20.909 9.229 1.00 19.87 268 TYR B CA 1
ATOM 4982 C C . TYR B 1 268 ? -26.209 -19.864 8.691 1.00 20.01 268 TYR B C 1
ATOM 4983 O O . TYR B 1 268 ? -25.004 -19.921 8.978 1.00 20.18 268 TYR B O 1
ATOM 4992 N N . PRO B 1 269 ? -26.717 -18.907 7.900 1.00 19.86 269 PRO B N 1
ATOM 4993 C CA . PRO B 1 269 ? -28.126 -18.663 7.566 1.00 20.13 269 PRO B CA 1
ATOM 4994 C C . PRO B 1 269 ? -28.715 -19.513 6.419 1.00 20.00 269 PRO B C 1
ATOM 4995 O O . PRO B 1 269 ? -29.883 -19.894 6.488 1.00 19.72 269 PRO B O 1
ATOM 4999 N N . GLY B 1 270 ? -27.921 -19.799 5.390 1.00 20.36 270 GLY B N 1
ATOM 5000 C CA . GLY B 1 270 ? -28.283 -20.799 4.374 1.00 20.39 270 GLY B CA 1
ATOM 5001 C C . GLY B 1 270 ? -28.549 -20.280 2.977 1.00 20.31 270 GLY B C 1
ATOM 5002 O O . GLY B 1 270 ? -29.473 -20.749 2.302 1.00 20.24 270 GLY B O 1
ATOM 5003 N N . GLY B 1 271 ? -27.736 -19.313 2.552 1.00 20.47 271 GLY B N 1
ATOM 5004 C CA . GLY B 1 271 ? -27.761 -18.782 1.188 1.00 20.44 271 GLY B CA 1
ATOM 5005 C C . GLY B 1 271 ? -26.687 -19.397 0.303 1.00 20.52 271 GLY B C 1
ATOM 5006 O O . GLY B 1 271 ? -25.644 -19.865 0.801 1.00 20.37 271 GLY B O 1
ATOM 5007 N N . ILE B 1 272 ? -26.936 -19.393 -1.011 1.00 20.42 272 ILE B N 1
ATOM 5008 C CA . ILE B 1 272 ? -25.955 -19.879 -1.990 1.00 20.23 272 ILE B CA 1
ATOM 5009 C C . ILE B 1 272 ? -24.679 -19.051 -2.001 1.00 20.00 272 ILE B C 1
ATOM 5010 O O . ILE B 1 272 ? -23.606 -19.592 -2.215 1.00 20.32 272 ILE B O 1
ATOM 5015 N N . ASN B 1 273 ? -24.785 -17.744 -1.804 1.00 20.09 273 ASN B N 1
ATOM 5016 C CA . ASN B 1 273 ? -23.609 -16.894 -1.917 1.00 20.49 273 ASN B CA 1
ATOM 5017 C C . ASN B 1 273 ? -23.151 -16.331 -0.580 1.00 20.43 273 ASN B C 1
ATOM 5018 O O . ASN B 1 273 ? -22.483 -15.293 -0.532 1.00 20.87 273 ASN B O 1
ATOM 5023 N N . VAL B 1 274 ? -23.487 -17.024 0.506 1.00 19.89 274 VAL B N 1
ATOM 5024 C CA . VAL B 1 274 ? -23.048 -16.581 1.827 1.00 19.41 274 VAL B CA 1
ATOM 5025 C C . VAL B 1 274 ? -22.287 -17.647 2.619 1.00 19.05 274 VAL B C 1
ATOM 5026 O O . VAL B 1 274 ? -22.851 -18.680 2.960 1.00 19.56 274 VAL B O 1
ATOM 5030 N N . ILE B 1 275 ? -21.004 -17.409 2.897 1.00 18.65 275 ILE B N 1
ATOM 5031 C CA . ILE B 1 275 ? -20.273 -18.221 3.884 1.00 18.47 275 ILE B CA 1
ATOM 5032 C C . ILE B 1 275 ? -21.089 -18.291 5.173 1.00 18.23 275 ILE B C 1
ATOM 5033 O O . ILE B 1 275 ? -21.432 -17.257 5.709 1.00 19.48 275 ILE B O 1
ATOM 5038 N N . PRO B 1 276 ? -21.385 -19.493 5.689 1.00 17.42 276 PRO B N 1
ATOM 5039 C CA . PRO B 1 276 ? -22.288 -19.579 6.850 1.00 16.67 276 PRO B CA 1
ATOM 5040 C C . PRO B 1 276 ? -21.754 -18.930 8.132 1.00 15.68 276 PRO B C 1
ATOM 5041 O O . PRO B 1 276 ? -20.566 -18.798 8.276 1.00 15.37 276 PRO B O 1
ATOM 5045 N N . GLU B 1 277 ? -22.633 -18.513 9.038 1.00 15.14 277 GLU B N 1
ATOM 5046 C CA . GLU B 1 277 ? -22.210 -18.105 10.367 1.00 14.60 277 GLU B CA 1
ATOM 5047 C C . GLU B 1 277 ? -22.051 -19.342 11.244 1.00 14.81 277 GLU B C 1
ATOM 5048 O O . GLU B 1 277 ? -21.126 -19.427 12.041 1.00 15.06 277 GLU B O 1
ATOM 5050 N N . ARG B 1 278 ? -22.939 -20.313 11.076 1.00 14.88 278 ARG B N 1
ATOM 5051 C CA . ARG B 1 278 ? -23.007 -21.461 11.968 1.00 15.30 278 ARG B CA 1
ATOM 5052 C C . ARG B 1 278 ? -23.302 -22.733 11.175 1.00 15.42 278 ARG B C 1
ATOM 5053 O O . ARG B 1 278 ? -24.022 -22.698 10.169 1.00 15.94 278 ARG B O 1
ATOM 5061 N N . VAL B 1 279 ? -22.756 -23.853 11.623 1.00 15.01 279 VAL B N 1
ATOM 5062 C CA . VAL B 1 279 ? -23.178 -25.163 11.133 1.00 14.91 279 VAL B CA 1
ATOM 5063 C C . VAL B 1 279 ? -23.309 -26.091 12.333 1.00 14.82 279 VAL B C 1
ATOM 5064 O O . VAL B 1 279 ? -22.368 -26.212 13.138 1.00 14.95 279 VAL B O 1
ATOM 5068 N N . GLU B 1 280 ? -24.479 -26.716 12.475 1.00 14.54 280 GLU B N 1
ATOM 5069 C CA . GLU B 1 280 ? -24.730 -27.607 13.607 1.00 14.47 280 GLU B CA 1
ATOM 5070 C C . GLU B 1 280 ? -24.937 -29.002 13.041 1.00 14.62 280 GLU B C 1
ATOM 5071 O O . GLU B 1 280 ? -25.522 -29.139 11.967 1.00 14.85 280 GLU B O 1
ATOM 5077 N N . PHE B 1 281 ? -24.399 -30.022 13.719 1.00 14.43 281 PHE B N 1
ATOM 5078 C CA . PHE B 1 281 ? -24.585 -31.431 13.319 1.00 14.03 281 PHE B CA 1
ATOM 5079 C C . PHE B 1 281 ? -24.403 -32.352 14.505 1.00 14.07 281 PHE B C 1
ATOM 5080 O O . PHE B 1 281 ? -23.878 -31.934 15.542 1.00 14.73 281 PHE B O 1
ATOM 5088 N N . VAL B 1 282 ? -24.820 -33.606 14.364 1.00 14.09 282 VAL B N 1
ATOM 5089 C CA . VAL B 1 282 ? -24.762 -34.550 15.503 1.00 13.63 282 VAL B CA 1
ATOM 5090 C C . VAL B 1 282 ? -23.992 -35.820 15.163 1.00 13.00 282 VAL B C 1
ATOM 5091 O O . VAL B 1 282 ? -24.374 -36.577 14.272 1.00 13.54 282 VAL B O 1
ATOM 5095 N N . LEU B 1 283 ? -22.900 -36.051 15.872 1.00 11.82 283 LEU B N 1
ATOM 5096 C CA . LEU B 1 283 ? -22.215 -37.329 15.762 1.00 10.50 283 LEU B CA 1
ATOM 5097 C C . LEU B 1 283 ? -23.049 -38.422 16.431 1.00 9.57 283 LEU B C 1
ATOM 5098 O O . LEU B 1 283 ? -23.373 -38.322 17.615 1.00 9.33 283 LEU B O 1
ATOM 5103 N N . ASP B 1 284 ? -23.435 -39.426 15.653 1.00 8.37 284 ASP B N 1
ATOM 5104 C CA . ASP B 1 284 ? -23.835 -40.709 16.214 1.00 7.62 284 ASP B CA 1
ATOM 5105 C C . ASP B 1 284 ? -22.625 -41.674 16.223 1.00 7.08 284 ASP B C 1
ATOM 5106 O O . ASP B 1 284 ? -22.091 -42.049 15.138 1.00 7.55 284 ASP B O 1
ATOM 5111 N N . LEU B 1 285 ? -22.212 -42.071 17.435 1.00 5.60 285 LEU B N 1
ATOM 5112 C CA . LEU B 1 285 ? -20.993 -42.846 17.639 1.00 4.90 285 LEU B CA 1
ATOM 5113 C C . LEU B 1 285 ? -21.181 -44.061 18.551 1.00 4.26 285 LEU B C 1
ATOM 5114 O O . LEU B 1 285 ? -21.499 -43.919 19.717 1.00 4.83 285 LEU B O 1
ATOM 5119 N N . ARG B 1 286 ? -20.977 -45.258 18.036 1.00 3.78 286 ARG B N 1
ATOM 5120 C CA . ARG B 1 286 ? -21.189 -46.449 18.859 1.00 4.08 286 ARG B CA 1
ATOM 5121 C C . ARG B 1 286 ? -20.125 -47.540 18.738 1.00 4.55 286 ARG B C 1
ATOM 5122 O O . ARG B 1 286 ? -19.443 -47.647 17.709 1.00 4.54 286 ARG B O 1
ATOM 5130 N N . ASP B 1 287 ? -19.996 -48.328 19.814 1.00 4.64 287 ASP B N 1
ATOM 5131 C CA . ASP B 1 287 ? -19.046 -49.418 19.892 1.00 5.34 287 ASP B CA 1
ATOM 5132 C C . ASP B 1 287 ? -19.340 -50.287 21.098 1.00 5.65 287 ASP B C 1
ATOM 5133 O O . ASP B 1 287 ? -19.811 -49.795 22.121 1.00 5.64 287 ASP B O 1
ATOM 5138 N N . LEU B 1 288 ? -19.026 -51.573 20.975 1.00 5.93 288 LEU B N 1
ATOM 5139 C CA . LEU B 1 288 ? -19.376 -52.558 21.986 1.00 6.46 288 LEU B CA 1
ATOM 5140 C C . LEU B 1 288 ? -18.582 -52.366 23.270 1.00 6.76 288 LEU B C 1
ATOM 5141 O O . LEU B 1 288 ? -19.119 -52.552 24.372 1.00 6.54 288 LEU B O 1
ATOM 5146 N N . LYS B 1 289 ? -17.309 -51.997 23.124 1.00 7.11 289 LYS B N 1
ATOM 5147 C CA . LYS B 1 289 ? -16.503 -51.584 24.290 1.00 7.14 289 LYS B CA 1
ATOM 5148 C C . LYS B 1 289 ? -16.520 -50.081 24.500 1.00 6.41 289 LYS B C 1
ATOM 5149 O O . LYS B 1 289 ? -15.960 -49.336 23.697 1.00 6.20 289 LYS B O 1
ATOM 5155 N N . ALA B 1 290 ? -17.162 -49.656 25.587 1.00 5.96 290 ALA B N 1
ATOM 5156 C CA . ALA B 1 290 ? -17.185 -48.250 26.008 1.00 6.08 290 ALA B CA 1
ATOM 5157 C C . ALA B 1 290 ? -15.800 -47.576 25.986 1.00 6.48 290 ALA B C 1
ATOM 5158 O O . ALA B 1 290 ? -15.655 -46.434 25.542 1.00 6.15 290 ALA B O 1
ATOM 5160 N N . GLU B 1 291 ? -14.770 -48.277 26.457 1.00 7.46 291 GLU B N 1
ATOM 5161 C CA . GLU B 1 291 ? -13.437 -47.646 26.484 1.00 7.96 291 GLU B CA 1
ATOM 5162 C C . GLU B 1 291 ? -12.975 -47.306 25.047 1.00 7.87 291 GLU B C 1
ATOM 5163 O O . GLU B 1 291 ? -12.388 -46.251 24.811 1.00 7.82 291 GLU B O 1
ATOM 5165 N N . VAL B 1 292 ? -13.308 -48.180 24.093 1.00 7.59 292 VAL B N 1
ATOM 5166 C CA . VAL B 1 292 ? -13.024 -47.933 22.690 1.00 6.79 292 VAL B CA 1
ATOM 5167 C C . VAL B 1 292 ? -13.866 -46.765 22.187 1.00 6.51 292 VAL B C 1
ATOM 5168 O O . VAL B 1 292 ? -13.328 -45.842 21.590 1.00 6.24 292 VAL B O 1
ATOM 5172 N N . ARG B 1 293 ? -15.213 -46.770 22.502 1.00 7.02 293 ARG B N 1
ATOM 5173 C CA . ARG B 1 293 ? -16.088 -45.685 22.059 1.00 7.41 293 ARG B CA 1
ATOM 5174 C C . ARG B 1 293 ? -15.492 -44.314 22.381 1.00 8.09 293 ARG B C 1
ATOM 5175 O O . ARG B 1 293 ? -15.245 -43.497 21.492 1.00 8.55 293 ARG B O 1
ATOM 5183 N N . ASP B 1 294 ? -15.185 -44.150 23.668 1.00 9.33 294 ASP B N 1
ATOM 5184 C CA . ASP B 1 294 ? -14.656 -42.903 24.227 1.00 9.82 294 ASP B CA 1
ATOM 5185 C C . ASP B 1 294 ? -13.249 -42.570 23.755 1.00 9.48 294 ASP B C 1
ATOM 5186 O O . ASP B 1 294 ? -12.904 -41.411 23.520 1.00 9.65 294 ASP B O 1
ATOM 5191 N N . GLN B 1 295 ? -12.445 -43.597 23.591 1.00 9.19 295 GLN B N 1
ATOM 5192 C CA . GLN B 1 295 ? -11.131 -43.395 23.066 1.00 9.70 295 GLN B CA 1
ATOM 5193 C C . GLN B 1 295 ? -11.269 -42.877 21.626 1.00 9.83 295 GLN B C 1
ATOM 5194 O O . GLN B 1 295 ? -10.499 -41.992 21.194 1.00 10.23 295 GLN B O 1
ATOM 5200 N N . VAL B 1 296 ? -12.265 -43.392 20.896 1.00 9.30 296 VAL B N 1
ATOM 5201 C CA . VAL B 1 296 ? -12.535 -42.895 19.550 1.00 8.56 296 VAL B CA 1
ATOM 5202 C C . VAL B 1 296 ? -13.027 -41.458 19.607 1.00 9.01 296 VAL B C 1
ATOM 5203 O O . VAL B 1 296 ? -12.670 -40.646 18.752 1.00 9.12 296 VAL B O 1
ATOM 5207 N N . TRP B 1 297 ? -13.826 -41.137 20.618 1.00 8.81 297 TRP B N 1
ATOM 5208 C CA . TRP B 1 297 ? -14.375 -39.816 20.701 1.00 9.22 297 TRP B CA 1
ATOM 5209 C C . TRP B 1 297 ? -13.299 -38.770 21.019 1.00 9.98 297 TRP B C 1
ATOM 5210 O O . TRP B 1 297 ? -13.327 -37.634 20.502 1.00 9.54 297 TRP B O 1
ATOM 5221 N N . LYS B 1 298 ? -12.346 -39.175 21.855 1.00 10.70 298 LYS B N 1
ATOM 5222 C CA . LYS B 1 298 ? -11.214 -38.336 22.238 1.00 11.45 298 LYS B CA 1
ATOM 5223 C C . LYS B 1 298 ? -10.362 -37.949 20.994 1.00 11.60 298 LYS B C 1
ATOM 5224 O O . LYS B 1 298 ? -9.925 -36.805 20.836 1.00 11.77 298 LYS B O 1
ATOM 5228 N N . ALA B 1 299 ? -10.145 -38.905 20.100 1.00 11.43 299 ALA B N 1
ATOM 5229 C CA . ALA B 1 299 ? -9.407 -38.642 18.872 1.00 11.48 299 ALA B CA 1
ATOM 5230 C C . ALA B 1 299 ? -10.131 -37.639 17.980 1.00 11.53 299 ALA B C 1
ATOM 5231 O O . ALA B 1 299 ? -9.512 -36.764 17.370 1.00 11.70 299 ALA B O 1
ATOM 5233 N N . ILE B 1 300 ? -11.450 -37.765 17.905 1.00 10.89 300 ILE B N 1
ATOM 5234 C CA . ILE B 1 300 ? -12.229 -36.803 17.172 1.00 10.25 300 ILE B CA 1
ATOM 5235 C C . ILE B 1 300 ? -12.170 -35.441 17.862 1.00 10.95 300 ILE B C 1
ATOM 5236 O O . ILE B 1 300 ? -12.101 -34.403 17.186 1.00 11.49 300 ILE B O 1
ATOM 5241 N N . ALA B 1 301 ? -12.206 -35.432 19.199 1.00 10.77 301 ALA B N 1
ATOM 5242 C CA . ALA B 1 301 ? -12.198 -34.169 19.937 1.00 10.07 301 ALA B CA 1
ATOM 5243 C C . ALA B 1 301 ? -10.850 -33.482 19.769 1.00 9.93 301 ALA B C 1
ATOM 5244 O O . ALA B 1 301 ? -10.785 -32.324 19.365 1.00 9.64 301 ALA B O 1
ATOM 5246 N N . VAL B 1 302 ? -9.768 -34.204 20.038 1.00 9.80 302 VAL B N 1
ATOM 5247 C CA . VAL B 1 302 ? -8.458 -33.592 19.893 1.00 9.92 302 VAL B CA 1
ATOM 5248 C C . VAL B 1 302 ? -8.258 -33.089 18.471 1.00 9.75 302 VAL B C 1
ATOM 5249 O O . VAL B 1 302 ? -7.906 -31.941 18.302 1.00 10.48 302 VAL B O 1
ATOM 5253 N N . ARG B 1 303 ? -8.518 -33.911 17.458 1.00 9.28 303 ARG B N 1
ATOM 5254 C CA . ARG B 1 303 ? -8.326 -33.451 16.075 1.00 8.91 303 ARG B CA 1
ATOM 5255 C C . ARG B 1 303 ? -9.235 -32.272 15.672 1.00 9.03 303 ARG B C 1
ATOM 5256 O O . ARG B 1 303 ? -8.847 -31.444 14.853 1.00 8.98 303 ARG B O 1
ATOM 5264 N N . ALA B 1 304 ? -10.429 -32.191 16.259 1.00 9.33 304 ALA B N 1
ATOM 5265 C CA . ALA B 1 304 ? -11.354 -31.105 15.968 1.00 9.30 304 ALA B CA 1
ATOM 5266 C C . ALA B 1 304 ? -10.818 -29.813 16.573 1.00 9.97 304 ALA B C 1
ATOM 5267 O O . ALA B 1 304 ? -10.938 -28.723 15.989 1.00 8.81 304 ALA B O 1
ATOM 5269 N N . GLU B 1 305 ? -10.195 -29.947 17.737 1.00 11.61 305 GLU B N 1
ATOM 5270 C CA . GLU B 1 305 ? -9.674 -28.811 18.480 1.00 13.17 305 GLU B CA 1
ATOM 5271 C C . GLU B 1 305 ? -8.606 -28.069 17.691 1.00 13.79 305 GLU B C 1
ATOM 5272 O O . GLU B 1 305 ? -8.572 -26.850 17.672 1.00 13.77 305 GLU B O 1
ATOM 5276 N N . THR B 1 306 ? -7.731 -28.816 17.042 1.00 14.25 306 THR B N 1
ATOM 5277 C CA . THR B 1 306 ? -6.700 -28.220 16.255 1.00 15.35 306 THR B CA 1
ATOM 5278 C C . THR B 1 306 ? -7.263 -27.633 14.978 1.00 15.81 306 THR B C 1
ATOM 5279 O O . THR B 1 306 ? -6.909 -26.519 14.628 1.00 16.14 306 THR B O 1
ATOM 5283 N N . ILE B 1 307 ? -8.152 -28.371 14.311 1.00 16.13 307 ILE B N 1
ATOM 5284 C CA . ILE B 1 307 ? -8.851 -27.871 13.135 1.00 16.53 307 ILE B CA 1
ATOM 5285 C C . ILE B 1 307 ? -9.518 -26.548 13.471 1.00 17.15 307 ILE B C 1
ATOM 5286 O O . ILE B 1 307 ? -9.532 -25.650 12.642 1.00 17.22 307 ILE B O 1
ATOM 5291 N N . ALA B 1 308 ? -10.069 -26.428 14.680 1.00 17.74 308 ALA B N 1
ATOM 5292 C CA . ALA B 1 308 ? -10.622 -25.138 15.147 1.00 18.36 308 ALA B CA 1
ATOM 5293 C C . ALA B 1 308 ? -9.569 -24.005 15.164 1.00 18.59 308 ALA B C 1
ATOM 5294 O O . ALA B 1 308 ? -9.796 -22.916 14.610 1.00 18.76 308 ALA B O 1
ATOM 5296 N N . LYS B 1 309 ? -8.421 -24.285 15.782 1.00 18.38 309 LYS B N 1
ATOM 5297 C CA . LYS B 1 309 ? -7.390 -23.282 15.970 1.00 18.67 309 LYS B CA 1
ATOM 5298 C C . LYS B 1 309 ? -6.713 -22.919 14.658 1.00 18.55 309 LYS B C 1
ATOM 5299 O O . LYS B 1 309 ? -6.406 -21.755 14.430 1.00 18.31 309 LYS B O 1
ATOM 5303 N N . GLU B 1 310 ? -6.507 -23.918 13.800 1.00 18.69 310 GLU B N 1
ATOM 5304 C CA . GLU B 1 310 ? -5.970 -23.712 12.452 1.00 18.97 310 GLU B CA 1
ATOM 5305 C C . GLU B 1 310 ? -6.824 -22.755 11.603 1.00 18.64 310 GLU B C 1
ATOM 5306 O O . GLU B 1 310 ? -6.292 -21.913 10.895 1.00 18.75 310 GLU B O 1
ATOM 5312 N N . ARG B 1 311 ? -8.141 -22.876 11.695 1.00 18.15 311 ARG B N 1
ATOM 5313 C CA . ARG B 1 311 ? -9.023 -22.204 10.757 1.00 17.87 311 ARG B CA 1
ATOM 5314 C C . ARG B 1 311 ? -9.747 -21.032 11.381 1.00 17.53 311 ARG B C 1
ATOM 5315 O O . ARG B 1 311 ? -10.586 -20.407 10.736 1.00 17.02 311 ARG B O 1
ATOM 5323 N N . ASN B 1 312 ? -9.437 -20.763 12.644 1.00 17.56 312 ASN B N 1
ATOM 5324 C CA . ASN B 1 312 ? -9.969 -19.610 13.352 1.00 17.24 312 ASN B CA 1
ATOM 5325 C C . ASN B 1 312 ? -11.488 -19.672 13.461 1.00 16.17 312 ASN B C 1
ATOM 5326 O O . ASN B 1 312 ? -12.177 -18.721 13.124 1.00 16.18 312 ASN B O 1
ATOM 5331 N N . VAL B 1 313 ? -12.003 -20.811 13.914 1.00 15.34 313 VAL B N 1
ATOM 5332 C CA . VAL B 1 313 ? -13.439 -20.958 14.209 1.00 14.52 313 VAL B CA 1
ATOM 5333 C C . VAL B 1 313 ? -13.614 -21.541 15.592 1.00 14.28 313 VAL B C 1
ATOM 5334 O O . VAL B 1 313 ? -12.662 -22.091 16.160 1.00 13.72 313 VAL B O 1
ATOM 5338 N N . ARG B 1 314 ? -14.827 -21.419 16.122 1.00 14.15 314 ARG B N 1
ATOM 5339 C CA . ARG B 1 314 ? -15.134 -21.939 17.452 1.00 14.89 314 ARG B CA 1
ATOM 5340 C C . ARG B 1 314 ? -15.953 -23.214 17.339 1.00 14.60 314 ARG B C 1
ATOM 5341 O O . ARG B 1 314 ? -16.980 -23.256 16.633 1.00 14.70 314 ARG B O 1
ATOM 5349 N N . VAL B 1 315 ? -15.495 -24.262 18.015 1.00 14.22 315 VAL B N 1
ATOM 5350 C CA . VAL B 1 315 ? -16.297 -25.482 18.069 1.00 14.72 315 VAL B CA 1
ATOM 5351 C C . VAL B 1 315 ? -16.648 -25.956 19.492 1.00 14.66 315 VAL B C 1
ATOM 5352 O O . VAL B 1 315 ? -15.770 -26.399 20.261 1.00 14.25 315 VAL B O 1
ATOM 5356 N N . THR B 1 316 ? -17.930 -25.831 19.838 1.00 14.42 316 THR B N 1
ATOM 5357 C CA . THR B 1 316 ? -18.425 -26.426 21.075 1.00 14.77 316 THR B CA 1
ATOM 5358 C C . THR B 1 316 ? -19.210 -27.680 20.814 1.00 13.91 316 THR B C 1
ATOM 5359 O O . THR B 1 316 ? -20.058 -27.730 19.927 1.00 13.69 316 THR B O 1
ATOM 5363 N N . THR B 1 317 ? -18.913 -28.691 21.618 1.00 13.62 317 THR B N 1
ATOM 5364 C CA . THR B 1 317 ? -19.652 -29.936 21.597 1.00 13.16 317 THR B CA 1
ATOM 5365 C C . THR B 1 317 ? -20.556 -30.069 22.829 1.00 13.43 317 THR B C 1
ATOM 5366 O O . THR B 1 317 ? -20.271 -29.530 23.876 1.00 12.90 317 THR B O 1
ATOM 5370 N N . GLU B 1 318 ? -21.670 -30.772 22.672 1.00 14.54 318 GLU B N 1
ATOM 5371 C CA A GLU B 1 318 ? -22.591 -31.099 23.757 0.50 15.05 318 GLU B CA 1
ATOM 5372 C CA B GLU B 1 318 ? -22.561 -31.117 23.802 0.50 15.10 318 GLU B CA 1
ATOM 5373 C C . GLU B 1 318 ? -23.014 -32.578 23.698 1.00 15.26 318 GLU B C 1
ATOM 5374 O O . GLU B 1 318 ? -23.444 -33.054 22.634 1.00 15.81 318 GLU B O 1
ATOM 5385 N N . ARG B 1 319 ? -22.926 -33.307 24.805 1.00 15.01 319 ARG B N 1
ATOM 5386 C CA . ARG B 1 319 ? -23.450 -34.673 24.830 1.00 14.42 319 ARG B CA 1
ATOM 5387 C C . ARG B 1 319 ? -25.008 -34.726 25.004 1.00 14.02 319 ARG B C 1
ATOM 5388 O O . ARG B 1 319 ? -25.542 -34.334 26.037 1.00 13.40 319 ARG B O 1
ATOM 5396 N N . LEU B 1 320 ? -25.712 -35.191 23.963 1.00 13.56 320 LEU B N 1
ATOM 5397 C CA . LEU B 1 320 ? -27.173 -35.315 23.949 1.00 13.07 320 LEU B CA 1
ATOM 5398 C C . LEU B 1 320 ? -27.708 -36.601 24.595 1.00 13.11 320 LEU B C 1
ATOM 5399 O O . LEU B 1 320 ? -28.760 -36.574 25.238 1.00 12.38 320 LEU B O 1
ATOM 5404 N N . GLN B 1 321 ? -27.003 -37.720 24.388 1.00 13.34 321 GLN B N 1
ATOM 5405 C CA . GLN B 1 321 ? -27.403 -39.047 24.909 1.00 13.74 321 GLN B CA 1
ATOM 5406 C C . GLN B 1 321 ? -26.186 -39.935 25.135 1.00 13.33 321 GLN B C 1
ATOM 5407 O O . GLN B 1 321 ? -25.277 -39.956 24.319 1.00 12.95 321 GLN B O 1
ATOM 5411 N N . GLU B 1 322 ? -26.168 -40.648 26.261 1.00 13.24 322 GLU B N 1
ATOM 5412 C CA . GLU B 1 322 ? -25.178 -41.683 26.513 1.00 13.31 322 GLU B CA 1
ATOM 5413 C C . GLU B 1 322 ? -25.881 -42.962 26.996 1.00 13.41 322 GLU B C 1
ATOM 5414 O O . GLU B 1 322 ? -26.627 -42.952 27.981 1.00 13.61 322 GLU B O 1
ATOM 5420 N N . MET B 1 323 ? -25.667 -44.065 26.287 1.00 13.43 323 MET B N 1
ATOM 5421 C CA . MET B 1 323 ? -26.132 -45.369 26.776 1.00 13.34 323 MET B CA 1
ATOM 5422 C C . MET B 1 323 ? -24.920 -46.272 26.857 1.00 11.88 323 MET B C 1
ATOM 5423 O O . MET B 1 323 ? -24.222 -46.436 25.870 1.00 11.53 323 MET B O 1
ATOM 5428 N N . PRO B 1 324 ? -24.648 -46.831 28.047 1.00 10.79 324 PRO B N 1
ATOM 5429 C CA . PRO B 1 324 ? -23.533 -47.723 28.135 1.00 10.13 324 PRO B CA 1
ATOM 5430 C C . PRO B 1 324 ? -23.832 -49.035 27.430 1.00 9.48 324 PRO B C 1
ATOM 5431 O O . PRO B 1 324 ? -24.997 -49.435 27.296 1.00 8.49 324 PRO B O 1
ATOM 5435 N N . PRO B 1 325 ? -22.779 -49.695 26.957 1.00 9.50 325 PRO B N 1
ATOM 5436 C CA . PRO B 1 325 ? -22.932 -50.986 26.322 1.00 9.72 325 PRO B CA 1
ATOM 5437 C C . PRO B 1 325 ? -23.481 -52.027 27.305 1.00 9.79 325 PRO B C 1
ATOM 5438 O O . PRO B 1 325 ? -23.317 -51.882 28.520 1.00 9.42 325 PRO B O 1
ATOM 5442 N N . VAL B 1 326 ? -24.181 -53.021 26.765 1.00 10.17 326 VAL B N 1
ATOM 5443 C CA . VAL B 1 326 ? -24.648 -54.175 27.523 1.00 10.52 326 VAL B CA 1
ATOM 5444 C C . VAL B 1 326 ? -24.090 -55.395 26.806 1.00 11.30 326 VAL B C 1
ATOM 5445 O O . VAL B 1 326 ? -24.482 -55.687 25.681 1.00 11.39 326 VAL B O 1
ATOM 5449 N N . LEU B 1 327 ? -23.125 -56.057 27.429 1.00 12.49 327 LEU B N 1
ATOM 5450 C CA . LEU B 1 327 ? -22.609 -57.333 26.946 1.00 13.87 327 LEU B CA 1
ATOM 5451 C C . LEU B 1 327 ? -23.668 -58.403 27.169 1.00 14.54 327 LEU B C 1
ATOM 5452 O O . LEU B 1 327 ? -24.389 -58.376 28.181 1.00 15.06 327 LEU B O 1
ATOM 5457 N N . CYS B 1 328 ? -23.793 -59.336 26.232 1.00 15.02 328 CYS B N 1
ATOM 5458 C CA . CYS B 1 328 ? -24.715 -60.456 26.423 1.00 15.48 328 CYS B CA 1
ATOM 5459 C C . CYS B 1 328 ? -24.076 -61.452 27.372 1.00 15.73 328 CYS B C 1
ATOM 5460 O O . CYS B 1 328 ? -22.851 -61.551 27.427 1.00 15.77 328 CYS B O 1
ATOM 5463 N N . SER B 1 329 ? -24.884 -62.195 28.123 1.00 16.24 329 SER B N 1
ATOM 5464 C CA . SER B 1 329 ? -24.324 -63.118 29.127 1.00 16.69 329 SER B CA 1
ATOM 5465 C C . SER B 1 329 ? -23.735 -64.399 28.530 1.00 16.63 329 SER B C 1
ATOM 5466 O O . SER B 1 329 ? -24.081 -64.784 27.418 1.00 16.30 329 SER B O 1
ATOM 5469 N N . ASP B 1 330 ? -22.848 -65.056 29.279 1.00 16.73 330 ASP B N 1
ATOM 5470 C CA . ASP B 1 330 ? -22.297 -66.337 28.851 1.00 16.81 330 ASP B CA 1
ATOM 5471 C C . ASP B 1 330 ? -23.373 -67.430 28.835 1.00 16.50 330 ASP B C 1
ATOM 5472 O O . ASP B 1 330 ? -23.395 -68.244 27.917 1.00 16.34 330 ASP B O 1
ATOM 5477 N N . GLU B 1 331 ? -24.274 -67.453 29.822 1.00 15.81 331 GLU B N 1
ATOM 5478 C CA . GLU B 1 331 ? -25.320 -68.489 29.820 1.00 15.30 331 GLU B CA 1
ATOM 5479 C C . GLU B 1 331 ? -26.173 -68.422 28.549 1.00 14.50 331 GLU B C 1
ATOM 5480 O O . GLU B 1 331 ? -26.485 -69.452 27.952 1.00 15.38 331 GLU B O 1
ATOM 5482 N N . VAL B 1 332 ? -26.541 -67.227 28.126 1.00 12.71 332 VAL B N 1
ATOM 5483 C CA . VAL B 1 332 ? -27.395 -67.110 26.963 1.00 11.64 332 VAL B CA 1
ATOM 5484 C C . VAL B 1 332 ? -26.605 -67.439 25.682 1.00 11.69 332 VAL B C 1
ATOM 5485 O O . VAL B 1 332 ? -27.054 -68.274 24.863 1.00 11.87 332 VAL B O 1
ATOM 5489 N N . LYS B 1 333 ? -25.442 -66.786 25.525 1.00 10.69 333 LYS B N 1
ATOM 5490 C CA . LYS B 1 333 ? -24.501 -67.042 24.427 1.00 9.83 333 LYS B CA 1
ATOM 5491 C C . LYS B 1 333 ? -24.088 -68.508 24.321 1.00 9.57 333 LYS B C 1
ATOM 5492 O O . LYS B 1 333 ? -24.178 -69.084 23.236 1.00 10.04 333 LYS B O 1
ATOM 5498 N N . ARG B 1 334 ? -23.639 -69.112 25.427 1.00 8.75 334 ARG B N 1
ATOM 5499 C CA . ARG B 1 334 ? -23.277 -70.531 25.420 1.00 8.19 334 ARG B CA 1
ATOM 5500 C C . ARG B 1 334 ? -24.472 -71.374 24.975 1.00 8.25 334 ARG B C 1
ATOM 5501 O O . ARG B 1 334 ? -24.316 -72.330 24.186 1.00 7.63 334 ARG B O 1
ATOM 5503 N N . ALA B 1 335 ? -25.668 -70.999 25.438 1.00 8.48 335 ALA B N 1
ATOM 5504 C CA . ALA B 1 335 ? -26.893 -71.707 25.031 1.00 9.03 335 ALA B CA 1
ATOM 5505 C C . ALA B 1 335 ? -27.188 -71.608 23.523 1.00 9.58 335 ALA B C 1
ATOM 5506 O O . ALA B 1 335 ? -27.541 -72.603 22.884 1.00 9.86 335 ALA B O 1
ATOM 5508 N N . ALA B 1 336 ? -27.036 -70.417 22.953 1.00 10.10 336 ALA B N 1
ATOM 5509 C CA . ALA B 1 336 ? -27.334 -70.211 21.541 1.00 10.42 336 ALA B CA 1
ATOM 5510 C C . ALA B 1 336 ? -26.321 -70.948 20.677 1.00 11.31 336 ALA B C 1
ATOM 5511 O O . ALA B 1 336 ? -26.643 -71.405 19.570 1.00 11.53 336 ALA B O 1
ATOM 5513 N N . GLU B 1 337 ? -25.097 -71.072 21.194 1.00 11.66 337 GLU B N 1
ATOM 5514 C CA . GLU B 1 337 ? -24.028 -71.740 20.472 1.00 12.12 337 GLU B CA 1
ATOM 5515 C C . GLU B 1 337 ? -24.312 -73.234 20.408 1.00 11.60 337 GLU B C 1
ATOM 5516 O O . GLU B 1 337 ? -24.236 -73.846 19.355 1.00 11.27 337 GLU B O 1
ATOM 5522 N N . ALA B 1 338 ? -24.662 -73.812 21.548 1.00 11.73 338 ALA B N 1
ATOM 5523 C CA . ALA B 1 338 ? -25.035 -75.203 21.582 1.00 11.39 338 ALA B CA 1
ATOM 5524 C C . ALA B 1 338 ? -26.221 -75.375 20.646 1.00 11.64 338 ALA B C 1
ATOM 5525 O O . ALA B 1 338 ? -26.216 -76.289 19.801 1.00 11.70 338 ALA B O 1
ATOM 5527 N N . ALA B 1 339 ? -27.204 -74.471 20.757 1.00 11.40 339 ALA B N 1
ATOM 5528 C CA . ALA B 1 339 ? -28.403 -74.531 19.910 1.00 11.48 339 ALA B CA 1
ATOM 5529 C C . ALA B 1 339 ? -28.068 -74.683 18.422 1.00 11.50 339 ALA B C 1
ATOM 5530 O O . ALA B 1 339 ? -28.699 -75.505 17.761 1.00 10.97 339 ALA B O 1
ATOM 5532 N N . CYS B 1 340 ? -27.071 -73.920 17.937 1.00 11.29 340 CYS B N 1
ATOM 5533 C CA . CYS B 1 340 ? -26.657 -73.922 16.528 1.00 11.63 340 CYS B CA 1
ATOM 5534 C C . CYS B 1 340 ? -25.932 -75.191 16.125 1.00 12.28 340 CYS B C 1
ATOM 5535 O O . CYS B 1 340 ? -26.176 -75.733 15.028 1.00 12.33 340 CYS B O 1
ATOM 5538 N N . GLN B 1 341 ? -25.004 -75.633 16.983 1.00 12.52 341 GLN B N 1
ATOM 5539 C CA . GLN B 1 341 ? -24.231 -76.850 16.727 1.00 12.66 341 GLN B CA 1
ATOM 5540 C C . GLN B 1 341 ? -25.183 -78.046 16.593 1.00 13.07 341 GLN B C 1
ATOM 5541 O O . GLN B 1 341 ? -25.139 -78.725 15.585 1.00 13.42 341 GLN B O 1
ATOM 5543 N N . LYS B 1 342 ? -26.069 -78.257 17.578 1.00 13.42 342 LYS B N 1
ATOM 5544 C CA . LYS B 1 342 ? -27.180 -79.242 17.497 1.00 13.41 342 LYS B CA 1
ATOM 5545 C C . LYS B 1 342 ? -27.916 -79.238 16.157 1.00 13.15 342 LYS B C 1
ATOM 5546 O O . LYS B 1 342 ? -28.293 -80.286 15.652 1.00 12.94 342 LYS B O 1
ATOM 5552 N N . LEU B 1 343 ? -28.168 -78.047 15.627 1.00 13.11 343 LEU B N 1
ATOM 5553 C CA . LEU B 1 343 ? -29.051 -77.885 14.485 1.00 13.39 343 LEU B CA 1
ATOM 5554 C C . LEU B 1 343 ? -28.324 -77.845 13.146 1.00 14.01 343 LEU B C 1
ATOM 5555 O O . LEU B 1 343 ? -28.960 -77.843 12.088 1.00 13.48 343 LEU B O 1
ATOM 5560 N N . GLY B 1 344 ? -26.988 -77.833 13.224 1.00 15.46 344 GLY B N 1
ATOM 5561 C CA . GLY B 1 344 ? -26.088 -77.737 12.063 1.00 16.34 344 GLY B CA 1
ATOM 5562 C C . GLY B 1 344 ? -25.993 -76.338 11.455 1.00 16.89 344 GLY B C 1
ATOM 5563 O O . GLY B 1 344 ? -25.926 -76.193 10.232 1.00 17.00 344 GLY B O 1
ATOM 5564 N N . TYR B 1 345 ? -26.012 -75.306 12.302 1.00 17.03 345 TYR B N 1
ATOM 5565 C CA . TYR B 1 345 ? -25.693 -73.945 11.854 1.00 17.04 345 TYR B CA 1
ATOM 5566 C C . TYR B 1 345 ? -24.272 -73.573 12.303 1.00 16.85 345 TYR B C 1
ATOM 5567 O O . TYR B 1 345 ? -23.871 -73.926 13.424 1.00 17.20 345 TYR B O 1
ATOM 5576 N N . PRO B 1 346 ? -23.500 -72.894 11.422 1.00 16.06 346 PRO B N 1
ATOM 5577 C CA . PRO B 1 346 ? -22.258 -72.266 11.845 1.00 15.65 346 PRO B CA 1
ATOM 5578 C C . PRO B 1 346 ? -22.546 -71.300 13.012 1.00 15.06 346 PRO B C 1
ATOM 5579 O O . PRO B 1 346 ? -23.632 -70.705 13.048 1.00 15.25 346 PRO B O 1
ATOM 5583 N N . SER B 1 347 ? -21.599 -71.181 13.948 1.00 13.88 347 SER B N 1
ATOM 5584 C CA . SER B 1 347 ? -21.666 -70.228 15.036 1.00 12.87 347 SER B CA 1
ATOM 5585 C C . SER B 1 347 ? -21.053 -68.887 14.617 1.00 12.44 347 SER B C 1
ATOM 5586 O O . SER B 1 347 ? -19.828 -68.781 14.502 1.00 12.87 347 SER B O 1
ATOM 5589 N N . PHE B 1 348 ? -21.891 -67.871 14.405 1.00 11.20 348 PHE B N 1
ATOM 5590 C CA . PHE B 1 348 ? -21.414 -66.559 13.939 1.00 10.18 348 PHE B CA 1
ATOM 5591 C C . PHE B 1 348 ? -21.713 -65.427 14.910 1.00 9.42 348 PHE B C 1
ATOM 5592 O O . PHE B 1 348 ? -22.858 -65.071 15.163 1.00 9.58 348 PHE B O 1
ATOM 5600 N N . TRP B 1 349 ? -20.662 -64.838 15.434 1.00 8.86 349 TRP B N 1
ATOM 5601 C CA A TRP B 1 349 ? -20.799 -63.825 16.467 0.50 8.02 349 TRP B CA 1
ATOM 5602 C CA B TRP B 1 349 ? -20.795 -63.832 16.472 0.50 8.51 349 TRP B CA 1
ATOM 5603 C C . TRP B 1 349 ? -20.823 -62.438 15.867 1.00 7.79 349 TRP B C 1
ATOM 5604 O O . TRP B 1 349 ? -20.153 -62.188 14.872 1.00 8.45 349 TRP B O 1
ATOM 5625 N N . LEU B 1 350 ? -21.620 -61.552 16.456 1.00 6.68 350 LEU B N 1
ATOM 5626 C CA . LEU B 1 350 ? -21.760 -60.184 15.977 1.00 5.65 350 LEU B CA 1
ATOM 5627 C C . LEU B 1 350 ? -22.481 -59.299 16.950 1.00 5.42 350 LEU B C 1
ATOM 5628 O O . LEU B 1 350 ? -23.434 -59.733 17.589 1.00 5.24 350 LEU B O 1
ATOM 5633 N N . PRO B 1 351 ? -22.017 -58.040 17.059 1.00 5.26 351 PRO B N 1
ATOM 5634 C CA . PRO B 1 351 ? -22.612 -57.070 17.954 1.00 4.93 351 PRO B CA 1
ATOM 5635 C C . PRO B 1 351 ? -23.886 -56.549 17.361 1.00 4.91 351 PRO B C 1
ATOM 5636 O O . PRO B 1 351 ? -24.049 -56.556 16.157 1.00 3.73 351 PRO B O 1
ATOM 5640 N N . SER B 1 352 ? -24.788 -56.122 18.230 1.00 5.96 352 SER B N 1
ATOM 5641 C CA . SER B 1 352 ? -26.008 -55.479 17.813 1.00 6.93 352 SER B CA 1
ATOM 5642 C C . SER B 1 352 ? -25.764 -53.985 17.882 1.00 8.04 352 SER B C 1
ATOM 5643 O O . SER B 1 352 ? -25.489 -53.451 18.972 1.00 8.53 352 SER B O 1
ATOM 5646 N N . GLY B 1 353 ? -25.854 -53.312 16.734 1.00 8.47 353 GLY B N 1
ATOM 5647 C CA . GLY B 1 353 ? -25.621 -51.876 16.715 1.00 8.97 353 GLY B CA 1
ATOM 5648 C C . GLY B 1 353 ? -26.789 -51.184 17.382 1.00 9.21 353 GLY B C 1
ATOM 5649 O O . GLY B 1 353 ? -26.619 -50.274 18.184 1.00 9.89 353 GLY B O 1
ATOM 5650 N N . ALA B 1 354 ? -27.988 -51.639 17.076 1.00 9.15 354 ALA B N 1
ATOM 5651 C CA . ALA B 1 354 ? -29.172 -50.965 17.587 1.00 9.13 354 ALA B CA 1
ATOM 5652 C C . ALA B 1 354 ? -29.498 -51.402 19.015 1.00 9.11 354 ALA B C 1
ATOM 5653 O O . ALA B 1 354 ? -29.034 -52.440 19.463 1.00 9.59 354 ALA B O 1
ATOM 5655 N N . ALA B 1 355 ? -30.266 -50.587 19.728 1.00 9.28 355 ALA B N 1
ATOM 5656 C CA . ALA B 1 355 ? -30.746 -50.900 21.093 1.00 9.11 355 ALA B CA 1
ATOM 5657 C C . ALA B 1 355 ? -32.078 -51.629 21.033 1.00 8.85 355 ALA B C 1
ATOM 5658 O O . ALA B 1 355 ? -32.871 -51.396 20.116 1.00 9.24 355 ALA B O 1
ATOM 5660 N N . HIS B 1 356 ? -32.330 -52.488 22.014 1.00 7.97 356 HIS B N 1
ATOM 5661 C CA . HIS B 1 356 ? -33.533 -53.293 22.033 1.00 7.95 356 HIS B CA 1
ATOM 5662 C C . HIS B 1 356 ? -34.109 -53.353 23.439 1.00 8.85 356 HIS B C 1
ATOM 5663 O O . HIS B 1 356 ? -33.463 -52.916 24.398 1.00 8.77 356 HIS B O 1
ATOM 5670 N N . ASP B 1 357 ? -35.322 -53.900 23.569 1.00 9.74 357 ASP B N 1
ATOM 5671 C CA . ASP B 1 357 ? -35.915 -54.073 24.886 1.00 10.79 357 ASP B CA 1
ATOM 5672 C C . ASP B 1 357 ? -34.960 -54.852 25.802 1.00 11.47 357 ASP B C 1
ATOM 5673 O O . ASP B 1 357 ? -34.971 -54.669 27.002 1.00 11.41 357 ASP B O 1
ATOM 5678 N N . SER B 1 358 ? -34.119 -55.703 25.222 1.00 12.34 358 SER B N 1
ATOM 5679 C CA . SER B 1 358 ? -33.203 -56.513 25.999 1.00 12.90 358 SER B CA 1
ATOM 5680 C C . SER B 1 358 ? -32.251 -55.681 26.881 1.00 13.69 358 SER B C 1
ATOM 5681 O O . SER B 1 358 ? -31.762 -56.190 27.886 1.00 13.45 358 SER B O 1
ATOM 5684 N N . VAL B 1 359 ? -32.014 -54.415 26.502 1.00 14.32 359 VAL B N 1
ATOM 5685 C CA . VAL B 1 359 ? -31.012 -53.513 27.126 1.00 14.71 359 VAL B CA 1
ATOM 5686 C C . VAL B 1 359 ? -31.523 -52.996 28.460 1.00 15.26 359 VAL B C 1
ATOM 5687 O O . VAL B 1 359 ? -30.770 -52.507 29.323 1.00 15.60 359 VAL B O 1
ATOM 5691 N N . GLN B 1 360 ? -32.831 -53.076 28.607 1.00 15.14 360 GLN B N 1
ATOM 5692 C CA . GLN B 1 360 ? -33.475 -52.509 29.740 1.00 15.03 360 GLN B CA 1
ATOM 5693 C C . GLN B 1 360 ? -33.677 -53.623 30.765 1.00 14.91 360 GLN B C 1
ATOM 5694 O O . GLN B 1 360 ? -33.993 -53.359 31.908 1.00 15.93 360 GLN B O 1
ATOM 5700 N N . LEU B 1 361 ? -33.430 -54.866 30.381 1.00 14.14 361 LEU B N 1
ATOM 5701 C CA . LEU B 1 361 ? -33.549 -55.979 31.314 1.00 13.61 361 LEU B CA 1
ATOM 5702 C C . LEU B 1 361 ? -32.237 -56.416 31.970 1.00 14.33 361 LEU B C 1
ATOM 5703 O O . LEU B 1 361 ? -32.287 -57.196 32.919 1.00 14.55 361 LEU B O 1
ATOM 5708 N N . ALA B 1 362 ? -31.082 -55.948 31.471 1.00 14.67 362 ALA B N 1
ATOM 5709 C CA . ALA B 1 362 ? -29.771 -56.284 32.073 1.00 15.44 362 ALA B CA 1
ATOM 5710 C C . ALA B 1 362 ? -29.609 -56.012 33.604 1.00 15.65 362 ALA B C 1
ATOM 5711 O O . ALA B 1 362 ? -29.005 -56.830 34.304 1.00 15.36 362 ALA B O 1
ATOM 5713 N N . PRO B 1 363 ? -30.152 -54.877 34.118 1.00 15.73 363 PRO B N 1
ATOM 5714 C CA . PRO B 1 363 ? -30.043 -54.622 35.553 1.00 15.15 363 PRO B CA 1
ATOM 5715 C C . PRO B 1 363 ? -30.701 -55.696 36.346 1.00 14.76 363 PRO B C 1
ATOM 5716 O O . PRO B 1 363 ? -30.261 -55.970 37.451 1.00 15.01 363 PRO B O 1
ATOM 5720 N N . ILE B 1 364 ? -31.736 -56.320 35.796 1.00 14.27 364 ILE B N 1
ATOM 5721 C CA . ILE B 1 364 ? -32.468 -57.306 36.571 1.00 14.33 364 ILE B CA 1
ATOM 5722 C C . ILE B 1 364 ? -32.225 -58.797 36.228 1.00 13.81 364 ILE B C 1
ATOM 5723 O O . ILE B 1 364 ? -32.611 -59.678 36.988 1.00 14.60 364 ILE B O 1
ATOM 5728 N N . CYS B 1 365 ? -31.602 -59.091 35.096 1.00 12.92 365 CYS B N 1
ATOM 5729 C CA . CYS B 1 365 ? -31.263 -60.475 34.751 1.00 11.96 365 CYS B CA 1
ATOM 5730 C C . CYS B 1 365 ? -30.291 -60.515 33.580 1.00 10.27 365 CYS B C 1
ATOM 5731 O O . CYS B 1 365 ? -30.205 -59.570 32.821 1.00 10.30 365 CYS B O 1
ATOM 5734 N N . PRO B 1 366 ? -29.528 -61.600 33.457 1.00 8.58 366 PRO B N 1
ATOM 5735 C CA . PRO B 1 366 ? -28.676 -61.776 32.305 1.00 7.81 366 PRO B CA 1
ATOM 5736 C C . PRO B 1 366 ? -29.508 -61.882 31.006 1.00 6.92 366 PRO B C 1
ATOM 5737 O O . PRO B 1 366 ? -30.606 -62.461 30.994 1.00 6.67 366 PRO B O 1
ATOM 5741 N N . ILE B 1 367 ? -28.995 -61.317 29.923 1.00 5.53 367 ILE B N 1
ATOM 5742 C CA . ILE B 1 367 ? -29.760 -61.260 28.705 1.00 4.05 367 ILE B CA 1
ATOM 5743 C C . ILE B 1 367 ? -28.996 -61.897 27.582 1.00 4.09 367 ILE B C 1
ATOM 5744 O O . ILE B 1 367 ? -27.800 -62.178 27.714 1.00 5.22 367 ILE B O 1
ATOM 5749 N N . GLY B 1 368 ? -29.658 -62.104 26.451 1.00 3.68 368 GLY B N 1
ATOM 5750 C CA . GLY B 1 368 ? -28.959 -62.571 25.255 1.00 2.21 368 GLY B CA 1
ATOM 5751 C C . GLY B 1 368 ? -29.831 -62.367 24.071 1.00 2.00 368 GLY B C 1
ATOM 5752 O O . GLY B 1 368 ? -31.024 -62.125 24.230 1.00 2.00 368 GLY B O 1
ATOM 5753 N N . MET B 1 369 ? -29.246 -62.436 22.875 1.00 2.04 369 MET B N 1
ATOM 5754 C CA . MET B 1 369 ? -29.999 -62.151 21.628 1.00 2.00 369 MET B CA 1
ATOM 5755 C C . MET B 1 369 ? -29.534 -63.000 20.451 1.00 2.00 369 MET B C 1
ATOM 5756 O O . MET B 1 369 ? -28.371 -63.411 20.375 1.00 2.00 369 MET B O 1
ATOM 5761 N N . ILE B 1 370 ? -30.467 -63.229 19.534 1.00 2.00 370 ILE B N 1
ATOM 5762 C CA . ILE B 1 370 ? -30.239 -63.976 18.304 1.00 2.00 370 ILE B CA 1
ATOM 5763 C C . ILE B 1 370 ? -30.688 -63.159 17.106 1.00 2.00 370 ILE B C 1
ATOM 5764 O O . ILE B 1 370 ? -31.790 -62.623 17.071 1.00 2.00 370 ILE B O 1
ATOM 5769 N N . PHE B 1 371 ? -29.831 -63.084 16.103 1.00 2.00 371 PHE B N 1
ATOM 5770 C CA . PHE B 1 371 ? -30.131 -62.259 14.942 1.00 2.40 371 PHE B CA 1
ATOM 5771 C C . PHE B 1 371 ? -30.529 -63.103 13.743 1.00 3.12 371 PHE B C 1
ATOM 5772 O O . PHE B 1 371 ? -29.937 -64.185 13.481 1.00 3.75 371 PHE B O 1
ATOM 5780 N N . VAL B 1 372 ? -31.526 -62.612 13.010 1.00 3.16 372 VAL B N 1
ATOM 5781 C CA . VAL B 1 372 ? -31.982 -63.282 11.788 1.00 3.09 372 VAL B CA 1
ATOM 5782 C C . VAL B 1 372 ? -31.590 -62.407 10.607 1.00 3.59 372 VAL B C 1
ATOM 5783 O O . VAL B 1 372 ? -31.791 -61.173 10.630 1.00 2.95 372 VAL B O 1
ATOM 5787 N N . ARG B 1 373 ? -31.012 -63.050 9.589 1.00 3.98 373 ARG B N 1
ATOM 5788 C CA . ARG B 1 373 ? -30.546 -62.322 8.408 1.00 4.38 373 ARG B CA 1
ATOM 5789 C C . ARG B 1 373 ? -31.596 -61.308 7.962 1.00 4.51 373 ARG B C 1
ATOM 5790 O O . ARG B 1 373 ? -32.804 -61.581 7.997 1.00 4.67 373 ARG B O 1
ATOM 5798 N N . SER B 1 374 ? -31.124 -60.126 7.589 1.00 4.59 374 SER B N 1
ATOM 5799 C CA . SER B 1 374 ? -31.994 -59.036 7.166 1.00 4.69 374 SER B CA 1
ATOM 5800 C C . SER B 1 374 ? -31.723 -58.695 5.698 1.00 5.23 374 SER B C 1
ATOM 5801 O O . SER B 1 374 ? -30.588 -58.373 5.331 1.00 5.19 374 SER B O 1
ATOM 5804 N N . GLN B 1 375 ? -32.754 -58.757 4.865 1.00 5.49 375 GLN B N 1
ATOM 5805 C CA . GLN B 1 375 ? -32.540 -58.706 3.436 1.00 6.34 375 GLN B CA 1
ATOM 5806 C C . GLN B 1 375 ? -32.236 -57.277 3.048 1.00 6.68 375 GLN B C 1
ATOM 5807 O O . GLN B 1 375 ? -32.999 -56.383 3.367 1.00 7.73 375 GLN B O 1
ATOM 5813 N N . ASP B 1 376 ? -31.106 -57.079 2.379 1.00 6.74 376 ASP B N 1
ATOM 5814 C CA . ASP B 1 376 ? -30.561 -55.753 2.098 1.00 7.26 376 ASP B CA 1
ATOM 5815 C C . ASP B 1 376 ? -30.396 -54.853 3.337 1.00 7.20 376 ASP B C 1
ATOM 5816 O O . ASP B 1 376 ? -30.275 -53.641 3.220 1.00 7.24 376 ASP B O 1
ATOM 5821 N N . GLY B 1 377 ? -30.407 -55.463 4.515 1.00 7.54 377 GLY B N 1
ATOM 5822 C CA . GLY B 1 377 ? -30.279 -54.756 5.791 1.00 8.51 377 GLY B CA 1
ATOM 5823 C C . GLY B 1 377 ? -31.421 -53.832 6.172 1.00 9.02 377 GLY B C 1
ATOM 5824 O O . GLY B 1 377 ? -31.448 -53.333 7.286 1.00 9.18 377 GLY B O 1
ATOM 5825 N N . VAL B 1 378 ? -32.359 -53.623 5.249 1.00 9.56 378 VAL B N 1
ATOM 5826 C CA . VAL B 1 378 ? -33.466 -52.672 5.403 1.00 10.69 378 VAL B CA 1
ATOM 5827 C C . VAL B 1 378 ? -34.233 -52.818 6.723 1.00 11.44 378 VAL B C 1
ATOM 5828 O O . VAL B 1 378 ? -34.667 -53.928 7.085 1.00 12.07 378 VAL B O 1
ATOM 5832 N N . SER B 1 379 ? -34.427 -51.699 7.421 1.00 11.39 379 SER B N 1
ATOM 5833 C CA . SER B 1 379 ? -35.244 -51.718 8.608 1.00 11.69 379 SER B CA 1
ATOM 5834 C C . SER B 1 379 ? -36.066 -50.468 8.711 1.00 11.44 379 SER B C 1
ATOM 5835 O O . SER B 1 379 ? -35.694 -49.452 8.138 1.00 12.33 379 SER B O 1
ATOM 5838 N N . HIS B 1 380 ? -37.160 -50.542 9.466 1.00 10.98 380 HIS B N 1
ATOM 5839 C CA . HIS B 1 380 ? -38.033 -49.401 9.751 1.00 10.84 380 HIS B CA 1
ATOM 5840 C C . HIS B 1 380 ? -38.554 -48.758 8.504 1.00 11.21 380 HIS B C 1
ATOM 5841 O O . HIS B 1 380 ? -38.572 -47.527 8.400 1.00 11.54 380 HIS B O 1
ATOM 5848 N N . SER B 1 381 ? -38.935 -49.581 7.533 1.00 11.20 381 SER B N 1
ATOM 5849 C CA . SER B 1 381 ? -39.591 -49.070 6.337 1.00 11.03 381 SER B CA 1
ATOM 5850 C C . SER B 1 381 ? -40.336 -50.207 5.663 1.00 10.66 381 SER B C 1
ATOM 5851 O O . SER B 1 381 ? -40.117 -51.376 6.000 1.00 11.39 381 SER B O 1
ATOM 5854 N N . PRO B 1 382 ? -41.221 -49.880 4.702 1.00 9.98 382 PRO B N 1
ATOM 5855 C CA . PRO B 1 382 ? -41.957 -50.978 4.058 1.00 8.72 382 PRO B CA 1
ATOM 5856 C C . PRO B 1 382 ? -41.074 -52.034 3.387 1.00 8.08 382 PRO B C 1
ATOM 5857 O O . PRO B 1 382 ? -41.511 -53.186 3.232 1.00 8.66 382 PRO B O 1
ATOM 5861 N N . ALA B 1 383 ? -39.847 -51.673 3.004 1.00 6.82 383 ALA B N 1
ATOM 5862 C CA . ALA B 1 383 ? -38.955 -52.626 2.311 1.00 5.85 383 ALA B CA 1
ATOM 5863 C C . ALA B 1 383 ? -38.445 -53.734 3.227 1.00 6.05 383 ALA B C 1
ATOM 5864 O O . ALA B 1 383 ? -37.840 -54.705 2.752 1.00 6.63 383 ALA B O 1
ATOM 5866 N N . GLU B 1 384 ? -38.681 -53.597 4.535 1.00 5.79 384 GLU B N 1
ATOM 5867 C CA . GLU B 1 384 ? -38.120 -54.518 5.514 1.00 5.35 384 GLU B CA 1
ATOM 5868 C C . GLU B 1 384 ? -38.594 -55.927 5.265 1.00 5.68 384 GLU B C 1
ATOM 5869 O O . GLU B 1 384 ? -39.798 -56.205 5.211 1.00 5.78 384 GLU B O 1
ATOM 5875 N N . TRP B 1 385 ? -37.625 -56.815 5.133 1.00 5.63 385 TRP B N 1
ATOM 5876 C CA . TRP B 1 385 ? -37.922 -58.177 4.798 1.00 6.10 385 TRP B CA 1
ATOM 5877 C C . TRP B 1 385 ? -36.916 -59.159 5.350 1.00 6.67 385 TRP B C 1
ATOM 5878 O O . TRP B 1 385 ? -35.712 -58.962 5.185 1.00 7.58 385 TRP B O 1
ATOM 5889 N N . SER B 1 386 ? -37.422 -60.236 5.947 1.00 6.52 386 SER B N 1
ATOM 5890 C CA . SER B 1 386 ? -36.627 -61.413 6.283 1.00 6.20 386 SER B CA 1
ATOM 5891 C C . SER B 1 386 ? -37.353 -62.589 5.697 1.00 6.47 386 SER B C 1
ATOM 5892 O O . SER B 1 386 ? -38.594 -62.651 5.778 1.00 6.23 386 SER B O 1
ATOM 5895 N N . THR B 1 387 ? -36.607 -63.533 5.118 1.00 6.84 387 THR B N 1
ATOM 5896 C CA . THR B 1 387 ? -37.251 -64.621 4.363 1.00 6.77 387 THR B CA 1
ATOM 5897 C C . THR B 1 387 ? -37.849 -65.656 5.295 1.00 7.01 387 THR B C 1
ATOM 5898 O O . THR B 1 387 ? -37.450 -65.795 6.452 1.00 6.37 387 THR B O 1
ATOM 5902 N N . LYS B 1 388 ? -38.832 -66.364 4.772 1.00 8.01 388 LYS B N 1
ATOM 5903 C CA . LYS B 1 388 ? -39.600 -67.325 5.544 1.00 9.08 388 LYS B CA 1
ATOM 5904 C C . LYS B 1 388 ? -38.728 -68.387 6.173 1.00 10.17 388 LYS B C 1
ATOM 5905 O O . LYS B 1 388 ? -38.981 -68.839 7.289 1.00 10.76 388 LYS B O 1
ATOM 5911 N N . GLU B 1 389 ? -37.701 -68.783 5.437 1.00 11.01 389 GLU B N 1
ATOM 5912 C CA . GLU B 1 389 ? -36.872 -69.859 5.852 1.00 12.06 389 GLU B CA 1
ATOM 5913 C C . GLU B 1 389 ? -35.881 -69.340 6.895 1.00 11.47 389 GLU B C 1
ATOM 5914 O O . GLU B 1 389 ? -35.473 -70.051 7.805 1.00 11.47 389 GLU B O 1
ATOM 5920 N N . ASP B 1 390 ? -35.516 -68.074 6.761 1.00 11.30 390 ASP B N 1
ATOM 5921 C CA . ASP B 1 390 ? -34.581 -67.451 7.672 1.00 10.66 390 ASP B CA 1
ATOM 5922 C C . ASP B 1 390 ? -35.217 -67.239 9.026 1.00 10.75 390 ASP B C 1
ATOM 5923 O O . ASP B 1 390 ? -34.560 -67.411 10.051 1.00 10.77 390 ASP B O 1
ATOM 5928 N N . CYS B 1 391 ? -36.499 -66.874 9.022 1.00 10.44 391 CYS B N 1
ATOM 5929 C CA . CYS B 1 391 ? -37.276 -66.799 10.245 1.00 10.24 391 CYS B CA 1
ATOM 5930 C C . CYS B 1 391 ? -37.421 -68.195 10.832 1.00 10.05 391 CYS B C 1
ATOM 5931 O O . CYS B 1 391 ? -37.361 -68.380 12.050 1.00 10.37 391 CYS B O 1
ATOM 5934 N N . ALA B 1 392 ? -37.598 -69.181 9.964 1.00 9.16 392 ALA B N 1
ATOM 5935 C CA . ALA B 1 392 ? -37.638 -70.546 10.413 1.00 8.51 392 ALA B CA 1
ATOM 5936 C C . ALA B 1 392 ? -36.339 -70.878 11.123 1.00 8.60 392 ALA B C 1
ATOM 5937 O O . ALA B 1 392 ? -36.359 -71.427 12.226 1.00 9.07 392 ALA B O 1
ATOM 5939 N N . ALA B 1 393 ? -35.209 -70.532 10.506 1.00 8.15 393 ALA B N 1
ATOM 5940 C CA . ALA B 1 393 ? -33.905 -70.815 11.099 1.00 7.60 393 ALA B CA 1
ATOM 5941 C C . ALA B 1 393 ? -33.778 -70.233 12.512 1.00 7.54 393 ALA B C 1
ATOM 5942 O O . ALA B 1 393 ? -33.226 -70.871 13.407 1.00 7.46 393 ALA B O 1
ATOM 5944 N N . GLY B 1 394 ? -34.304 -69.025 12.697 1.00 7.34 394 GLY B N 1
ATOM 5945 C CA . GLY B 1 394 ? -34.135 -68.297 13.930 1.00 6.98 394 GLY B CA 1
ATOM 5946 C C . GLY B 1 394 ? -35.008 -68.839 15.030 1.00 7.16 394 GLY B C 1
ATOM 5947 O O . GLY B 1 394 ? -34.626 -68.816 16.209 1.00 6.91 394 GLY B O 1
ATOM 5948 N N . ALA B 1 395 ? -36.189 -69.316 14.644 1.00 7.37 395 ALA B N 1
ATOM 5949 C CA . ALA B 1 395 ? -37.115 -69.935 15.582 1.00 7.37 395 ALA B CA 1
ATOM 5950 C C . ALA B 1 395 ? -36.604 -71.283 16.126 1.00 7.59 395 ALA B C 1
ATOM 5951 O O . ALA B 1 395 ? -36.809 -71.589 17.290 1.00 7.78 395 ALA B O 1
ATOM 5953 N N . GLU B 1 396 ? -35.926 -72.073 15.297 1.00 7.99 396 GLU B N 1
ATOM 5954 C CA . GLU B 1 396 ? -35.316 -73.332 15.739 1.00 8.42 396 GLU B CA 1
ATOM 5955 C C . GLU B 1 396 ? -34.257 -73.074 16.800 1.00 7.68 396 GLU B C 1
ATOM 5956 O O . GLU B 1 396 ? -34.191 -73.778 17.812 1.00 7.87 396 GLU B O 1
ATOM 5962 N N . VAL B 1 397 ? -33.406 -72.084 16.540 1.00 6.55 397 VAL B N 1
ATOM 5963 C CA . VAL B 1 397 ? -32.318 -71.740 17.430 1.00 5.85 397 VAL B CA 1
ATOM 5964 C C . VAL B 1 397 ? -32.892 -71.189 18.726 1.00 5.90 397 VAL B C 1
ATOM 5965 O O . VAL B 1 397 ? -32.531 -71.639 19.801 1.00 5.93 397 VAL B O 1
ATOM 5969 N N . LEU B 1 398 ? -33.806 -70.223 18.617 1.00 5.90 398 LEU B N 1
ATOM 5970 C CA . LEU B 1 398 ? -34.475 -69.665 19.780 1.00 5.68 398 LEU B CA 1
ATOM 5971 C C . LEU B 1 398 ? -34.959 -70.809 20.612 1.00 6.69 398 LEU B C 1
ATOM 5972 O O . LEU B 1 398 ? -34.618 -70.926 21.793 1.00 6.90 398 LEU B O 1
ATOM 5977 N N . TYR B 1 399 ? -35.750 -71.661 19.969 1.00 7.45 399 TYR B N 1
ATOM 5978 C CA . TYR B 1 399 ? -36.330 -72.803 20.622 1.00 7.90 399 TYR B CA 1
ATOM 5979 C C . TYR B 1 399 ? -35.263 -73.512 21.463 1.00 7.90 399 TYR B C 1
ATOM 5980 O O . TYR B 1 399 ? -35.374 -73.551 22.693 1.00 8.49 399 TYR B O 1
ATOM 5989 N N . HIS B 1 400 ? -34.211 -74.002 20.816 1.00 7.11 400 HIS B N 1
ATOM 5990 C CA . HIS B 1 400 ? -33.164 -74.724 21.520 1.00 6.75 400 HIS B CA 1
ATOM 5991 C C . HIS B 1 400 ? -32.313 -73.919 22.482 1.00 6.76 400 HIS B C 1
ATOM 5992 O O . HIS B 1 400 ? -31.683 -74.506 23.367 1.00 7.07 400 HIS B O 1
ATOM 5999 N N . THR B 1 401 ? -32.311 -72.593 22.339 1.00 6.05 401 THR B N 1
ATOM 6000 C CA . THR B 1 401 ? -31.663 -71.735 23.310 1.00 5.68 401 THR B CA 1
ATOM 6001 C C . THR B 1 401 ? -32.514 -71.643 24.579 1.00 6.23 401 THR B C 1
ATOM 6002 O O . THR B 1 401 ? -31.991 -71.791 25.693 1.00 6.27 401 THR B O 1
ATOM 6006 N N . VAL B 1 402 ? -33.820 -71.434 24.393 1.00 6.51 402 VAL B N 1
ATOM 6007 C CA . VAL B 1 402 ? -34.813 -71.365 25.482 1.00 6.19 402 VAL B CA 1
ATOM 6008 C C . VAL B 1 402 ? -34.906 -72.686 26.240 1.00 6.79 402 VAL B C 1
ATOM 6009 O O . VAL B 1 402 ? -35.026 -72.687 27.479 1.00 7.31 402 VAL B O 1
ATOM 6013 N N . TRP B 1 403 ? -34.853 -73.808 25.516 1.00 6.73 403 TRP B N 1
ATOM 6014 C CA . TRP B 1 403 ? -34.985 -75.113 26.163 1.00 6.67 403 TRP B CA 1
ATOM 6015 C C . TRP B 1 403 ? -33.863 -75.316 27.180 1.00 7.76 403 TRP B C 1
ATOM 6016 O O . TRP B 1 403 ? -34.105 -75.743 28.339 1.00 7.83 403 TRP B O 1
ATOM 6027 N N . GLN B 1 404 ? -32.643 -74.979 26.753 1.00 8.27 404 GLN B N 1
ATOM 6028 C CA . GLN B 1 404 ? -31.472 -75.142 27.591 1.00 9.11 404 GLN B CA 1
ATOM 6029 C C . GLN B 1 404 ? -31.631 -74.325 28.877 1.00 9.44 404 GLN B C 1
ATOM 6030 O O . GLN B 1 404 ? -31.542 -74.858 29.978 1.00 8.99 404 GLN B O 1
ATOM 6036 N N . LEU B 1 405 ? -31.932 -73.037 28.714 1.00 10.39 405 LEU B N 1
ATOM 6037 C CA . LEU B 1 405 ? -31.992 -72.102 29.826 1.00 11.15 405 LEU B CA 1
ATOM 6038 C C . LEU B 1 405 ? -33.008 -72.511 30.871 1.00 12.03 405 LEU B C 1
ATOM 6039 O O . LEU B 1 405 ? -32.842 -72.213 32.037 1.00 12.56 405 LEU B O 1
ATOM 6044 N N . ALA B 1 406 ? -34.045 -73.215 30.446 1.00 12.86 406 ALA B N 1
ATOM 6045 C CA . ALA B 1 406 ? -35.133 -73.560 31.322 1.00 13.80 406 ALA B CA 1
ATOM 6046 C C . ALA B 1 406 ? -34.915 -74.910 31.992 1.00 14.74 406 ALA B C 1
ATOM 6047 O O . ALA B 1 406 ? -35.819 -75.476 32.618 1.00 15.01 406 ALA B O 1
ATOM 6049 N N . GLN B 1 407 ? -33.700 -75.405 31.905 1.00 15.86 407 GLN B N 1
ATOM 6050 C CA . GLN B 1 407 ? -33.327 -76.610 32.602 1.00 16.75 407 GLN B CA 1
ATOM 6051 C C . GLN B 1 407 ? -32.706 -76.236 33.932 1.00 17.00 407 GLN B C 1
ATOM 6052 O O . GLN B 1 407 ? -32.080 -75.181 34.049 1.00 17.58 407 GLN B O 1
ATOM 6058 N N . GLY B 1 408 ? -32.876 -77.113 34.920 1.00 16.93 408 GLY B N 1
ATOM 6059 C CA . GLY B 1 408 ? -32.231 -76.990 36.215 1.00 16.47 408 GLY B CA 1
ATOM 6060 C C . GLY B 1 408 ? -30.764 -77.337 36.176 1.00 16.48 408 GLY B C 1
ATOM 6061 O O . GLY B 1 408 ? -29.960 -76.681 36.827 1.00 16.90 408 GLY B O 1
#

Organism: Geobacillus stearothermophilus (NCBI:txid1422)

GO terms:
  GO:0050897 cobalt ion binding (F, IDA)
  GO:0030145 manganese ion binding (F, IDA)
  GO:0050538 N-carbamoyl-L-amino-acid hydrolase activity (F, IDA)
  GO:0042802 identical protein binding (F, IPI)

Nearest PDB structures (foldseek):
  3n5f-assembly1_B  TM=1.002E+00  e=1.514E-90  Geobacillus stearothermophilus
  5thw-assembly2_D  TM=9.512E-01  e=2.839E-50  Burkholderia multivorans ATCC 17616
  5i4m-assembly1_B  TM=7.995E-01  e=5.662E-48  Burkholderia vietnamiensis G4
  1z2l-assembly1_B  TM=9.421E-01  e=4.270E-42  Escherichia coli K-12
  4pxd-assembly1_B  TM=7.940E-01  e=8.787E-44  Escherichia coli K-12

Radius of gyration: 36.58 Å; Cα contacts (8 Å, |Δi|>4): 2092; chains: 2; bounding box: 59×110×70 Å

InterPro domains:
  IPR002933 Peptidase M20 [PF01546] (75-403)
  IPR010158 N-carbamoyl-L-amino-acid amidohydrolase [PIRSF001235] (6-407)
  IPR010158 N-carbamoyl-L-amino-acid amidohydrolase [PTHR32494] (2-406)
  IPR010158 N-carbamoyl-L-amino-acid amidohydrolase [TIGR01879] (5-405)
  IPR011650 Peptidase M20, dimerisation domain [PF07687] (208-310)
  IPR036264 Bacterial exopeptidase dimerisation domain [SSF55031] (211-326)

Solvent-accessible surface area: 29847 Å² total; per-residue (Å²): 90,25,122,64,2,46,64,12,0,66,80,0,12,132,31,6,49,69,147,73,55,4,5,21,4,28,1,22,33,80,74,13,94,97,0,9,78,45,0,14,58,15,0,116,110,6,54,17,137,33,75,64,17,24,0,0,0,2,0,0,46,7,88,8,92,51,81,141,16,38,8,0,0,2,1,0,0,7,6,6,31,120,58,2,6,23,2,9,1,2,0,1,0,0,0,0,0,4,4,0,8,11,0,56,105,116,78,30,106,6,68,18,0,0,3,0,0,2,3,4,1,15,40,5,30,43,1,165,37,19,24,0,0,0,68,4,0,10,49,70,24,45,96,122,2,40,116,22,41,18,92,150,48,38,33,0,29,57,5,0,61,86,56,58,38,87,30,118,28,13,99,141,5,44,38,53,97,57,59,5,45,0,0,0,0,1,2,2,7,33,4,28,19,0,58,97,63,46,32,23,5,1,2,2,22,1,34,23,0,25,7,60,4,66,0,26,0,65,17,42,42,17,30,0,6,10,0,42,19,98,46,26,83,16,0,4,4,0,0,2,52,0,11,32,4,4,30,60,30,1,125,161,49,74,88,2,17,5,1,6,0,39,10,92,13,82,89,14,25,44,59,42,0,0,36,77,0,28,1,2,0,0,0,15,4,49,95,34,77,47,10,76,90,5,56,54,36,0,24,89,82,2,113,70,10,14,84,136,48,97,15,164,28,66,52,101,97,85,96,82,102,84,33,33,113,8,32,76,78,3,52,61,5,1,64,37,0,1,79,126,57,66,68,81,48,60,102,5,62,5,14,44,40,6,0,4,35,17,0,46,92,10,9,45,7,1,7,1,2,0,60,1,94,58,10,40,25,82,35,63,65,7,92,2,52,39,120,8,2,25,9,0,5,48,0,1,29,44,0,0,75,70,4,0,55,89,133,33,104,70,3,36,105,14,0,79,78,1,6,103,25,17,97,63,145,59,37,2,2,28,3,26,0,40,34,75,74,12,101,95,0,12,74,43,0,6,47,18,0,149,95,3,60,13,135,40,77,58,25,21,3,3,0,3,0,0,47,14,97,9,85,47,95,132,12,40,10,0,0,1,0,0,1,7,6,7,33,129,66,1,8,23,0,8,1,5,0,2,0,0,0,0,0,30,1,0,9,39,0,60,107,131,61,40,99,2,70,16,0,0,3,0,0,2,3,5,2,20,40,7,24,36,3,146,42,21,10,3,0,0,52,3,0,11,50,63,30,52,109,81,1,36,69,36,141,20,102,113,34,78,5,0,28,63,6,2,60,97,55,71,34,67,32,119,123,16,97,124,4,24,39,146,105,64,60,7,64,2,0,0,1,1,5,1,4,4,0,27,32,0,59,86,72,44,33,24,3,0,2,0,31,0,2,9,0,21,1,58,5,61,0,23,0,65,28,67,42,26,52,0,14,14,4,40,25,90,35,27,19,15,0,4,9,0,0,2,54,0,8,21,4,4,16,70,8,0,136,162,47,76,75,4,12,3,1,4,0,38,6,90,20,84,90,30,27,31,48,38,1,0,39,86,0,21,2,15,0,0,0,15,2,36,137,33,80,29,7,52,113,5,48,100,31,0,32,92,81,3,91,63,7,10,134,133,54,116,16,152,31,61,60,109,149,88,82,69,51,78,29,22,124,7,25,112,58,2,48,60,6,1,74,40,0,1,75,119,57,63,46,76,49,50,93,6,71,0,10,8,35,4,0,0,10,27,0,38,92,12,7,61,2,0,3,0,2,0,40,1,67,61,6,34,24,66,34,58,66,4,99,0,42,64,100,1,1,5,4,0,12,63,0,1,33,53,0,0,76,72,7,0,68,98

Secondary structure (DSSP, 8-state):
-HHHHHHHHHHHHTTTB-TTSSB---TTSHHHHHHHHHHHHHHHHHT-EEEE-TT--EEEEE--SSTTSPEEEEEEES---TTB-SSTTHHHHHHHHHHHHHHHHTT---SS-EEEEEES-SS-TTTT---HHHHHHHT---GGGGS-B-TT--BHHHHHHHTT--GGGGGGG---TTTEEEEEEEEE-SSSHHHHHT-SEEEEEEEPEEEEEEEEEE---EETTTS-TTT---HHHHHHHHHHHHHHHHHHHSS-EEEEEEEEEES--TTEE-SEEEEEEEEEESSHHHHHHHHHHHHHHHHHHHHHHT-EEEEEEEEEE--EEPPHHHHHHHHHHHHHHTPPP-EEEESS--TTTTTTTTS-EEEEEE--GGG--SSTT----HHHHHHHHHHHHHHHHHHT--/--HHHHHHHHHHTTTTB-TTS-B---SSSHHHHHHHHHHHHHHHHTT-EEEE-TT--EEEEE--SSTTSPEEEEEEE----TTB-SSTTHHHHHHHHHHHHHHHHTT---SS-EEEEEES-SS-TTTS---HHHHHHHT---GGGGG-B-SS--BHHHHHHHTT--GGGGGGGPPPTTSEEEEEEEEE-SSSHHHHHT-SEEEEEEE-EEEEEEEEEE---EETTT--GGG---HHHHHHHHHHHHHHHHHHTSS-EEEEEEEEEES--TTEE-SEEEEEEEEEESSHHHHHHHHHHHHHHHHHHHHHHT-EEEEEEEEEE--EEPPHHHHHHHHHHHHHHT----EEEE-S--THHHHTTTS-EEEEEE--GGG--SSTT----HHHHHHHHHHHHHHHHHHT--

B-factor: mean 15.1, std 9.5, range [2.0, 102.16]